Protein AF-0000000065949769 (afdb_homodimer)

Nearest PDB structures (foldseek):
  2g3f-assembly1_A  TM=9.451E-01  e=1.406E-38  Bacillus subtilis
  2puz-assembly1_A  TM=9.390E-01  e=2.731E-37  Agrobacterium fabrum str. C58
  6ijm-assembly1_A  TM=7.114E-01  e=3.947E-09  Arabidopsis thaliana
  6ijp-assembly1_A  TM=6.962E-01  e=2.284E-08  Arabidopsis thaliana
  6j4t-assembly1_A  TM=5.845E-01  e=7.231E-09  Arabidopsis thaliana

Solvent-accessible surface area (backbone atoms only — not comparable to full-atom values): 38133 Å² total; per-residue (Å²): 95,37,41,24,34,20,34,31,35,42,31,53,47,98,85,66,43,78,37,81,44,66,56,30,14,42,35,38,51,95,31,17,21,65,39,78,40,71,64,61,96,52,91,86,36,47,78,29,63,56,12,29,33,33,35,14,30,19,33,60,36,29,42,55,50,48,27,83,77,48,31,62,57,58,50,41,40,22,70,68,46,49,71,66,54,41,46,72,71,48,38,66,69,61,37,40,23,51,40,26,51,74,48,54,44,67,59,28,29,60,52,21,51,55,54,51,51,51,22,40,59,48,32,35,42,32,39,28,39,24,44,37,41,32,82,44,66,67,31,34,48,33,42,52,52,27,49,50,54,47,29,73,74,45,78,47,54,47,37,28,47,29,54,50,64,67,56,87,96,50,56,62,65,61,47,41,47,47,39,49,72,44,45,46,74,73,38,56,88,74,38,62,32,36,32,36,34,31,27,76,92,45,33,46,56,68,50,42,50,55,42,50,52,49,34,52,77,61,72,41,46,34,36,34,39,28,14,62,84,32,63,74,61,50,66,62,48,30,78,79,42,69,33,41,24,41,26,45,43,51,43,62,56,78,86,50,49,58,34,40,43,74,38,64,22,21,42,29,35,31,42,46,50,25,60,69,67,70,50,72,59,41,61,49,41,68,42,48,76,64,69,26,52,47,20,37,23,24,50,17,25,69,89,39,51,41,52,46,50,42,42,25,41,27,44,29,29,73,57,13,60,26,33,60,62,56,40,52,39,8,25,10,34,34,12,19,47,42,68,72,40,45,84,43,32,30,37,64,45,66,76,13,36,27,32,28,26,34,30,76,38,67,49,74,60,38,49,46,46,38,38,76,55,91,40,35,30,30,29,21,50,58,51,38,75,37,27,57,80,64,34,81,51,134,93,38,41,24,37,20,35,30,35,42,30,53,47,97,87,65,44,76,38,82,45,65,56,31,14,41,36,39,52,95,32,18,22,64,39,77,40,68,63,61,95,52,89,88,35,48,78,30,63,57,11,28,33,33,35,15,29,19,33,60,37,27,41,55,50,48,26,84,78,48,30,62,57,60,50,41,41,23,69,69,45,50,71,68,54,39,46,73,69,50,38,66,69,62,37,40,23,50,40,26,50,74,47,54,43,66,58,28,29,60,53,21,51,54,54,50,50,52,23,40,59,49,30,36,42,32,38,28,41,25,45,36,41,32,83,43,69,68,31,35,47,34,42,53,50,26,50,50,53,48,28,73,74,46,76,48,53,45,36,27,47,30,54,49,62,69,55,87,97,50,58,61,63,61,48,41,48,45,40,49,72,45,46,46,74,72,39,55,88,76,38,62,31,37,32,35,35,31,27,74,92,43,34,46,56,68,49,40,52,56,43,50,53,48,33,52,76,61,72,42,46,34,36,36,40,27,13,62,85,31,63,73,59,51,64,62,46,30,77,80,42,69,34,41,24,42,29,45,42,51,44,61,55,77,85,50,48,58,35,38,42,73,39,64,21,23,41,30,36,33,43,46,51,24,61,70,68,69,51,73,59,40,60,49,40,68,42,46,77,63,70,26,52,45,19,37,23,24,50,17,25,69,89,39,50,40,51,46,51,43,40,26,41,27,44,28,30,74,57,13,60,27,33,62,63,56,40,52,39,7,26,10,34,35,13,19,48,42,67,74,40,43,84,44,32,30,36,64,44,65,76,12,36,27,32,28,25,34,30,75,36,67,48,75,60,39,50,47,46,38,38,77,55,94,39,33,31,31,30,20,48,57,51,38,75,38,26,57,81,63,34,81,49,132

Structure (mmCIF, N/CA/C/O backbone):
data_AF-0000000065949769-model_v1
#
loop_
_entity.id
_entity.type
_entity.pdbx_description
1 polymer Imidazolonepropionase
#
loop_
_atom_site.group_PDB
_atom_site.id
_atom_site.type_symbol
_atom_site.label_atom_id
_atom_site.label_alt_id
_atom_site.label_comp_id
_atom_site.label_asym_id
_atom_site.label_entity_id
_atom_site.label_seq_id
_atom_site.pdbx_PDB_ins_code
_atom_site.Cartn_x
_atom_site.Cartn_y
_atom_site.Cartn_z
_atom_site.occupancy
_atom_site.B_iso_or_equiv
_atom_site.auth_seq_id
_atom_site.auth_comp_id
_atom_site.auth_asym_id
_atom_site.auth_atom_id
_atom_site.pdbx_PDB_model_num
ATOM 1 N N . MET A 1 1 ? -11.344 -26.625 16.281 1 91.88 1 MET A N 1
ATOM 2 C CA . MET A 1 1 ? -11.344 -25.172 16.469 1 91.88 1 MET A CA 1
ATOM 3 C C . MET A 1 1 ? -12.617 -24.547 15.922 1 91.88 1 MET A C 1
ATOM 5 O O . MET A 1 1 ? -13.148 -25 14.898 1 91.88 1 MET A O 1
ATOM 9 N N . ILE A 1 2 ? -13.141 -23.531 16.578 1 94.5 2 ILE A N 1
ATOM 10 C CA . ILE A 1 2 ? -14.367 -22.859 16.125 1 94.5 2 ILE A CA 1
ATOM 11 C C . ILE A 1 2 ? -14.109 -21.359 15.969 1 94.5 2 ILE A C 1
ATOM 13 O O . ILE A 1 2 ? -13.477 -20.734 16.828 1 94.5 2 ILE A O 1
ATOM 17 N N . ILE A 1 3 ? -14.406 -20.828 14.867 1 96.69 3 ILE A N 1
ATOM 18 C CA . ILE A 1 3 ? -14.539 -19.406 14.656 1 96.69 3 ILE A CA 1
ATOM 19 C C . ILE A 1 3 ? -16 -18.984 14.828 1 96.69 3 ILE A C 1
ATOM 21 O O . ILE A 1 3 ? -16.844 -19.328 13.992 1 96.69 3 ILE A O 1
ATOM 25 N N . LYS A 1 4 ? -16.266 -18.266 15.883 1 95.5 4 LYS A N 1
ATOM 26 C CA . LYS A 1 4 ? -17.672 -18.062 16.219 1 95.5 4 LYS A CA 1
ATOM 27 C C . LYS A 1 4 ? -18.141 -16.656 15.867 1 95.5 4 LYS A C 1
ATOM 29 O O . LYS A 1 4 ? -17.328 -15.727 15.797 1 95.5 4 LYS A O 1
ATOM 34 N N . ASN A 1 5 ? -19.391 -16.531 15.547 1 95.06 5 ASN A N 1
ATOM 35 C CA . ASN A 1 5 ? -20.094 -15.258 15.383 1 95.06 5 ASN A CA 1
ATOM 36 C C . ASN A 1 5 ? -19.469 -14.406 14.281 1 95.06 5 ASN A C 1
ATOM 38 O O . ASN A 1 5 ? -19.266 -13.203 14.461 1 95.06 5 ASN A O 1
ATOM 42 N N . ALA A 1 6 ? -19.062 -15.086 13.211 1 96.62 6 ALA A N 1
ATOM 43 C CA . ALA A 1 6 ? -18.484 -14.305 12.117 1 96.62 6 ALA A CA 1
ATOM 44 C C . ALA A 1 6 ? -19.5 -13.312 11.57 1 96.62 6 ALA A C 1
ATOM 46 O O . ALA A 1 6 ? -20.594 -13.688 11.18 1 96.62 6 ALA A O 1
ATOM 47 N N . GLY A 1 7 ? -19.156 -12 11.586 1 97.81 7 GLY A N 1
ATOM 48 C CA . GLY A 1 7 ? -20.047 -11 11.023 1 97.81 7 GLY A CA 1
ATOM 49 C C . GLY A 1 7 ? -20.438 -11.297 9.586 1 97.81 7 GLY A C 1
ATOM 50 O O . GLY A 1 7 ? -21.625 -11.305 9.25 1 97.81 7 GLY A O 1
ATOM 51 N N . GLN A 1 8 ? -19.438 -11.492 8.766 1 98.62 8 GLN A N 1
ATOM 52 C CA . GLN A 1 8 ? -19.609 -11.883 7.371 1 98.62 8 GLN A CA 1
ATOM 53 C C . GLN A 1 8 ? -18.672 -13.023 7 1 98.62 8 GLN A C 1
ATOM 55 O O . GLN A 1 8 ? -17.484 -12.992 7.336 1 98.62 8 GLN A O 1
ATOM 60 N N . ILE A 1 9 ? -19.203 -14.055 6.418 1 98.5 9 ILE A N 1
ATOM 61 C CA . ILE A 1 9 ? -18.406 -15.117 5.816 1 98.5 9 ILE A CA 1
ATOM 62 C C . ILE A 1 9 ? -18.531 -15.062 4.297 1 98.5 9 ILE A C 1
ATOM 64 O O . ILE A 1 9 ? -19.641 -15.141 3.76 1 98.5 9 ILE A O 1
ATOM 68 N N . ILE A 1 10 ? -17.422 -14.875 3.633 1 98.5 10 ILE A N 1
ATOM 69 C CA . ILE A 1 10 ? -17.406 -14.867 2.174 1 98.5 10 ILE A CA 1
ATOM 70 C C . ILE A 1 10 ? -17.078 -16.266 1.654 1 98.5 10 ILE A C 1
ATOM 72 O O . ILE A 1 10 ? -16.125 -16.891 2.117 1 98.5 10 ILE A O 1
ATOM 76 N N . THR A 1 11 ? -17.812 -16.719 0.73 1 96.88 11 THR A N 1
ATOM 77 C CA . THR A 1 11 ? -17.531 -17.969 0.017 1 96.88 11 THR A CA 1
ATOM 78 C C . THR A 1 11 ? -18.188 -17.969 -1.359 1 96.88 11 THR A C 1
ATOM 80 O O . THR A 1 11 ? -18.469 -16.891 -1.914 1 96.88 11 THR A O 1
ATOM 83 N N . PHE A 1 12 ? -18.141 -19.141 -1.984 1 94.56 12 PHE A N 1
ATOM 84 C CA . PHE A 1 12 ? -18.672 -19.281 -3.336 1 94.56 12 PHE A CA 1
ATOM 85 C C . PHE A 1 12 ? -19.578 -20.5 -3.441 1 94.56 12 PHE A C 1
ATOM 87 O O . PHE A 1 12 ? -19.312 -21.531 -2.809 1 94.56 12 PHE A O 1
ATOM 94 N N . ASP A 1 13 ? -20.609 -20.391 -4.145 1 89.94 13 ASP A N 1
ATOM 95 C CA . ASP A 1 13 ? -21.516 -21.531 -4.277 1 89.94 13 ASP A CA 1
ATOM 96 C C . ASP A 1 13 ? -21.031 -22.5 -5.348 1 89.94 13 ASP A C 1
ATOM 98 O O . ASP A 1 13 ? -19.922 -22.344 -5.867 1 89.94 13 ASP A O 1
ATOM 102 N N . SER A 1 14 ? -21.812 -23.5 -5.566 1 83.5 14 SER A N 1
ATOM 103 C CA . SER A 1 14 ? -21.422 -24.594 -6.457 1 83.5 14 SER A CA 1
ATOM 104 C C . SER A 1 14 ? -21.219 -24.094 -7.883 1 83.5 14 SER A C 1
ATOM 106 O O . SER A 1 14 ? -20.469 -24.688 -8.656 1 83.5 14 SER A O 1
ATOM 108 N N . GLU A 1 15 ? -21.859 -22.953 -8.18 1 83.69 15 GLU A N 1
ATOM 109 C CA . GLU A 1 15 ? -21.734 -22.391 -9.523 1 83.69 15 GLU A CA 1
ATOM 110 C C . GLU A 1 15 ? -20.609 -21.359 -9.586 1 83.69 15 GLU A C 1
ATOM 112 O O . GLU A 1 15 ? -20.344 -20.781 -10.641 1 83.69 15 GLU A O 1
ATOM 117 N N . GLY A 1 16 ? -19.953 -21.203 -8.461 1 86.12 16 GLY A N 1
ATOM 118 C CA . GLY A 1 16 ? -18.844 -20.281 -8.422 1 86.12 16 GLY A CA 1
ATOM 119 C C . GLY A 1 16 ? -19.266 -18.844 -8.141 1 86.12 16 GLY A C 1
ATOM 120 O O . GLY A 1 16 ? -18.453 -17.922 -8.25 1 86.12 16 GLY A O 1
ATOM 121 N N . ASN A 1 17 ? -20.516 -18.688 -7.734 1 92.06 17 ASN A N 1
ATOM 122 C CA . ASN A 1 17 ? -21 -17.344 -7.453 1 92.06 17 ASN A CA 1
ATOM 123 C C . ASN A 1 17 ? -20.656 -16.906 -6.031 1 92.06 17 ASN A C 1
ATOM 125 O O . ASN A 1 17 ? -20.672 -17.719 -5.105 1 92.06 17 ASN A O 1
ATOM 129 N N . PHE A 1 18 ? -20.422 -15.656 -5.926 1 95.94 18 PHE A N 1
ATOM 130 C CA . PHE A 1 18 ? -20.141 -15.047 -4.633 1 95.94 18 PHE A CA 1
ATOM 131 C C . PHE A 1 18 ? -21.312 -15.25 -3.674 1 95.94 18 PHE A C 1
ATOM 133 O O . PHE A 1 18 ? -22.469 -15.062 -4.047 1 95.94 18 PHE A O 1
ATOM 140 N N . LYS A 1 19 ? -21 -15.727 -2.527 1 96.94 19 LYS A N 1
ATOM 141 C CA . LYS A 1 19 ? -22 -15.961 -1.48 1 96.94 19 LYS A CA 1
ATOM 142 C C . LYS A 1 19 ? -21.562 -15.336 -0.159 1 96.94 19 LYS A C 1
ATOM 144 O O . LYS A 1 19 ? -20.438 -15.57 0.304 1 96.94 19 LYS A O 1
ATOM 149 N N . LEU A 1 20 ? -22.469 -14.547 0.419 1 97.81 20 LEU A N 1
ATOM 150 C CA . LEU A 1 20 ? -22.234 -13.898 1.702 1 97.81 20 LEU A CA 1
ATOM 151 C C . LEU A 1 20 ? -23.109 -14.508 2.791 1 97.81 20 LEU A C 1
ATOM 153 O O . LEU A 1 20 ? -24.344 -14.531 2.668 1 97.81 20 LEU A O 1
ATOM 157 N N . ILE A 1 21 ? -22.484 -15.07 3.812 1 97.25 21 ILE A N 1
ATOM 158 C CA . ILE A 1 21 ? -23.188 -15.648 4.957 1 97.25 21 ILE A CA 1
ATOM 159 C C . ILE A 1 21 ? -22.984 -14.766 6.188 1 97.25 21 ILE A C 1
ATOM 161 O O . ILE A 1 21 ? -21.859 -14.352 6.48 1 97.25 21 ILE A O 1
ATOM 165 N N . LYS A 1 22 ? -24.031 -14.453 6.969 1 97.06 22 LYS A N 1
ATOM 166 C CA . LYS A 1 22 ? -23.906 -13.547 8.109 1 97.06 22 LYS A CA 1
ATOM 167 C C . LYS A 1 22 ? -24.188 -14.281 9.422 1 97.06 22 LYS A C 1
ATOM 169 O O . LYS A 1 22 ? -25.047 -15.156 9.477 1 97.06 22 LYS A O 1
ATOM 174 N N . ASP A 1 23 ? -23.359 -13.938 10.336 1 96.12 23 ASP A N 1
ATOM 175 C CA . ASP A 1 23 ? -23.625 -14.32 11.727 1 96.12 23 ASP A CA 1
ATOM 176 C C . ASP A 1 23 ? -23.672 -15.836 11.883 1 96.12 23 ASP A C 1
ATOM 178 O O . ASP A 1 23 ? -24.641 -16.391 12.398 1 96.12 23 ASP A O 1
ATOM 182 N N . LYS A 1 24 ? -22.594 -16.484 11.391 1 96.5 24 LYS A N 1
ATOM 183 C CA . LYS A 1 24 ? -22.438 -17.922 11.5 1 96.5 24 LYS A CA 1
ATOM 184 C C . LYS A 1 24 ? -21.062 -18.281 12.047 1 96.5 24 LYS A C 1
ATOM 186 O O . LYS A 1 24 ? -20.203 -17.422 12.195 1 96.5 24 LYS A O 1
ATOM 191 N N . SER A 1 25 ? -20.969 -19.5 12.406 1 96.44 25 SER A N 1
ATOM 192 C CA . SER A 1 25 ? -19.719 -20.031 12.93 1 96.44 25 SER A CA 1
ATOM 193 C C . SER A 1 25 ? -19.125 -21.078 11.992 1 96.44 25 SER A C 1
ATOM 195 O O . SER A 1 25 ? -19.859 -21.766 11.273 1 96.44 25 SER A O 1
ATOM 197 N N . ILE A 1 26 ? -17.891 -21.141 11.922 1 96.88 26 ILE A N 1
ATOM 198 C CA . ILE A 1 26 ? -17.156 -22.141 11.148 1 96.88 26 ILE A CA 1
ATOM 199 C C . ILE A 1 26 ? -16.516 -23.172 12.086 1 96.88 26 ILE A C 1
ATOM 201 O O . ILE A 1 26 ? -15.82 -22.797 13.031 1 96.88 26 ILE A O 1
ATOM 205 N N . VAL A 1 27 ? -16.766 -24.391 11.828 1 95.94 27 VAL A N 1
ATOM 206 C CA . VAL A 1 27 ? -16.188 -25.469 12.602 1 95.94 27 VAL A CA 1
ATOM 207 C C . VAL A 1 27 ? -15.047 -26.109 11.812 1 95.94 27 VAL A C 1
ATOM 209 O O . VAL A 1 27 ? -15.234 -26.516 10.664 1 95.94 27 VAL A O 1
ATOM 212 N N . ILE A 1 28 ? -13.867 -26.156 12.367 1 95.81 28 ILE A N 1
ATOM 213 C CA . ILE A 1 28 ? -12.688 -26.75 11.758 1 95.81 28 ILE A CA 1
ATOM 214 C C . ILE A 1 28 ? -12.273 -28 12.531 1 95.81 28 ILE A C 1
ATOM 216 O O . ILE A 1 28 ? -12.094 -27.953 13.75 1 95.81 28 ILE A O 1
ATOM 220 N N . GLU A 1 29 ? -12.195 -29.078 11.859 1 95 29 GLU A N 1
ATOM 221 C CA . GLU A 1 29 ? -11.766 -30.359 12.43 1 95 29 GLU A CA 1
ATOM 222 C C . GLU A 1 29 ? -10.688 -31.016 11.57 1 95 29 GLU A C 1
ATOM 224 O O . GLU A 1 29 ? -10.859 -31.172 10.359 1 95 29 GLU A O 1
ATOM 229 N N . ASN A 1 30 ? -9.641 -31.438 12.188 1 93.75 30 ASN A N 1
ATOM 230 C CA . ASN A 1 30 ? -8.555 -32.125 11.492 1 93.75 30 ASN A CA 1
ATOM 231 C C . ASN A 1 30 ? -8.094 -31.328 10.273 1 93.75 30 ASN A C 1
ATOM 233 O O . ASN A 1 30 ? -8.039 -31.875 9.164 1 93.75 30 ASN A O 1
ATOM 237 N N . ASN A 1 31 ? -7.965 -30.031 10.352 1 94.19 31 ASN A N 1
ATOM 238 C CA . ASN A 1 31 ? -7.391 -29.141 9.352 1 94.19 31 ASN A CA 1
ATOM 239 C C . ASN A 1 31 ? -8.375 -28.859 8.227 1 94.19 31 ASN A C 1
ATOM 241 O O . ASN A 1 31 ? -8.031 -28.203 7.242 1 94.19 31 ASN A O 1
ATOM 245 N N . ILE A 1 32 ? -9.617 -29.375 8.438 1 96.88 32 ILE A N 1
ATOM 246 C CA . ILE A 1 32 ? -10.633 -29.203 7.402 1 96.88 32 ILE A CA 1
ATOM 247 C C . ILE A 1 32 ? -11.82 -28.422 7.969 1 96.88 32 ILE A C 1
ATOM 249 O O . ILE A 1 32 ? -12.102 -28.5 9.164 1 96.88 32 ILE A O 1
ATOM 253 N N . ILE A 1 33 ? -12.445 -27.719 7.059 1 97.5 33 ILE A N 1
ATOM 254 C CA . ILE A 1 33 ? -13.719 -27.094 7.414 1 97.5 33 ILE A CA 1
ATOM 255 C C . ILE A 1 33 ? -14.812 -28.172 7.496 1 97.5 33 ILE A C 1
ATOM 257 O O . ILE A 1 33 ? -15.141 -28.812 6.496 1 97.5 33 ILE A O 1
ATOM 261 N N . SER A 1 34 ? -15.367 -28.312 8.633 1 96.75 34 SER A N 1
ATOM 262 C CA . SER A 1 34 ? -16.328 -29.406 8.797 1 96.75 34 SER A CA 1
ATOM 263 C C . SER A 1 34 ? -17.75 -28.906 8.641 1 96.75 34 SER A C 1
ATOM 265 O O . SER A 1 34 ? -18.641 -29.656 8.195 1 96.75 34 SER A O 1
ATOM 267 N N . ASP A 1 35 ? -17.938 -27.625 9.094 1 95 35 ASP A N 1
ATOM 268 C CA . ASP A 1 35 ? -19.312 -27.141 9.07 1 95 35 ASP A CA 1
ATOM 269 C C . ASP A 1 35 ? -19.359 -25.625 9.195 1 95 35 ASP A C 1
ATOM 271 O O . ASP A 1 35 ? -18.391 -25 9.648 1 95 35 ASP A O 1
ATOM 275 N N . ILE A 1 36 ? -20.344 -25.062 8.641 1 95.25 36 ILE A N 1
ATOM 276 C CA . ILE A 1 36 ? -20.781 -23.688 8.922 1 95.25 36 ILE A CA 1
ATOM 277 C C . ILE A 1 36 ? -22.125 -23.719 9.648 1 95.25 36 ILE A C 1
ATOM 279 O O . ILE A 1 36 ? -23.125 -24.141 9.086 1 95.25 36 ILE A O 1
ATOM 283 N N . THR A 1 37 ? -22.109 -23.297 10.836 1 93.75 37 THR A N 1
ATOM 284 C CA . THR A 1 37 ? -23.266 -23.562 11.664 1 93.75 37 THR A CA 1
ATOM 285 C C . THR A 1 37 ? -23.672 -22.297 12.43 1 93.75 37 THR A C 1
ATOM 287 O O . THR A 1 37 ? -23.031 -21.266 12.312 1 93.75 37 THR A O 1
ATOM 290 N N . ASP A 1 38 ? -24.781 -22.453 13.148 1 91.19 38 ASP A N 1
ATOM 291 C CA . ASP A 1 38 ? -25.234 -21.344 14 1 91.19 38 ASP A CA 1
ATOM 292 C C . ASP A 1 38 ? -24.266 -21.125 15.156 1 91.19 38 ASP A C 1
ATOM 294 O O . ASP A 1 38 ? -23.453 -22 15.477 1 91.19 38 ASP A O 1
ATOM 298 N N . ASN A 1 39 ? -24.328 -19.906 15.625 1 78.38 39 ASN A N 1
ATOM 299 C CA . ASN A 1 39 ? -23.406 -19.516 16.688 1 78.38 39 ASN A CA 1
ATOM 300 C C . ASN A 1 39 ? -23.516 -20.438 17.891 1 78.38 39 ASN A C 1
ATOM 302 O O . ASN A 1 39 ? -24.609 -20.797 18.312 1 78.38 39 ASN A O 1
ATOM 306 N N . LYS A 1 40 ? -22.344 -21.016 18.156 1 67.75 40 LYS A N 1
ATOM 307 C CA . LYS A 1 40 ? -22.281 -21.891 19.312 1 67.75 40 LYS A CA 1
ATOM 308 C C . LYS A 1 40 ? -21.516 -21.234 20.469 1 67.75 40 LYS A C 1
ATOM 310 O O . LYS A 1 40 ? -20.609 -20.438 20.234 1 67.75 40 LYS A O 1
ATOM 315 N N . ASN A 1 41 ? -21.969 -21.422 21.641 1 68.69 41 ASN A N 1
ATOM 316 C CA . ASN A 1 41 ? -21.25 -20.953 22.828 1 68.69 41 ASN A CA 1
ATOM 317 C C . ASN A 1 41 ? -20.062 -21.859 23.141 1 68.69 41 ASN A C 1
ATOM 319 O O . ASN A 1 41 ? -20.234 -23.047 23.391 1 68.69 41 ASN A O 1
ATOM 323 N N . ASN A 1 42 ? -18.969 -21.547 22.609 1 74.56 42 ASN A N 1
ATOM 324 C CA . ASN A 1 42 ? -17.734 -22.234 22.953 1 74.56 42 ASN A CA 1
ATOM 325 C C . ASN A 1 42 ? -16.656 -21.25 23.453 1 74.56 42 ASN A C 1
ATOM 327 O O . ASN A 1 42 ? -16.281 -20.328 22.734 1 74.56 42 ASN A O 1
ATOM 331 N N . ASP A 1 43 ? -16.188 -21.469 24.578 1 71.62 43 ASP A N 1
ATOM 332 C CA . ASP A 1 43 ? -15.266 -20.562 25.25 1 71.62 43 ASP A CA 1
ATOM 333 C C . ASP A 1 43 ? -13.906 -20.562 24.547 1 71.62 43 ASP A C 1
ATOM 335 O O . ASP A 1 43 ? -13.18 -19.562 24.609 1 71.62 43 ASP A O 1
ATOM 339 N N . ASP A 1 44 ? -13.539 -21.562 23.891 1 82.31 44 ASP A N 1
ATOM 340 C CA . ASP A 1 44 ? -12.211 -21.609 23.297 1 82.31 44 ASP A CA 1
ATOM 341 C C . ASP A 1 44 ? -12.242 -21.203 21.828 1 82.31 44 ASP A C 1
ATOM 343 O O . ASP A 1 44 ? -11.227 -21.266 21.141 1 82.31 44 ASP A O 1
ATOM 347 N N . ALA A 1 45 ? -13.336 -20.625 21.484 1 91.19 45 ALA A N 1
ATOM 348 C CA . ALA A 1 45 ? -13.539 -20.266 20.094 1 91.19 45 ALA A CA 1
ATOM 349 C C . ALA A 1 45 ? -12.938 -18.891 19.781 1 91.19 45 ALA A C 1
ATOM 351 O O . ALA A 1 45 ? -12.758 -18.078 20.688 1 91.19 45 ALA A O 1
ATOM 352 N N . ILE A 1 46 ? -12.414 -18.672 18.578 1 95.19 46 ILE A N 1
ATOM 353 C CA . ILE A 1 46 ? -12.039 -17.344 18.094 1 95.19 46 ILE A CA 1
ATOM 354 C C . ILE A 1 46 ? -13.305 -16.547 17.781 1 95.19 46 ILE A C 1
ATOM 356 O O . ILE A 1 46 ? -14.141 -16.984 16.984 1 95.19 46 ILE A O 1
ATOM 360 N N . ASP A 1 47 ? -13.469 -15.422 18.453 1 96.38 47 ASP A N 1
ATOM 361 C CA . ASP A 1 47 ? -14.633 -14.57 18.234 1 96.38 47 ASP A CA 1
ATOM 362 C C . ASP A 1 47 ? -14.422 -13.656 17.031 1 96.38 47 ASP A C 1
ATOM 364 O O . ASP A 1 47 ? -13.562 -12.773 17.062 1 96.38 47 ASP A O 1
ATOM 368 N N . ALA A 1 48 ? -15.188 -13.805 15.992 1 97.12 48 ALA A N 1
ATOM 369 C CA . ALA A 1 48 ? -15.078 -13.008 14.773 1 97.12 48 ALA A CA 1
ATOM 370 C C . ALA A 1 48 ? -16.297 -12.094 14.609 1 97.12 48 ALA A C 1
ATOM 372 O O . ALA A 1 48 ? -16.672 -11.758 13.484 1 97.12 48 ALA A O 1
ATOM 373 N N . SER A 1 49 ? -16.875 -11.719 15.812 1 95.56 49 SER A N 1
ATOM 374 C CA . SER A 1 49 ? -17.969 -10.758 15.773 1 95.56 49 SER A CA 1
ATOM 375 C C . SER A 1 49 ? -17.531 -9.453 15.109 1 95.56 49 SER A C 1
ATOM 377 O O . SER A 1 49 ? -16.469 -8.914 15.422 1 95.56 49 SER A O 1
ATOM 379 N N . ASN A 1 50 ? -18.312 -8.938 14.18 1 96.69 50 ASN A N 1
ATOM 380 C CA . ASN A 1 50 ? -18.078 -7.684 13.469 1 96.69 50 ASN A CA 1
ATOM 381 C C . ASN A 1 50 ? -16.812 -7.758 12.617 1 96.69 50 ASN A C 1
ATOM 383 O O . ASN A 1 50 ? -16.109 -6.758 12.453 1 96.69 50 ASN A O 1
ATOM 387 N N . MET A 1 51 ? -16.469 -8.961 12.227 1 98.56 51 MET A N 1
ATOM 388 C CA . MET A 1 51 ? -15.312 -9.156 11.352 1 98.56 51 MET A CA 1
ATOM 389 C C . MET A 1 51 ? -15.711 -9.93 10.102 1 98.56 51 MET A C 1
ATOM 391 O O . MET A 1 51 ? -16.812 -10.484 10.031 1 98.56 51 MET A O 1
ATOM 395 N N . VAL A 1 52 ? -14.906 -9.914 9.141 1 98.88 52 VAL A N 1
ATOM 396 C CA . VAL A 1 52 ? -15.117 -10.648 7.891 1 98.88 52 VAL A CA 1
ATOM 397 C C . VAL A 1 52 ? -14.203 -11.867 7.855 1 98.88 52 VAL A C 1
ATOM 399 O O . VAL A 1 52 ? -12.992 -11.758 8.094 1 98.88 52 VAL A O 1
ATOM 402 N N . VAL A 1 53 ? -14.766 -13.016 7.633 1 98.88 53 VAL A N 1
ATOM 403 C CA . VAL A 1 53 ? -14.023 -14.258 7.422 1 98.88 53 VAL A CA 1
ATOM 404 C C . VAL A 1 53 ? -14.102 -14.664 5.949 1 98.88 53 VAL A C 1
ATOM 406 O O . VAL A 1 53 ? -15.188 -14.688 5.367 1 98.88 53 VAL A O 1
ATOM 409 N N . MET A 1 54 ? -13.016 -14.953 5.32 1 98.88 54 MET A N 1
ATOM 410 C CA . MET A 1 54 ? -13.008 -15.344 3.914 1 98.88 54 MET A CA 1
ATOM 411 C C . MET A 1 54 ? -11.883 -16.328 3.631 1 98.88 54 MET A C 1
ATOM 413 O O . MET A 1 54 ? -11.008 -16.547 4.473 1 98.88 54 MET A O 1
ATOM 417 N N . PRO A 1 55 ? -11.961 -17.047 2.471 1 98.69 55 PRO A N 1
ATOM 418 C CA . PRO A 1 55 ? -10.797 -17.859 2.117 1 98.69 55 PRO A CA 1
ATOM 419 C C . PRO A 1 55 ? -9.508 -17.047 2.072 1 98.69 55 PRO A C 1
ATOM 421 O O . PRO A 1 55 ? -9.516 -15.883 1.666 1 98.69 55 PRO A O 1
ATOM 424 N N . GLY A 1 56 ? -8.43 -17.625 2.559 1 98.81 56 GLY A N 1
ATOM 425 C CA . GLY A 1 56 ? -7.152 -16.969 2.359 1 98.81 56 GLY A CA 1
ATOM 426 C C . GLY A 1 56 ? -6.844 -16.688 0.899 1 98.81 56 GLY A C 1
ATOM 427 O O . GLY A 1 56 ? -7.285 -17.422 0.017 1 98.81 56 GLY A O 1
ATOM 428 N N . PHE A 1 57 ? -6.117 -15.656 0.655 1 98.94 57 PHE A N 1
ATOM 429 C CA . PHE A 1 57 ? -5.758 -15.344 -0.723 1 98.94 57 PHE A CA 1
ATOM 430 C C . PHE A 1 57 ? -4.848 -16.422 -1.305 1 98.94 57 PHE A C 1
ATOM 432 O O . PHE A 1 57 ? -3.994 -16.969 -0.604 1 98.94 57 PHE A O 1
ATOM 439 N N . ILE A 1 58 ? -5.043 -16.75 -2.508 1 98.88 58 ILE A N 1
ATOM 440 C CA . ILE A 1 58 ? -4.152 -17.594 -3.301 1 98.88 58 ILE A CA 1
ATOM 441 C C . ILE A 1 58 ? -3.355 -16.734 -4.273 1 98.88 58 ILE A C 1
ATOM 443 O O . ILE A 1 58 ? -3.877 -16.312 -5.312 1 98.88 58 ILE A O 1
ATOM 447 N N . ASP A 1 59 ? -2.146 -16.453 -3.955 1 98.94 59 ASP A N 1
ATOM 448 C CA . ASP A 1 59 ? -1.267 -15.727 -4.863 1 98.94 59 ASP A CA 1
ATOM 449 C C . ASP A 1 59 ? -0.627 -16.672 -5.883 1 98.94 59 ASP A C 1
ATOM 451 O O . ASP A 1 59 ? 0.475 -17.172 -5.664 1 98.94 59 ASP A O 1
ATOM 455 N N . SER A 1 60 ? -1.216 -16.734 -7.02 1 98.94 60 SER A N 1
ATOM 456 C CA . SER A 1 60 ? -0.944 -17.797 -7.973 1 98.94 60 SER A CA 1
ATOM 457 C C . SER A 1 60 ? 0.144 -17.406 -8.961 1 98.94 60 SER A C 1
ATOM 459 O O . SER A 1 60 ? 0.335 -18.062 -9.984 1 98.94 60 SER A O 1
ATOM 461 N N . HIS A 1 61 ? 0.848 -16.312 -8.719 1 98.94 61 HIS A N 1
ATOM 462 C CA . HIS A 1 61 ? 1.908 -15.859 -9.609 1 98.94 61 HIS A CA 1
ATOM 463 C C . HIS A 1 61 ? 2.881 -14.938 -8.875 1 98.94 61 HIS A C 1
ATOM 465 O O . HIS A 1 61 ? 2.66 -13.727 -8.797 1 98.94 61 HIS A O 1
ATOM 471 N N . THR A 1 62 ? 4.016 -15.492 -8.359 1 98.88 62 THR A N 1
ATOM 472 C CA . THR A 1 62 ? 5.02 -14.672 -7.699 1 98.88 62 THR A CA 1
ATOM 473 C C . THR A 1 62 ? 6.426 -15.078 -8.125 1 98.88 62 THR A C 1
ATOM 475 O O . THR A 1 62 ? 6.645 -16.203 -8.562 1 98.88 62 THR A O 1
ATOM 478 N N . HIS A 1 63 ? 7.285 -14.164 -8.102 1 98.75 63 HIS A N 1
ATOM 479 C CA . HIS A 1 63 ? 8.719 -14.359 -8.266 1 98.75 63 HIS A CA 1
ATOM 480 C C . HIS A 1 63 ? 9.469 -14.055 -6.977 1 98.75 63 HIS A C 1
ATOM 482 O O . HIS A 1 63 ? 10.352 -13.188 -6.957 1 98.75 63 HIS A O 1
ATOM 488 N N . LEU A 1 64 ? 9.234 -14.859 -5.914 1 98.75 64 LEU A N 1
ATOM 489 C CA . LEU A 1 64 ? 9.703 -14.477 -4.59 1 98.75 64 LEU A CA 1
ATOM 490 C C . LEU A 1 64 ? 11.094 -15.047 -4.32 1 98.75 64 LEU A C 1
ATOM 492 O O . LEU A 1 64 ? 11.781 -14.617 -3.389 1 98.75 64 LEU A O 1
ATOM 496 N N . ALA A 1 65 ? 11.516 -16.016 -5.109 1 98.81 65 ALA A N 1
ATOM 497 C CA . ALA A 1 65 ? 12.797 -16.672 -4.863 1 98.81 65 ALA A CA 1
ATOM 498 C C . ALA A 1 65 ? 13.914 -16.016 -5.68 1 98.81 65 ALA A C 1
ATOM 500 O O . ALA A 1 65 ? 13.992 -16.219 -6.895 1 98.81 65 ALA A O 1
ATOM 501 N N . TYR A 1 66 ? 14.75 -15.258 -5.059 1 98.62 66 TYR A N 1
ATOM 502 C CA . TYR A 1 66 ? 15.914 -14.602 -5.648 1 98.62 66 TYR A CA 1
ATOM 503 C C . TYR A 1 66 ? 16.828 -14.039 -4.57 1 98.62 66 TYR A C 1
ATOM 505 O O . TYR A 1 66 ? 16.469 -14.031 -3.389 1 98.62 66 TYR A O 1
ATOM 513 N N . ALA A 1 67 ? 18.031 -13.688 -4.949 1 98.25 67 ALA A N 1
ATOM 514 C CA . ALA A 1 67 ? 18.953 -12.984 -4.062 1 98.25 67 ALA A CA 1
ATOM 515 C C . ALA A 1 67 ? 19.141 -11.539 -4.508 1 98.25 67 ALA A C 1
ATOM 517 O O . ALA A 1 67 ? 19.188 -11.25 -5.707 1 98.25 67 ALA A O 1
ATOM 518 N N . GLY A 1 68 ? 19.266 -10.711 -3.508 1 96.5 68 GLY A N 1
ATOM 519 C CA . GLY A 1 68 ? 19.484 -9.297 -3.787 1 96.5 68 GLY A CA 1
ATOM 520 C C . GLY A 1 68 ? 18.188 -8.516 -3.967 1 96.5 68 GLY A C 1
ATOM 521 O O . GLY A 1 68 ? 17.094 -9.062 -3.77 1 96.5 68 GLY A O 1
ATOM 522 N N . THR A 1 69 ? 18.297 -7.211 -4.188 1 95.88 69 THR A N 1
ATOM 523 C CA . THR A 1 69 ? 17.188 -6.297 -4.418 1 95.88 69 THR A CA 1
ATOM 524 C C . THR A 1 69 ? 17.547 -5.266 -5.488 1 95.88 69 THR A C 1
ATOM 526 O O . THR A 1 69 ? 18.672 -5.238 -5.977 1 95.88 69 THR A O 1
ATOM 529 N N . ARG A 1 70 ? 16.594 -4.566 -5.914 1 95.25 70 ARG A N 1
ATOM 530 C CA . ARG A 1 70 ? 16.812 -3.664 -7.039 1 95.25 70 ARG A CA 1
ATOM 531 C C . ARG A 1 70 ? 16.406 -2.236 -6.68 1 95.25 70 ARG A C 1
ATOM 533 O O . ARG A 1 70 ? 15.867 -1.512 -7.512 1 95.25 70 ARG A O 1
ATOM 540 N N . GLU A 1 71 ? 16.562 -1.789 -5.391 1 95.31 71 GLU A N 1
ATOM 541 C CA . GLU A 1 71 ? 16.188 -0.448 -4.953 1 95.31 71 GLU A CA 1
ATOM 542 C C . GLU A 1 71 ? 16.969 0.621 -5.715 1 95.31 71 GLU A C 1
ATOM 544 O O . GLU A 1 71 ? 16.484 1.745 -5.883 1 95.31 71 GLU A O 1
ATOM 549 N N . ASN A 1 72 ? 18.125 0.275 -6.234 1 93.69 72 ASN A N 1
ATOM 550 C CA . ASN A 1 72 ? 18.984 1.245 -6.91 1 93.69 72 ASN A CA 1
ATOM 551 C C . ASN A 1 72 ? 18.344 1.75 -8.203 1 93.69 72 ASN A C 1
ATOM 553 O O . ASN A 1 72 ? 18.594 2.887 -8.609 1 93.69 72 ASN A O 1
ATOM 557 N N . GLU A 1 73 ? 17.562 0.894 -8.812 1 92.44 73 GLU A N 1
ATOM 558 C CA . GLU A 1 73 ? 16.891 1.309 -10.039 1 92.44 73 GLU A CA 1
ATOM 559 C C . GLU A 1 73 ? 15.945 2.479 -9.781 1 92.44 73 GLU A C 1
ATOM 561 O O . GLU A 1 73 ? 15.969 3.475 -10.508 1 92.44 73 GLU A O 1
ATOM 566 N N . LEU A 1 74 ? 15.125 2.342 -8.742 1 90.69 74 LEU A N 1
ATOM 567 C CA . LEU A 1 74 ? 14.211 3.416 -8.367 1 90.69 74 LEU A CA 1
ATOM 568 C C . LEU A 1 74 ? 14.984 4.66 -7.945 1 90.69 74 LEU A C 1
ATOM 570 O O . LEU A 1 74 ? 14.594 5.781 -8.281 1 90.69 74 LEU A O 1
ATOM 574 N N . TYR A 1 75 ? 16.062 4.434 -7.262 1 93.06 75 TYR A N 1
ATOM 575 C CA . TYR A 1 75 ? 16.922 5.527 -6.816 1 93.06 75 TYR A CA 1
ATOM 576 C C . TYR A 1 75 ? 17.484 6.293 -8 1 93.06 75 TYR A C 1
ATOM 578 O O . TYR A 1 75 ? 17.422 7.523 -8.039 1 93.06 75 TYR A O 1
ATOM 586 N N . MET A 1 76 ? 18 5.559 -8.938 1 91.38 76 MET A N 1
ATOM 587 C CA . MET A 1 76 ? 18.594 6.18 -10.117 1 91.38 76 MET A CA 1
ATOM 588 C C . MET A 1 76 ? 17.531 6.926 -10.93 1 91.38 76 MET A C 1
ATOM 590 O O . MET A 1 76 ? 17.781 8.031 -11.406 1 91.38 76 MET A O 1
ATOM 594 N N . ARG A 1 77 ? 16.422 6.383 -11 1 87.25 77 ARG A N 1
ATOM 595 C CA . ARG A 1 77 ? 15.32 7.043 -11.703 1 87.25 77 ARG A CA 1
ATOM 596 C C . ARG A 1 77 ? 14.93 8.344 -11 1 87.25 77 ARG A C 1
ATOM 598 O O . ARG A 1 77 ? 14.641 9.344 -11.656 1 87.25 77 ARG A O 1
ATOM 605 N N . SER A 1 78 ? 14.891 8.305 -9.695 1 85.62 78 SER A N 1
ATOM 606 C CA . SER A 1 78 ? 14.516 9.477 -8.914 1 85.62 78 SER A CA 1
ATOM 607 C C . SER A 1 78 ? 15.531 10.602 -9.086 1 85.62 78 SER A C 1
ATOM 609 O O . SER A 1 78 ? 15.242 11.758 -8.758 1 85.62 78 SER A O 1
ATOM 611 N N . HIS A 1 79 ? 16.641 10.242 -9.625 1 88.25 79 HIS A N 1
ATOM 612 C CA . HIS A 1 79 ? 17.688 11.242 -9.875 1 88.25 79 HIS A CA 1
ATOM 613 C C . HIS A 1 79 ? 17.797 11.547 -11.359 1 88.25 79 HIS A C 1
ATOM 615 O O . HIS A 1 79 ? 18.812 12.086 -11.805 1 88.25 79 HIS A O 1
ATOM 621 N N . GLY A 1 80 ? 16.844 11.078 -12.117 1 82.94 80 GLY A N 1
ATOM 622 C CA . GLY A 1 80 ? 16.703 11.531 -13.492 1 82.94 80 GLY A CA 1
ATOM 623 C C . GLY A 1 80 ? 17.344 10.594 -14.492 1 82.94 80 GLY A C 1
ATOM 624 O O . GLY A 1 80 ? 17.344 10.867 -15.695 1 82.94 80 GLY A O 1
ATOM 625 N N . GLN A 1 81 ? 17.828 9.445 -14.055 1 85.44 81 GLN A N 1
ATOM 626 C CA . GLN A 1 81 ? 18.422 8.492 -14.992 1 85.44 81 GLN A CA 1
ATOM 627 C C . GLN A 1 81 ? 17.344 7.762 -15.789 1 85.44 81 GLN A C 1
ATOM 629 O O . GLN A 1 81 ? 16.297 7.398 -15.242 1 85.44 81 GLN A O 1
ATOM 634 N N . SER A 1 82 ? 17.656 7.602 -17.078 1 80.12 82 SER A N 1
ATOM 635 C CA . SER A 1 82 ? 16.703 6.922 -17.953 1 80.12 82 SER A CA 1
ATOM 636 C C . SER A 1 82 ? 16.766 5.41 -17.75 1 80.12 82 SER A C 1
ATOM 638 O O . SER A 1 82 ? 17.703 4.891 -17.141 1 80.12 82 SER A O 1
ATOM 640 N N . TYR A 1 83 ? 15.711 4.699 -18.234 1 71.25 83 TYR A N 1
ATOM 641 C CA . TYR A 1 83 ? 15.672 3.24 -18.188 1 71.25 83 TYR A CA 1
ATOM 642 C C . TYR A 1 83 ? 16.875 2.641 -18.891 1 71.25 83 TYR A C 1
ATOM 644 O O . TYR A 1 83 ? 17.484 1.688 -18.406 1 71.25 83 TYR A O 1
ATOM 652 N N . LEU A 1 84 ? 17.125 3.172 -20 1 73.12 84 LEU A N 1
ATOM 653 C CA . LEU A 1 84 ? 18.266 2.695 -20.781 1 73.12 84 LEU A CA 1
ATOM 654 C C . LEU A 1 84 ? 19.562 2.855 -20 1 73.12 84 LEU A C 1
ATOM 656 O O . LEU A 1 84 ? 20.438 1.977 -20.047 1 73.12 84 LEU A O 1
ATOM 660 N N . ASP A 1 85 ? 19.672 3.996 -19.297 1 79.56 85 ASP A N 1
ATOM 661 C CA . ASP A 1 85 ? 20.844 4.223 -18.453 1 79.56 85 ASP A CA 1
ATOM 662 C C . ASP A 1 85 ? 20.953 3.145 -17.375 1 79.56 85 ASP A C 1
ATOM 664 O O . ASP A 1 85 ? 22.047 2.604 -17.156 1 79.56 85 ASP A O 1
ATOM 668 N N . ILE A 1 86 ? 19.906 2.854 -16.844 1 79.06 86 ILE A N 1
ATOM 669 C CA . ILE A 1 86 ? 19.844 1.888 -15.75 1 79.06 86 ILE A CA 1
ATOM 670 C C . ILE A 1 86 ? 20.219 0.5 -16.266 1 79.06 86 ILE A C 1
ATOM 672 O O . ILE A 1 86 ? 21 -0.217 -15.648 1 79.06 86 ILE A O 1
ATOM 676 N N . LEU A 1 87 ? 19.688 0.122 -17.422 1 71.81 87 LEU A N 1
ATOM 677 C CA . LEU A 1 87 ? 20.016 -1.154 -18.047 1 71.81 87 LEU A CA 1
ATOM 678 C C . LEU A 1 87 ? 21.5 -1.254 -18.344 1 71.81 87 LEU A C 1
ATOM 680 O O . LEU A 1 87 ? 22.125 -2.283 -18.062 1 71.81 87 LEU A O 1
ATOM 684 N N . ASN A 1 88 ? 22 -0.15 -18.766 1 75.81 88 ASN A N 1
ATOM 685 C CA . ASN A 1 88 ? 23.406 -0.11 -19.125 1 75.81 88 ASN A CA 1
ATOM 686 C C . ASN A 1 88 ? 24.312 -0.218 -17.906 1 75.81 88 ASN A C 1
ATOM 688 O O . ASN A 1 88 ? 25.453 -0.662 -18.016 1 75.81 88 ASN A O 1
ATOM 692 N N . LEU A 1 89 ? 23.75 0.158 -16.891 1 79.88 89 LEU A N 1
ATOM 693 C CA . LEU A 1 89 ? 24.531 0.133 -15.664 1 79.88 89 LEU A CA 1
ATOM 694 C C . LEU A 1 89 ? 24.359 -1.196 -14.938 1 79.88 89 LEU A C 1
ATOM 696 O O . LEU A 1 89 ? 24.812 -1.35 -13.805 1 79.88 89 LEU A O 1
ATOM 700 N N . GLY A 1 90 ? 23.766 -2.055 -15.656 1 77.31 90 GLY A N 1
ATOM 701 C CA . GLY A 1 90 ? 23.672 -3.408 -15.133 1 77.31 90 GLY A CA 1
ATOM 702 C C . GLY A 1 90 ? 22.422 -3.637 -14.305 1 77.31 90 GLY A C 1
ATOM 703 O O . GLY A 1 90 ? 22.391 -4.539 -13.461 1 77.31 90 GLY A O 1
ATOM 704 N N . GLY A 1 91 ? 21.531 -2.84 -14.445 1 82.75 91 GLY A N 1
ATOM 705 C CA . GLY A 1 91 ? 20.266 -3.047 -13.781 1 82.75 91 GLY A CA 1
ATOM 706 C C . GLY A 1 91 ? 19.359 -4.02 -14.508 1 82.75 91 GLY A C 1
ATOM 707 O O . GLY A 1 91 ? 19.812 -4.805 -15.336 1 82.75 91 GLY A O 1
ATOM 708 N N . GLY A 1 92 ? 18.188 -4.176 -13.984 1 88.06 92 GLY A N 1
ATOM 709 C CA . GLY A 1 92 ? 17.219 -5.031 -14.648 1 88.06 92 GLY A CA 1
ATOM 710 C C . GLY A 1 92 ? 17.281 -6.477 -14.203 1 88.06 92 GLY A C 1
ATOM 711 O O . GLY A 1 92 ? 17.828 -6.777 -13.133 1 88.06 92 GLY A O 1
ATOM 712 N N . ILE A 1 93 ? 16.781 -7.297 -14.945 1 91.12 93 ILE A N 1
ATOM 713 C CA . ILE A 1 93 ? 16.609 -8.695 -14.562 1 91.12 93 ILE A CA 1
ATOM 714 C C . ILE A 1 93 ? 17.984 -9.383 -14.508 1 91.12 93 ILE A C 1
ATOM 716 O O . ILE A 1 93 ? 18.188 -10.297 -13.711 1 91.12 93 ILE A O 1
ATOM 720 N N . HIS A 1 94 ? 18.922 -8.953 -15.289 1 92.5 94 HIS A N 1
ATOM 721 C CA . HIS A 1 94 ? 20.25 -9.562 -15.297 1 92.5 94 HIS A CA 1
ATOM 722 C C . HIS A 1 94 ? 20.969 -9.32 -13.977 1 92.5 94 HIS A C 1
ATOM 724 O O . HIS A 1 94 ? 21.75 -10.164 -13.523 1 92.5 94 HIS A O 1
ATOM 730 N N . LYS A 1 95 ? 20.703 -8.148 -13.422 1 93.75 95 LYS A N 1
ATOM 731 C CA . LYS A 1 95 ? 21.266 -7.906 -12.094 1 93.75 95 LYS A CA 1
ATOM 732 C C . LYS A 1 95 ? 20.781 -8.953 -11.094 1 93.75 95 LYS A C 1
ATOM 734 O O . LYS A 1 95 ? 21.578 -9.5 -10.328 1 93.75 95 LYS A O 1
ATOM 739 N N . THR A 1 96 ? 19.531 -9.211 -11.102 1 96.38 96 THR A N 1
ATOM 740 C CA . THR A 1 96 ? 18.953 -10.195 -10.195 1 96.38 96 THR A CA 1
ATOM 741 C C . THR A 1 96 ? 19.516 -11.586 -10.477 1 96.38 96 THR A C 1
ATOM 743 O O . THR A 1 96 ? 19.828 -12.336 -9.547 1 96.38 96 THR A O 1
ATOM 746 N N . MET A 1 97 ? 19.594 -11.93 -11.758 1 96.44 97 MET A N 1
ATOM 747 C CA . MET A 1 97 ? 20.141 -13.227 -12.133 1 96.44 97 MET A CA 1
ATOM 748 C C . MET A 1 97 ? 21.594 -13.367 -11.648 1 96.44 97 MET A C 1
ATOM 750 O O . MET A 1 97 ? 21.984 -14.414 -11.133 1 96.44 97 MET A O 1
ATOM 754 N N . ASN A 1 98 ? 22.375 -12.305 -11.836 1 96 98 ASN A N 1
ATOM 755 C CA . ASN A 1 98 ? 23.766 -12.32 -11.391 1 96 98 ASN A CA 1
ATOM 756 C C . ASN A 1 98 ? 23.859 -12.422 -9.867 1 96 98 ASN A C 1
ATOM 758 O O . ASN A 1 98 ? 24.672 -13.203 -9.352 1 96 98 ASN A O 1
ATOM 762 N N . ASP A 1 99 ? 23.047 -11.625 -9.156 1 97.06 99 ASP A N 1
ATOM 763 C CA . ASP A 1 99 ? 23.016 -11.688 -7.695 1 97.06 99 ASP A CA 1
ATOM 764 C C . ASP A 1 99 ? 22.625 -13.086 -7.211 1 97.06 99 ASP A C 1
ATOM 766 O O . ASP A 1 99 ? 23.203 -13.594 -6.246 1 97.06 99 ASP A O 1
ATOM 770 N N . THR A 1 100 ? 21.688 -13.688 -7.883 1 97.94 100 THR A N 1
ATOM 771 C CA . THR A 1 100 ? 21.203 -15.008 -7.5 1 97.94 100 THR A CA 1
ATOM 772 C C . THR A 1 100 ? 22.266 -16.078 -7.777 1 97.94 100 THR A C 1
ATOM 774 O O . THR A 1 100 ? 22.531 -16.922 -6.93 1 97.94 100 THR A O 1
ATOM 777 N N . GLU A 1 101 ? 22.906 -15.977 -8.945 1 96.44 101 GLU A N 1
ATOM 778 C CA . GLU A 1 101 ? 23.938 -16.922 -9.344 1 96.44 101 GLU A CA 1
ATOM 779 C C . GLU A 1 101 ? 25.125 -16.891 -8.383 1 96.44 101 GLU A C 1
ATOM 781 O O . GLU A 1 101 ? 25.766 -17.922 -8.133 1 96.44 101 GLU A O 1
ATOM 786 N N . SER A 1 102 ? 25.359 -15.781 -7.832 1 97.06 102 SER A N 1
ATOM 787 C CA . SER A 1 102 ? 26.547 -15.609 -6.996 1 97.06 102 SER A CA 1
ATOM 788 C C . SER A 1 102 ? 26.234 -15.867 -5.527 1 97.06 102 SER A C 1
ATOM 790 O O . SER A 1 102 ? 27.109 -15.766 -4.672 1 97.06 102 SER A O 1
ATOM 792 N N . SER A 1 103 ? 25.031 -16.234 -5.184 1 98 103 SER A N 1
ATOM 793 C CA . SER A 1 103 ? 24.625 -16.406 -3.795 1 98 103 SER A CA 1
ATOM 794 C C . SER A 1 103 ? 24.438 -17.891 -3.451 1 98 103 SER A C 1
ATOM 796 O O . SER A 1 103 ? 24.109 -18.688 -4.316 1 98 103 SER A O 1
ATOM 798 N N . GLY A 1 104 ? 24.672 -18.203 -2.178 1 98.19 104 GLY A N 1
ATOM 799 C CA . GLY A 1 104 ? 24.422 -19.562 -1.699 1 98.19 104 GLY A CA 1
ATOM 800 C C . GLY A 1 104 ? 22.953 -19.812 -1.413 1 98.19 104 GLY A C 1
ATOM 801 O O . GLY A 1 104 ? 22.141 -18.891 -1.347 1 98.19 104 GLY A O 1
ATOM 802 N N . GLU A 1 105 ? 22.656 -21.094 -1.315 1 98.5 105 GLU A N 1
ATOM 803 C CA . GLU A 1 105 ? 21.281 -21.531 -1.084 1 98.5 105 GLU A CA 1
ATOM 804 C C . GLU A 1 105 ? 20.719 -20.938 0.203 1 98.5 105 GLU A C 1
ATOM 806 O O . GLU A 1 105 ? 19.562 -20.516 0.247 1 98.5 105 GLU A O 1
ATOM 811 N N . ASP A 1 106 ? 21.531 -20.812 1.247 1 98.69 106 ASP A N 1
ATOM 812 C CA . ASP A 1 106 ? 21.078 -20.297 2.537 1 98.69 106 ASP A CA 1
ATOM 813 C C . ASP A 1 106 ? 20.672 -18.828 2.432 1 98.69 106 ASP A C 1
ATOM 815 O O . ASP A 1 106 ? 19.672 -18.422 3.025 1 98.69 106 ASP A O 1
ATOM 819 N N . LYS A 1 107 ? 21.453 -18.078 1.735 1 98.44 107 LYS A N 1
ATOM 820 C CA . LYS A 1 107 ? 21.109 -16.672 1.547 1 98.44 107 LYS A CA 1
ATOM 821 C C . LYS A 1 107 ? 19.797 -16.516 0.786 1 98.44 107 LYS A C 1
ATOM 823 O O . LYS A 1 107 ? 18.938 -15.727 1.17 1 98.44 107 LYS A O 1
ATOM 828 N N . ILE A 1 108 ? 19.656 -17.297 -0.297 1 98.75 108 ILE A N 1
ATOM 829 C CA . ILE A 1 108 ? 18.438 -17.266 -1.092 1 98.75 108 ILE A CA 1
ATOM 830 C C . ILE A 1 108 ? 17.25 -17.641 -0.216 1 98.75 108 ILE A C 1
ATOM 832 O O . ILE A 1 108 ? 16.219 -16.953 -0.23 1 98.75 108 ILE A O 1
ATOM 836 N N . PHE A 1 109 ? 17.422 -18.703 0.59 1 98.75 109 PHE A N 1
ATOM 837 C CA . PHE A 1 109 ? 16.359 -19.141 1.482 1 98.75 109 PHE A CA 1
ATOM 838 C C . PHE A 1 109 ? 16 -18.031 2.475 1 98.75 109 PHE A C 1
ATOM 840 O O . PHE A 1 109 ? 14.82 -17.703 2.641 1 98.75 109 PHE A O 1
ATOM 847 N N . ASN A 1 110 ? 16.984 -17.453 3.104 1 98.44 110 ASN A N 1
ATOM 848 C CA . ASN A 1 110 ? 16.781 -16.469 4.164 1 98.44 110 ASN A CA 1
ATOM 849 C C . ASN A 1 110 ? 16.094 -15.211 3.633 1 98.44 110 ASN A C 1
ATOM 851 O O . ASN A 1 110 ? 15.273 -14.602 4.324 1 98.44 110 ASN A O 1
ATOM 855 N N . GLU A 1 111 ? 16.422 -14.828 2.463 1 98.31 111 GLU A N 1
ATOM 856 C CA . GLU A 1 111 ? 15.773 -13.664 1.869 1 98.31 111 GLU A CA 1
ATOM 857 C C . GLU A 1 111 ? 14.367 -13.992 1.39 1 98.31 111 GLU A C 1
ATOM 859 O O . GLU A 1 111 ? 13.445 -13.188 1.543 1 98.31 111 GLU A O 1
ATOM 864 N N . THR A 1 112 ? 14.172 -15.195 0.847 1 98.69 112 THR A N 1
ATOM 865 C CA . THR A 1 112 ? 12.883 -15.617 0.314 1 98.69 112 THR A CA 1
ATOM 866 C C . THR A 1 112 ? 11.859 -15.789 1.438 1 98.69 112 THR A C 1
ATOM 868 O O . THR A 1 112 ? 10.703 -15.383 1.303 1 98.69 112 THR A O 1
ATOM 871 N N . ILE A 1 113 ? 12.281 -16.391 2.527 1 98.44 113 ILE A N 1
ATOM 872 C CA . ILE A 1 113 ? 11.336 -16.672 3.607 1 98.44 113 ILE A CA 1
ATOM 873 C C . ILE A 1 113 ? 10.797 -15.352 4.172 1 98.44 113 ILE A C 1
ATOM 875 O O . ILE A 1 113 ? 9.633 -15.289 4.59 1 98.44 113 ILE A O 1
ATOM 879 N N . LYS A 1 114 ? 11.57 -14.289 4.191 1 97.62 114 LYS A N 1
ATOM 880 C CA . LYS A 1 114 ? 11.094 -12.984 4.637 1 97.62 114 LYS A CA 1
ATOM 881 C C . LYS A 1 114 ? 9.984 -12.461 3.73 1 97.62 114 LYS A C 1
ATOM 883 O O . LYS A 1 114 ? 9 -11.891 4.207 1 97.62 114 LYS A O 1
ATOM 888 N N . ARG A 1 115 ? 10.156 -12.648 2.455 1 98.38 115 ARG A N 1
ATOM 889 C CA . ARG A 1 115 ? 9.156 -12.219 1.482 1 98.38 115 ARG A CA 1
ATOM 890 C C . ARG A 1 115 ? 7.887 -13.055 1.596 1 98.38 115 ARG A C 1
ATOM 892 O O . ARG A 1 115 ? 6.777 -12.531 1.453 1 98.38 115 ARG A O 1
ATOM 899 N N . VAL A 1 116 ? 8.055 -14.336 1.845 1 98.56 116 VAL A N 1
ATOM 900 C CA . VAL A 1 116 ? 6.918 -15.234 2.037 1 98.56 116 VAL A CA 1
ATOM 901 C C . VAL A 1 116 ? 6.164 -14.852 3.309 1 98.56 116 VAL A C 1
ATOM 903 O O . VAL A 1 116 ? 4.934 -14.797 3.314 1 98.56 116 VAL A O 1
ATOM 906 N N . ASP A 1 117 ? 6.883 -14.555 4.371 1 97.94 117 ASP A N 1
ATOM 907 C CA . ASP A 1 117 ? 6.273 -14.117 5.621 1 97.94 117 ASP A CA 1
ATOM 908 C C . ASP A 1 117 ? 5.422 -12.867 5.41 1 97.94 117 ASP A C 1
ATOM 910 O O . ASP A 1 117 ? 4.332 -12.75 5.977 1 97.94 117 ASP A O 1
ATOM 914 N N . GLU A 1 118 ? 5.918 -11.992 4.637 1 97.56 118 GLU A N 1
ATOM 915 C CA . GLU A 1 118 ? 5.184 -10.766 4.34 1 97.56 118 GLU A CA 1
ATOM 916 C C . GLU A 1 118 ? 3.881 -11.07 3.604 1 97.56 118 GLU A C 1
ATOM 918 O O . GLU A 1 118 ? 2.848 -10.453 3.881 1 97.56 118 GLU A O 1
ATOM 923 N N . SER A 1 119 ? 3.926 -11.969 2.645 1 98.56 119 SER A N 1
ATOM 924 C CA . SER A 1 119 ? 2.723 -12.383 1.927 1 98.56 119 SER A CA 1
ATOM 925 C C . SER A 1 119 ? 1.677 -12.945 2.881 1 98.56 119 SER A C 1
ATOM 927 O O . SER A 1 119 ? 0.493 -12.617 2.777 1 98.56 119 SER A O 1
ATOM 929 N N . ILE A 1 120 ? 2.164 -13.742 3.779 1 98.25 120 ILE A N 1
ATOM 930 C CA . ILE A 1 120 ? 1.28 -14.406 4.73 1 98.25 120 ILE A CA 1
ATOM 931 C C . ILE A 1 120 ? 0.661 -13.375 5.668 1 98.25 120 ILE A C 1
ATOM 933 O O . ILE A 1 120 ? -0.537 -13.43 5.957 1 98.25 120 ILE A O 1
ATOM 937 N N . LEU A 1 121 ? 1.402 -12.391 6.074 1 97.62 121 LEU A N 1
ATOM 938 C CA . LEU A 1 121 ? 0.922 -11.328 6.953 1 97.62 121 LEU A CA 1
ATOM 939 C C . LEU A 1 121 ? -0.166 -10.508 6.27 1 97.62 121 LEU A C 1
ATOM 941 O O . LEU A 1 121 ? -1.019 -9.922 6.938 1 97.62 121 LEU A O 1
ATOM 945 N N . ASN A 1 122 ? -0.107 -10.594 4.957 1 97.94 122 ASN A N 1
ATOM 946 C CA . ASN A 1 122 ? -1.103 -9.852 4.191 1 97.94 122 ASN A CA 1
ATOM 947 C C . ASN A 1 122 ? -2.254 -10.75 3.748 1 97.94 122 ASN A C 1
ATOM 949 O O . ASN A 1 122 ? -3.096 -10.336 2.951 1 97.94 122 ASN A O 1
ATOM 953 N N . GLY A 1 123 ? -2.33 -11.961 4.203 1 98.62 123 GLY A N 1
ATOM 954 C CA . GLY A 1 123 ? -3.535 -12.766 4.055 1 98.62 123 GLY A CA 1
ATOM 955 C C . GLY A 1 123 ? -3.385 -13.891 3.045 1 98.62 123 GLY A C 1
ATOM 956 O O . GLY A 1 123 ? -4.324 -14.648 2.814 1 98.62 123 GLY A O 1
ATOM 957 N N . THR A 1 124 ? -2.174 -14.023 2.463 1 98.88 124 THR A N 1
ATOM 958 C CA . THR A 1 124 ? -1.954 -15.117 1.519 1 98.88 124 THR A CA 1
ATOM 959 C C . THR A 1 124 ? -1.79 -16.438 2.254 1 98.88 124 THR A C 1
ATOM 961 O O . THR A 1 124 ? -1.014 -16.547 3.207 1 98.88 124 THR A O 1
ATOM 964 N N . THR A 1 125 ? -2.527 -17.406 1.83 1 98.62 125 THR A N 1
ATOM 965 C CA . THR A 1 125 ? -2.432 -18.719 2.48 1 98.62 125 THR A CA 1
ATOM 966 C C . THR A 1 125 ? -1.891 -19.766 1.516 1 98.62 125 THR A C 1
ATOM 968 O O . THR A 1 125 ? -1.596 -20.891 1.917 1 98.62 125 THR A O 1
ATOM 971 N N . TYR A 1 126 ? -1.786 -19.438 0.286 1 98.75 126 TYR A N 1
ATOM 972 C CA . TYR A 1 126 ? -1.217 -20.328 -0.721 1 98.75 126 TYR A CA 1
ATOM 973 C C . TYR A 1 126 ? -0.408 -19.547 -1.747 1 98.75 126 TYR A C 1
ATOM 975 O O . TYR A 1 126 ? -0.825 -18.469 -2.186 1 98.75 126 TYR A O 1
ATOM 983 N N . LEU A 1 127 ? 0.783 -20.062 -2.094 1 98.69 127 LEU A N 1
ATOM 984 C CA . LEU A 1 127 ? 1.682 -19.344 -2.986 1 98.69 127 LEU A CA 1
ATOM 985 C C . LEU A 1 127 ? 2.131 -20.219 -4.141 1 98.69 127 LEU A C 1
ATOM 987 O O . LEU A 1 127 ? 2.391 -21.422 -3.951 1 98.69 127 LEU A O 1
ATOM 991 N N . GLU A 1 128 ? 2.156 -19.625 -5.312 1 98.94 128 GLU A N 1
ATOM 992 C CA . GLU A 1 128 ? 3.061 -20.125 -6.34 1 98.94 128 GLU A CA 1
ATOM 993 C C . GLU A 1 128 ? 4.367 -19.344 -6.367 1 98.94 128 GLU A C 1
ATOM 995 O O . GLU A 1 128 ? 4.352 -18.109 -6.469 1 98.94 128 GLU A O 1
ATOM 1000 N N . ILE A 1 129 ? 5.465 -20.031 -6.203 1 98.94 129 ILE A N 1
ATOM 1001 C CA . ILE A 1 129 ? 6.773 -19.391 -6.289 1 98.94 129 ILE A CA 1
ATOM 1002 C C . ILE A 1 129 ? 7.52 -19.906 -7.516 1 98.94 129 ILE A C 1
ATOM 1004 O O . ILE A 1 129 ? 7.707 -21.125 -7.672 1 98.94 129 ILE A O 1
ATOM 1008 N N . LYS A 1 130 ? 7.855 -19.016 -8.367 1 98.81 130 LYS A N 1
ATOM 1009 C CA . LYS A 1 130 ? 8.562 -19.375 -9.594 1 98.81 130 LYS A CA 1
ATOM 1010 C C . LYS A 1 130 ? 10.07 -19.219 -9.43 1 98.81 130 LYS A C 1
ATOM 1012 O O . LYS A 1 130 ? 10.539 -18.234 -8.828 1 98.81 130 LYS A O 1
ATOM 1017 N N . SER A 1 131 ? 10.789 -20.188 -9.867 1 98.5 131 SER A N 1
ATOM 1018 C CA . SER A 1 131 ? 12.227 -20.016 -10.047 1 98.5 131 SER A CA 1
ATOM 1019 C C . SER A 1 131 ? 12.539 -19.234 -11.312 1 98.5 131 SER A C 1
ATOM 1021 O O . SER A 1 131 ? 11.734 -18.391 -11.742 1 98.5 131 SER A O 1
ATOM 1023 N N . GLY A 1 132 ? 13.703 -19.375 -11.812 1 97.75 132 GLY A N 1
ATOM 1024 C CA . GLY A 1 132 ? 13.93 -18.781 -13.117 1 97.75 132 GLY A CA 1
ATOM 1025 C C . GLY A 1 132 ? 14.953 -17.656 -13.086 1 97.75 132 GLY A C 1
ATOM 1026 O O . GLY A 1 132 ? 15.25 -17.047 -14.109 1 97.75 132 GLY A O 1
ATOM 1027 N N . TYR A 1 133 ? 15.523 -17.453 -11.898 1 97.94 133 TYR A N 1
ATOM 1028 C CA . TYR A 1 133 ? 16.578 -16.438 -11.828 1 97.94 133 TYR A CA 1
ATOM 1029 C C . TYR A 1 133 ? 17.953 -17.078 -11.859 1 97.94 133 TYR A C 1
ATOM 1031 O O . TYR A 1 133 ? 18.969 -16.391 -11.867 1 97.94 133 TYR A O 1
ATOM 1039 N N . GLY A 1 134 ? 18 -18.422 -11.859 1 96.25 134 GLY A N 1
ATOM 1040 C CA . GLY A 1 134 ? 19.266 -19.125 -12.023 1 96.25 134 GLY A CA 1
ATOM 1041 C C . GLY A 1 134 ? 19.703 -19.25 -13.469 1 96.25 134 GLY A C 1
ATOM 1042 O O . GLY A 1 134 ? 18.922 -19.672 -14.32 1 96.25 134 GLY A O 1
ATOM 1043 N N . LYS A 1 135 ? 20.938 -18.953 -13.859 1 94.38 135 LYS A N 1
ATOM 1044 C CA . LYS A 1 135 ? 21.469 -19.031 -15.219 1 94.38 135 LYS A CA 1
ATOM 1045 C C . LYS A 1 135 ? 21.938 -20.438 -15.555 1 94.38 135 LYS A C 1
ATOM 1047 O O . LYS A 1 135 ? 21.953 -20.828 -16.719 1 94.38 135 LYS A O 1
ATOM 1052 N N . THR A 1 136 ? 22.312 -21.062 -14.555 1 95.94 136 THR A N 1
ATOM 1053 C CA . THR A 1 136 ? 22.891 -22.391 -14.688 1 95.94 136 THR A CA 1
ATOM 1054 C C . THR A 1 136 ? 22.062 -23.422 -13.898 1 95.94 136 THR A C 1
ATOM 1056 O O . THR A 1 136 ? 21.234 -23.047 -13.078 1 95.94 136 THR A O 1
ATOM 1059 N N . ILE A 1 137 ? 22.344 -24.656 -14.164 1 97.38 137 ILE A N 1
ATOM 1060 C CA . ILE A 1 137 ? 21.672 -25.734 -13.453 1 97.38 137 ILE A CA 1
ATOM 1061 C C . ILE A 1 137 ? 21.922 -25.609 -11.953 1 97.38 137 ILE A C 1
ATOM 1063 O O . ILE A 1 137 ? 21.031 -25.859 -11.141 1 97.38 137 ILE A O 1
ATOM 1067 N N . ASN A 1 138 ? 23.125 -25.234 -11.594 1 97.62 138 ASN A N 1
ATOM 1068 C CA . ASN A 1 138 ? 23.469 -25.078 -10.18 1 97.62 138 ASN A CA 1
ATOM 1069 C C . ASN A 1 138 ? 22.688 -23.922 -9.539 1 97.62 138 ASN A C 1
ATOM 1071 O O . ASN A 1 138 ? 22.188 -24.062 -8.414 1 97.62 138 ASN A O 1
ATOM 1075 N N . GLY A 1 139 ? 22.656 -22.797 -10.211 1 97.56 139 GLY A N 1
ATOM 1076 C CA . GLY A 1 139 ? 21.875 -21.672 -9.711 1 97.56 139 GLY A CA 1
ATOM 1077 C C . GLY A 1 139 ? 20.406 -21.984 -9.555 1 97.56 139 GLY A C 1
ATOM 1078 O O . GLY A 1 139 ? 19.797 -21.656 -8.531 1 97.56 139 GLY A O 1
ATOM 1079 N N . GLU A 1 140 ? 19.906 -22.641 -10.57 1 98.5 140 GLU A N 1
ATOM 1080 C CA . GLU A 1 140 ? 18.484 -23 -10.539 1 98.5 140 GLU A CA 1
ATOM 1081 C C . GLU A 1 140 ? 18.203 -24.016 -9.438 1 98.5 140 GLU A C 1
ATOM 1083 O O . GLU A 1 140 ? 17.156 -23.969 -8.797 1 98.5 140 GLU A O 1
ATOM 1088 N N . ARG A 1 141 ? 19.125 -24.938 -9.219 1 98.62 141 ARG A N 1
ATOM 1089 C CA . ARG A 1 141 ? 19 -25.922 -8.148 1 98.62 141 ARG A CA 1
ATOM 1090 C C . ARG A 1 141 ? 18.906 -25.234 -6.789 1 98.62 141 ARG A C 1
ATOM 1092 O O . ARG A 1 141 ? 18.094 -25.625 -5.945 1 98.62 141 ARG A O 1
ATOM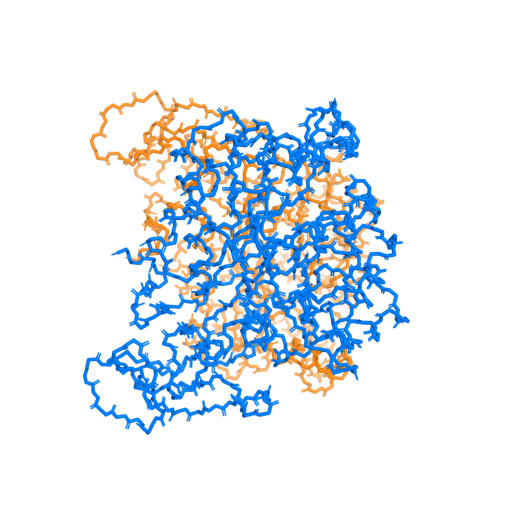 1099 N N . ARG A 1 142 ? 19.734 -24.266 -6.559 1 98.56 142 ARG A N 1
ATOM 1100 C CA . ARG A 1 142 ? 19.703 -23.531 -5.293 1 98.56 142 ARG A CA 1
ATOM 1101 C C . ARG A 1 142 ? 18.359 -22.844 -5.094 1 98.56 142 ARG A C 1
ATOM 1103 O O . ARG A 1 142 ? 17.828 -22.828 -3.984 1 98.56 142 ARG A O 1
ATOM 1110 N N . LEU A 1 143 ? 17.797 -22.297 -6.145 1 98.75 143 LEU A N 1
ATOM 1111 C CA . LEU A 1 143 ? 16.484 -21.656 -6.07 1 98.75 143 LEU A CA 1
ATOM 1112 C C . LEU A 1 143 ? 15.406 -22.672 -5.699 1 98.75 143 LEU A C 1
ATOM 1114 O O . LEU A 1 143 ? 14.633 -22.453 -4.766 1 98.75 143 LEU A O 1
ATOM 1118 N N . ILE A 1 144 ? 15.391 -23.75 -6.445 1 98.81 144 ILE A N 1
ATOM 1119 C CA . ILE A 1 144 ? 14.359 -24.766 -6.254 1 98.81 144 ILE A CA 1
ATOM 1120 C C . ILE A 1 144 ? 14.484 -25.359 -4.852 1 98.81 144 ILE A C 1
ATOM 1122 O O . ILE A 1 144 ? 13.477 -25.562 -4.168 1 98.81 144 ILE A O 1
ATOM 1126 N N . ASN A 1 145 ? 15.695 -25.594 -4.418 1 98.81 145 ASN A N 1
ATOM 1127 C CA . ASN A 1 145 ? 15.914 -26.109 -3.072 1 98.81 145 ASN A CA 1
ATOM 1128 C C . ASN A 1 145 ? 15.43 -25.125 -2.012 1 98.81 145 ASN A C 1
ATOM 1130 O O . ASN A 1 145 ? 14.844 -25.531 -1.005 1 98.81 145 ASN A O 1
ATOM 1134 N N . ALA A 1 146 ? 15.703 -23.875 -2.203 1 98.81 146 ALA A N 1
ATOM 1135 C CA . ALA A 1 146 ? 15.219 -22.859 -1.274 1 98.81 146 ALA A CA 1
ATOM 1136 C C . ALA A 1 146 ? 13.695 -22.875 -1.194 1 98.81 146 ALA A C 1
ATOM 1138 O O . ALA A 1 146 ? 13.125 -22.781 -0.106 1 98.81 146 ALA A O 1
ATOM 1139 N N . ILE A 1 147 ? 13.047 -23 -2.299 1 98.88 147 ILE A N 1
ATOM 1140 C CA . ILE A 1 147 ? 11.594 -23.016 -2.334 1 98.88 147 ILE A CA 1
ATOM 1141 C C . ILE A 1 147 ? 11.078 -24.266 -1.633 1 98.88 147 ILE A C 1
ATOM 1143 O O . ILE A 1 147 ? 10.078 -24.219 -0.905 1 98.88 147 ILE A O 1
ATOM 1147 N N . LYS A 1 148 ? 11.742 -25.375 -1.861 1 98.75 148 LYS A N 1
ATOM 1148 C CA . LYS A 1 148 ? 11.367 -26.609 -1.193 1 98.75 148 LYS A CA 1
ATOM 1149 C C . LYS A 1 148 ? 11.469 -26.484 0.323 1 98.75 148 LYS A C 1
ATOM 1151 O O . LYS A 1 148 ? 10.633 -27 1.059 1 98.75 148 LYS A O 1
ATOM 1156 N N . ARG A 1 149 ? 12.523 -25.828 0.746 1 98.5 149 ARG A N 1
ATOM 1157 C CA . ARG A 1 149 ? 12.656 -25.547 2.174 1 98.5 149 ARG A CA 1
ATOM 1158 C C . ARG A 1 149 ? 11.477 -24.734 2.689 1 98.5 149 ARG A C 1
ATOM 1160 O O . ARG A 1 149 ? 10.961 -25 3.775 1 98.5 149 ARG A O 1
ATOM 1167 N N . ILE A 1 150 ? 11.086 -23.719 1.922 1 98.31 150 ILE A N 1
ATOM 1168 C CA . ILE A 1 150 ? 9.922 -22.922 2.279 1 98.31 150 ILE A CA 1
ATOM 1169 C C . ILE A 1 150 ? 8.688 -23.812 2.367 1 98.31 150 ILE A C 1
ATOM 1171 O O . ILE A 1 150 ? 7.898 -23.703 3.311 1 98.31 150 ILE A O 1
ATOM 1175 N N . LYS A 1 151 ? 8.547 -24.672 1.39 1 97.69 151 LYS A N 1
ATOM 1176 C CA . LYS A 1 151 ? 7.402 -25.594 1.312 1 97.69 151 LYS A CA 1
ATOM 1177 C C . LYS A 1 151 ? 7.355 -26.516 2.523 1 97.69 151 LYS A C 1
ATOM 1179 O O . LYS A 1 151 ? 6.273 -26.891 2.98 1 97.69 151 LYS A O 1
ATOM 1184 N N . SER A 1 152 ? 8.492 -26.859 3.031 1 96.88 152 SER A N 1
ATOM 1185 C CA . SER A 1 152 ? 8.555 -27.719 4.215 1 96.88 152 SER A CA 1
ATOM 1186 C C . SER A 1 152 ? 8.07 -26.969 5.457 1 96.88 152 SER A C 1
ATOM 1188 O O . SER A 1 152 ? 7.617 -27.594 6.418 1 96.88 152 SER A O 1
ATOM 1190 N N . ILE A 1 153 ? 8.203 -25.672 5.391 1 95.12 153 ILE A N 1
ATOM 1191 C CA . ILE A 1 153 ? 7.762 -24.844 6.512 1 95.12 153 ILE A CA 1
ATOM 1192 C C . ILE A 1 153 ? 6.277 -24.531 6.367 1 95.12 153 ILE A C 1
ATOM 1194 O O . ILE A 1 153 ? 5.504 -24.703 7.309 1 95.12 153 ILE A O 1
ATOM 1198 N N . TYR A 1 154 ? 6 -24.031 5.066 1 91.38 154 TYR A N 1
ATOM 1199 C CA . TYR A 1 154 ? 4.617 -23.703 4.75 1 91.38 154 TYR A CA 1
ATOM 1200 C C . TYR A 1 154 ? 4.035 -24.688 3.746 1 91.38 154 TYR A C 1
ATOM 1202 O O . TYR A 1 154 ? 4.551 -24.828 2.633 1 91.38 154 TYR A O 1
ATOM 1210 N N . ARG A 1 155 ? 3.348 -25.625 3.877 1 88.38 155 ARG A N 1
ATOM 1211 C CA . ARG A 1 155 ? 2.859 -26.734 3.062 1 88.38 155 ARG A CA 1
ATOM 1212 C C . ARG A 1 155 ? 2.111 -26.219 1.836 1 88.38 155 ARG A C 1
ATOM 1214 O O . ARG A 1 155 ? 2.014 -26.922 0.826 1 88.38 155 ARG A O 1
ATOM 1221 N N . ASN A 1 156 ? 1.687 -25.016 1.771 1 96.81 156 ASN A N 1
ATOM 1222 C CA . ASN A 1 156 ? 0.824 -24.484 0.72 1 96.81 156 ASN A CA 1
ATOM 1223 C C . ASN A 1 156 ? 1.617 -23.672 -0.298 1 96.81 156 ASN A C 1
ATOM 1225 O O . ASN A 1 156 ? 1.342 -22.5 -0.502 1 96.81 156 ASN A O 1
ATOM 1229 N N . VAL A 1 157 ? 2.635 -24.391 -0.982 1 98.38 157 VAL A N 1
ATOM 1230 C CA . VAL A 1 157 ? 3.461 -23.766 -2.002 1 98.38 157 VAL A CA 1
ATOM 1231 C C . VAL A 1 157 ? 3.521 -24.641 -3.246 1 98.38 157 VAL A C 1
ATOM 1233 O O . VAL A 1 157 ? 3.781 -25.844 -3.148 1 98.38 157 VAL A O 1
ATOM 1236 N N . LYS A 1 158 ? 3.203 -24.125 -4.398 1 98.75 158 LYS A N 1
ATOM 1237 C CA . LYS A 1 158 ? 3.51 -24.734 -5.688 1 98.75 158 LYS A CA 1
ATOM 1238 C C . LYS A 1 158 ? 4.793 -24.156 -6.277 1 98.75 158 LYS A C 1
ATOM 1240 O O . LYS A 1 158 ? 5.059 -22.969 -6.156 1 98.75 158 LYS A O 1
ATOM 1245 N N . ILE A 1 159 ? 5.574 -25 -6.871 1 98.81 159 ILE A N 1
ATOM 1246 C CA . ILE A 1 159 ? 6.855 -24.594 -7.441 1 98.81 159 ILE A CA 1
ATOM 1247 C C . ILE A 1 159 ? 6.77 -24.625 -8.969 1 98.81 159 ILE A C 1
ATOM 1249 O O . ILE A 1 159 ? 6.285 -25.594 -9.555 1 98.81 159 ILE A O 1
ATOM 1253 N N . THR A 1 160 ? 7.195 -23.547 -9.602 1 98.88 160 THR A N 1
ATOM 1254 C CA . THR A 1 160 ? 7.195 -23.453 -11.055 1 98.88 160 THR A CA 1
ATOM 1255 C C . THR A 1 160 ? 8.609 -23.25 -11.586 1 98.88 160 THR A C 1
ATOM 1257 O O . THR A 1 160 ? 9.336 -22.391 -11.102 1 98.88 160 THR A O 1
ATOM 1260 N N . LEU A 1 161 ? 9.023 -24.094 -12.5 1 98.88 161 LEU A N 1
ATOM 1261 C CA . LEU A 1 161 ? 10.227 -23.844 -13.289 1 98.88 161 LEU A CA 1
ATOM 1262 C C . LEU A 1 161 ? 9.945 -22.875 -14.422 1 98.88 161 LEU A C 1
ATOM 1264 O O . LEU A 1 161 ? 9.133 -23.156 -15.305 1 98.88 161 LEU A O 1
ATOM 1268 N N . LEU A 1 162 ? 10.594 -21.734 -14.359 1 98.81 162 LEU A N 1
ATOM 1269 C CA . LEU A 1 162 ? 10.273 -20.688 -15.312 1 98.81 162 LEU A CA 1
ATOM 1270 C C . LEU A 1 162 ? 11.469 -20.391 -16.219 1 98.81 162 LEU A C 1
ATOM 1272 O O . LEU A 1 162 ? 12.57 -20.109 -15.734 1 98.81 162 LEU A O 1
ATOM 1276 N N . ALA A 1 163 ? 11.297 -20.547 -17.531 1 98.62 163 ALA A N 1
ATOM 1277 C CA . ALA A 1 163 ? 12.195 -19.891 -18.469 1 98.62 163 ALA A CA 1
ATOM 1278 C C . ALA A 1 163 ? 11.938 -18.391 -18.516 1 98.62 163 ALA A C 1
ATOM 1280 O O . ALA A 1 163 ? 11.062 -17.922 -19.25 1 98.62 163 ALA A O 1
ATOM 1281 N N . HIS A 1 164 ? 12.68 -17.703 -17.75 1 97.44 164 HIS A N 1
ATOM 1282 C CA . HIS A 1 164 ? 12.336 -16.328 -17.391 1 97.44 164 HIS A CA 1
ATOM 1283 C C . HIS A 1 164 ? 13 -15.336 -18.344 1 97.44 164 HIS A C 1
ATOM 1285 O O . HIS A 1 164 ? 12.336 -14.461 -18.891 1 97.44 164 HIS A O 1
ATOM 1291 N N . ALA A 1 165 ? 14.32 -15.406 -18.469 1 95 165 ALA A N 1
ATOM 1292 C CA . ALA A 1 165 ? 15.117 -14.508 -19.312 1 95 165 ALA A CA 1
ATOM 1293 C C . ALA A 1 165 ? 16.344 -15.219 -19.875 1 95 165 ALA A C 1
ATOM 1295 O O . ALA A 1 165 ? 16.875 -16.141 -19.25 1 95 165 ALA A O 1
ATOM 1296 N N . VAL A 1 166 ? 16.719 -14.797 -21 1 95 166 VAL A N 1
ATOM 1297 C CA . VAL A 1 166 ? 17.938 -15.305 -21.609 1 95 166 VAL A CA 1
ATOM 1298 C C . VAL A 1 166 ? 19.156 -14.633 -20.969 1 95 166 VAL A C 1
ATOM 1300 O O . VAL A 1 166 ? 19.25 -13.406 -20.922 1 95 166 VAL A O 1
ATOM 1303 N N . PRO A 1 167 ? 20.031 -15.445 -20.359 1 93.31 167 PRO A N 1
ATOM 1304 C CA . PRO A 1 167 ? 21.219 -14.836 -19.766 1 93.31 167 PRO A CA 1
ATOM 1305 C C . PRO A 1 167 ? 22.016 -13.984 -20.75 1 93.31 167 PRO A C 1
ATOM 1307 O O . PRO A 1 167 ? 21.875 -14.156 -21.969 1 93.31 167 PRO A O 1
ATOM 1310 N N . ASP A 1 168 ? 22.859 -13.164 -20.094 1 87 168 ASP A N 1
ATOM 1311 C CA . ASP A 1 168 ? 23.688 -12.297 -20.938 1 87 168 ASP A CA 1
ATOM 1312 C C . ASP A 1 168 ? 24.688 -13.109 -21.75 1 87 168 ASP A C 1
ATOM 1314 O O . ASP A 1 168 ? 25.172 -14.148 -21.297 1 87 168 ASP A O 1
ATOM 1318 N N . ASN A 1 169 ? 24.953 -12.781 -22.953 1 87.31 169 ASN A N 1
ATOM 1319 C CA . ASN A 1 169 ? 26.016 -13.281 -23.812 1 87.31 169 ASN A CA 1
ATOM 1320 C C . ASN A 1 169 ? 25.672 -14.648 -24.391 1 87.31 169 ASN A C 1
ATOM 1322 O O . ASN A 1 169 ? 26.547 -15.398 -24.797 1 87.31 169 ASN A O 1
ATOM 1326 N N . ILE A 1 170 ? 24.484 -15.164 -24.219 1 93.38 170 ILE A N 1
ATOM 1327 C CA . ILE A 1 170 ? 24.031 -16.391 -24.891 1 93.38 170 ILE A CA 1
ATOM 1328 C C . ILE A 1 170 ? 22.828 -16.078 -25.781 1 93.38 170 ILE A C 1
ATOM 1330 O O . ILE A 1 170 ? 21.953 -15.289 -25.406 1 93.38 170 ILE A O 1
ATOM 1334 N N . ASN A 1 171 ? 22.859 -16.594 -26.891 1 95.19 171 ASN A N 1
ATOM 1335 C CA . ASN A 1 171 ? 21.703 -16.359 -27.734 1 95.19 171 ASN A CA 1
ATOM 1336 C C . ASN A 1 171 ? 20.484 -17.141 -27.281 1 95.19 171 ASN A C 1
ATOM 1338 O O . ASN A 1 171 ? 20.625 -18.203 -26.641 1 95.19 171 ASN A O 1
ATOM 1342 N N . GLU A 1 172 ? 19.344 -16.734 -27.625 1 97.12 172 GLU A N 1
ATOM 1343 C CA . GLU A 1 172 ? 18.062 -17.25 -27.125 1 97.12 172 GLU A CA 1
ATOM 1344 C C . GLU A 1 172 ? 17.891 -18.719 -27.484 1 97.12 172 GLU A C 1
ATOM 1346 O O . GLU A 1 172 ? 17.5 -19.516 -26.625 1 97.12 172 GLU A O 1
ATOM 1351 N N . TYR A 1 173 ? 18.203 -19.094 -28.688 1 96.69 173 TYR A N 1
ATOM 1352 C CA . TYR A 1 173 ? 18 -20.469 -29.156 1 96.69 173 TYR A CA 1
ATOM 1353 C C . TYR A 1 173 ? 18.906 -21.438 -28.422 1 96.69 173 TYR A C 1
ATOM 1355 O O . TYR A 1 173 ? 18.484 -22.547 -28.062 1 96.69 173 TYR A O 1
ATOM 1363 N N . ASP A 1 174 ? 20.125 -21.016 -28.281 1 97.62 174 ASP A N 1
ATOM 1364 C CA . ASP A 1 174 ? 21.062 -21.859 -27.531 1 97.62 174 ASP A CA 1
ATOM 1365 C C . ASP A 1 174 ? 20.609 -22.047 -26.094 1 97.62 174 ASP A C 1
ATOM 1367 O O . ASP A 1 174 ? 20.688 -23.141 -25.547 1 97.62 174 ASP A O 1
ATOM 1371 N N . TYR A 1 175 ? 20.141 -20.984 -25.531 1 97.81 175 TYR A N 1
ATOM 1372 C CA . TYR A 1 175 ? 19.688 -21.094 -24.156 1 97.81 175 TYR A CA 1
ATOM 1373 C C . TYR A 1 175 ? 18.406 -21.938 -24.062 1 97.81 175 TYR A C 1
ATOM 1375 O O . TYR A 1 175 ? 18.219 -22.688 -23.109 1 97.81 175 TYR A O 1
ATOM 1383 N N . ALA A 1 176 ? 17.5 -21.75 -25.016 1 98.44 176 ALA A N 1
ATOM 1384 C CA . ALA A 1 176 ? 16.328 -22.609 -25.078 1 98.44 176 ALA A CA 1
ATOM 1385 C C . ALA A 1 176 ? 16.719 -24.078 -25.141 1 98.44 176 ALA A C 1
ATOM 1387 O O . ALA A 1 176 ? 16.125 -24.922 -24.453 1 98.44 176 ALA A O 1
ATOM 1388 N N . GLY A 1 177 ? 17.734 -24.344 -25.984 1 98.31 177 GLY A N 1
ATOM 1389 C CA . GLY A 1 177 ? 18.25 -25.703 -26.047 1 98.31 177 GLY A CA 1
ATOM 1390 C C . GLY A 1 177 ? 18.812 -26.188 -24.719 1 98.31 177 GLY A C 1
ATOM 1391 O O . GLY A 1 177 ? 18.562 -27.328 -24.312 1 98.31 177 GLY A O 1
ATOM 1392 N N . TYR A 1 178 ? 19.562 -25.344 -24.094 1 98.12 178 TYR A N 1
ATOM 1393 C CA . TYR A 1 178 ? 20.109 -25.656 -22.781 1 98.12 178 TYR A CA 1
ATOM 1394 C C . TYR A 1 178 ? 19 -25.938 -21.781 1 98.12 178 TYR A C 1
ATOM 1396 O O . TYR A 1 178 ? 19.078 -26.891 -21 1 98.12 178 TYR A O 1
ATOM 1404 N N . PHE A 1 179 ? 18 -25.078 -21.812 1 98.62 179 PHE A N 1
ATOM 1405 C CA . PHE A 1 179 ? 16.859 -25.234 -20.906 1 98.62 179 PHE A CA 1
ATOM 1406 C C . PHE A 1 179 ? 16.156 -26.562 -21.125 1 98.62 179 PHE A C 1
ATOM 1408 O O . PHE A 1 179 ? 15.852 -27.266 -20.156 1 98.62 179 PHE A O 1
ATOM 1415 N N . ILE A 1 180 ? 15.969 -26.969 -22.359 1 98.62 180 ILE A N 1
ATOM 1416 C CA . ILE A 1 180 ? 15.258 -28.188 -22.75 1 98.62 180 ILE A CA 1
ATOM 1417 C C . ILE A 1 180 ? 16.078 -29.406 -22.375 1 98.62 180 ILE A C 1
ATOM 1419 O O . ILE A 1 180 ? 15.555 -30.391 -21.828 1 98.62 180 ILE A O 1
ATOM 1423 N N . ASN A 1 181 ? 17.344 -29.312 -22.594 1 98.38 181 ASN A N 1
ATOM 1424 C CA . ASN A 1 181 ? 18.188 -30.5 -22.5 1 98.38 181 ASN A CA 1
ATOM 1425 C C . ASN A 1 181 ? 18.766 -30.656 -21.094 1 98.38 181 ASN A C 1
ATOM 1427 O O . ASN A 1 181 ? 19.25 -31.734 -20.734 1 98.38 181 ASN A O 1
ATOM 1431 N N . ASN A 1 182 ? 18.766 -29.625 -20.297 1 98.19 182 ASN A N 1
ATOM 1432 C CA . ASN A 1 182 ? 19.406 -29.688 -19 1 98.19 182 ASN A CA 1
ATOM 1433 C C . ASN A 1 182 ? 18.438 -29.312 -17.875 1 98.19 182 ASN A C 1
ATOM 1435 O O . ASN A 1 182 ? 18.188 -30.109 -16.969 1 98.19 182 ASN A O 1
ATOM 1439 N N . MET A 1 183 ? 17.797 -28.156 -17.922 1 98.44 183 MET A N 1
ATOM 1440 C CA . MET A 1 183 ? 16.953 -27.656 -16.828 1 98.44 183 MET A CA 1
ATOM 1441 C C . MET A 1 183 ? 15.727 -28.547 -16.641 1 98.44 183 MET A C 1
ATOM 1443 O O . MET A 1 183 ? 15.438 -28.984 -15.531 1 98.44 18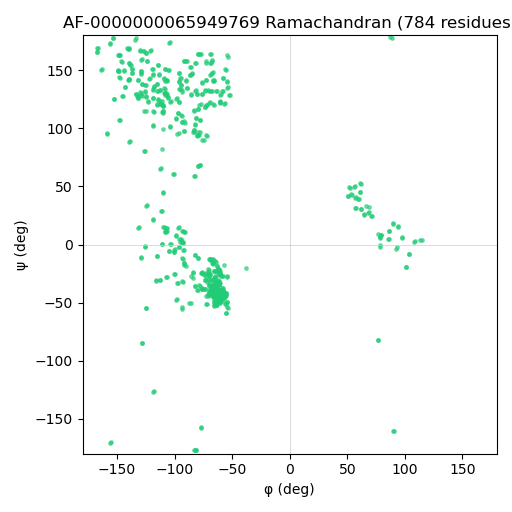3 MET A O 1
ATOM 1447 N N . ILE A 1 184 ? 14.977 -28.797 -17.719 1 98.75 184 ILE A N 1
ATOM 1448 C CA . ILE A 1 184 ? 13.734 -29.547 -17.625 1 98.75 184 ILE A CA 1
ATOM 1449 C C . ILE A 1 184 ? 14.023 -30.953 -17.094 1 98.75 184 ILE A C 1
ATOM 1451 O O . ILE A 1 184 ? 13.43 -31.375 -16.109 1 98.75 184 ILE A O 1
ATOM 1455 N N . PRO A 1 185 ? 15.031 -31.703 -17.688 1 98.56 185 PRO A N 1
ATOM 1456 C CA . PRO A 1 185 ? 15.305 -33.031 -17.141 1 98.56 185 PRO A CA 1
ATOM 1457 C C . PRO A 1 185 ? 15.758 -33 -15.688 1 98.56 185 PRO A C 1
ATOM 1459 O O . PRO A 1 185 ? 15.438 -33.906 -14.914 1 98.56 185 PRO A O 1
ATOM 1462 N N . ALA A 1 186 ? 16.422 -32 -15.305 1 98.5 186 ALA A N 1
ATOM 1463 C CA . ALA A 1 186 ? 16.984 -31.938 -13.961 1 98.5 186 ALA A CA 1
ATOM 1464 C C . ALA A 1 186 ? 15.898 -31.688 -12.922 1 98.5 186 ALA A C 1
ATOM 1466 O O . ALA A 1 186 ? 16.016 -32.125 -11.781 1 98.5 186 ALA A O 1
ATOM 1467 N N . PHE A 1 187 ? 14.797 -30.969 -13.289 1 98.62 187 PHE A N 1
ATOM 1468 C CA . PHE A 1 187 ? 13.945 -30.438 -12.234 1 98.62 187 PHE A CA 1
ATOM 1469 C C . PHE A 1 187 ? 12.5 -30.875 -12.43 1 98.62 187 PHE A C 1
ATOM 1471 O O . PHE A 1 187 ? 11.641 -30.594 -11.602 1 98.62 187 PHE A O 1
ATOM 1478 N N . LYS A 1 188 ? 12.195 -31.609 -13.5 1 98.25 188 LYS A N 1
ATOM 1479 C CA . LYS A 1 188 ? 10.828 -31.969 -13.844 1 98.25 188 LYS A CA 1
ATOM 1480 C C . LYS A 1 188 ? 10.125 -32.656 -12.68 1 98.25 188 LYS A C 1
ATOM 1482 O O . LYS A 1 188 ? 8.898 -32.562 -12.539 1 98.25 188 LYS A O 1
ATOM 1487 N N . ASN A 1 189 ? 10.867 -33.344 -11.797 1 98.31 189 ASN A N 1
ATOM 1488 C CA . ASN A 1 189 ? 10.25 -34.062 -10.695 1 98.31 189 ASN A CA 1
ATOM 1489 C C . ASN A 1 189 ? 10.172 -33.188 -9.438 1 98.31 189 ASN A C 1
ATOM 1491 O O . ASN A 1 189 ? 9.586 -33.594 -8.43 1 98.31 189 ASN A O 1
ATOM 1495 N N . ASP A 1 190 ? 10.742 -32 -9.492 1 98.38 190 ASP A N 1
ATOM 1496 C CA . ASP A 1 190 ? 10.82 -31.141 -8.32 1 98.38 190 ASP A CA 1
ATOM 1497 C C . ASP A 1 190 ? 9.812 -30 -8.414 1 98.38 190 ASP A C 1
ATOM 1499 O O . ASP A 1 190 ? 9.602 -29.266 -7.449 1 98.38 190 ASP A O 1
ATOM 1503 N N . VAL A 1 191 ? 9.102 -29.875 -9.562 1 98.69 191 VAL A N 1
ATOM 1504 C CA . VAL A 1 191 ? 8.258 -28.703 -9.781 1 98.69 191 VAL A CA 1
ATOM 1505 C C . VAL A 1 191 ? 6.852 -29.156 -10.18 1 98.69 191 VAL A C 1
ATOM 1507 O O . VAL A 1 191 ? 6.652 -30.297 -10.586 1 98.69 191 VAL A O 1
ATOM 1510 N N . ASP A 1 192 ? 5.898 -28.25 -10 1 98.44 192 ASP A N 1
ATOM 1511 C CA . ASP A 1 192 ? 4.508 -28.547 -10.32 1 98.44 192 ASP A CA 1
ATOM 1512 C C . ASP A 1 192 ? 4.168 -28.094 -11.742 1 98.44 192 ASP A C 1
ATOM 1514 O O . ASP A 1 192 ? 3.311 -28.688 -12.398 1 98.44 192 ASP A O 1
ATOM 1518 N N . PHE A 1 193 ? 4.871 -26.984 -12.172 1 98.81 193 PHE A N 1
ATOM 1519 C CA . PHE A 1 193 ? 4.543 -26.375 -13.453 1 98.81 193 PHE A CA 1
ATOM 1520 C C . PHE A 1 193 ? 5.812 -25.984 -14.211 1 98.81 193 PHE A C 1
ATOM 1522 O O . PHE A 1 193 ? 6.879 -25.859 -13.609 1 98.81 193 PHE A O 1
ATOM 1529 N N . LEU A 1 194 ? 5.707 -25.922 -15.531 1 98.88 194 LEU A N 1
ATOM 1530 C CA . LEU A 1 194 ? 6.648 -25.25 -16.422 1 98.88 194 LEU A CA 1
ATOM 1531 C C . LEU A 1 194 ? 6.039 -23.984 -17 1 98.88 194 LEU A C 1
ATOM 1533 O O . LEU A 1 194 ? 4.883 -23.969 -17.406 1 98.88 194 LEU A O 1
ATOM 1537 N N . ASP A 1 195 ? 6.746 -22.906 -16.922 1 98.88 195 ASP A N 1
ATOM 1538 C CA . ASP A 1 195 ? 6.301 -21.609 -17.406 1 98.88 195 ASP A CA 1
ATOM 1539 C C . ASP A 1 195 ? 7.352 -20.984 -18.312 1 98.88 195 ASP A C 1
ATOM 1541 O O . ASP A 1 195 ? 8.547 -21.266 -18.188 1 98.88 195 ASP A O 1
ATOM 1545 N N . VAL A 1 196 ? 6.953 -20.203 -19.266 1 98.81 196 VAL A N 1
ATOM 1546 C CA . VAL A 1 196 ? 7.848 -19.469 -20.156 1 98.81 196 VAL A CA 1
ATOM 1547 C C . VAL A 1 196 ? 7.395 -18.016 -20.266 1 98.81 196 VAL A C 1
ATOM 1549 O O . VAL A 1 196 ? 6.207 -17.75 -20.438 1 98.81 196 VAL A O 1
ATOM 1552 N N . PHE A 1 197 ? 8.289 -17.141 -20.031 1 98.5 197 PHE A N 1
ATOM 1553 C CA . PHE A 1 197 ? 8.023 -15.734 -20.328 1 98.5 197 PHE A CA 1
ATOM 1554 C C . PHE A 1 197 ? 8.18 -15.453 -21.828 1 98.5 197 PHE A C 1
ATOM 1556 O O . PHE A 1 197 ? 9.281 -15.188 -22.297 1 98.5 197 PHE A O 1
ATOM 1563 N N . CYS A 1 198 ? 7.121 -15.5 -22.547 1 97.69 198 CYS A N 1
ATOM 1564 C CA . CYS A 1 198 ? 7.086 -15.281 -23.984 1 97.69 198 CYS A CA 1
ATOM 1565 C C . CYS A 1 198 ? 6.648 -13.852 -24.312 1 97.69 198 CYS A C 1
ATOM 1567 O O . CYS A 1 198 ? 5.469 -13.516 -24.172 1 97.69 198 CYS A O 1
ATOM 1569 N N . ASP A 1 199 ? 7.547 -13.055 -24.766 1 96.38 199 ASP A N 1
ATOM 1570 C CA . ASP A 1 199 ? 7.312 -11.633 -25.016 1 96.38 199 ASP A CA 1
ATOM 1571 C C . ASP A 1 199 ? 8.438 -11.031 -25.859 1 96.38 199 ASP A C 1
ATOM 1573 O O . ASP A 1 199 ? 9.445 -11.688 -26.125 1 96.38 199 ASP A O 1
ATOM 1577 N N . ALA A 1 200 ? 8.203 -9.75 -26.344 1 92.88 200 ALA A N 1
ATOM 1578 C CA . ALA A 1 200 ? 9.305 -9.016 -26.938 1 92.88 200 ALA A CA 1
ATOM 1579 C C . ALA A 1 200 ? 10.438 -8.797 -25.938 1 92.88 200 ALA A C 1
ATOM 1581 O O . ALA A 1 200 ? 10.203 -8.305 -24.828 1 92.88 200 ALA A O 1
ATOM 1582 N N . GLY A 1 201 ? 11.609 -9.234 -26.297 1 88.81 201 GLY A N 1
ATOM 1583 C CA . GLY A 1 201 ? 12.758 -9.031 -25.422 1 88.81 201 GLY A CA 1
ATOM 1584 C C . GLY A 1 201 ? 13 -10.18 -24.469 1 88.81 201 GLY A C 1
ATOM 1585 O O . GLY A 1 201 ? 13.992 -10.18 -23.734 1 88.81 201 GLY A O 1
ATOM 1586 N N . ALA A 1 202 ? 12.156 -11.164 -24.469 1 94.31 202 ALA A N 1
ATOM 1587 C CA . ALA A 1 202 ? 12.32 -12.383 -23.688 1 94.31 202 ALA A CA 1
ATOM 1588 C C . ALA A 1 202 ? 12.422 -13.609 -24.578 1 94.31 202 ALA A C 1
ATOM 1590 O O . ALA A 1 202 ? 13.242 -13.641 -25.516 1 94.31 202 ALA A O 1
ATOM 1591 N N . PHE A 1 203 ? 11.625 -14.602 -24.391 1 97.5 203 PHE A N 1
ATOM 1592 C CA . PHE A 1 203 ? 11.648 -15.734 -25.312 1 97.5 203 PHE A CA 1
ATOM 1593 C C . PHE A 1 203 ? 10.688 -15.523 -26.469 1 97.5 203 PHE A C 1
ATOM 1595 O O . PHE A 1 203 ? 9.555 -15.086 -26.266 1 97.5 203 PHE A O 1
ATOM 1602 N N . SER A 1 204 ? 11.18 -15.82 -27.672 1 97.19 204 SER A N 1
ATOM 1603 C CA . SER A 1 204 ? 10.336 -15.75 -28.859 1 97.19 204 SER A CA 1
ATOM 1604 C C . SER A 1 204 ? 9.273 -16.844 -28.844 1 97.19 204 SER A C 1
ATOM 1606 O O . SER A 1 204 ? 9.359 -17.797 -28.078 1 97.19 204 SER A O 1
ATOM 1608 N N . ARG A 1 205 ? 8.266 -16.656 -29.703 1 97.06 205 ARG A N 1
ATOM 1609 C CA . ARG A 1 205 ? 7.227 -17.672 -29.828 1 97.06 205 ARG A CA 1
ATOM 1610 C C . ARG A 1 205 ? 7.816 -19.016 -30.219 1 97.06 205 ARG A C 1
ATOM 1612 O O . ARG A 1 205 ? 7.391 -20.062 -29.719 1 97.06 205 ARG A O 1
ATOM 1619 N N . LYS A 1 206 ? 8.789 -18.969 -31.109 1 96.75 206 LYS A N 1
ATOM 1620 C CA . LYS A 1 206 ? 9.422 -20.203 -31.594 1 96.75 206 LYS A CA 1
ATOM 1621 C C . LYS A 1 206 ? 10.141 -20.922 -30.453 1 96.75 206 LYS A C 1
ATOM 1623 O O . LYS A 1 206 ? 9.93 -22.125 -30.25 1 96.75 206 LYS A O 1
ATOM 1628 N N . SER A 1 207 ? 10.984 -20.203 -29.75 1 98.12 207 SER A N 1
ATOM 1629 C CA . SER A 1 207 ? 11.688 -20.797 -28.625 1 98.12 207 SER A CA 1
ATOM 1630 C C . SER A 1 207 ? 10.711 -21.297 -27.562 1 98.12 207 SER A C 1
ATOM 1632 O O . SER A 1 207 ? 10.922 -22.344 -26.953 1 98.12 207 SER A O 1
ATOM 1634 N N . THR A 1 208 ? 9.703 -20.516 -27.328 1 98.62 208 THR A N 1
ATOM 1635 C CA . THR A 1 208 ? 8.672 -20.891 -26.359 1 98.62 208 THR A CA 1
ATOM 1636 C C . THR A 1 208 ? 8.023 -22.219 -26.734 1 98.62 208 THR A C 1
ATOM 1638 O O . THR A 1 208 ? 7.879 -23.094 -25.891 1 98.62 208 THR A O 1
ATOM 1641 N N . GLU A 1 209 ? 7.645 -22.297 -27.984 1 98.19 209 GLU A N 1
ATOM 1642 C CA . GLU A 1 209 ? 7.016 -23.531 -28.469 1 98.19 209 GLU A CA 1
ATOM 1643 C C . GLU A 1 209 ? 7.922 -24.734 -28.25 1 98.19 209 GLU A C 1
ATOM 1645 O O . GLU A 1 209 ? 7.453 -25.797 -27.812 1 98.19 209 GLU A O 1
ATOM 1650 N N . MET A 1 210 ? 9.203 -24.609 -28.516 1 98.5 210 MET A N 1
ATOM 1651 C CA . MET A 1 210 ? 10.164 -25.688 -28.328 1 98.5 210 MET A CA 1
ATOM 1652 C C . MET A 1 210 ? 10.219 -26.094 -26.859 1 98.5 210 MET A C 1
ATOM 1654 O O . MET A 1 210 ? 10.203 -27.297 -26.531 1 98.5 210 MET A O 1
ATOM 1658 N N . ILE A 1 211 ? 10.258 -25.141 -25.984 1 98.81 211 ILE A N 1
ATOM 1659 C CA . ILE A 1 211 ? 10.359 -25.406 -24.547 1 98.81 211 ILE A CA 1
ATOM 1660 C C . ILE A 1 211 ? 9.07 -26.078 -24.062 1 98.81 211 ILE A C 1
ATOM 1662 O O . ILE A 1 211 ? 9.117 -27.047 -23.297 1 98.81 211 ILE A O 1
ATOM 1666 N N . LEU A 1 212 ? 7.906 -25.578 -24.531 1 98.75 212 LEU A N 1
ATOM 1667 C CA . LEU A 1 212 ? 6.621 -26.125 -24.125 1 98.75 212 LEU A CA 1
ATOM 1668 C C . LEU A 1 212 ? 6.484 -27.578 -24.578 1 98.75 212 LEU A C 1
ATOM 1670 O O . LEU A 1 212 ? 5.941 -28.422 -23.859 1 98.75 212 LEU A O 1
ATOM 1674 N N . GLU A 1 213 ? 6.949 -27.891 -25.766 1 98.56 213 GLU A N 1
ATOM 1675 C CA . GLU A 1 213 ? 6.914 -29.266 -26.266 1 98.56 213 GLU A CA 1
ATOM 1676 C C . GLU A 1 213 ? 7.707 -30.203 -25.359 1 98.56 213 GLU A C 1
ATOM 1678 O O . GLU A 1 213 ? 7.25 -31.312 -25.062 1 98.56 213 GLU A O 1
ATOM 1683 N N . ALA A 1 214 ? 8.883 -29.719 -25 1 98.62 214 ALA A N 1
ATOM 1684 C CA . ALA A 1 214 ? 9.695 -30.5 -24.062 1 98.62 214 ALA A CA 1
ATOM 1685 C C . ALA A 1 214 ? 8.984 -30.672 -22.734 1 98.62 214 ALA A C 1
ATOM 1687 O O . ALA A 1 214 ? 9.109 -31.719 -22.094 1 98.62 214 ALA A O 1
ATOM 1688 N N . GLY A 1 215 ? 8.297 -29.609 -22.281 1 98.44 215 GLY A N 1
ATOM 1689 C CA . GLY A 1 215 ? 7.512 -29.703 -21.047 1 98.44 215 GLY A CA 1
ATOM 1690 C C . GLY A 1 215 ? 6.422 -30.75 -21.125 1 98.44 215 GLY A C 1
ATOM 1691 O O . GLY A 1 215 ? 6.27 -31.562 -20.188 1 98.44 215 GLY A O 1
ATOM 1692 N N . VAL A 1 216 ? 5.688 -30.812 -22.234 1 98.06 216 VAL A N 1
ATOM 1693 C CA . VAL A 1 216 ? 4.629 -31.797 -22.438 1 98.06 216 VAL A CA 1
ATOM 1694 C C . VAL A 1 216 ? 5.223 -33.219 -22.406 1 98.06 216 VAL A C 1
ATOM 1696 O O . VAL A 1 216 ? 4.695 -34.094 -21.75 1 98.06 216 VAL A O 1
ATOM 1699 N N . SER A 1 217 ? 6.293 -33.312 -23.094 1 97.94 217 SER A N 1
ATOM 1700 C CA . SER A 1 217 ? 6.961 -34.625 -23.156 1 97.94 217 SER A CA 1
ATOM 1701 C C . SER A 1 217 ? 7.414 -35.062 -21.781 1 97.94 217 SER A C 1
ATOM 1703 O O . SER A 1 217 ? 7.555 -36.281 -21.531 1 97.94 217 SER A O 1
ATOM 1705 N N . SER A 1 218 ? 7.652 -34.156 -20.922 1 98.12 218 SER A N 1
ATOM 1706 C CA . SER A 1 218 ? 8.125 -34.438 -19.578 1 98.12 218 SER A CA 1
ATOM 1707 C C . SER A 1 218 ? 6.965 -34.5 -18.578 1 98.12 218 SER A C 1
ATOM 1709 O O . SER A 1 218 ? 7.18 -34.5 -17.375 1 98.12 218 SER A O 1
ATOM 1711 N N . ARG A 1 219 ? 5.762 -34.344 -19.062 1 97.38 219 ARG A N 1
ATOM 1712 C CA . ARG A 1 219 ? 4.52 -34.5 -18.312 1 97.38 219 ARG A CA 1
ATOM 1713 C C . ARG A 1 219 ? 4.371 -33.375 -17.281 1 97.38 219 ARG A C 1
ATOM 1715 O O . ARG A 1 219 ? 3.896 -33.594 -16.172 1 97.38 219 ARG A O 1
ATOM 1722 N N . LEU A 1 220 ? 4.875 -32.25 -17.641 1 98.12 220 LEU A N 1
ATOM 1723 C CA . LEU A 1 220 ? 4.699 -31.062 -16.812 1 98.12 220 LEU A CA 1
ATOM 1724 C C . LEU A 1 220 ? 3.438 -30.297 -17.203 1 98.12 220 LEU A C 1
ATOM 1726 O O . LEU A 1 220 ? 3.07 -30.266 -18.375 1 98.12 220 LEU A O 1
ATOM 1730 N N . LYS A 1 221 ? 2.727 -29.781 -16.203 1 98.5 221 LYS A N 1
ATOM 1731 C CA . LYS A 1 221 ? 1.644 -28.844 -16.484 1 98.5 221 LYS A CA 1
ATOM 1732 C C . LYS A 1 221 ? 2.191 -27.484 -16.922 1 98.5 221 LYS A C 1
ATOM 1734 O O . LYS A 1 221 ? 3.207 -27.031 -16.406 1 98.5 221 LYS A O 1
ATOM 1739 N N . LEU A 1 222 ? 1.546 -26.844 -17.875 1 98.69 222 LEU A N 1
ATOM 1740 C CA . LEU A 1 222 ? 2.137 -25.703 -18.547 1 98.69 222 LEU A CA 1
ATOM 1741 C C . LEU A 1 222 ? 1.447 -24.406 -18.125 1 98.69 222 LEU A C 1
ATOM 1743 O O . LEU A 1 222 ? 0.227 -24.375 -17.938 1 98.69 222 LEU A O 1
ATOM 1747 N N . LYS A 1 223 ? 2.199 -23.375 -17.953 1 98.81 223 LYS A N 1
ATOM 1748 C CA . LYS A 1 223 ? 1.794 -21.969 -17.828 1 98.81 223 LYS A CA 1
ATOM 1749 C C . LYS A 1 223 ? 2.553 -21.094 -18.828 1 98.81 223 LYS A C 1
ATOM 1751 O O . LYS A 1 223 ? 3.553 -21.516 -19.406 1 98.81 223 LYS A O 1
ATOM 1756 N N . ILE A 1 224 ? 2.07 -19.859 -19 1 98.75 224 ILE A N 1
ATOM 1757 C CA . ILE A 1 224 ? 2.795 -18.984 -19.922 1 98.75 224 ILE A CA 1
ATOM 1758 C C . ILE A 1 224 ? 2.582 -17.531 -19.531 1 98.75 224 ILE A C 1
ATOM 1760 O O . ILE A 1 224 ? 1.46 -17.109 -19.234 1 98.75 224 ILE A O 1
ATOM 1764 N N . HIS A 1 225 ? 3.664 -16.766 -19.312 1 98.56 225 HIS A N 1
ATOM 1765 C CA . HIS A 1 225 ? 3.6 -15.312 -19.359 1 98.56 225 HIS A CA 1
ATOM 1766 C C . HIS A 1 225 ? 3.377 -14.812 -20.781 1 98.56 225 HIS A C 1
ATOM 1768 O O . HIS A 1 225 ? 4.199 -15.062 -21.672 1 98.56 225 HIS A O 1
ATOM 1774 N N . ALA A 1 226 ? 2.354 -14.078 -20.969 1 97.5 226 ALA A N 1
ATOM 1775 C CA . ALA A 1 226 ? 2.047 -13.695 -22.344 1 97.5 226 ALA A CA 1
ATOM 1776 C C . ALA A 1 226 ? 1.57 -12.25 -22.422 1 97.5 226 ALA A C 1
ATOM 1778 O O . ALA A 1 226 ? 0.848 -11.781 -21.531 1 97.5 226 ALA A O 1
ATOM 1779 N N . ASP A 1 227 ? 1.989 -11.516 -23.484 1 97.31 227 ASP A N 1
ATOM 1780 C CA . ASP A 1 227 ? 1.43 -10.234 -23.891 1 97.31 227 ASP A CA 1
ATOM 1781 C C . ASP A 1 227 ? 1.619 -9.18 -22.797 1 97.31 227 ASP A C 1
ATOM 1783 O O . ASP A 1 227 ? 0.738 -8.344 -22.578 1 97.31 227 ASP A O 1
ATOM 1787 N N . GLU A 1 228 ? 2.67 -9.25 -22 1 95.75 228 GLU A N 1
ATOM 1788 C CA . GLU A 1 228 ? 2.945 -8.227 -21 1 95.75 228 GLU A CA 1
ATOM 1789 C C . GLU A 1 228 ? 3.432 -6.934 -21.641 1 95.75 228 GLU A C 1
ATOM 1791 O O . GLU A 1 228 ? 2.879 -5.859 -21.391 1 95.75 228 GLU A O 1
ATOM 1796 N N . LEU A 1 229 ? 4.441 -7.113 -22.5 1 94.62 229 LEU A N 1
ATOM 1797 C CA . LEU A 1 229 ? 5.074 -5.957 -23.141 1 94.62 229 LEU A CA 1
ATOM 1798 C C . LEU A 1 229 ? 4.531 -5.746 -24.547 1 94.62 229 LEU A C 1
ATOM 1800 O O . LEU A 1 229 ? 4.277 -4.609 -24.953 1 94.62 229 LEU A O 1
ATOM 1804 N N . LYS A 1 230 ? 4.492 -6.848 -25.281 1 95.44 230 LYS A N 1
ATOM 1805 C CA . LYS A 1 230 ? 3.98 -6.82 -26.656 1 95.44 230 LYS A CA 1
ATOM 1806 C C . LYS A 1 230 ? 3.217 -8.102 -26.969 1 95.44 230 LYS A C 1
ATOM 1808 O O . LYS A 1 230 ? 3.453 -9.141 -26.359 1 95.44 230 LYS A O 1
ATOM 1813 N N . ASN A 1 231 ? 2.277 -7.969 -27.812 1 97.25 231 ASN A N 1
ATOM 1814 C CA . ASN A 1 231 ? 1.623 -9.141 -28.375 1 97.25 231 ASN A CA 1
ATOM 1815 C C . ASN A 1 231 ? 2.422 -9.727 -29.547 1 97.25 231 ASN A C 1
ATOM 1817 O O . ASN A 1 231 ? 2.383 -9.188 -30.656 1 97.25 231 ASN A O 1
ATOM 1821 N N . ILE A 1 232 ? 3.123 -10.797 -29.312 1 96.56 232 ILE A N 1
ATOM 1822 C CA . ILE A 1 232 ? 3.939 -11.383 -30.375 1 96.56 232 ILE A CA 1
ATOM 1823 C C . ILE A 1 232 ? 3.322 -12.703 -30.828 1 96.56 232 ILE A C 1
ATOM 1825 O O . ILE A 1 232 ? 4 -13.539 -31.438 1 96.56 232 ILE A O 1
ATOM 1829 N N . GLY A 1 233 ? 2.059 -12.914 -30.438 1 95.06 233 GLY A N 1
ATOM 1830 C CA . GLY A 1 233 ? 1.312 -14.055 -30.938 1 95.06 233 GLY A CA 1
ATOM 1831 C C . GLY A 1 233 ? 1.391 -15.266 -30.016 1 95.06 233 GLY A C 1
ATOM 1832 O O . GLY A 1 233 ? 1.046 -16.375 -30.406 1 95.06 233 GLY A O 1
ATOM 1833 N N . CYS A 1 234 ? 1.787 -15.102 -28.828 1 94.81 234 CYS A N 1
ATOM 1834 C CA . CYS A 1 234 ? 2.027 -16.219 -27.938 1 94.81 234 CYS A CA 1
ATOM 1835 C C . CYS A 1 234 ? 0.715 -16.875 -27.5 1 94.81 234 CYS A C 1
ATOM 1837 O O . CYS A 1 234 ? 0.658 -18.078 -27.297 1 94.81 234 CYS A O 1
ATOM 1839 N N . ILE A 1 235 ? -0.349 -16.109 -27.375 1 97.19 235 ILE A N 1
ATOM 1840 C CA . ILE A 1 235 ? -1.635 -16.625 -26.922 1 97.19 235 ILE A CA 1
ATOM 1841 C C . ILE A 1 235 ? -2.193 -17.609 -27.938 1 97.19 235 ILE A C 1
ATOM 1843 O O . ILE A 1 235 ? -2.984 -18.5 -27.594 1 97.19 235 ILE A O 1
ATOM 1847 N N . ASP A 1 236 ? -1.736 -17.5 -29.203 1 96.31 236 ASP A N 1
ATOM 1848 C CA . ASP A 1 236 ? -2.162 -18.438 -30.234 1 96.31 236 ASP A CA 1
ATOM 1849 C C . ASP A 1 236 ? -1.725 -19.859 -29.891 1 96.31 236 ASP A C 1
ATOM 1851 O O . ASP A 1 236 ? -2.285 -20.828 -30.422 1 96.31 236 ASP A O 1
ATOM 1855 N N . LEU A 1 237 ? -0.73 -20 -29.047 1 97.31 237 LEU A N 1
ATOM 1856 C CA . LEU A 1 237 ? -0.229 -21.312 -28.641 1 97.31 237 LEU A CA 1
ATOM 1857 C C . LEU A 1 237 ? -1.277 -22.062 -27.828 1 97.31 237 LEU A C 1
ATOM 1859 O O . LEU A 1 237 ? -1.163 -23.281 -27.641 1 97.31 237 LEU A O 1
ATOM 1863 N N . CYS A 1 238 ? -2.301 -21.422 -27.391 1 97.06 238 CYS A N 1
ATOM 1864 C CA . CYS A 1 238 ? -3.414 -22.062 -26.719 1 97.06 238 CYS A CA 1
ATOM 1865 C C . CYS A 1 238 ? -4.113 -23.062 -27.625 1 97.06 238 CYS A C 1
ATOM 1867 O O . CYS A 1 238 ? -4.793 -23.984 -27.156 1 97.06 238 CYS A O 1
ATOM 1869 N N . LYS A 1 239 ? -3.961 -22.891 -28.922 1 96.31 239 LYS A N 1
ATOM 1870 C CA . LYS A 1 239 ? -4.555 -23.812 -29.891 1 96.31 239 LYS A CA 1
ATOM 1871 C C . LYS A 1 239 ? -3.859 -25.172 -29.859 1 96.31 239 LYS A C 1
ATOM 1873 O O . LYS A 1 239 ? -4.438 -26.188 -30.266 1 96.31 239 LYS A O 1
ATOM 1878 N N . ARG A 1 240 ? -2.674 -25.172 -29.375 1 96 240 ARG A N 1
ATOM 1879 C CA . ARG A 1 240 ? -1.846 -26.375 -29.5 1 96 240 ARG A CA 1
ATOM 1880 C C . ARG A 1 240 ? -1.536 -26.953 -28.125 1 96 240 ARG A C 1
ATOM 1882 O O . ARG A 1 240 ? -1.302 -28.156 -28 1 96 240 ARG A O 1
ATOM 1889 N N . PHE A 1 241 ? -1.446 -26.109 -27.125 1 97.44 241 PHE A N 1
ATOM 1890 C CA . PHE A 1 241 ? -1.035 -26.547 -25.797 1 97.44 241 PHE A CA 1
ATOM 1891 C C . PHE A 1 241 ? -2.143 -26.297 -24.781 1 97.44 241 PHE A C 1
ATOM 1893 O O . PHE A 1 241 ? -2.906 -25.328 -24.906 1 97.44 241 PHE A O 1
ATOM 1900 N N . ASN A 1 242 ? -2.232 -27.141 -23.844 1 96.44 242 ASN A N 1
ATOM 1901 C CA . ASN A 1 242 ? -3.135 -26.953 -22.719 1 96.44 242 ASN A CA 1
ATOM 1902 C C . ASN A 1 242 ? -2.441 -26.25 -21.562 1 96.44 242 ASN A C 1
ATOM 1904 O O . ASN A 1 242 ? -1.685 -26.859 -20.812 1 96.44 242 ASN A O 1
ATOM 1908 N N . PHE A 1 243 ? -2.781 -25.047 -21.391 1 98.31 243 PHE A N 1
ATOM 1909 C CA . PHE A 1 243 ? -2.209 -24.266 -20.297 1 98.31 243 PHE A CA 1
ATOM 1910 C C . PHE A 1 243 ? -3.125 -24.297 -19.078 1 98.31 243 PHE A C 1
ATOM 1912 O O . PHE A 1 243 ? -4.352 -24.25 -19.219 1 98.31 243 PHE A O 1
ATOM 1919 N N . THR A 1 244 ? -2.496 -24.328 -17.922 1 98.25 244 THR A N 1
ATOM 1920 C CA . THR A 1 244 ? -3.266 -24.156 -16.688 1 98.25 244 THR A CA 1
ATOM 1921 C C . THR A 1 244 ? -3.639 -22.688 -16.5 1 98.25 244 THR A C 1
ATOM 1923 O O . THR A 1 244 ? -4.738 -22.375 -16.047 1 98.25 244 THR A O 1
ATOM 1926 N N . SER A 1 245 ? -2.721 -21.812 -16.844 1 98.75 245 SER A N 1
ATOM 1927 C CA . SER A 1 245 ? -2.982 -20.375 -16.797 1 98.75 245 SER A CA 1
ATOM 1928 C C . SER A 1 245 ? -2.191 -19.641 -17.859 1 98.75 245 SER A C 1
ATOM 1930 O O . SER A 1 245 ? -1.149 -20.109 -18.312 1 98.75 245 SER A O 1
ATOM 1932 N N . VAL A 1 246 ? -2.703 -18.562 -18.344 1 98.75 246 VAL A N 1
ATOM 1933 C CA . VAL A 1 246 ? -2.031 -17.547 -19.141 1 98.75 246 VAL A CA 1
ATOM 1934 C C . VAL A 1 246 ? -1.986 -16.234 -18.375 1 98.75 246 VAL A C 1
ATOM 1936 O O . VAL A 1 246 ? -2.99 -15.805 -17.781 1 98.75 246 VAL A O 1
ATOM 1939 N N . ASP A 1 247 ? -0.858 -15.617 -18.312 1 98.69 247 ASP A N 1
ATOM 1940 C CA . ASP A 1 247 ? -0.655 -14.578 -17.297 1 98.69 247 ASP A CA 1
ATOM 1941 C C . ASP A 1 247 ? -0.252 -13.258 -17.953 1 98.69 247 ASP A C 1
ATOM 1943 O O . ASP A 1 247 ? 0.321 -13.234 -19.031 1 98.69 247 ASP A O 1
ATOM 1947 N N . HIS A 1 248 ? -0.469 -12.109 -17.25 1 98.25 248 HIS A N 1
ATOM 1948 C CA . HIS A 1 248 ? -0.263 -10.711 -17.594 1 98.25 248 HIS A CA 1
ATOM 1949 C C . HIS A 1 248 ? -1.359 -10.211 -18.531 1 98.25 248 HIS A C 1
ATOM 1951 O O . HIS A 1 248 ? -2.307 -9.555 -18.094 1 98.25 248 HIS A O 1
ATOM 1957 N N . LEU A 1 249 ? -1.224 -10.484 -19.812 1 98.19 249 LEU A N 1
ATOM 1958 C CA . LEU A 1 249 ? -2.289 -10.328 -20.797 1 98.19 249 LEU A CA 1
ATOM 1959 C C . LEU A 1 249 ? -2.588 -8.859 -21.047 1 98.19 249 LEU A C 1
ATOM 1961 O O . LEU A 1 249 ? -3.707 -8.5 -21.422 1 98.19 249 LEU A O 1
ATOM 1965 N N . LEU A 1 250 ? -1.653 -7.961 -20.812 1 97.25 250 LEU A N 1
ATOM 1966 C CA . LEU A 1 250 ? -1.828 -6.52 -20.984 1 97.25 250 LEU A CA 1
ATOM 1967 C C . LEU A 1 250 ? -2.129 -6.168 -22.422 1 97.25 250 LEU A C 1
ATOM 1969 O O . LEU A 1 250 ? -2.867 -5.219 -22.703 1 97.25 250 LEU A O 1
ATOM 1973 N N . ASN A 1 251 ? -1.566 -6.953 -23.391 1 96.81 251 ASN A N 1
ATOM 1974 C CA . ASN A 1 251 ? -1.654 -6.617 -24.812 1 96.81 251 ASN A CA 1
ATOM 1975 C C . ASN A 1 251 ? -2.396 -7.691 -25.609 1 96.81 251 ASN A C 1
ATOM 1977 O O . ASN A 1 251 ? -2.234 -7.801 -26.812 1 96.81 251 ASN A O 1
ATOM 1981 N N . THR A 1 252 ? -3.184 -8.469 -24.938 1 97.81 252 THR A N 1
ATOM 1982 C CA . THR A 1 252 ? -3.93 -9.531 -25.594 1 97.81 252 THR A CA 1
ATOM 1983 C C . THR A 1 252 ? -5.082 -8.961 -26.406 1 97.81 252 THR A C 1
ATOM 1985 O O . THR A 1 252 ? -5.852 -8.133 -25.922 1 97.81 252 THR A O 1
ATOM 1988 N N . ARG A 1 253 ? -5.219 -9.414 -27.641 1 96.88 253 ARG A N 1
ATOM 1989 C CA . ARG A 1 253 ? -6.289 -8.93 -28.5 1 96.88 253 ARG A CA 1
ATOM 1990 C C . ARG A 1 253 ? -7.602 -9.656 -28.219 1 96.88 253 ARG A C 1
ATOM 1992 O O . ARG A 1 253 ? -7.594 -10.812 -27.781 1 96.88 253 ARG A O 1
ATOM 1999 N N . ASN A 1 254 ? -8.648 -9.031 -28.547 1 96.56 254 ASN A N 1
ATOM 2000 C CA . ASN A 1 254 ? -9.969 -9.586 -28.281 1 96.56 254 ASN A CA 1
ATOM 2001 C C . ASN A 1 254 ? -10.195 -10.883 -29.047 1 96.56 254 ASN A C 1
ATOM 2003 O O . ASN A 1 254 ? -10.875 -11.789 -28.562 1 96.56 254 ASN A O 1
ATOM 2007 N N . ASP A 1 255 ? -9.656 -10.891 -30.25 1 95.75 255 ASP A N 1
ATOM 2008 C CA . ASP A 1 255 ? -9.883 -12.055 -31.094 1 95.75 255 ASP A CA 1
ATOM 2009 C C . ASP A 1 255 ? -9.148 -13.281 -30.547 1 95.75 255 ASP A C 1
ATOM 2011 O O . ASP A 1 255 ? -9.422 -14.406 -30.953 1 95.75 255 ASP A O 1
ATOM 2015 N N . GLN A 1 256 ? -8.273 -13.125 -29.625 1 97.31 256 GLN A N 1
ATOM 2016 C CA . GLN A 1 256 ? -7.488 -14.227 -29.062 1 97.31 256 GLN A CA 1
ATOM 2017 C C . GLN A 1 256 ? -8.164 -14.797 -27.812 1 97.31 256 GLN A C 1
ATOM 2019 O O . GLN A 1 256 ? -7.781 -15.867 -27.344 1 97.31 256 GLN A O 1
ATOM 2024 N N . LEU A 1 257 ? -9.133 -14.148 -27.297 1 97.88 257 LEU A N 1
ATOM 2025 C CA . LEU A 1 257 ? -9.797 -14.57 -26.078 1 97.88 257 LEU A CA 1
ATOM 2026 C C . LEU A 1 257 ? -10.445 -15.945 -26.25 1 97.88 257 LEU A C 1
ATOM 2028 O O . LEU A 1 257 ? -10.477 -16.75 -25.312 1 97.88 257 LEU A O 1
ATOM 2032 N N . ASN A 1 258 ? -10.898 -16.156 -27.406 1 96.94 258 ASN A N 1
ATOM 2033 C CA . ASN A 1 258 ? -11.539 -17.453 -27.672 1 96.94 258 ASN A CA 1
ATOM 2034 C C . ASN A 1 258 ? -10.547 -18.609 -27.547 1 96.94 258 ASN A C 1
ATOM 2036 O O . ASN A 1 258 ? -10.914 -19.703 -27.125 1 96.94 258 ASN A O 1
ATOM 2040 N N . TYR A 1 259 ? -9.312 -18.359 -27.938 1 97.44 259 TYR A N 1
ATOM 2041 C CA . TYR A 1 259 ? -8.289 -19.391 -27.781 1 97.44 259 TYR A CA 1
ATOM 2042 C C . TYR A 1 259 ? -8.086 -19.734 -26.312 1 97.44 259 TYR A C 1
ATOM 2044 O O . TYR A 1 259 ? -7.914 -20.906 -25.953 1 97.44 259 TYR A O 1
ATOM 2052 N N . ILE A 1 260 ? -8.109 -18.766 -25.453 1 98.06 260 ILE A N 1
ATOM 2053 C CA . ILE A 1 260 ? -7.961 -18.969 -24.016 1 98.06 260 ILE A CA 1
ATOM 2054 C C . ILE A 1 260 ? -9.164 -19.75 -23.484 1 98.06 260 ILE A C 1
ATOM 2056 O O . ILE A 1 260 ? -9 -20.75 -22.781 1 98.06 260 ILE A O 1
ATOM 2060 N N . LYS A 1 261 ? -10.328 -19.25 -23.875 1 97.12 261 LYS A N 1
ATOM 2061 C CA . LYS A 1 261 ? -11.562 -19.891 -23.438 1 97.12 261 LYS A CA 1
ATOM 2062 C C . LYS A 1 261 ? -11.57 -21.375 -23.797 1 97.12 261 LYS A C 1
ATOM 2064 O O . LYS A 1 261 ? -11.828 -22.234 -22.938 1 97.12 261 LYS A O 1
ATOM 2069 N N . ASP A 1 262 ? -11.25 -21.609 -25.031 1 95.94 262 ASP A N 1
ATOM 2070 C CA . ASP A 1 262 ? -11.336 -22.969 -25.547 1 95.94 262 ASP A CA 1
ATOM 2071 C C . ASP A 1 262 ? -10.281 -23.875 -24.906 1 95.94 262 ASP A C 1
ATOM 2073 O O . ASP A 1 262 ? -10.477 -25.078 -24.766 1 95.94 262 ASP A O 1
ATOM 2077 N N . SER A 1 263 ? -9.172 -23.344 -24.516 1 94.81 263 SER A N 1
ATOM 2078 C CA . SER A 1 263 ? -8.109 -24.109 -23.891 1 94.81 263 SER A CA 1
ATOM 2079 C C . SER A 1 263 ? -8.469 -24.469 -22.453 1 94.81 263 SER A C 1
ATOM 2081 O O . SER A 1 263 ? -7.898 -25.406 -21.875 1 94.81 263 SER A O 1
ATOM 2083 N N . GLY A 1 264 ? -9.32 -23.656 -21.812 1 95.56 264 GLY A N 1
ATOM 2084 C CA . GLY A 1 264 ? -9.688 -23.859 -20.422 1 95.56 264 GLY A CA 1
ATOM 2085 C C . GLY A 1 264 ? -8.719 -23.219 -19.453 1 95.56 264 GLY A C 1
ATOM 2086 O O . GLY A 1 264 ? -8.852 -23.391 -18.234 1 95.56 264 GLY A O 1
ATOM 2087 N N . ALA A 1 265 ? -7.781 -22.516 -19.984 1 98.06 265 ALA A N 1
ATOM 2088 C CA . ALA A 1 265 ? -6.785 -21.859 -19.125 1 98.06 265 ALA A CA 1
ATOM 2089 C C . ALA A 1 265 ? -7.406 -20.734 -18.328 1 98.06 265 ALA A C 1
ATOM 2091 O O . ALA A 1 265 ? -8.344 -20.078 -18.781 1 98.06 265 ALA A O 1
ATOM 2092 N N . VAL A 1 266 ? -6.926 -20.516 -17.109 1 98.69 266 VAL A N 1
ATOM 2093 C CA . VAL A 1 266 ? -7.309 -19.359 -16.312 1 98.69 266 VAL A CA 1
ATOM 2094 C C . VAL A 1 266 ? -6.523 -18.125 -16.75 1 98.69 266 VAL A C 1
ATOM 2096 O O . VAL A 1 266 ? -5.309 -18.203 -16.953 1 98.69 266 VAL A O 1
ATOM 2099 N N . ALA A 1 267 ? -7.172 -17.016 -17.016 1 98.81 267 ALA A N 1
ATOM 2100 C CA . ALA A 1 267 ? -6.512 -15.742 -17.312 1 98.81 267 ALA A CA 1
ATOM 2101 C C . ALA A 1 267 ? -6.086 -15.031 -16.031 1 98.81 267 ALA A C 1
ATOM 2103 O O . ALA A 1 267 ? -6.93 -14.516 -15.289 1 98.81 267 ALA A O 1
ATOM 2104 N N . THR A 1 268 ? -4.824 -14.984 -15.773 1 98.88 268 THR A N 1
ATOM 2105 C CA . THR A 1 268 ? -4.32 -14.344 -14.562 1 98.88 268 THR A CA 1
ATOM 2106 C C . THR A 1 268 ? -3.877 -12.906 -14.852 1 98.88 268 THR A C 1
ATOM 2108 O O . THR A 1 268 ? -2.92 -12.688 -15.602 1 98.88 268 THR A O 1
ATOM 2111 N N . ILE A 1 269 ? -4.578 -12.023 -14.289 1 98.56 269 ILE A N 1
ATOM 2112 C CA . ILE A 1 269 ? -4.199 -10.625 -14.461 1 98.56 269 ILE A CA 1
ATOM 2113 C C . ILE A 1 269 ? -3.35 -10.18 -13.273 1 98.56 269 ILE A C 1
ATOM 2115 O O . ILE A 1 269 ? -3.533 -10.664 -12.148 1 98.56 269 ILE A O 1
ATOM 2119 N N . LEU A 1 270 ? -2.479 -9.336 -13.523 1 98.75 270 LEU A N 1
ATOM 2120 C CA . LEU A 1 270 ? -1.485 -8.883 -12.555 1 98.75 270 LEU A CA 1
ATOM 2121 C C . LEU A 1 270 ? -1.498 -7.359 -12.43 1 98.75 270 LEU A C 1
ATOM 2123 O O . LEU A 1 270 ? -0.588 -6.688 -12.914 1 98.75 270 LEU A O 1
ATOM 2127 N N . PRO A 1 271 ? -2.443 -6.812 -11.656 1 98.5 271 PRO A N 1
ATOM 2128 C CA . PRO A 1 271 ? -2.637 -5.363 -11.609 1 98.5 271 PRO A CA 1
ATOM 2129 C C . PRO A 1 271 ? -1.44 -4.625 -11.016 1 98.5 271 PRO A C 1
ATOM 2131 O O . PRO A 1 271 ? -1.159 -3.486 -11.398 1 98.5 271 PRO A O 1
ATOM 2134 N N . VAL A 1 272 ? -0.732 -5.215 -10.094 1 98.25 272 VAL A N 1
ATOM 2135 C CA . VAL A 1 272 ? 0.415 -4.574 -9.461 1 98.25 272 VAL A CA 1
ATOM 2136 C C . VAL A 1 272 ? 1.525 -4.367 -10.484 1 98.25 272 VAL A C 1
ATOM 2138 O O . VAL A 1 272 ? 2.25 -3.371 -10.438 1 98.25 272 VAL A O 1
ATOM 2141 N N . THR A 1 273 ? 1.677 -5.316 -11.398 1 96.5 273 THR A N 1
ATOM 2142 C CA . THR A 1 273 ? 2.637 -5.164 -12.492 1 96.5 273 THR A CA 1
ATOM 2143 C C . THR A 1 273 ? 2.283 -3.961 -13.359 1 96.5 273 THR A C 1
ATOM 2145 O O . THR A 1 273 ? 3.154 -3.156 -13.695 1 96.5 273 THR A O 1
ATOM 2148 N N . ALA A 1 274 ? 1.03 -3.904 -13.758 1 95.94 274 ALA A N 1
ATOM 2149 C CA . ALA A 1 274 ? 0.586 -2.76 -14.555 1 95.94 274 ALA A CA 1
ATOM 2150 C C . ALA A 1 274 ? 0.876 -1.448 -13.828 1 95.94 274 ALA A C 1
ATOM 2152 O O . ALA A 1 274 ? 1.334 -0.481 -14.438 1 95.94 274 ALA A O 1
ATOM 2153 N N . PHE A 1 275 ? 0.641 -1.392 -12.5 1 96.62 275 PHE A N 1
ATOM 2154 C CA . PHE A 1 275 ? 0.914 -0.232 -11.656 1 96.62 275 PHE A CA 1
ATOM 2155 C C . PHE A 1 275 ? 2.396 0.116 -11.68 1 96.62 275 PHE A C 1
ATOM 2157 O O . PHE A 1 275 ? 2.766 1.273 -11.891 1 96.62 275 PHE A O 1
ATOM 2164 N N . SER A 1 276 ? 3.219 -0.898 -11.523 1 93.38 276 SER A N 1
ATOM 2165 C CA . SER A 1 276 ? 4.664 -0.707 -11.453 1 93.38 276 SER A CA 1
ATOM 2166 C C . SER A 1 276 ? 5.227 -0.252 -12.797 1 93.38 276 SER A C 1
ATOM 2168 O O . SER A 1 276 ? 6.176 0.531 -12.844 1 93.38 276 SER A O 1
ATOM 2170 N N . LEU A 1 277 ? 4.641 -0.773 -13.898 1 89.88 277 LEU A N 1
ATOM 2171 C CA . LEU A 1 277 ? 5.105 -0.443 -15.242 1 89.88 277 LEU A CA 1
ATOM 2172 C C . LEU A 1 277 ? 4.52 0.885 -15.711 1 89.88 277 LEU A C 1
ATOM 2174 O O . LEU A 1 277 ? 4.949 1.434 -16.719 1 89.88 277 LEU A O 1
ATOM 2178 N N . ASP A 1 278 ? 3.527 1.396 -14.875 1 90.75 278 ASP A N 1
ATOM 2179 C CA . ASP A 1 278 ? 2.764 2.564 -15.297 1 90.75 278 ASP A CA 1
ATOM 2180 C C . ASP A 1 278 ? 2.146 2.346 -16.672 1 90.75 278 ASP A C 1
ATOM 2182 O O . ASP A 1 278 ? 2.322 3.168 -17.578 1 90.75 278 ASP A O 1
ATOM 2186 N N . SER A 1 279 ? 1.615 1.165 -16.875 1 91.62 279 SER A N 1
ATOM 2187 C CA . SER A 1 279 ? 0.957 0.785 -18.125 1 91.62 279 SER A CA 1
ATOM 2188 C C . SER A 1 279 ? -0.561 0.797 -17.969 1 91.62 279 SER A C 1
ATOM 2190 O O . SER A 1 279 ? -1.079 1.038 -16.875 1 91.62 279 SER A O 1
ATOM 2192 N N . ASP A 1 280 ? -1.182 0.584 -19.094 1 93.44 280 ASP A N 1
ATOM 2193 C CA . ASP A 1 280 ? -2.625 0.376 -19.031 1 93.44 280 ASP A CA 1
ATOM 2194 C C . ASP A 1 280 ? -2.961 -0.933 -18.328 1 93.44 280 ASP A C 1
ATOM 2196 O O . ASP A 1 280 ? -2.189 -1.893 -18.391 1 93.44 280 ASP A O 1
ATOM 2200 N N . TYR A 1 281 ? -4.043 -0.922 -17.672 1 96.69 281 TYR A N 1
ATOM 2201 C CA . TYR A 1 281 ? -4.508 -2.113 -16.969 1 96.69 281 TYR A CA 1
ATOM 2202 C C . TYR A 1 281 ? -5.312 -3.016 -17.906 1 96.69 281 TYR A C 1
ATOM 2204 O O . TYR A 1 281 ? -5.914 -2.543 -18.859 1 96.69 281 TYR A O 1
ATOM 2212 N N . VAL A 1 282 ? -5.289 -4.25 -17.594 1 97.25 282 VAL A N 1
ATOM 2213 C CA . VAL A 1 282 ? -6.102 -5.227 -18.328 1 97.25 282 VAL A CA 1
ATOM 2214 C C . VAL A 1 282 ? -7.578 -5.016 -17.984 1 97.25 282 VAL A C 1
ATOM 2216 O O . VAL A 1 282 ? -7.934 -4.848 -16.812 1 97.25 282 VAL A O 1
ATOM 2219 N N . ASN A 1 283 ? -8.43 -4.988 -18.984 1 97.25 283 ASN A N 1
ATOM 2220 C CA . ASN A 1 283 ? -9.875 -5.023 -18.75 1 97.25 283 ASN A CA 1
ATOM 2221 C C . ASN A 1 283 ? -10.359 -6.441 -18.469 1 97.25 283 ASN A C 1
ATOM 2223 O O . ASN A 1 283 ? -10.648 -7.203 -19.391 1 97.25 283 ASN A O 1
ATOM 2227 N N . ALA A 1 284 ? -10.492 -6.777 -17.25 1 97.69 284 ALA A N 1
ATOM 2228 C CA . ALA A 1 284 ? -10.812 -8.133 -16.812 1 97.69 284 ALA A CA 1
ATOM 2229 C C . ALA A 1 284 ? -12.211 -8.547 -17.281 1 97.69 284 ALA A C 1
ATOM 2231 O O . ALA A 1 284 ? -12.477 -9.727 -17.516 1 97.69 284 ALA A O 1
ATOM 2232 N N . GLN A 1 285 ? -13.047 -7.613 -17.406 1 96.38 285 GLN A N 1
ATOM 2233 C CA . GLN A 1 285 ? -14.438 -7.887 -17.734 1 96.38 285 GLN A CA 1
ATOM 2234 C C . GLN A 1 285 ? -14.555 -8.57 -19.094 1 96.38 285 GLN A C 1
ATOM 2236 O O . GLN A 1 285 ? -15.453 -9.383 -19.312 1 96.38 285 GLN A O 1
ATOM 2241 N N . ARG A 1 286 ? -13.664 -8.219 -20.031 1 97.38 286 ARG A N 1
ATOM 2242 C CA . ARG A 1 286 ? -13.727 -8.828 -21.359 1 97.38 286 ARG A CA 1
ATOM 2243 C C . ARG A 1 286 ? -13.531 -10.336 -21.266 1 97.38 286 ARG A C 1
ATOM 2245 O O . ARG A 1 286 ? -14.148 -11.094 -22.031 1 97.38 286 ARG A O 1
ATOM 2252 N N . PHE A 1 287 ? -12.703 -10.82 -20.359 1 98.38 287 PHE A N 1
ATOM 2253 C CA . PHE A 1 287 ? -12.508 -12.25 -20.141 1 98.38 287 PHE A CA 1
ATOM 2254 C C . PHE A 1 287 ? -13.727 -12.875 -19.484 1 98.38 287 PHE A C 1
ATOM 2256 O O . PHE A 1 287 ? -14.195 -13.938 -19.906 1 98.38 287 PHE A O 1
ATOM 2263 N N . ILE A 1 288 ? -14.234 -12.195 -18.484 1 97.12 288 ILE A N 1
ATOM 2264 C CA . ILE A 1 288 ? -15.375 -12.688 -17.719 1 97.12 288 ILE A CA 1
ATOM 2265 C C . ILE A 1 288 ? -16.594 -12.82 -18.625 1 97.12 288 ILE A C 1
ATOM 2267 O O . ILE A 1 288 ? -17.328 -13.805 -18.562 1 97.12 288 ILE A O 1
ATOM 2271 N N . ASN A 1 289 ? -16.781 -11.812 -19.484 1 96.69 289 ASN A N 1
ATOM 2272 C CA . ASN A 1 289 ? -17.875 -11.836 -20.438 1 96.69 289 ASN A CA 1
ATOM 2273 C C . ASN A 1 289 ? -17.812 -13.055 -21.344 1 96.69 289 ASN A C 1
ATOM 2275 O O . ASN A 1 289 ? -18.844 -13.531 -21.828 1 96.69 289 ASN A O 1
ATOM 2279 N N . LYS A 1 290 ? -16.672 -13.562 -21.562 1 97.12 290 LYS A N 1
ATOM 2280 C CA . LYS A 1 290 ? -16.469 -14.727 -22.422 1 97.12 290 LYS A CA 1
ATOM 2281 C C . LYS A 1 290 ? -16.453 -16.016 -21.594 1 97.12 290 LYS A C 1
ATOM 2283 O O . LYS A 1 290 ? -16.109 -17.078 -22.094 1 97.12 290 LYS A O 1
ATOM 2288 N N . LYS A 1 291 ? -16.719 -15.867 -20.328 1 96.19 291 LYS A N 1
ATOM 2289 C CA . LYS A 1 291 ? -16.766 -17 -19.406 1 96.19 291 LYS A CA 1
ATOM 2290 C C . LYS A 1 291 ? -15.398 -17.625 -19.203 1 96.19 291 LYS A C 1
ATOM 2292 O O . LYS A 1 291 ? -15.273 -18.844 -19.094 1 96.19 291 LYS A O 1
ATOM 2297 N N . ILE A 1 292 ? -14.406 -16.859 -19.359 1 98.12 292 ILE A N 1
ATOM 2298 C CA . ILE A 1 292 ? -13.055 -17.266 -19 1 98.12 292 ILE A CA 1
ATOM 2299 C C . ILE A 1 292 ? -12.812 -16.984 -17.516 1 98.12 292 ILE A C 1
ATOM 2301 O O . ILE A 1 292 ? -13.102 -15.891 -17.031 1 98.12 292 ILE A O 1
ATOM 2305 N N . ASP A 1 293 ? -12.352 -17.953 -16.766 1 97.88 293 ASP A N 1
ATOM 2306 C CA . ASP A 1 293 ? -11.992 -17.703 -15.375 1 97.88 293 ASP A CA 1
ATOM 2307 C C . ASP A 1 293 ? -10.836 -16.719 -15.266 1 97.88 293 ASP A C 1
ATOM 2309 O O . ASP A 1 293 ? -9.844 -16.828 -15.992 1 97.88 293 ASP A O 1
ATOM 2313 N N . VAL A 1 294 ? -11 -15.758 -14.414 1 98.75 294 VAL A N 1
ATOM 2314 C CA . VAL A 1 294 ? -9.977 -14.742 -14.203 1 98.75 294 VAL A CA 1
ATOM 2315 C C . VAL A 1 294 ? -9.383 -14.883 -12.797 1 98.75 294 VAL A C 1
ATOM 2317 O O . VAL A 1 294 ? -10.117 -15.047 -11.82 1 98.75 294 VAL A O 1
ATOM 2320 N N . ALA A 1 295 ? -8.094 -14.859 -12.711 1 98.88 295 ALA A N 1
ATOM 2321 C CA . ALA A 1 295 ? -7.387 -14.805 -11.438 1 98.88 295 ALA A CA 1
ATOM 2322 C C . ALA A 1 295 ? -6.617 -13.492 -11.289 1 98.88 295 ALA A C 1
ATOM 2324 O O . ALA A 1 295 ? -6.324 -12.82 -12.281 1 98.88 295 ALA A O 1
ATOM 2325 N N . ILE A 1 296 ? -6.375 -13.078 -10.055 1 98.88 296 ILE A N 1
ATOM 2326 C CA . ILE A 1 296 ? -5.527 -11.945 -9.688 1 98.88 296 ILE A CA 1
ATOM 2327 C C . ILE A 1 296 ? -4.367 -12.43 -8.828 1 98.88 296 ILE A C 1
ATOM 2329 O O . ILE A 1 296 ? -4.551 -13.266 -7.934 1 98.88 296 ILE A O 1
ATOM 2333 N N . ALA A 1 297 ? -3.215 -12.016 -9.117 1 98.88 297 ALA A N 1
ATOM 2334 C CA . ALA A 1 297 ? -2.025 -12.344 -8.336 1 98.88 297 ALA A CA 1
ATOM 2335 C C . ALA A 1 297 ? -1.106 -11.133 -8.203 1 98.88 297 ALA A C 1
ATOM 2337 O O . ALA A 1 297 ? -1.315 -10.109 -8.859 1 98.88 297 ALA A O 1
ATOM 2338 N N . SER A 1 298 ? -0.132 -11.242 -7.336 1 98.75 298 SER A N 1
ATOM 2339 C CA . SER A 1 298 ? 0.683 -10.078 -6.996 1 98.75 298 SER A CA 1
ATOM 2340 C C . SER A 1 298 ? 1.786 -9.859 -8.031 1 98.75 298 SER A C 1
ATOM 2342 O O . SER A 1 298 ? 2.152 -8.719 -8.32 1 98.75 298 SER A O 1
ATOM 2344 N N . ASP A 1 299 ? 2.307 -10.953 -8.523 1 98.75 299 ASP A N 1
ATOM 2345 C CA . ASP A 1 299 ? 3.508 -10.914 -9.352 1 98.75 299 ASP A CA 1
ATOM 2346 C C . ASP A 1 299 ? 4.664 -10.25 -8.609 1 98.75 299 ASP A C 1
ATOM 2348 O O . ASP A 1 299 ? 5.48 -9.555 -9.219 1 98.75 299 ASP A O 1
ATOM 2352 N N . ALA A 1 300 ? 4.715 -10.391 -7.289 1 98.69 300 ALA A N 1
ATOM 2353 C CA . ALA A 1 300 ? 5.824 -9.859 -6.504 1 98.69 300 ALA A CA 1
ATOM 2354 C C . ALA A 1 300 ? 7.164 -10.328 -7.062 1 98.69 300 ALA A C 1
ATOM 2356 O O . ALA A 1 300 ? 7.367 -11.523 -7.285 1 98.69 300 ALA A O 1
ATOM 2357 N N . SER A 1 301 ? 8.062 -9.461 -7.309 1 98 301 SER A N 1
ATOM 2358 C CA . SER A 1 301 ? 9.352 -9.688 -7.965 1 98 301 SER A CA 1
ATOM 2359 C C . SER A 1 301 ? 10.367 -8.625 -7.574 1 98 301 SER A C 1
ATOM 2361 O O . SER A 1 301 ? 10.031 -7.664 -6.871 1 98 301 SER A O 1
ATOM 2363 N N . PRO A 1 302 ? 11.617 -8.773 -7.961 1 96.56 302 PRO A N 1
ATOM 2364 C CA . PRO A 1 302 ? 12.594 -7.727 -7.668 1 96.56 302 PRO A CA 1
ATOM 2365 C C . PRO A 1 302 ? 12.234 -6.387 -8.305 1 96.56 302 PRO A C 1
ATOM 2367 O O . PRO A 1 302 ? 12.641 -5.332 -7.801 1 96.56 302 PRO A O 1
ATOM 2370 N N . ALA A 1 303 ? 11.469 -6.41 -9.391 1 93.12 303 ALA A N 1
ATOM 2371 C CA . ALA A 1 303 ? 11.102 -5.184 -10.094 1 93.12 303 ALA A CA 1
ATOM 2372 C C . ALA A 1 303 ? 9.883 -4.523 -9.438 1 93.12 303 ALA A C 1
ATOM 2374 O O . ALA A 1 303 ? 9.664 -3.32 -9.602 1 93.12 303 ALA A O 1
ATOM 2375 N N . SER A 1 304 ? 9.141 -5.266 -8.789 1 94.81 304 SER A N 1
ATOM 2376 C CA . SER A 1 304 ? 7.957 -4.82 -8.062 1 94.81 304 SER A CA 1
ATOM 2377 C C . SER A 1 304 ? 7.832 -5.531 -6.719 1 94.81 304 SER A C 1
ATOM 2379 O O . SER A 1 304 ? 7.121 -6.531 -6.602 1 94.81 304 SER A O 1
ATOM 2381 N N . TYR A 1 305 ? 8.438 -4.98 -5.691 1 96.75 305 TYR A N 1
ATOM 2382 C CA . TYR A 1 305 ? 8.516 -5.602 -4.371 1 96.75 305 TYR A CA 1
ATOM 2383 C C . TYR A 1 305 ? 7.199 -5.441 -3.615 1 96.75 305 TYR A C 1
ATOM 2385 O O . TYR A 1 305 ? 7.133 -4.715 -2.621 1 96.75 305 TYR A O 1
ATOM 2393 N N . ASN A 1 306 ? 6.133 -6.07 -4.012 1 97.56 306 ASN A N 1
ATOM 2394 C CA . ASN A 1 306 ? 4.801 -5.957 -3.432 1 97.56 306 ASN A CA 1
ATOM 2395 C C . ASN A 1 306 ? 4.027 -7.266 -3.537 1 97.56 306 ASN A C 1
ATOM 2397 O O . ASN A 1 306 ? 3.578 -7.645 -4.621 1 97.56 306 ASN A O 1
ATOM 2401 N N . SER A 1 307 ? 3.854 -7.938 -2.453 1 98.06 307 SER A N 1
ATOM 2402 C CA . SER A 1 307 ? 3.121 -9.195 -2.426 1 98.06 307 SER A CA 1
ATOM 2403 C C . SER A 1 307 ? 1.76 -9.031 -1.761 1 98.06 307 SER A C 1
ATOM 2405 O O . SER A 1 307 ? 1.143 -10.016 -1.345 1 98.06 307 SER A O 1
ATOM 2407 N N . ASN A 1 308 ? 1.292 -7.785 -1.571 1 98.44 308 ASN A N 1
ATOM 2408 C CA . ASN A 1 308 ? 0.028 -7.496 -0.902 1 98.44 308 ASN A CA 1
ATOM 2409 C C . ASN A 1 308 ? -1.162 -7.734 -1.828 1 98.44 308 ASN A C 1
ATOM 2411 O O . ASN A 1 308 ? -1.476 -6.895 -2.67 1 98.44 308 ASN A O 1
ATOM 2415 N N . MET A 1 309 ? -1.886 -8.773 -1.591 1 98.88 309 MET A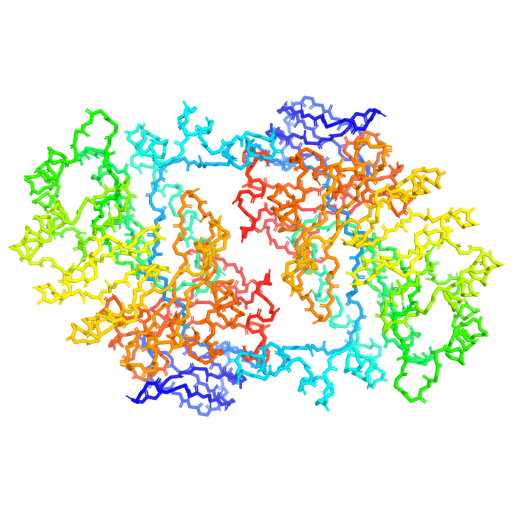 N 1
ATOM 2416 C CA . MET A 1 309 ? -3.002 -9.164 -2.449 1 98.88 309 MET A CA 1
ATOM 2417 C C . MET A 1 309 ? -4.184 -8.219 -2.264 1 98.88 309 MET A C 1
ATOM 2419 O O . MET A 1 309 ? -5.039 -8.102 -3.145 1 98.88 309 MET A O 1
ATOM 2423 N N . ILE A 1 310 ? -4.312 -7.547 -1.104 1 98.81 310 ILE A N 1
ATOM 2424 C CA . ILE A 1 310 ? -5.383 -6.574 -0.9 1 98.81 310 ILE A CA 1
ATOM 2425 C C . ILE A 1 310 ? -5.164 -5.371 -1.814 1 98.81 310 ILE A C 1
ATOM 2427 O O . ILE A 1 310 ? -6.117 -4.852 -2.402 1 98.81 310 ILE A O 1
ATOM 2431 N N . PHE A 1 311 ? -3.939 -4.961 -1.956 1 98.75 311 PHE A N 1
ATOM 2432 C CA . PHE A 1 311 ? -3.617 -3.891 -2.893 1 98.75 311 PHE A CA 1
ATOM 2433 C C . PHE A 1 311 ? -3.922 -4.316 -4.324 1 98.75 311 PHE A C 1
ATOM 2435 O O . PHE A 1 311 ? -4.441 -3.523 -5.113 1 98.75 311 PHE A O 1
ATOM 2442 N N . ALA A 1 312 ? -3.564 -5.555 -4.676 1 98.88 312 ALA A N 1
ATOM 2443 C CA . ALA A 1 312 ? -3.889 -6.074 -6.004 1 98.88 312 ALA A CA 1
ATOM 2444 C C . ALA A 1 312 ? -5.391 -6.016 -6.266 1 98.88 312 ALA A C 1
ATOM 2446 O O . ALA A 1 312 ? -5.82 -5.633 -7.355 1 98.88 312 ALA A O 1
ATOM 2447 N N . ILE A 1 313 ? -6.176 -6.371 -5.297 1 98.81 313 ILE A N 1
ATOM 2448 C CA . ILE A 1 313 ? -7.629 -6.336 -5.406 1 98.81 313 ILE A CA 1
ATOM 2449 C C . ILE A 1 313 ? -8.094 -4.895 -5.594 1 98.81 313 ILE A C 1
ATOM 2451 O O . ILE A 1 313 ? -8.945 -4.617 -6.441 1 98.81 313 ILE A O 1
ATOM 2455 N N . TYR A 1 314 ? -7.512 -3.951 -4.805 1 98.62 314 TYR A N 1
ATOM 2456 C CA . TYR A 1 314 ? -7.848 -2.539 -4.953 1 98.62 314 TYR A CA 1
ATOM 2457 C C . TYR A 1 314 ? -7.617 -2.07 -6.387 1 98.62 314 TYR A C 1
ATOM 2459 O O . TYR A 1 314 ? -8.508 -1.484 -7.004 1 98.62 314 TYR A O 1
ATOM 2467 N N . LEU A 1 315 ? -6.391 -2.367 -6.891 1 98.44 315 LEU A N 1
ATOM 2468 C CA . LEU A 1 315 ? -6.043 -1.946 -8.242 1 98.44 315 LEU A CA 1
ATOM 2469 C C . LEU A 1 315 ? -6.984 -2.572 -9.266 1 98.44 315 LEU A C 1
ATOM 2471 O O . LEU A 1 315 ? -7.391 -1.914 -10.227 1 98.44 315 LEU A O 1
ATOM 2475 N N . ALA A 1 316 ? -7.309 -3.811 -9.055 1 98.5 316 ALA A N 1
ATOM 2476 C CA . ALA A 1 316 ? -8.188 -4.504 -9.992 1 98.5 316 ALA A CA 1
ATOM 2477 C C . ALA A 1 316 ? -9.57 -3.865 -10.016 1 98.5 316 ALA A C 1
ATOM 2479 O O . ALA A 1 316 ? -10.109 -3.578 -11.094 1 98.5 316 ALA A O 1
ATOM 2480 N N . VAL A 1 317 ? -10.133 -3.65 -8.844 1 97.62 317 VAL A N 1
ATOM 2481 C CA . VAL A 1 317 ? -11.469 -3.078 -8.727 1 97.62 317 VAL A CA 1
ATOM 2482 C C . VAL A 1 317 ? -11.484 -1.669 -9.312 1 97.62 317 VAL A C 1
ATOM 2484 O O . VAL A 1 317 ? -12.453 -1.271 -9.969 1 97.62 317 VAL A O 1
ATOM 2487 N N . ARG A 1 318 ? -10.469 -0.999 -9.102 1 95.88 318 ARG A N 1
ATOM 2488 C CA . ARG A 1 318 ? -10.406 0.405 -9.5 1 95.88 318 ARG A CA 1
ATOM 2489 C C . ARG A 1 318 ? -10.148 0.542 -10.992 1 95.88 318 ARG A C 1
ATOM 2491 O O . ARG A 1 318 ? -10.688 1.438 -11.648 1 95.88 318 ARG A O 1
ATOM 2498 N N . TYR A 1 319 ? -9.289 -0.428 -11.57 1 96.5 319 TYR A N 1
ATOM 2499 C CA . TYR A 1 319 ? -8.727 -0.071 -12.867 1 96.5 319 TYR A CA 1
ATOM 2500 C C . TYR A 1 319 ? -8.945 -1.19 -13.883 1 96.5 319 TYR A C 1
ATOM 2502 O O . TYR A 1 319 ? -8.773 -0.989 -15.086 1 96.5 319 TYR A O 1
ATOM 2510 N N . CYS A 1 320 ? -9.359 -2.361 -13.445 1 97.75 320 CYS A N 1
ATOM 2511 C CA . CYS A 1 320 ? -9.414 -3.492 -14.367 1 97.75 320 CYS A CA 1
ATOM 2512 C C . CYS A 1 320 ? -10.852 -3.844 -14.711 1 97.75 320 CYS A C 1
ATOM 2514 O O . CYS A 1 320 ? -11.125 -4.93 -15.227 1 97.75 320 CYS A O 1
ATOM 2516 N N . ASN A 1 321 ? -11.812 -2.984 -14.336 1 96.19 321 ASN A N 1
ATOM 2517 C CA . ASN A 1 321 ? -13.227 -3.168 -14.656 1 96.19 321 ASN A CA 1
ATOM 2518 C C . ASN A 1 321 ? -13.742 -4.512 -14.148 1 96.19 321 ASN A C 1
ATOM 2520 O O . ASN A 1 321 ? -14.359 -5.266 -14.898 1 96.19 321 ASN A O 1
ATOM 2524 N N . ILE A 1 322 ? -13.492 -4.777 -12.961 1 97.38 322 ILE A N 1
ATOM 2525 C CA . ILE A 1 322 ? -13.961 -5.996 -12.312 1 97.38 322 ILE A CA 1
ATOM 2526 C C . ILE A 1 322 ? -14.727 -5.641 -11.039 1 97.38 322 ILE A C 1
ATOM 2528 O O . ILE A 1 322 ? -14.328 -4.738 -10.297 1 97.38 322 ILE A O 1
ATOM 2532 N N . SER A 1 323 ? -15.836 -6.262 -10.773 1 97.12 323 SER A N 1
ATOM 2533 C CA . SER A 1 323 ? -16.578 -6.027 -9.539 1 97.12 323 SER A CA 1
ATOM 2534 C C . SER A 1 323 ? -15.812 -6.539 -8.328 1 97.12 323 SER A C 1
ATOM 2536 O O . SER A 1 323 ? -14.914 -7.375 -8.461 1 97.12 323 SER A O 1
ATOM 2538 N N . LEU A 1 324 ? -16.125 -6.027 -7.168 1 97.94 324 LEU A N 1
ATOM 2539 C CA . LEU A 1 324 ? -15.445 -6.453 -5.949 1 97.94 324 LEU A CA 1
ATOM 2540 C C . LEU A 1 324 ? -15.602 -7.957 -5.734 1 97.94 324 LEU A C 1
ATOM 2542 O O . LEU A 1 324 ? -14.633 -8.641 -5.402 1 97.94 324 LEU A O 1
ATOM 2546 N N . GLU A 1 325 ? -16.797 -8.5 -5.934 1 98.19 325 GLU A N 1
ATOM 2547 C CA . GLU A 1 325 ? -17.062 -9.93 -5.754 1 98.19 325 GLU A CA 1
ATOM 2548 C C . GLU A 1 325 ? -16.219 -10.773 -6.703 1 98.19 325 GLU A C 1
ATOM 2550 O O . GLU A 1 325 ? -15.633 -11.773 -6.293 1 98.19 325 GLU A O 1
ATOM 2555 N N . ASN A 1 326 ? -16.172 -10.312 -7.941 1 97.75 326 ASN A N 1
ATOM 2556 C CA . ASN A 1 326 ? -15.367 -11.039 -8.914 1 97.75 326 ASN A CA 1
ATOM 2557 C C . ASN A 1 326 ? -13.883 -10.922 -8.602 1 97.75 326 ASN A C 1
ATOM 2559 O O . ASN A 1 326 ? -13.117 -11.859 -8.852 1 97.75 326 ASN A O 1
ATOM 2563 N N . ALA A 1 327 ? -13.477 -9.773 -8.109 1 98.56 327 ALA A N 1
ATOM 2564 C CA . ALA A 1 327 ? -12.078 -9.609 -7.723 1 98.56 327 ALA A CA 1
ATOM 2565 C C . ALA A 1 327 ? -11.711 -10.539 -6.57 1 98.56 327 ALA A C 1
ATOM 2567 O O . ALA A 1 327 ? -10.625 -11.125 -6.562 1 98.56 327 ALA A O 1
ATOM 2568 N N . ILE A 1 328 ? -12.594 -10.656 -5.566 1 98.75 328 ILE A N 1
ATOM 2569 C CA . ILE A 1 328 ? -12.367 -11.578 -4.457 1 98.75 328 ILE A CA 1
ATOM 2570 C C . ILE A 1 328 ? -12.312 -13.016 -4.98 1 98.75 328 ILE A C 1
ATOM 2572 O O . ILE A 1 328 ? -11.422 -13.781 -4.602 1 98.75 328 ILE A O 1
ATOM 2576 N N . LYS A 1 329 ? -13.242 -13.328 -5.875 1 98.44 329 LYS A N 1
ATOM 2577 C CA . LYS A 1 329 ? -13.227 -14.633 -6.523 1 98.44 329 LYS A CA 1
ATOM 2578 C C . LYS A 1 329 ? -11.891 -14.883 -7.227 1 98.44 329 LYS A C 1
ATOM 2580 O O . LYS A 1 329 ? -11.297 -15.953 -7.086 1 98.44 329 LYS A O 1
ATOM 2585 N N . ALA A 1 330 ? -11.445 -13.891 -7.91 1 98.75 330 ALA A N 1
ATOM 2586 C CA . ALA A 1 330 ? -10.211 -13.969 -8.695 1 98.75 330 ALA A CA 1
ATOM 2587 C C . ALA A 1 330 ? -9 -14.172 -7.801 1 98.75 330 ALA A C 1
ATOM 2589 O O . ALA A 1 330 ? -8.023 -14.812 -8.203 1 98.75 330 ALA A O 1
ATOM 2590 N N . ALA A 1 331 ? -9.055 -13.727 -6.586 1 98.81 331 ALA A N 1
ATOM 2591 C CA . ALA A 1 331 ? -7.914 -13.773 -5.676 1 98.81 331 ALA A CA 1
ATOM 2592 C C . ALA A 1 331 ? -7.988 -15 -4.77 1 98.81 331 ALA A C 1
ATOM 2594 O O . ALA A 1 331 ? -7.113 -15.211 -3.93 1 98.81 331 ALA A O 1
ATOM 2595 N N . THR A 1 332 ? -9.047 -15.828 -4.875 1 98.62 332 THR A N 1
ATOM 2596 C CA . THR A 1 332 ? -9.242 -16.984 -4.008 1 98.62 332 THR A CA 1
ATOM 2597 C C . THR A 1 332 ? -9.492 -18.234 -4.828 1 98.62 332 THR A C 1
ATOM 2599 O O . THR A 1 332 ? -8.555 -18.844 -5.359 1 98.62 332 THR A O 1
ATOM 2602 N N . ILE A 1 333 ? -10.734 -18.453 -5.211 1 98.38 333 ILE A N 1
ATOM 2603 C CA . ILE A 1 333 ? -11.086 -19.734 -5.82 1 98.38 333 ILE A CA 1
ATOM 2604 C C . ILE A 1 333 ? -10.531 -19.797 -7.242 1 98.38 333 ILE A C 1
ATOM 2606 O O . ILE A 1 333 ? -10.109 -20.859 -7.707 1 98.38 333 ILE A O 1
ATOM 2610 N N . ASN A 1 334 ? -10.57 -18.688 -7.984 1 98.62 334 ASN A N 1
ATOM 2611 C CA . ASN A 1 334 ? -10.016 -18.719 -9.336 1 98.62 334 ASN A CA 1
ATOM 2612 C C . ASN A 1 334 ? -8.492 -18.828 -9.305 1 98.62 334 ASN A C 1
ATOM 2614 O O . ASN A 1 334 ? -7.895 -19.438 -10.188 1 98.62 334 ASN A O 1
ATOM 2618 N N . GLY A 1 335 ? -7.859 -18.156 -8.289 1 98.62 335 GLY A N 1
ATOM 2619 C CA . GLY A 1 335 ? -6.449 -18.438 -8.078 1 98.62 335 GLY A CA 1
ATOM 2620 C C . GLY A 1 335 ? -6.156 -19.906 -7.84 1 98.62 335 GLY A C 1
ATOM 2621 O O . GLY A 1 335 ? -5.195 -20.453 -8.383 1 98.62 335 GLY A O 1
ATOM 2622 N N . ALA A 1 336 ? -7 -20.531 -7.027 1 98.31 336 ALA A N 1
ATOM 2623 C CA . ALA A 1 336 ? -6.863 -21.953 -6.766 1 98.31 336 ALA A CA 1
ATOM 2624 C C . ALA A 1 336 ? -7.012 -22.766 -8.047 1 98.31 336 ALA A C 1
ATOM 2626 O O . ALA A 1 336 ? -6.273 -23.734 -8.266 1 98.31 336 ALA A O 1
ATOM 2627 N N . ARG A 1 337 ? -7.918 -22.391 -8.891 1 98 337 ARG A N 1
ATOM 2628 C CA . ARG A 1 337 ? -8.125 -23.062 -10.164 1 98 337 ARG A CA 1
ATOM 2629 C C . ARG A 1 337 ? -6.895 -22.969 -11.055 1 98 337 ARG A C 1
ATOM 2631 O O . ARG A 1 337 ? -6.523 -23.922 -11.734 1 98 337 ARG A O 1
ATOM 2638 N N . SER A 1 338 ? -6.258 -21.781 -11 1 98.62 338 SER A N 1
ATOM 2639 C CA . SER A 1 338 ? -5.074 -21.562 -11.828 1 98.62 338 SER A CA 1
ATOM 2640 C C . SER A 1 338 ? -3.92 -22.453 -11.375 1 98.62 338 SER A C 1
ATOM 2642 O O . SER A 1 338 ? -2.961 -22.656 -12.117 1 98.62 338 SER A O 1
ATOM 2644 N N . LEU A 1 339 ? -4.035 -23 -10.156 1 98.69 339 LEU A N 1
ATOM 2645 C CA . LEU A 1 339 ? -3.008 -23.875 -9.609 1 98.69 339 LEU A CA 1
ATOM 2646 C C . LEU A 1 339 ? -3.508 -25.312 -9.516 1 98.69 339 LEU A C 1
ATOM 2648 O O . LEU A 1 339 ? -2.801 -26.203 -9.016 1 98.69 339 LEU A O 1
ATOM 2652 N N . LYS A 1 340 ? -4.699 -25.578 -9.922 1 98.06 340 LYS A N 1
ATOM 2653 C CA . LYS A 1 340 ? -5.332 -26.891 -9.922 1 98.06 340 LYS A CA 1
ATOM 2654 C C . LYS A 1 340 ? -5.445 -27.453 -8.508 1 98.06 340 LYS A C 1
ATOM 2656 O O . LYS A 1 340 ? -5.156 -28.625 -8.266 1 98.06 340 LYS A O 1
ATOM 2661 N N . ILE A 1 341 ? -5.879 -26.562 -7.605 1 97.88 341 ILE A N 1
ATOM 2662 C CA . ILE A 1 341 ? -6.027 -27 -6.223 1 97.88 341 ILE A CA 1
ATOM 2663 C C . ILE A 1 341 ? -7.398 -26.578 -5.695 1 97.88 341 ILE A C 1
ATOM 2665 O O . ILE A 1 341 ? -7.641 -26.609 -4.484 1 97.88 341 ILE A O 1
ATOM 2669 N N . ASP A 1 342 ? -8.344 -26.188 -6.574 1 96.56 342 ASP A N 1
ATOM 2670 C CA . ASP A 1 342 ? -9.633 -25.609 -6.195 1 96.56 342 ASP A CA 1
ATOM 2671 C C . ASP A 1 342 ? -10.531 -26.656 -5.547 1 96.56 342 ASP A C 1
ATOM 2673 O O . ASP A 1 342 ? -11.508 -26.328 -4.875 1 96.56 342 ASP A O 1
ATOM 2677 N N . GLU A 1 343 ? -10.18 -27.906 -5.645 1 96.19 343 GLU A N 1
ATOM 2678 C CA . GLU A 1 343 ? -10.938 -28.953 -4.969 1 96.19 343 GLU A CA 1
ATOM 2679 C C . GLU A 1 343 ? -10.633 -28.984 -3.473 1 96.19 343 GLU A C 1
ATOM 2681 O O . GLU A 1 343 ? -11.477 -29.375 -2.668 1 96.19 343 GLU A O 1
ATOM 2686 N N . SER A 1 344 ? -9.508 -28.516 -3.141 1 96.56 344 SER A N 1
ATOM 2687 C CA . SER A 1 344 ? -9.047 -28.656 -1.762 1 96.56 344 SER A CA 1
ATOM 2688 C C . SER A 1 344 ? -9.117 -27.328 -1.021 1 96.56 344 SER A C 1
ATOM 2690 O O . SER A 1 344 ? -9.203 -27.297 0.209 1 96.56 344 SER A O 1
ATOM 2692 N N . THR A 1 345 ? -9 -26.234 -1.728 1 97 345 THR A N 1
ATOM 2693 C CA . THR A 1 345 ? -8.961 -24.938 -1.065 1 97 345 THR A CA 1
ATOM 2694 C C . THR A 1 345 ? -9.477 -23.844 -1.992 1 97 345 THR A C 1
ATOM 2696 O O . THR A 1 345 ? -9.953 -24.125 -3.094 1 97 345 THR A O 1
ATOM 2699 N N . GLY A 1 346 ? -9.555 -22.578 -1.502 1 97.25 346 GLY A N 1
ATOM 2700 C CA . GLY A 1 346 ? -9.977 -21.438 -2.295 1 97.25 346 GLY A CA 1
ATOM 2701 C C . GLY A 1 346 ? -11.398 -20.984 -1.991 1 97.25 346 GLY A C 1
ATOM 2702 O O . GLY A 1 346 ? -11.844 -19.953 -2.484 1 97.25 346 GLY A O 1
ATOM 2703 N N . SER A 1 347 ? -12.141 -21.734 -1.208 1 97.94 347 SER A N 1
ATOM 2704 C CA . SER A 1 347 ? -13.461 -21.375 -0.714 1 97.94 347 SER A CA 1
ATOM 2705 C C . SER A 1 347 ? -13.703 -21.938 0.686 1 97.94 347 SER A C 1
ATOM 2707 O O . SER A 1 347 ? -12.961 -22.797 1.147 1 97.94 347 SER A O 1
ATOM 2709 N N . ILE A 1 348 ? -14.594 -21.344 1.382 1 97.88 348 ILE A N 1
ATOM 2710 C CA . ILE A 1 348 ? -15.016 -21.844 2.684 1 97.88 348 ILE A CA 1
ATOM 2711 C C . ILE A 1 348 ? -16.219 -22.766 2.516 1 97.88 348 ILE A C 1
ATOM 2713 O O . ILE A 1 348 ? -17.359 -22.297 2.418 1 97.88 348 ILE A O 1
ATOM 2717 N N . GLU A 1 349 ? -15.938 -23.969 2.492 1 95.38 349 GLU A N 1
ATOM 2718 C CA . GLU A 1 349 ? -16.938 -25.016 2.311 1 95.38 349 GLU A CA 1
ATOM 2719 C C . GLU A 1 349 ? -16.547 -26.297 3.059 1 95.38 349 GLU A C 1
ATOM 2721 O O . GLU A 1 349 ? -15.359 -26.641 3.135 1 95.38 349 GLU A O 1
ATOM 2726 N N . PRO A 1 350 ? -17.625 -26.969 3.602 1 96.19 350 PRO A N 1
ATOM 2727 C CA . PRO A 1 350 ? -17.297 -28.234 4.258 1 96.19 350 PRO A CA 1
ATOM 2728 C C . PRO A 1 350 ? -16.516 -29.188 3.355 1 96.19 350 PRO A C 1
ATOM 2730 O O . PRO A 1 350 ? -16.844 -29.344 2.178 1 96.19 350 PRO A O 1
ATOM 2733 N N . GLY A 1 351 ? -15.477 -29.781 3.938 1 96.69 351 GLY A N 1
ATOM 2734 C CA . GLY A 1 351 ? -14.672 -30.734 3.182 1 96.69 351 GLY A CA 1
ATOM 2735 C C . GLY A 1 351 ? -13.375 -30.141 2.672 1 96.69 351 GLY A C 1
ATOM 2736 O O . GLY A 1 351 ? -12.43 -30.859 2.354 1 96.69 351 GLY A O 1
ATOM 2737 N N . LYS A 1 352 ? -13.258 -28.875 2.59 1 97.19 352 LYS A N 1
ATOM 2738 C CA . LYS A 1 352 ? -12.047 -28.219 2.104 1 97.19 352 LYS A CA 1
ATOM 2739 C C . LYS A 1 352 ? -11.094 -27.891 3.252 1 97.19 352 LYS A C 1
ATOM 2741 O O . LYS A 1 352 ? -11.508 -27.844 4.414 1 97.19 352 LYS A O 1
ATOM 2746 N N . ASN A 1 353 ? -9.844 -27.734 2.879 1 97.88 353 ASN A N 1
ATOM 2747 C CA . ASN A 1 353 ? -8.844 -27.328 3.859 1 97.88 353 ASN A CA 1
ATOM 2748 C C . ASN A 1 353 ? -9.211 -26 4.516 1 97.88 353 ASN A C 1
ATOM 2750 O O . ASN A 1 353 ? -9.781 -25.125 3.871 1 97.88 353 ASN A O 1
ATOM 2754 N N . ALA A 1 354 ? -8.906 -25.906 5.801 1 97.94 354 ALA A N 1
ATOM 2755 C CA . ALA A 1 354 ? -9.172 -24.656 6.516 1 97.94 354 ALA A CA 1
ATOM 2756 C C . ALA A 1 354 ? -8.078 -23.625 6.238 1 97.94 354 ALA A C 1
ATOM 2758 O O . ALA A 1 354 ? -7.309 -23.281 7.133 1 97.94 354 ALA A O 1
ATOM 2759 N N . ASP A 1 355 ? -8.023 -23.188 5.051 1 98.44 355 ASP A N 1
ATOM 2760 C CA . ASP A 1 355 ? -7.223 -22.047 4.625 1 98.44 355 ASP A CA 1
ATOM 2761 C C . ASP A 1 355 ? -8.062 -20.766 4.578 1 98.44 355 ASP A C 1
ATOM 2763 O O . ASP A 1 355 ? -8.734 -20.5 3.584 1 98.44 355 ASP A O 1
ATOM 2767 N N . LEU A 1 356 ? -8.016 -20 5.629 1 98.38 356 LEU A N 1
ATOM 2768 C CA . LEU A 1 356 ? -8.898 -18.844 5.684 1 98.38 356 LEU A CA 1
ATOM 2769 C C . LEU A 1 356 ? -8.258 -17.719 6.484 1 98.38 356 LEU A C 1
ATOM 2771 O O . LEU A 1 356 ? -7.262 -17.922 7.176 1 98.38 356 LEU A O 1
ATOM 2775 N N . ILE A 1 357 ? -8.758 -16.5 6.348 1 98.88 357 ILE A N 1
ATOM 2776 C CA . ILE A 1 357 ? -8.281 -15.312 7.059 1 98.88 357 ILE A CA 1
ATOM 2777 C C . ILE A 1 357 ? -9.469 -14.594 7.711 1 98.88 357 ILE A C 1
ATOM 2779 O O . ILE A 1 357 ? -10.602 -14.719 7.25 1 98.88 357 ILE A O 1
ATOM 2783 N N . ILE A 1 358 ? -9.242 -14.008 8.797 1 98.88 358 ILE A N 1
ATOM 2784 C CA . ILE A 1 358 ? -10.195 -13.148 9.492 1 98.88 358 ILE A CA 1
ATOM 2785 C C . ILE A 1 358 ? -9.727 -11.695 9.422 1 98.88 358 ILE A C 1
ATOM 2787 O O . ILE A 1 358 ? -8.648 -11.359 9.914 1 98.88 358 ILE A O 1
ATOM 2791 N N . LEU A 1 359 ? -10.5 -10.852 8.742 1 98.88 359 LEU A N 1
ATOM 2792 C CA . LEU A 1 359 ? -10.18 -9.445 8.547 1 98.88 359 LEU A CA 1
ATOM 2793 C C . LEU A 1 359 ? -10.852 -8.578 9.609 1 98.88 359 LEU A C 1
ATOM 2795 O O . LEU A 1 359 ? -12.039 -8.766 9.906 1 98.88 359 LEU A O 1
ATOM 2799 N N . ASP A 1 360 ? -10.156 -7.625 10.133 1 98.31 360 ASP A N 1
ATOM 2800 C CA . ASP A 1 360 ? -10.664 -6.719 11.156 1 98.31 360 ASP A CA 1
ATOM 2801 C C . ASP A 1 360 ? -11.469 -5.578 10.539 1 98.31 360 ASP A C 1
ATOM 2803 O O . ASP A 1 360 ? -11.148 -4.406 10.742 1 98.31 360 ASP A O 1
ATOM 2807 N N . ILE A 1 361 ? -12.461 -5.891 9.852 1 98.38 361 ILE A N 1
ATOM 2808 C CA . ILE A 1 361 ? -13.445 -4.988 9.266 1 98.38 361 ILE A CA 1
ATOM 2809 C C . ILE A 1 361 ? -14.844 -5.586 9.406 1 98.38 361 ILE A C 1
ATOM 2811 O O . ILE A 1 361 ? -14.992 -6.809 9.492 1 98.38 361 ILE A O 1
ATOM 2815 N N . ASP A 1 362 ? -15.844 -4.777 9.391 1 98.06 362 ASP A N 1
ATOM 2816 C CA . ASP A 1 362 ? -17.203 -5.238 9.648 1 98.06 362 ASP A CA 1
ATOM 2817 C C . ASP A 1 362 ? -17.984 -5.422 8.344 1 98.06 362 ASP A C 1
ATOM 2819 O O . ASP A 1 362 ? -19.125 -5.887 8.352 1 98.06 362 ASP A O 1
ATOM 2823 N N . ASP A 1 363 ? -17.391 -5.031 7.219 1 98.38 363 ASP A N 1
ATOM 2824 C CA . ASP A 1 363 ? -17.969 -5.117 5.887 1 98.38 363 ASP A CA 1
ATOM 2825 C C . ASP A 1 363 ? -16.906 -5.418 4.836 1 98.38 363 ASP A C 1
ATOM 2827 O O . ASP A 1 363 ? -15.898 -4.703 4.738 1 98.38 363 ASP A O 1
ATOM 2831 N N . TYR A 1 364 ? -17.156 -6.453 4.023 1 98.56 364 TYR A N 1
ATOM 2832 C CA . TYR A 1 364 ? -16.156 -6.863 3.041 1 98.56 364 TYR A CA 1
ATOM 2833 C C . TYR A 1 364 ? -15.875 -5.746 2.043 1 98.56 364 TYR A C 1
ATOM 2835 O O . TYR A 1 364 ? -14.812 -5.715 1.418 1 98.56 364 TYR A O 1
ATOM 2843 N N . LYS A 1 365 ? -16.812 -4.801 1.889 1 98.31 365 LYS A N 1
ATOM 2844 C CA . LYS A 1 365 ? -16.625 -3.682 0.968 1 98.31 365 LYS A CA 1
ATOM 2845 C C . LYS A 1 365 ? -15.453 -2.809 1.392 1 98.31 365 LYS A C 1
ATOM 2847 O O . LYS A 1 365 ? -14.914 -2.041 0.586 1 98.31 365 LYS A O 1
ATOM 2852 N N . LYS A 1 366 ? -15.016 -2.914 2.645 1 98.62 366 LYS A N 1
ATOM 2853 C CA . LYS A 1 366 ? -13.914 -2.111 3.158 1 98.62 366 LYS A CA 1
ATOM 2854 C C . LYS A 1 366 ? -12.57 -2.691 2.734 1 98.62 366 LYS A C 1
ATOM 2856 O O . LYS A 1 366 ? -11.539 -2.029 2.852 1 98.62 366 LYS A O 1
ATOM 2861 N N . LEU A 1 367 ? -12.625 -3.922 2.193 1 98.5 367 LEU A N 1
ATOM 2862 C CA . LEU A 1 367 ? -11.398 -4.625 1.828 1 98.5 367 LEU A CA 1
ATOM 2863 C C . LEU A 1 367 ? -10.547 -3.781 0.878 1 98.5 367 LEU A C 1
ATOM 2865 O O . LEU A 1 367 ? -9.422 -3.404 1.212 1 98.5 367 LEU A O 1
ATOM 2869 N N . PRO A 1 368 ? -11.062 -3.404 -0.269 1 98.06 368 PRO A N 1
ATOM 2870 C CA . PRO A 1 368 ? -10.25 -2.564 -1.146 1 98.06 368 PRO A CA 1
ATOM 2871 C C . PRO A 1 368 ? -10.18 -1.112 -0.678 1 98.06 368 PRO A C 1
ATOM 2873 O O . PRO A 1 368 ? -9.227 -0.402 -0.992 1 98.06 368 PRO A O 1
ATOM 2876 N N . TYR A 1 369 ? -11.188 -0.606 0.12 1 97.69 369 TYR A N 1
ATOM 2877 C CA . TYR A 1 369 ? -11.242 0.764 0.618 1 97.69 369 TYR A CA 1
ATOM 2878 C C . TYR A 1 369 ? -10.078 1.05 1.558 1 97.69 369 TYR A C 1
ATOM 2880 O O . TYR A 1 369 ? -9.492 2.131 1.514 1 97.69 369 TYR A O 1
ATOM 2888 N N . MET A 1 370 ? -9.727 0.012 2.33 1 98.25 370 MET A N 1
ATOM 2889 C CA . MET A 1 370 ? -8.68 0.141 3.34 1 98.25 370 MET A CA 1
ATOM 2890 C C . MET A 1 370 ? -7.434 -0.64 2.938 1 98.25 370 MET A C 1
ATOM 2892 O O . MET A 1 370 ? -6.797 -1.279 3.775 1 98.25 370 MET A O 1
ATOM 2896 N N . TYR A 1 371 ? -6.969 -0.561 1.678 1 97.44 371 TYR A N 1
ATOM 2897 C CA . TYR A 1 371 ? -5.98 -1.428 1.05 1 97.44 371 TYR A CA 1
ATOM 2898 C C . TYR A 1 371 ? -4.605 -1.233 1.68 1 97.44 371 TYR A C 1
ATOM 2900 O O . TYR A 1 371 ? -3.715 -2.07 1.513 1 97.44 371 TYR A O 1
ATOM 2908 N N . MET A 1 372 ? -4.336 -0.204 2.414 1 96.25 372 MET A N 1
ATOM 2909 C CA . MET A 1 372 ? -3.031 0.048 3.02 1 96.25 372 MET A CA 1
ATOM 2910 C C . MET A 1 372 ? -3.049 -0.288 4.508 1 96.25 372 MET A C 1
ATOM 2912 O O . MET A 1 372 ? -2.023 -0.184 5.184 1 96.25 372 MET A O 1
ATOM 2916 N N . SER A 1 373 ? -4.184 -0.758 5.027 1 97.12 373 SER A N 1
ATOM 2917 C CA . SER A 1 373 ? -4.336 -1.04 6.453 1 97.12 373 SER A CA 1
ATOM 2918 C C . SER A 1 373 ? -3.932 -2.475 6.777 1 97.12 373 SER A C 1
ATOM 2920 O O . SER A 1 373 ? -3.873 -3.326 5.887 1 97.12 373 SER A O 1
ATOM 2922 N N . ARG A 1 374 ? -3.607 -2.678 8.039 1 96.31 374 ARG A N 1
ATOM 2923 C CA . ARG A 1 374 ? -3.387 -4.02 8.57 1 96.31 374 ARG A CA 1
ATOM 2924 C C . ARG A 1 374 ? -4.711 -4.707 8.891 1 96.31 374 ARG A C 1
ATOM 2926 O O . ARG A 1 374 ? -5.191 -4.637 10.023 1 96.31 374 ARG A O 1
ATOM 2933 N N . LEU A 1 375 ? -5.191 -5.453 7.934 1 98.12 375 LEU A N 1
ATOM 2934 C CA . LEU A 1 375 ? -6.562 -5.93 8.07 1 98.12 375 LEU A CA 1
ATOM 2935 C C . LEU A 1 375 ? -6.59 -7.371 8.562 1 98.12 375 LEU A C 1
ATOM 2937 O O . LEU A 1 375 ? -7.594 -7.824 9.125 1 98.12 375 LEU A O 1
ATOM 2941 N N . VAL A 1 376 ? -5.52 -8.148 8.312 1 98.62 376 VAL A N 1
ATOM 2942 C CA . VAL A 1 376 ? -5.523 -9.586 8.57 1 98.62 376 VAL A CA 1
ATOM 2943 C C . VAL A 1 376 ? -5.199 -9.852 10.039 1 98.62 376 VAL A C 1
ATOM 2945 O O . VAL A 1 376 ? -4.031 -9.984 10.406 1 98.62 376 VAL A O 1
ATOM 2948 N N . ARG A 1 377 ? -6.188 -10.062 10.805 1 98.44 377 ARG A N 1
ATOM 2949 C CA . ARG A 1 377 ? -6.004 -10.281 12.234 1 98.44 377 ARG A CA 1
ATOM 2950 C C . ARG A 1 377 ? -5.574 -11.719 12.523 1 98.44 377 ARG A C 1
ATOM 2952 O O . ARG A 1 377 ? -4.746 -11.961 13.398 1 98.44 377 ARG A O 1
ATOM 2959 N N . TYR A 1 378 ? -6.199 -12.641 11.758 1 98.31 378 TYR A N 1
ATOM 2960 C CA . TYR A 1 378 ? -5.852 -14.055 11.859 1 98.31 378 TYR A CA 1
ATOM 2961 C C . TYR A 1 378 ? -5.754 -14.695 10.484 1 98.31 378 TYR A C 1
ATOM 2963 O O . TYR A 1 378 ? -6.441 -14.273 9.547 1 98.31 378 TYR A O 1
ATOM 2971 N N . SER A 1 379 ? -4.914 -15.617 10.375 1 98.19 379 SER A N 1
ATOM 2972 C CA . SER A 1 379 ? -4.812 -16.438 9.18 1 98.19 379 SER A CA 1
ATOM 2973 C C . SER A 1 379 ? -4.562 -17.906 9.539 1 98.19 379 SER A C 1
ATOM 2975 O O . SER A 1 379 ? -3.865 -18.203 10.508 1 98.19 379 SER A O 1
ATOM 2977 N N . PHE A 1 380 ? -5.141 -18.781 8.812 1 97.62 380 PHE A N 1
ATOM 2978 C CA . PHE A 1 380 ? -5.004 -20.219 8.992 1 97.62 380 PHE A CA 1
ATOM 2979 C C . PHE A 1 380 ? -4.555 -20.891 7.703 1 97.62 380 PHE A C 1
ATOM 2981 O O . PHE A 1 380 ? -5.105 -20.609 6.633 1 97.62 380 PHE A O 1
ATOM 2988 N N . ILE A 1 381 ? -3.549 -21.719 7.805 1 97.31 381 ILE A N 1
ATOM 2989 C CA . ILE A 1 381 ? -3.1 -22.594 6.727 1 97.31 381 ILE A CA 1
ATOM 2990 C C . ILE A 1 381 ? -3.242 -24.062 7.148 1 97.31 381 ILE A C 1
ATOM 2992 O O . ILE A 1 381 ? -2.613 -24.5 8.117 1 97.31 381 ILE A O 1
ATOM 2996 N N . ASN A 1 382 ? -4.121 -24.734 6.461 1 94.94 382 ASN A N 1
ATOM 2997 C CA . ASN A 1 382 ? -4.41 -26.125 6.824 1 94.94 382 ASN A CA 1
ATOM 2998 C C . ASN A 1 382 ? -4.871 -26.234 8.273 1 94.94 382 ASN A C 1
ATOM 3000 O O . ASN A 1 382 ? -4.379 -27.094 9.016 1 94.94 382 ASN A O 1
ATOM 3004 N N . GLY A 1 383 ? -5.668 -25.312 8.648 1 94.75 383 GLY A N 1
ATOM 3005 C CA . GLY A 1 383 ? -6.277 -25.344 9.969 1 94.75 383 GLY A CA 1
ATOM 3006 C C . GLY A 1 383 ? -5.336 -24.891 11.07 1 94.75 383 GLY A C 1
ATOM 3007 O O . GLY A 1 383 ? -5.734 -24.797 12.234 1 94.75 383 GLY A O 1
ATOM 3008 N N . ILE A 1 384 ? -4.141 -24.578 10.734 1 95.25 384 ILE A N 1
ATOM 3009 C CA . ILE A 1 384 ? -3.156 -24.125 11.719 1 95.25 384 ILE A CA 1
ATOM 3010 C C . ILE A 1 384 ? -3.078 -22.609 11.711 1 95.25 384 ILE A C 1
ATOM 3012 O O . ILE A 1 384 ? -2.859 -21.984 10.664 1 95.25 384 ILE A O 1
ATOM 3016 N N . LYS A 1 385 ? -3.256 -21.984 12.906 1 97.31 385 LYS A N 1
ATOM 3017 C CA . LYS A 1 385 ? -3.15 -20.531 13.016 1 97.31 385 LYS A CA 1
ATOM 3018 C C . LYS A 1 385 ? -1.72 -20.062 12.758 1 97.31 385 LYS A C 1
ATOM 3020 O O . LYS A 1 385 ? -0.794 -20.469 13.469 1 97.31 385 LYS A O 1
ATOM 3025 N N . ILE A 1 386 ? -1.522 -19.219 11.766 1 97.44 386 ILE A N 1
ATOM 3026 C CA . ILE A 1 386 ? -0.186 -18.766 11.391 1 97.44 386 ILE A CA 1
ATOM 3027 C C . ILE A 1 386 ? -0.042 -17.281 11.695 1 97.44 386 ILE A C 1
ATOM 3029 O O . ILE A 1 386 ? 1.068 -16.781 11.914 1 97.44 386 ILE A O 1
ATOM 3033 N N . VAL A 1 387 ? -1.087 -16.5 11.625 1 98.06 387 VAL A N 1
ATOM 3034 C CA . VAL A 1 387 ? -1.146 -15.102 12.039 1 98.06 387 VAL A CA 1
ATOM 3035 C C . VAL A 1 387 ? -2.096 -14.961 13.227 1 98.06 387 VAL A C 1
ATOM 3037 O O . VAL A 1 387 ? -3.232 -15.438 13.188 1 98.06 387 VAL A O 1
ATOM 3040 N N . ASP A 1 388 ? -1.631 -14.398 14.281 1 97.75 388 ASP A N 1
ATOM 3041 C CA . ASP A 1 388 ? -2.395 -14.156 15.5 1 97.75 388 ASP A CA 1
ATOM 3042 C C . ASP A 1 388 ? -2.328 -12.688 15.906 1 97.75 388 ASP A C 1
ATOM 3044 O O . ASP A 1 388 ? -1.271 -12.195 16.312 1 97.75 388 ASP A O 1
ATOM 3048 N N . ASN A 1 389 ? -3.459 -12.055 15.859 1 96.56 389 ASN A N 1
ATOM 3049 C CA . ASN A 1 389 ? -3.551 -10.633 16.203 1 96.56 389 ASN A CA 1
ATOM 3050 C C . ASN A 1 389 ? -2.527 -9.812 15.422 1 96.56 389 ASN A C 1
ATOM 3052 O O . ASN A 1 389 ? -1.729 -9.086 16.016 1 96.56 389 ASN A O 1
ATOM 3056 N N . PHE A 1 390 ? -2.467 -10.008 14.141 1 96.75 390 PHE A N 1
ATOM 3057 C CA . PHE A 1 390 ? -1.733 -9.242 13.141 1 96.75 390 PHE A CA 1
ATOM 3058 C C . PHE A 1 390 ? -0.26 -9.625 13.133 1 96.75 390 PHE A C 1
ATOM 3060 O O . PHE A 1 390 ? 0.543 -9.023 12.422 1 96.75 390 PHE A O 1
ATOM 3067 N N . ASN A 1 391 ? 0.139 -10.711 13.891 1 96.12 391 ASN A N 1
ATOM 3068 C CA . ASN A 1 391 ? 1.539 -11.117 13.969 1 96.12 391 ASN A CA 1
ATOM 3069 C C . ASN A 1 391 ? 1.734 -12.555 13.508 1 96.12 391 ASN A C 1
ATOM 3071 O O . ASN A 1 391 ? 0.89 -13.414 13.758 1 96.12 391 ASN A O 1
ATOM 3075 N N . LEU A 1 392 ? 2.807 -12.789 12.844 1 95.94 392 LEU A N 1
ATOM 3076 C CA . LEU A 1 392 ? 3.166 -14.148 12.461 1 95.94 392 LEU A CA 1
ATOM 3077 C C . LEU A 1 392 ? 3.512 -14.984 13.688 1 95.94 392 LEU A C 1
ATOM 3079 O O . LEU A 1 392 ? 4.188 -14.508 14.602 1 95.94 392 LEU A O 1
ATOM 3083 N N . ILE A 1 393 ? 2.918 -16.203 13.742 1 90.88 393 ILE A N 1
ATOM 3084 C CA . ILE A 1 393 ? 3.293 -17.078 14.852 1 90.88 393 ILE A CA 1
ATOM 3085 C C . ILE A 1 393 ? 3.928 -18.359 14.305 1 90.88 393 ILE A C 1
ATOM 3087 O O . ILE A 1 393 ? 3.52 -18.859 13.258 1 90.88 393 ILE A O 1
ATOM 3091 N N . HIS A 1 394 ? 5.277 -18.547 14.32 1 71 394 HIS A N 1
ATOM 3092 C CA . HIS A 1 394 ? 5.977 -19.734 13.859 1 71 394 HIS A CA 1
ATOM 3093 C C . HIS A 1 394 ? 5.695 -20.938 14.773 1 71 394 HIS A C 1
ATOM 3095 O O . HIS A 1 394 ? 5.434 -20.75 15.969 1 71 394 HIS A O 1
ATOM 3101 N N . MET B 1 1 ? 18.172 6.43 27.141 1 91.88 1 MET B N 1
ATOM 3102 C CA . MET B 1 1 ? 18.047 5.34 26.172 1 91.88 1 MET B CA 1
ATOM 3103 C C . MET B 1 1 ? 19.078 5.48 25.062 1 91.88 1 MET B C 1
ATOM 3105 O O . MET B 1 1 ? 19.406 6.598 24.656 1 91.88 1 MET B O 1
ATOM 3109 N N . ILE B 1 2 ? 19.625 4.379 24.594 1 94.44 2 ILE B N 1
ATOM 3110 C CA . ILE B 1 2 ? 20.625 4.402 23.531 1 94.44 2 ILE B CA 1
ATOM 3111 C C . ILE B 1 2 ? 20.172 3.518 22.375 1 94.44 2 ILE B C 1
ATOM 3113 O O . ILE B 1 2 ? 19.703 2.398 22.594 1 94.44 2 ILE B O 1
ATOM 3117 N N . ILE B 1 3 ? 20.156 4.031 21.219 1 96.62 3 ILE B N 1
ATOM 3118 C CA . ILE B 1 3 ? 20.078 3.266 19.984 1 96.62 3 ILE B CA 1
ATOM 3119 C C . ILE B 1 3 ? 21.484 3.033 19.438 1 96.62 3 ILE B C 1
ATOM 3121 O O . ILE B 1 3 ? 22.141 3.969 18.969 1 96.62 3 ILE B O 1
ATOM 3125 N N . LYS B 1 4 ? 21.906 1.798 19.484 1 95.44 4 LYS B N 1
ATOM 3126 C CA . LYS B 1 4 ? 23.328 1.565 19.219 1 95.44 4 LYS B CA 1
ATOM 3127 C C . LYS B 1 4 ? 23.531 0.957 17.828 1 95.44 4 LYS B C 1
ATOM 3129 O O . LYS B 1 4 ? 22.625 0.318 17.281 1 95.44 4 LYS B O 1
ATOM 3134 N N . ASN B 1 5 ? 24.641 1.24 17.25 1 95 5 ASN B N 1
ATOM 3135 C CA . ASN B 1 5 ? 25.141 0.612 16.016 1 95 5 ASN B CA 1
ATOM 3136 C C . ASN B 1 5 ? 24.188 0.808 14.859 1 95 5 ASN B C 1
ATOM 3138 O O . ASN B 1 5 ? 23.906 -0.133 14.109 1 95 5 ASN B O 1
ATOM 3142 N N . ALA B 1 6 ? 23.609 2.014 14.789 1 96.56 6 ALA B N 1
ATOM 3143 C CA . ALA B 1 6 ? 22.719 2.262 13.672 1 96.56 6 ALA B CA 1
ATOM 3144 C C . ALA B 1 6 ? 23.453 2.129 12.336 1 96.56 6 ALA B C 1
ATOM 3146 O O . ALA B 1 6 ? 24.469 2.789 12.117 1 96.56 6 ALA B O 1
ATOM 3147 N N . GLY B 1 7 ? 22.984 1.226 11.469 1 97.75 7 GLY B N 1
ATOM 3148 C CA . GLY B 1 7 ? 23.594 1.095 10.148 1 97.75 7 GLY B CA 1
ATOM 3149 C C . GLY B 1 7 ? 23.656 2.404 9.391 1 97.75 7 GLY B C 1
ATOM 3150 O O . GLY B 1 7 ? 24.719 2.797 8.906 1 97.75 7 GLY B O 1
ATOM 3151 N N . GLN B 1 8 ? 22.516 3.025 9.266 1 98.62 8 GLN B N 1
ATOM 3152 C CA . GLN B 1 8 ? 22.391 4.344 8.648 1 98.62 8 GLN B CA 1
ATOM 3153 C C . GLN B 1 8 ? 21.516 5.266 9.5 1 98.62 8 GLN B C 1
ATOM 3155 O O . GLN B 1 8 ? 20.453 4.863 9.977 1 98.62 8 GLN B O 1
ATOM 3160 N N . ILE B 1 9 ? 22 6.434 9.773 1 98.5 9 ILE B N 1
ATOM 3161 C CA . ILE B 1 9 ? 21.203 7.496 10.391 1 98.5 9 ILE B CA 1
ATOM 3162 C C . ILE B 1 9 ? 20.969 8.609 9.367 1 98.5 9 ILE B C 1
ATOM 3164 O O . ILE B 1 9 ? 21.922 9.188 8.836 1 98.5 9 ILE B O 1
ATOM 3168 N N . ILE B 1 10 ? 19.719 8.867 9.094 1 98.5 10 ILE B N 1
ATOM 3169 C CA . ILE B 1 10 ? 19.344 9.945 8.188 1 98.5 10 ILE B CA 1
ATOM 3170 C C . ILE B 1 10 ? 19.062 11.211 8.984 1 98.5 10 ILE B C 1
ATOM 3172 O O . ILE B 1 10 ? 18.312 11.172 9.977 1 98.5 10 ILE B O 1
ATOM 3176 N N . THR B 1 11 ? 19.609 12.281 8.586 1 96.81 11 THR B N 1
ATOM 3177 C CA . THR B 1 11 ? 19.297 13.594 9.141 1 96.81 11 THR B CA 1
ATOM 3178 C C . THR B 1 11 ? 19.594 14.695 8.125 1 96.81 11 THR B C 1
ATOM 3180 O O . THR B 1 11 ? 19.625 14.445 6.918 1 96.81 11 THR B O 1
ATOM 3183 N N . PHE B 1 12 ? 19.531 15.938 8.633 1 94.31 12 PHE B N 1
ATOM 3184 C CA . PHE B 1 12 ? 19.734 17.094 7.77 1 94.31 12 PHE B CA 1
ATOM 3185 C C . PHE B 1 12 ? 20.719 18.078 8.406 1 94.31 12 PHE B C 1
ATOM 3187 O O . PHE B 1 12 ? 20.734 18.234 9.633 1 94.31 12 PHE B O 1
ATOM 3194 N N . ASP B 1 13 ? 21.531 18.641 7.645 1 89.69 13 ASP B N 1
ATOM 3195 C CA . ASP B 1 13 ? 22.5 19.578 8.195 1 89.69 13 ASP B CA 1
ATOM 3196 C C . ASP B 1 13 ? 21.875 20.969 8.383 1 89.69 13 ASP B C 1
ATOM 3198 O O . ASP B 1 13 ? 20.672 21.125 8.227 1 89.69 13 ASP B O 1
ATOM 3202 N N . SER B 1 14 ? 22.703 21.859 8.812 1 82.88 14 SER B N 1
ATOM 3203 C CA . SER B 1 14 ? 22.219 23.188 9.172 1 82.88 14 SER B CA 1
ATOM 3204 C C . SER B 1 14 ? 21.625 23.906 7.961 1 82.88 14 SER B C 1
ATOM 3206 O O . SER B 1 14 ? 20.781 24.797 8.109 1 82.88 14 SER B O 1
ATOM 3208 N N . GLU B 1 15 ? 22.047 23.469 6.762 1 83.25 15 GLU B N 1
ATOM 3209 C CA . GLU B 1 15 ? 21.531 24.078 5.539 1 83.25 15 GLU B CA 1
ATOM 3210 C C . GLU B 1 15 ? 20.328 23.328 5.008 1 83.25 15 GLU B C 1
ATOM 3212 O O . GLU B 1 15 ? 19.75 23.719 3.986 1 83.25 15 GLU B O 1
ATOM 3217 N N . GLY B 1 16 ? 19.953 22.312 5.727 1 85.81 16 GLY B N 1
ATOM 3218 C CA . GLY B 1 16 ? 18.781 21.547 5.324 1 85.81 16 GLY B CA 1
ATOM 3219 C C . GLY B 1 16 ? 19.094 20.453 4.324 1 85.81 16 GLY B C 1
ATOM 3220 O O . GLY B 1 16 ? 18.188 19.844 3.762 1 85.81 16 GLY B O 1
ATOM 3221 N N . ASN B 1 17 ? 20.375 20.203 4.16 1 91.81 17 ASN B N 1
ATOM 3222 C CA . ASN B 1 17 ? 20.766 19.156 3.211 1 91.81 17 ASN B CA 1
ATOM 3223 C C . ASN B 1 17 ? 20.734 17.781 3.848 1 91.81 17 ASN B C 1
ATOM 3225 O O . ASN B 1 17 ? 21.078 17.625 5.023 1 91.81 17 ASN B O 1
ATOM 3229 N N . PHE B 1 18 ? 20.406 16.844 3.029 1 95.94 18 PHE B N 1
ATOM 3230 C CA . PHE B 1 18 ? 20.375 15.445 3.438 1 95.94 18 PHE B CA 1
ATOM 3231 C C . PHE B 1 18 ? 21.75 14.992 3.906 1 95.94 18 PHE B C 1
ATOM 3233 O O . PHE B 1 18 ? 22.75 15.266 3.248 1 95.94 18 PHE B O 1
ATOM 3240 N N . LYS B 1 19 ? 21.797 14.422 5.047 1 96.88 19 LYS B N 1
ATOM 3241 C CA . LYS B 1 19 ? 23.031 13.898 5.637 1 96.88 19 LYS B CA 1
ATOM 3242 C C . LYS B 1 19 ? 22.859 12.453 6.09 1 96.88 19 LYS B C 1
ATOM 3244 O O . LYS B 1 19 ? 21.922 12.141 6.82 1 96.88 19 LYS B O 1
ATOM 3249 N N . LEU B 1 20 ? 23.781 11.602 5.637 1 97.75 20 LEU B N 1
ATOM 3250 C CA . LEU B 1 20 ? 23.781 10.188 6.004 1 97.75 20 LEU B CA 1
ATOM 3251 C C . LEU B 1 20 ? 24.953 9.875 6.93 1 97.75 20 LEU B C 1
ATOM 3253 O O . LEU B 1 20 ? 26.109 10.117 6.578 1 97.75 20 LEU B O 1
ATOM 3257 N N . ILE B 1 21 ? 24.672 9.414 8.133 1 97.19 21 ILE B N 1
ATOM 3258 C CA . ILE B 1 21 ? 25.672 9.016 9.109 1 97.19 21 ILE B CA 1
ATOM 3259 C C . ILE B 1 21 ? 25.672 7.492 9.258 1 97.19 21 ILE B C 1
ATOM 3261 O O . ILE B 1 21 ? 24.609 6.879 9.391 1 97.19 21 ILE B O 1
ATOM 3265 N N . LYS B 1 22 ? 26.828 6.82 9.266 1 97 22 LYS B N 1
ATOM 3266 C CA . LYS B 1 22 ? 26.891 5.363 9.328 1 97 22 LYS B CA 1
ATOM 3267 C C . LYS B 1 22 ? 27.547 4.891 10.617 1 97 22 LYS B C 1
ATOM 3269 O O . LYS B 1 22 ? 28.5 5.52 11.109 1 97 22 LYS B O 1
ATOM 3274 N N . ASP B 1 23 ? 26.953 3.896 11.141 1 95.94 23 ASP B N 1
ATOM 3275 C CA . ASP B 1 23 ? 27.578 3.141 12.219 1 95.94 23 ASP B CA 1
ATOM 3276 C C . ASP B 1 23 ? 27.812 4.027 13.438 1 95.94 23 ASP B C 1
ATOM 3278 O O . ASP B 1 23 ? 28.938 4.109 13.938 1 95.94 23 ASP B O 1
ATOM 3282 N N . LYS B 1 24 ? 26.734 4.695 13.867 1 96.44 24 LYS B N 1
ATOM 3283 C CA . LYS B 1 24 ? 26.766 5.539 15.062 1 96.44 24 LYS B CA 1
ATOM 3284 C C . LYS B 1 24 ? 25.609 5.219 15.992 1 96.44 24 LYS B C 1
ATOM 3286 O O . LYS B 1 24 ? 24.719 4.438 15.641 1 96.44 24 LYS B O 1
ATOM 3291 N N . SER B 1 25 ? 25.75 5.719 17.141 1 96.38 25 SER B N 1
ATOM 3292 C CA . SER B 1 25 ? 24.719 5.535 18.156 1 96.38 25 SER B CA 1
ATOM 3293 C C . SER B 1 25 ? 24.047 6.859 18.5 1 96.38 25 SER B C 1
ATOM 3295 O O . SER B 1 25 ? 24.656 7.922 18.406 1 96.38 25 SER B O 1
ATOM 3297 N N . ILE B 1 26 ? 22.828 6.809 18.812 1 96.81 26 ILE B N 1
ATOM 3298 C CA . ILE B 1 26 ? 22.062 7.969 19.234 1 96.81 26 ILE B CA 1
ATOM 3299 C C . ILE B 1 26 ? 21.781 7.863 20.734 1 96.81 26 ILE B C 1
ATOM 3301 O O . ILE B 1 26 ? 21.297 6.836 21.219 1 96.81 26 ILE B O 1
ATOM 3305 N N . VAL B 1 27 ? 22.094 8.898 21.438 1 95.81 27 VAL B N 1
ATOM 3306 C CA . VAL B 1 27 ? 21.828 8.961 22.875 1 95.81 27 VAL B CA 1
ATOM 3307 C C . VAL B 1 27 ? 20.609 9.852 23.125 1 95.81 27 VAL B C 1
ATOM 3309 O O . VAL B 1 27 ? 20.562 11 22.672 1 95.81 27 VAL B O 1
ATOM 3312 N N . ILE B 1 28 ? 19.609 9.32 23.766 1 95.69 28 ILE B N 1
ATOM 3313 C CA . ILE B 1 28 ? 18.391 10.039 24.125 1 95.69 28 ILE B CA 1
ATOM 3314 C C . ILE B 1 28 ? 18.312 10.234 25.625 1 95.69 28 ILE B C 1
ATOM 3316 O O . ILE B 1 28 ? 18.422 9.266 26.391 1 95.69 28 ILE B O 1
ATOM 3320 N N . GLU B 1 29 ? 18.203 11.445 26.047 1 95 29 GLU B N 1
ATOM 3321 C CA . GLU B 1 29 ? 18.062 11.812 27.453 1 95 29 GLU B CA 1
ATOM 3322 C C . GLU B 1 29 ? 16.891 12.758 27.672 1 95 29 GLU B C 1
ATOM 3324 O O . GLU B 1 29 ? 16.781 13.781 26.984 1 95 29 GLU B O 1
ATOM 3329 N N . ASN B 1 30 ? 16.078 12.453 28.609 1 93.62 30 ASN B N 1
ATOM 3330 C CA . ASN B 1 30 ? 14.938 13.297 28.953 1 93.62 30 ASN B CA 1
ATOM 3331 C C . ASN B 1 30 ? 14.109 13.648 27.719 1 93.62 30 ASN B C 1
ATOM 3333 O O . ASN B 1 30 ? 13.859 14.828 27.453 1 93.62 30 ASN B O 1
ATOM 3337 N N . ASN B 1 31 ? 13.859 12.727 26.828 1 94.06 31 ASN B N 1
ATOM 3338 C CA . ASN B 1 31 ? 12.969 12.828 25.672 1 94.06 31 ASN B CA 1
ATOM 3339 C C . ASN B 1 31 ? 13.625 13.586 24.531 1 94.06 31 ASN B C 1
ATOM 3341 O O . ASN B 1 31 ? 12.977 13.859 23.516 1 94.06 31 ASN B O 1
ATOM 3345 N N . ILE B 1 32 ? 14.93 13.914 24.766 1 96.81 32 ILE B N 1
ATOM 3346 C CA . ILE B 1 32 ? 15.641 14.688 23.75 1 96.81 32 ILE B CA 1
ATOM 3347 C C . ILE B 1 32 ? 16.828 13.883 23.234 1 96.81 32 ILE B C 1
ATOM 3349 O O . ILE B 1 32 ? 17.406 13.07 23.969 1 96.81 32 ILE B O 1
ATOM 3353 N N . ILE B 1 33 ? 17.156 14.164 21.984 1 97.5 33 ILE B N 1
ATOM 3354 C CA . ILE B 1 33 ? 18.391 13.633 21.438 1 97.5 33 ILE B CA 1
ATOM 3355 C C . ILE B 1 33 ? 19.578 14.391 22.031 1 97.5 33 ILE B C 1
ATOM 3357 O O . ILE B 1 33 ? 19.734 15.594 21.797 1 97.5 33 ILE B O 1
ATOM 3361 N N . SER B 1 34 ? 20.406 13.703 22.719 1 96.69 34 SER B N 1
ATOM 3362 C CA . SER B 1 34 ? 21.484 14.391 23.406 1 96.69 34 SER B CA 1
ATOM 3363 C C . SER B 1 34 ? 22.781 14.344 22.594 1 96.69 34 SER B C 1
ATOM 3365 O O . SER B 1 34 ? 23.594 15.266 22.656 1 96.69 34 SER B O 1
ATOM 3367 N N . ASP B 1 35 ? 22.922 13.188 21.875 1 95 35 ASP B N 1
ATOM 3368 C CA . ASP B 1 35 ? 24.188 13.039 21.172 1 95 35 ASP B CA 1
ATOM 3369 C C . ASP B 1 35 ? 24.094 11.945 20.109 1 95 35 ASP B C 1
ATOM 3371 O O . ASP B 1 35 ? 23.203 11.102 20.156 1 95 35 ASP B O 1
ATOM 3375 N N . ILE B 1 36 ? 24.844 12.109 19.094 1 95.19 36 ILE B N 1
ATOM 3376 C CA . ILE B 1 36 ? 25.172 11.055 18.156 1 95.19 36 ILE B CA 1
ATOM 3377 C C . ILE B 1 36 ? 26.641 10.672 18.297 1 95.19 36 ILE B C 1
ATOM 3379 O O . ILE B 1 36 ? 27.531 11.484 18.031 1 95.19 36 ILE B O 1
ATOM 3383 N N . THR B 1 37 ? 26.859 9.516 18.734 1 93.62 37 THR B N 1
ATOM 3384 C CA . THR B 1 37 ? 28.219 9.195 19.156 1 93.62 37 THR B CA 1
ATOM 3385 C C . THR B 1 37 ? 28.656 7.84 18.594 1 93.62 37 THR B C 1
ATOM 3387 O O . THR B 1 37 ? 27.891 7.172 17.906 1 93.62 37 THR B O 1
ATOM 3390 N N . ASP B 1 38 ? 29.922 7.52 18.906 1 91.19 38 ASP B N 1
ATOM 3391 C CA . ASP B 1 38 ? 30.422 6.211 18.5 1 91.19 38 ASP B CA 1
ATOM 3392 C C . ASP B 1 38 ? 29.75 5.09 19.281 1 91.19 38 ASP B C 1
ATOM 3394 O O . ASP B 1 38 ? 29.156 5.332 20.328 1 91.19 38 ASP B O 1
ATOM 3398 N N . ASN B 1 39 ? 29.781 3.957 18.641 1 78.69 39 ASN B N 1
ATOM 3399 C CA . ASN B 1 39 ? 29.094 2.807 19.219 1 78.69 39 ASN B CA 1
ATOM 3400 C C . ASN B 1 39 ? 29.609 2.494 20.609 1 78.69 39 ASN B C 1
ATOM 3402 O O . ASN B 1 39 ? 30.828 2.516 20.859 1 78.69 39 ASN B O 1
ATOM 3406 N N . LYS B 1 40 ? 28.625 2.559 21.516 1 67.69 40 LYS B N 1
ATOM 3407 C CA . LYS B 1 40 ? 28.969 2.24 22.891 1 67.69 40 LYS B CA 1
ATOM 3408 C C . LYS B 1 40 ? 28.422 0.875 23.297 1 67.69 40 LYS B C 1
ATOM 3410 O O . LYS B 1 40 ? 27.406 0.431 22.766 1 67.69 40 LYS B O 1
ATOM 3415 N N . ASN B 1 41 ? 29.141 0.149 24.031 1 68.5 41 ASN B N 1
ATOM 3416 C CA . ASN B 1 41 ? 28.672 -1.115 24.594 1 68.5 41 ASN B CA 1
ATOM 3417 C C . ASN B 1 41 ? 27.703 -0.893 25.75 1 68.5 41 ASN B C 1
ATOM 3419 O O . ASN B 1 41 ? 28.047 -0.28 26.75 1 68.5 41 ASN B O 1
ATOM 3423 N N . ASN B 1 42 ? 26.5 -0.816 25.438 1 74.38 42 ASN B N 1
ATOM 3424 C CA . ASN B 1 42 ? 25.453 -0.759 26.453 1 74.38 42 ASN B CA 1
ATOM 3425 C C . ASN B 1 42 ? 24.438 -1.879 26.281 1 74.38 42 ASN B C 1
ATOM 3427 O O . ASN B 1 42 ? 23.797 -1.986 25.234 1 74.38 42 ASN B O 1
ATOM 3431 N N . ASP B 1 43 ? 24.281 -2.627 27.266 1 71.5 43 ASP B N 1
ATOM 3432 C CA . ASP B 1 43 ? 23.438 -3.824 27.203 1 71.5 43 ASP B CA 1
ATOM 3433 C C . ASP B 1 43 ? 21.969 -3.459 27.094 1 71.5 43 ASP B C 1
ATOM 3435 O O . ASP B 1 43 ? 21.172 -4.227 26.547 1 71.5 43 ASP B O 1
ATOM 3439 N N . ASP B 1 44 ? 21.562 -2.352 27.547 1 82.06 44 ASP B N 1
ATOM 3440 C CA . ASP B 1 44 ? 20.141 -2.02 27.547 1 82.06 44 ASP B CA 1
ATOM 3441 C C . ASP B 1 44 ? 19.781 -1.177 26.328 1 82.06 44 ASP B C 1
ATOM 3443 O O . ASP B 1 44 ? 18.641 -0.732 26.188 1 82.06 44 ASP B O 1
ATOM 3447 N N . ALA B 1 45 ? 20.688 -1.179 25.406 1 91.06 45 ALA B N 1
ATOM 3448 C CA . ALA B 1 45 ? 20.5 -0.346 24.219 1 91.06 45 ALA B CA 1
ATOM 3449 C C . ALA B 1 45 ? 19.703 -1.08 23.156 1 91.06 45 ALA B C 1
ATOM 3451 O O . ALA B 1 45 ? 19.656 -2.312 23.141 1 91.06 45 ALA B O 1
ATOM 3452 N N . ILE B 1 46 ? 18.875 -0.376 22.375 1 95.12 46 ILE B N 1
ATOM 3453 C CA . ILE B 1 46 ? 18.25 -0.922 21.172 1 95.12 46 ILE B CA 1
ATOM 3454 C C . ILE B 1 46 ? 19.312 -1.076 20.078 1 95.12 46 ILE B C 1
ATOM 3456 O O . ILE B 1 46 ? 19.969 -0.106 19.719 1 95.12 46 ILE B O 1
ATOM 3460 N N . ASP B 1 47 ? 19.5 -2.305 19.625 1 96.38 47 ASP B N 1
ATOM 3461 C CA . ASP B 1 47 ? 20.484 -2.568 18.562 1 96.38 47 ASP B CA 1
ATOM 3462 C C . ASP B 1 47 ? 19.891 -2.293 17.188 1 96.38 47 ASP B C 1
ATOM 3464 O O . ASP B 1 47 ? 18.969 -2.984 16.75 1 96.38 47 ASP B O 1
ATOM 3468 N N . ALA B 1 48 ? 20.391 -1.325 16.469 1 97.12 48 ALA B N 1
ATOM 3469 C CA . ALA B 1 48 ? 19.922 -0.947 15.148 1 97.12 48 ALA B CA 1
ATOM 3470 C C . ALA B 1 48 ? 20.953 -1.285 14.078 1 97.12 48 ALA B C 1
ATOM 3472 O O . ALA B 1 48 ? 21.016 -0.622 13.039 1 97.12 48 ALA B O 1
ATOM 3473 N N . SER B 1 49 ? 21.75 -2.365 14.406 1 95.56 49 SER B N 1
ATOM 3474 C CA . SER B 1 49 ? 22.703 -2.842 13.398 1 95.56 49 SER B CA 1
ATOM 3475 C C . SER B 1 49 ? 21.984 -3.248 12.117 1 95.56 49 SER B C 1
ATOM 3477 O O . SER B 1 49 ? 20.969 -3.949 12.164 1 95.56 49 SER B O 1
ATOM 3479 N N . ASN B 1 50 ? 22.453 -2.803 10.969 1 96.69 50 ASN B N 1
ATOM 3480 C CA . ASN B 1 50 ? 21.906 -3.117 9.648 1 96.69 50 ASN B CA 1
ATOM 3481 C C . ASN B 1 50 ? 20.5 -2.572 9.477 1 96.69 50 ASN B C 1
ATOM 3483 O O . ASN B 1 50 ? 19.672 -3.182 8.789 1 96.69 50 ASN B O 1
ATOM 3487 N N . MET B 1 51 ? 20.203 -1.537 10.219 1 98.56 51 MET B N 1
ATOM 3488 C CA . MET B 1 51 ? 18.906 -0.881 10.094 1 98.56 51 MET B CA 1
ATOM 3489 C C . MET B 1 51 ? 19.078 0.606 9.805 1 98.56 51 MET B C 1
ATOM 3491 O O . MET B 1 51 ? 20.172 1.143 9.906 1 98.56 51 MET B O 1
ATOM 3495 N N . VAL B 1 52 ? 18.047 1.223 9.391 1 98.88 52 VAL B N 1
ATOM 3496 C CA . VAL B 1 52 ? 18.031 2.656 9.117 1 98.88 52 VAL B CA 1
ATOM 3497 C C . VAL B 1 52 ? 17.281 3.385 10.227 1 98.88 52 VAL B C 1
ATOM 3499 O O . VAL B 1 52 ? 16.156 3 10.578 1 98.88 52 VAL B O 1
ATOM 3502 N N . VAL B 1 53 ? 17.906 4.367 10.82 1 98.81 53 VAL B N 1
ATOM 3503 C CA . VAL B 1 53 ? 17.281 5.254 11.789 1 98.81 53 VAL B CA 1
ATOM 3504 C C . VAL B 1 53 ? 17.047 6.625 11.164 1 98.81 53 VAL B C 1
ATOM 3506 O O . VAL B 1 53 ? 17.953 7.199 10.555 1 98.81 53 VAL B O 1
ATOM 3509 N N . MET B 1 54 ? 15.883 7.164 11.25 1 98.88 54 MET B N 1
ATOM 3510 C CA . MET B 1 54 ? 15.578 8.469 10.664 1 98.88 54 MET B CA 1
ATOM 3511 C C . MET B 1 54 ? 14.539 9.211 11.5 1 98.88 54 MET B C 1
ATOM 3513 O O . MET B 1 54 ? 13.914 8.625 12.391 1 98.88 54 MET B O 1
ATOM 3517 N N . PRO B 1 55 ? 14.414 10.547 11.297 1 98.69 55 PRO B N 1
ATOM 3518 C CA . PRO B 1 55 ? 13.289 11.211 11.961 1 98.69 55 PRO B CA 1
ATOM 3519 C C . PRO B 1 55 ? 11.945 10.57 11.633 1 98.69 55 PRO B C 1
ATOM 3521 O O . PRO B 1 55 ? 11.734 10.109 10.508 1 98.69 55 PRO B O 1
ATOM 3524 N N . GLY B 1 56 ? 11.086 10.477 12.633 1 98.81 56 GLY B N 1
ATOM 3525 C CA . GLY B 1 56 ? 9.734 10.047 12.312 1 98.81 56 GLY B CA 1
ATOM 3526 C C . GLY B 1 56 ? 9.055 10.922 11.273 1 98.81 56 GLY B C 1
ATOM 3527 O O . GLY B 1 56 ? 9.352 12.117 11.18 1 98.81 56 GLY B O 1
ATOM 3528 N N . PHE B 1 57 ? 8.18 10.352 10.531 1 98.94 57 PHE B N 1
ATOM 3529 C CA . PHE B 1 57 ? 7.469 11.133 9.523 1 98.94 57 PHE B CA 1
ATOM 3530 C C . PHE B 1 57 ? 6.57 12.172 10.188 1 98.94 57 PHE B C 1
ATOM 3532 O O . PHE B 1 57 ? 5.969 11.914 11.227 1 98.94 57 PHE B O 1
ATOM 3539 N N . ILE B 1 58 ? 6.512 13.312 9.633 1 98.88 58 ILE B N 1
ATOM 3540 C CA . ILE B 1 58 ? 5.559 14.359 9.984 1 98.88 58 ILE B CA 1
ATOM 3541 C C . ILE B 1 58 ? 4.461 14.43 8.922 1 98.88 58 ILE B C 1
ATOM 3543 O O . ILE B 1 58 ? 4.672 14.977 7.844 1 98.88 58 ILE B O 1
ATOM 3547 N N . ASP B 1 59 ? 3.334 13.883 9.211 1 98.94 59 ASP B N 1
ATOM 3548 C CA . ASP B 1 59 ? 2.189 13.984 8.312 1 98.94 59 ASP B CA 1
ATOM 3549 C C . ASP B 1 59 ? 1.433 15.297 8.531 1 98.94 59 ASP B C 1
ATOM 3551 O O . ASP B 1 59 ? 0.479 15.344 9.312 1 98.94 59 ASP B O 1
ATOM 3555 N N . SER B 1 60 ? 1.739 16.25 7.73 1 98.94 60 SER B N 1
ATOM 3556 C CA . SER B 1 60 ? 1.369 17.641 8.008 1 98.94 60 SER B CA 1
ATOM 3557 C C . SER B 1 60 ? 0.04 18 7.352 1 98.94 60 SER B C 1
ATOM 3559 O O . SER B 1 60 ? -0.313 19.172 7.258 1 98.94 60 SER B O 1
ATOM 3561 N N . HIS B 1 61 ? -0.697 17.031 6.863 1 98.94 61 HIS B N 1
ATOM 3562 C CA . HIS B 1 61 ? -1.983 17.266 6.223 1 98.94 61 HIS B CA 1
ATOM 3563 C C . HIS B 1 61 ? -2.846 16.016 6.227 1 98.94 61 HIS B C 1
ATOM 3565 O O . HIS B 1 61 ? -2.75 15.188 5.312 1 98.94 61 HIS B O 1
ATOM 3571 N N . THR B 1 62 ? -3.764 15.867 7.23 1 98.88 62 THR B N 1
ATOM 3572 C CA . THR B 1 62 ? -4.66 14.719 7.266 1 98.88 62 THR B CA 1
ATOM 3573 C C . THR B 1 62 ? -6.074 15.148 7.641 1 98.88 62 THR B C 1
ATOM 3575 O O . THR B 1 62 ? -6.27 16.188 8.266 1 98.88 62 THR B O 1
ATOM 3578 N N . HIS B 1 63 ? -7 14.445 7.176 1 98.75 63 HIS B N 1
ATOM 3579 C CA . HIS B 1 63 ? -8.406 14.539 7.562 1 98.75 63 HIS B CA 1
ATOM 3580 C C . HIS B 1 63 ? -8.852 13.281 8.312 1 98.75 63 HIS B C 1
ATOM 3582 O O . HIS B 1 63 ? -9.797 12.609 7.887 1 98.75 63 HIS B O 1
ATOM 3588 N N . LEU B 1 64 ? -8.281 13.047 9.516 1 98.75 64 LEU B N 1
ATOM 3589 C CA . LEU B 1 64 ? -8.461 11.758 10.164 1 98.75 64 LEU B CA 1
ATOM 3590 C C . LEU B 1 64 ? -9.672 11.781 11.094 1 98.75 64 LEU B C 1
ATOM 3592 O O . LEU B 1 64 ? -10.156 10.727 11.516 1 98.75 64 LEU B O 1
ATOM 3596 N N . ALA B 1 65 ? -10.156 12.961 11.43 1 98.81 65 ALA B N 1
ATOM 3597 C CA . ALA B 1 65 ? -11.266 13.062 12.375 1 98.81 65 ALA B CA 1
ATOM 3598 C C . ALA B 1 65 ? -12.602 13.125 11.656 1 98.81 65 ALA B C 1
ATOM 3600 O O . ALA B 1 65 ? -12.953 14.148 11.062 1 98.81 65 ALA B O 1
ATOM 3601 N N . TYR B 1 66 ? -13.344 12.062 11.672 1 98.62 66 TYR B N 1
ATOM 3602 C CA . TYR B 1 66 ? -14.68 11.945 11.094 1 98.62 66 TYR B CA 1
ATOM 3603 C C . TYR B 1 66 ? -15.367 10.672 11.562 1 98.62 66 TYR B C 1
ATOM 3605 O O . TYR B 1 66 ? -14.75 9.828 12.211 1 98.62 66 TYR B O 1
ATOM 3613 N N . ALA B 1 67 ? -16.656 10.594 11.352 1 98.25 67 ALA B N 1
ATOM 3614 C CA . ALA B 1 67 ? -17.422 9.375 11.602 1 98.25 67 ALA B CA 1
ATOM 3615 C C . ALA B 1 67 ? -17.875 8.734 10.289 1 98.25 67 ALA B C 1
ATOM 3617 O O . ALA B 1 67 ? -18.234 9.438 9.344 1 98.25 67 ALA B O 1
ATOM 3618 N N . GLY B 1 68 ? -17.828 7.426 10.328 1 96.56 68 GLY B N 1
ATOM 3619 C CA . GLY B 1 68 ? -18.266 6.684 9.148 1 96.56 68 GLY B CA 1
ATOM 3620 C C . GLY B 1 68 ? -17.156 6.445 8.148 1 96.56 68 GLY B C 1
ATOM 3621 O O . GLY B 1 68 ? -15.992 6.777 8.414 1 96.56 68 GLY B O 1
ATOM 3622 N N . THR B 1 69 ? -17.453 5.738 7.066 1 95.94 69 THR B N 1
ATOM 3623 C CA . THR B 1 69 ? -16.547 5.43 5.977 1 95.94 69 THR B CA 1
ATOM 3624 C C . THR B 1 69 ? -17.25 5.508 4.629 1 95.94 69 THR B C 1
ATOM 3626 O O . THR B 1 69 ? -18.469 5.711 4.574 1 95.94 69 THR B O 1
ATOM 3629 N N . ARG B 1 70 ? -16.516 5.492 3.619 1 95.31 70 ARG B N 1
ATOM 3630 C CA . ARG B 1 70 ? -17.094 5.711 2.297 1 95.31 70 ARG B CA 1
ATOM 3631 C C . ARG B 1 70 ? -16.766 4.551 1.359 1 95.31 70 ARG B C 1
ATOM 3633 O O . ARG B 1 70 ? -16.516 4.762 0.173 1 95.31 70 ARG B O 1
ATOM 3640 N N . GLU B 1 71 ? -16.672 3.275 1.857 1 95.44 71 GLU B N 1
ATOM 3641 C CA . GLU B 1 71 ? -16.344 2.113 1.037 1 95.44 71 GLU B CA 1
ATOM 3642 C C . GLU B 1 71 ? -17.391 1.894 -0.049 1 95.44 71 GLU B C 1
ATOM 3644 O O . GLU B 1 71 ? -17.094 1.333 -1.105 1 95.44 71 GLU B O 1
ATOM 3649 N N . ASN B 1 72 ? -18.609 2.379 0.169 1 93.81 72 ASN B N 1
ATOM 3650 C CA . ASN B 1 72 ? -19.688 2.15 -0.771 1 93.81 72 ASN B CA 1
ATOM 3651 C C . ASN B 1 72 ? -19.438 2.846 -2.105 1 93.81 72 ASN B C 1
ATOM 3653 O O . ASN B 1 72 ? -19.891 2.377 -3.15 1 93.81 72 ASN B O 1
ATOM 3657 N N . GLU B 1 73 ? -18.734 3.959 -2.041 1 92.62 73 GLU B N 1
ATOM 3658 C CA . GLU B 1 73 ? -18.422 4.672 -3.275 1 92.62 73 GLU B CA 1
ATOM 3659 C C . GLU B 1 73 ? -17.578 3.814 -4.211 1 92.62 73 GLU B C 1
ATOM 3661 O O . GLU B 1 73 ? -17.891 3.693 -5.398 1 92.62 73 GLU B O 1
ATOM 3666 N N . LEU B 1 74 ? -16.531 3.213 -3.67 1 91.06 74 LEU B N 1
ATOM 3667 C CA . LEU B 1 74 ? -15.672 2.326 -4.453 1 91.06 74 LEU B CA 1
ATOM 3668 C C . LEU B 1 74 ? -16.453 1.104 -4.934 1 91.06 74 LEU B C 1
ATOM 3670 O O . LEU B 1 74 ? -16.281 0.662 -6.07 1 91.06 74 LEU B O 1
ATOM 3674 N N . TYR B 1 75 ? -17.297 0.63 -4.062 1 93.5 75 TYR B N 1
ATOM 3675 C CA . TYR B 1 75 ? -18.141 -0.515 -4.395 1 93.5 75 TYR B CA 1
ATOM 3676 C C . TYR B 1 75 ? -19.062 -0.198 -5.574 1 93.5 75 TYR B C 1
ATOM 3678 O O . TYR B 1 75 ? -19.141 -0.974 -6.527 1 93.5 75 TYR B O 1
ATOM 3686 N N . MET B 1 76 ? -19.688 0.931 -5.488 1 91.75 76 MET B N 1
ATOM 3687 C CA . MET B 1 76 ? -20.609 1.337 -6.547 1 91.75 76 MET B CA 1
ATOM 3688 C C . MET B 1 76 ? -19.875 1.566 -7.859 1 91.75 76 MET B C 1
ATOM 3690 O O . MET B 1 76 ? -20.344 1.164 -8.922 1 91.75 76 MET B O 1
ATOM 3694 N N . ARG B 1 77 ? -18.75 2.107 -7.77 1 87.62 77 ARG B N 1
ATOM 3695 C CA . ARG B 1 77 ? -17.938 2.316 -8.953 1 87.62 77 ARG B CA 1
ATOM 3696 C C . ARG B 1 77 ? -17.531 0.987 -9.586 1 87.62 77 ARG B C 1
ATOM 3698 O O . ARG B 1 77 ? -17.516 0.851 -10.812 1 87.62 77 ARG B O 1
ATOM 3705 N N . SER B 1 78 ? -17.172 0.038 -8.758 1 85.81 78 SER B N 1
ATOM 3706 C CA . SER B 1 78 ? -16.75 -1.277 -9.234 1 85.81 78 SER B CA 1
ATOM 3707 C C . SER B 1 78 ? -17.906 -1.996 -9.945 1 85.81 78 SER B C 1
ATOM 3709 O O . SER B 1 78 ? -17.672 -2.969 -10.672 1 85.81 78 SER B O 1
ATOM 3711 N N . HIS B 1 79 ? -19.062 -1.492 -9.734 1 88.56 79 HIS B N 1
ATOM 3712 C CA . HIS B 1 79 ? -20.234 -2.074 -10.391 1 88.56 79 HIS B CA 1
ATOM 3713 C C . HIS B 1 79 ? -20.734 -1.177 -11.516 1 88.56 79 HIS B C 1
ATOM 3715 O O . HIS B 1 79 ? -21.891 -1.304 -11.945 1 88.56 79 HIS B O 1
ATOM 3721 N N . GLY B 1 80 ? -19.938 -0.204 -11.867 1 83.56 80 GLY B N 1
ATOM 3722 C CA . GLY B 1 80 ? -20.188 0.54 -13.094 1 83.56 80 GLY B CA 1
ATOM 3723 C C . GLY B 1 80 ? -20.938 1.839 -12.859 1 83.56 80 GLY B C 1
ATOM 3724 O O . GLY B 1 80 ? -21.266 2.547 -13.812 1 83.56 80 GLY B O 1
ATOM 3725 N N . GLN B 1 81 ? -21.172 2.215 -11.617 1 85.75 81 GLN B N 1
ATOM 3726 C CA . GLN B 1 81 ? -21.859 3.473 -11.352 1 85.75 81 GLN B CA 1
ATOM 3727 C C . GLN B 1 81 ? -20.938 4.664 -11.555 1 85.75 81 GLN B C 1
ATOM 3729 O O . GLN B 1 81 ? -19.766 4.609 -11.195 1 85.75 81 GLN B O 1
ATOM 3734 N N . SER B 1 82 ? -21.531 5.688 -12.156 1 80.31 82 SER B N 1
ATOM 3735 C CA . SER B 1 82 ? -20.75 6.895 -12.414 1 80.31 82 SER B CA 1
ATOM 3736 C C . SER B 1 82 ? -20.578 7.727 -11.156 1 80.31 82 SER B C 1
ATOM 3738 O O . SER B 1 82 ? -21.281 7.512 -10.164 1 80.31 82 SER B O 1
ATOM 3740 N N . TYR B 1 83 ? -19.625 8.68 -11.172 1 71.94 83 TYR B N 1
ATOM 3741 C CA . TYR B 1 83 ? -19.422 9.602 -10.062 1 71.94 83 TYR B CA 1
ATOM 3742 C C . TYR B 1 83 ? -20.703 10.383 -9.766 1 71.94 83 TYR B C 1
ATOM 3744 O O . TYR B 1 83 ? -21.062 10.57 -8.602 1 71.94 83 TYR B O 1
ATOM 3752 N N . LEU B 1 84 ? -21.25 10.828 -10.805 1 73.25 84 LEU B N 1
ATOM 3753 C CA . LEU B 1 84 ? -22.484 11.594 -10.664 1 73.25 84 LEU B CA 1
ATOM 3754 C C . LEU B 1 84 ? -23.562 10.766 -9.984 1 73.25 84 LEU B C 1
ATOM 3756 O O . LEU B 1 84 ? -24.312 11.273 -9.141 1 73.25 84 LEU B O 1
ATOM 3760 N N . ASP B 1 85 ? -23.609 9.469 -10.352 1 79.56 85 ASP B N 1
ATOM 3761 C CA . ASP B 1 85 ? -24.547 8.555 -9.719 1 79.56 85 ASP B CA 1
ATOM 3762 C C . ASP B 1 85 ? -24.297 8.461 -8.219 1 79.56 85 ASP B C 1
ATOM 3764 O O . ASP B 1 85 ? -25.234 8.523 -7.418 1 79.56 85 ASP B O 1
ATOM 3768 N N . ILE B 1 86 ? -23.125 8.375 -7.922 1 78.94 86 ILE B N 1
ATOM 3769 C CA . ILE B 1 86 ? -22.703 8.211 -6.535 1 78.94 86 ILE B CA 1
ATOM 3770 C C . ILE B 1 86 ? -23.031 9.469 -5.738 1 78.94 86 ILE B C 1
ATOM 3772 O O . ILE B 1 86 ? -23.562 9.391 -4.629 1 78.94 86 ILE B O 1
ATOM 3776 N N . LEU B 1 87 ? -22.766 10.633 -6.297 1 71.69 87 LEU B N 1
ATOM 3777 C CA . LEU B 1 87 ? -23.094 11.906 -5.66 1 71.69 87 LEU B CA 1
ATOM 3778 C C . LEU B 1 87 ? -24.594 12.023 -5.41 1 71.69 87 LEU B C 1
ATOM 3780 O O . LEU B 1 87 ? -25.016 12.43 -4.328 1 71.69 87 LEU B O 1
ATOM 3784 N N . ASN B 1 88 ? -25.297 11.547 -6.379 1 75.75 88 ASN B N 1
ATOM 3785 C CA . ASN B 1 88 ? -26.75 11.641 -6.301 1 75.75 88 ASN B CA 1
ATOM 3786 C C . ASN B 1 88 ? -27.312 10.695 -5.238 1 75.75 88 ASN B C 1
ATOM 3788 O O . ASN B 1 88 ? -28.391 10.938 -4.703 1 75.75 88 ASN B O 1
ATOM 3792 N N . LEU B 1 89 ? -26.562 9.758 -5.012 1 79.88 89 LEU B N 1
ATOM 3793 C CA . LEU B 1 89 ? -27.016 8.773 -4.043 1 79.88 89 LEU B CA 1
ATOM 3794 C C . LEU B 1 89 ? -26.531 9.125 -2.639 1 79.88 89 LEU B C 1
ATOM 3796 O O . LEU B 1 89 ? -26.672 8.328 -1.708 1 79.88 89 LEU B O 1
ATOM 3800 N N . GLY B 1 90 ? -26.031 10.297 -2.596 1 77.38 90 GLY B N 1
ATOM 3801 C CA . GLY B 1 90 ? -25.656 10.812 -1.287 1 77.38 90 GLY B CA 1
ATOM 3802 C C . GLY B 1 90 ? -24.234 10.477 -0.896 1 77.38 90 GLY B C 1
ATOM 3803 O O . GLY B 1 90 ? -23.906 10.453 0.29 1 77.38 90 GLY B O 1
ATOM 3804 N N . GLY B 1 91 ? -23.484 10.156 -1.792 1 82.44 91 GLY B N 1
ATOM 3805 C CA . GLY B 1 91 ? -22.078 9.938 -1.527 1 82.44 91 GLY B CA 1
ATOM 3806 C C . GLY B 1 91 ? -21.281 11.227 -1.478 1 82.44 91 GLY B C 1
ATOM 3807 O O . GLY B 1 91 ? -21.844 12.305 -1.293 1 82.44 91 GLY B O 1
ATOM 3808 N N . GLY B 1 92 ? -20.016 11.07 -1.307 1 88.06 92 GLY B N 1
ATOM 3809 C CA . GLY B 1 92 ? -19.141 12.234 -1.318 1 88.06 92 GLY B CA 1
ATOM 3810 C C . GLY B 1 92 ? -18.938 12.844 0.055 1 88.06 92 GLY B C 1
ATOM 3811 O O . GLY B 1 92 ? -19.172 12.188 1.072 1 88.06 92 GLY B O 1
ATOM 3812 N N . ILE B 1 93 ? -18.547 14 0.085 1 91.19 93 ILE B N 1
ATOM 3813 C CA . ILE B 1 93 ? -18.156 14.648 1.325 1 91.19 93 ILE B CA 1
ATOM 3814 C C . ILE B 1 93 ? -19.375 14.914 2.191 1 91.19 93 ILE B C 1
ATOM 3816 O O . ILE B 1 93 ? -19.297 14.906 3.422 1 91.19 93 ILE B O 1
ATOM 3820 N N . HIS B 1 94 ? -20.516 15.117 1.612 1 92.5 94 HIS B N 1
ATOM 3821 C CA . HIS B 1 94 ? -21.734 15.375 2.379 1 92.5 94 HIS B CA 1
ATOM 3822 C C . HIS B 1 94 ? -22.156 14.156 3.188 1 92.5 94 HIS B C 1
ATOM 3824 O O . HIS B 1 94 ? -22.688 14.289 4.285 1 92.5 94 HIS B O 1
ATOM 3830 N N . LYS B 1 95 ? -21.906 12.992 2.607 1 93.75 95 LYS B N 1
ATOM 3831 C CA . LYS B 1 95 ? -22.156 11.781 3.385 1 93.75 95 LYS B CA 1
ATOM 3832 C C . LYS B 1 95 ? -21.328 11.773 4.672 1 93.75 95 LYS B C 1
ATOM 3834 O O . LYS B 1 95 ? -21.859 11.477 5.746 1 93.75 95 LYS B O 1
ATOM 3839 N N . THR B 1 96 ? -20.094 12.094 4.551 1 96.38 96 THR B N 1
ATOM 3840 C CA . THR B 1 96 ? -19.203 12.125 5.707 1 96.38 96 THR B CA 1
ATOM 3841 C C . THR B 1 96 ? -19.656 13.188 6.711 1 96.38 96 THR B C 1
ATOM 3843 O O . THR B 1 96 ? -19.656 12.945 7.918 1 96.38 96 THR B O 1
ATOM 3846 N N . MET B 1 97 ? -20.016 14.359 6.191 1 96.44 97 MET B N 1
ATOM 3847 C CA . MET B 1 97 ? -20.484 15.43 7.062 1 96.44 97 MET B CA 1
ATOM 3848 C C . MET B 1 97 ? -21.75 15 7.805 1 96.44 97 MET B C 1
ATOM 3850 O O . MET B 1 97 ? -21.891 15.266 9 1 96.44 97 MET B O 1
ATOM 3854 N N . ASN B 1 98 ? -22.672 14.352 7.09 1 96 98 ASN B N 1
ATOM 3855 C CA . ASN B 1 98 ? -23.906 13.875 7.707 1 96 98 ASN B CA 1
ATOM 3856 C C . ASN B 1 98 ? -23.625 12.797 8.75 1 96 98 ASN B C 1
ATOM 3858 O O . ASN B 1 98 ? -24.188 12.828 9.844 1 96 98 ASN B O 1
ATOM 3862 N N . ASP B 1 99 ? -22.734 11.836 8.398 1 97.06 99 ASP B N 1
ATOM 3863 C CA . ASP B 1 99 ? -22.359 10.789 9.336 1 97.06 99 ASP B CA 1
ATOM 3864 C C . ASP B 1 99 ? -21.719 11.383 10.594 1 97.06 99 ASP B C 1
ATOM 3866 O O . ASP B 1 99 ? -21.984 10.93 11.711 1 97.06 99 ASP B O 1
ATOM 3870 N N . THR B 1 100 ? -20.922 12.383 10.406 1 97.88 100 THR B N 1
ATOM 3871 C CA . THR B 1 100 ? -20.203 13.016 11.516 1 97.88 100 THR B CA 1
ATOM 3872 C C . THR B 1 100 ? -21.172 13.805 12.391 1 97.88 100 THR B C 1
ATOM 3874 O O . THR B 1 100 ? -21.141 13.703 13.617 1 97.88 100 THR B O 1
ATOM 3877 N N . GLU B 1 101 ? -22.094 14.539 11.742 1 96.44 101 GLU B N 1
ATOM 3878 C CA . GLU B 1 101 ? -23.078 15.344 12.461 1 96.44 101 GLU B CA 1
ATOM 3879 C C . GLU B 1 101 ? -23.984 14.469 13.312 1 96.44 101 GLU B C 1
ATOM 3881 O O . GLU B 1 101 ? -24.438 14.883 14.383 1 96.44 101 GLU B O 1
ATOM 3886 N N . SER B 1 102 ? -24.219 13.305 12.883 1 97.06 102 SER B N 1
ATOM 3887 C CA . SER B 1 102 ? -25.172 12.43 13.547 1 97.06 102 SER B CA 1
ATOM 3888 C C . SER B 1 102 ? -24.484 11.539 14.578 1 97.06 102 SER B C 1
ATOM 3890 O O . SER B 1 102 ? -25.125 10.719 15.227 1 97.06 102 SER B O 1
ATOM 3892 N N . SER B 1 103 ? -23.203 11.664 14.781 1 97.94 103 SER B N 1
ATOM 3893 C CA . SER B 1 103 ? -22.453 10.781 15.672 1 97.94 103 SER B CA 1
ATOM 3894 C C . SER B 1 103 ? -22.031 11.508 16.953 1 97.94 103 SER B C 1
ATOM 3896 O O . SER B 1 103 ? -21.828 12.727 16.938 1 97.94 103 SER B O 1
ATOM 3898 N N . GLY B 1 104 ? -21.906 10.75 18.031 1 98.12 104 GLY B N 1
ATOM 3899 C CA . GLY B 1 104 ? -21.391 11.305 19.281 1 98.12 104 GLY B CA 1
ATOM 3900 C C . GLY B 1 104 ? -19.891 11.422 19.297 1 98.12 104 GLY B C 1
ATOM 3901 O O . GLY B 1 104 ? -19.203 10.844 18.453 1 98.12 104 GLY B O 1
ATOM 3902 N N . GLU B 1 105 ? -19.438 12.219 20.25 1 98.56 105 GLU B N 1
ATOM 3903 C CA . GLU B 1 105 ? -18.016 12.484 20.391 1 98.56 105 GLU B CA 1
ATOM 3904 C C . GLU B 1 105 ? -17.234 11.195 20.609 1 98.56 105 GLU B C 1
ATOM 3906 O O . GLU B 1 105 ? -16.141 11.016 20.047 1 98.56 105 GLU B O 1
ATOM 3911 N N . ASP B 1 106 ? -17.766 10.242 21.359 1 98.69 106 ASP B N 1
ATOM 3912 C CA . ASP B 1 106 ? -17.078 8.992 21.656 1 98.69 106 ASP B CA 1
ATOM 3913 C C . ASP B 1 106 ? -16.875 8.148 20.406 1 98.69 106 ASP B C 1
ATOM 3915 O O . ASP B 1 106 ? -15.812 7.543 20.219 1 98.69 106 ASP B O 1
ATOM 3919 N N . LYS B 1 107 ? -17.875 8.102 19.594 1 98.44 107 LYS B N 1
ATOM 3920 C CA . LYS B 1 107 ? -17.75 7.359 18.344 1 98.44 107 LYS B CA 1
ATOM 3921 C C . LYS B 1 107 ? -16.672 7.977 17.438 1 98.44 107 LYS B C 1
ATOM 3923 O O . LYS B 1 107 ? -15.844 7.262 16.875 1 98.44 107 LYS B O 1
ATOM 3928 N N . ILE B 1 108 ? -16.734 9.305 17.328 1 98.75 108 ILE B N 1
ATOM 3929 C CA . ILE B 1 108 ? -15.742 10.016 16.516 1 98.75 108 ILE B CA 1
ATOM 3930 C C . ILE B 1 108 ? -14.344 9.734 17.047 1 98.75 108 ILE B C 1
ATOM 3932 O O . ILE B 1 108 ? -13.43 9.414 16.281 1 98.75 108 ILE B O 1
ATOM 3936 N N . PHE B 1 109 ? -14.203 9.797 18.391 1 98.75 109 PHE B N 1
ATOM 3937 C CA . PHE B 1 109 ? -12.914 9.531 19.016 1 98.75 109 PHE B CA 1
ATOM 3938 C C . PHE B 1 109 ? -12.453 8.109 18.719 1 98.75 109 PHE B C 1
ATOM 3940 O O . PHE B 1 109 ? -11.312 7.898 18.297 1 98.75 109 PHE B O 1
ATOM 3947 N N . ASN B 1 110 ? -13.32 7.148 18.906 1 98.44 110 ASN B N 1
ATOM 3948 C CA . ASN B 1 110 ? -12.969 5.738 18.766 1 98.44 110 ASN B CA 1
ATOM 3949 C C . ASN B 1 110 ? -12.578 5.387 17.344 1 98.44 110 ASN B C 1
ATOM 3951 O O . ASN B 1 110 ? -11.688 4.562 17.125 1 98.44 110 ASN B O 1
ATOM 3955 N N . GLU B 1 111 ? -13.219 5.977 16.406 1 98.31 111 GLU B N 1
ATOM 3956 C CA . GLU B 1 111 ? -12.867 5.727 15.016 1 98.31 111 GLU B CA 1
ATOM 3957 C C . GLU B 1 111 ? -11.586 6.457 14.625 1 98.31 111 GLU B C 1
ATOM 3959 O O . GLU B 1 111 ? -10.758 5.914 13.898 1 98.31 111 GLU B O 1
ATOM 3964 N N . THR B 1 112 ? -11.398 7.68 15.133 1 98.69 112 THR B N 1
ATOM 3965 C CA . THR B 1 112 ? -10.234 8.492 14.812 1 98.69 112 THR B CA 1
ATOM 3966 C C . THR B 1 112 ? -8.961 7.879 15.391 1 98.69 112 THR B C 1
ATOM 3968 O O . THR B 1 112 ? -7.926 7.844 14.734 1 98.69 112 THR B O 1
ATOM 3971 N N . ILE B 1 113 ? -9.039 7.402 16.625 1 98.5 113 ILE B N 1
ATOM 3972 C CA . ILE B 1 113 ? -7.844 6.883 17.281 1 98.5 113 ILE B CA 1
ATOM 3973 C C . ILE B 1 113 ? -7.328 5.664 16.516 1 98.5 113 ILE B C 1
ATOM 3975 O O . ILE B 1 113 ? -6.117 5.43 16.453 1 98.5 113 ILE B O 1
ATOM 3979 N N . LYS B 1 114 ? -8.188 4.863 15.914 1 97.69 114 LYS B N 1
ATOM 3980 C CA . LYS B 1 114 ? -7.77 3.725 15.109 1 97.69 114 LYS B CA 1
ATOM 3981 C C . LYS B 1 114 ? -6.969 4.184 13.891 1 97.69 114 LYS B C 1
ATOM 3983 O O . LYS B 1 114 ? -5.969 3.561 13.531 1 97.69 114 LYS B O 1
ATOM 3988 N N . ARG B 1 115 ? -7.426 5.234 13.273 1 98.44 115 ARG B N 1
ATOM 3989 C CA . ARG B 1 115 ? -6.738 5.789 12.109 1 98.44 115 ARG B CA 1
ATOM 3990 C C . ARG B 1 115 ? -5.395 6.391 12.5 1 98.44 115 ARG B C 1
ATOM 3992 O O . ARG B 1 115 ? -4.418 6.273 11.758 1 98.44 115 ARG B O 1
ATOM 3999 N N . VAL B 1 116 ? -5.352 7.027 13.656 1 98.56 116 VAL B N 1
ATOM 4000 C CA . VAL B 1 116 ? -4.113 7.602 14.172 1 98.56 116 VAL B CA 1
ATOM 4001 C C . VAL B 1 116 ? -3.125 6.48 14.492 1 98.56 116 VAL B C 1
ATOM 4003 O O . VAL B 1 116 ? -1.939 6.578 14.164 1 98.56 116 VAL B O 1
ATOM 4006 N N . ASP B 1 117 ? -3.602 5.414 15.109 1 98 117 ASP B N 1
ATOM 4007 C CA . ASP B 1 117 ? -2.762 4.262 15.414 1 98 117 ASP B CA 1
ATOM 4008 C C . ASP B 1 117 ? -2.129 3.689 14.148 1 98 117 ASP B C 1
ATOM 4010 O O . ASP B 1 117 ? -0.956 3.309 14.148 1 98 117 ASP B O 1
ATOM 4014 N N . GLU B 1 118 ? -2.881 3.641 13.125 1 97.62 118 GLU B N 1
ATOM 4015 C CA . GLU B 1 118 ? -2.377 3.141 11.852 1 97.62 118 GLU B CA 1
ATOM 4016 C C . GLU B 1 118 ? -1.264 4.031 11.312 1 97.62 118 GLU B C 1
ATOM 4018 O O . GLU B 1 118 ? -0.269 3.537 10.781 1 97.62 118 GLU B O 1
ATOM 4023 N N . SER B 1 119 ? -1.436 5.344 11.398 1 98.56 119 SER B N 1
ATOM 4024 C CA . SER B 1 119 ? -0.402 6.281 10.977 1 98.56 119 SER B CA 1
ATOM 4025 C C . SER B 1 119 ? 0.897 6.059 11.742 1 98.56 119 SER B C 1
ATOM 4027 O O . SER B 1 119 ? 1.979 6.047 11.148 1 98.56 119 SER B O 1
ATOM 4029 N N . ILE B 1 120 ? 0.726 5.852 13.008 1 98.25 120 ILE B N 1
ATOM 4030 C CA . ILE B 1 120 ? 1.878 5.676 13.883 1 98.25 120 ILE B CA 1
ATOM 4031 C C . ILE B 1 120 ? 2.588 4.367 13.555 1 98.25 120 ILE B C 1
ATOM 4033 O O . ILE B 1 120 ? 3.818 4.32 13.484 1 98.25 120 ILE B O 1
ATOM 4037 N N . LEU B 1 121 ? 1.854 3.336 13.242 1 97.62 121 LEU B N 1
ATOM 4038 C CA . LEU B 1 121 ? 2.412 2.037 12.883 1 97.62 121 LEU B CA 1
ATOM 4039 C C . LEU B 1 121 ? 3.209 2.129 11.586 1 97.62 121 LEU B C 1
ATOM 4041 O O . LEU B 1 121 ? 4.129 1.34 11.359 1 97.62 121 LEU B O 1
ATOM 4045 N N . ASN B 1 122 ? 2.854 3.152 10.852 1 97.94 122 ASN B N 1
ATOM 4046 C CA . ASN B 1 122 ? 3.549 3.348 9.578 1 97.94 122 ASN B CA 1
ATOM 4047 C C . ASN B 1 122 ? 4.656 4.391 9.703 1 97.94 122 ASN B C 1
ATOM 4049 O O . ASN B 1 122 ? 5.238 4.805 8.703 1 97.94 122 ASN B O 1
ATOM 4053 N N . GLY B 1 123 ? 4.969 4.871 10.867 1 98.62 123 GLY B N 1
ATOM 4054 C CA . GLY B 1 123 ? 6.184 5.637 11.094 1 98.62 123 GLY B CA 1
ATOM 4055 C C . GLY B 1 123 ? 5.922 7.109 11.336 1 98.62 123 GLY B C 1
ATOM 4056 O O . GLY B 1 123 ? 6.855 7.887 11.547 1 98.62 123 GLY B O 1
ATOM 4057 N N . THR B 1 124 ? 4.629 7.5 11.375 1 98.88 124 THR B N 1
ATOM 4058 C CA . THR B 1 124 ? 4.312 8.891 11.656 1 98.88 124 THR B CA 1
ATOM 4059 C C . THR B 1 124 ? 4.477 9.195 13.141 1 98.88 124 THR B C 1
ATOM 4061 O O . THR B 1 124 ? 3.969 8.461 13.992 1 98.88 124 THR B O 1
ATOM 4064 N N . THR B 1 125 ? 5.199 10.234 13.422 1 98.62 125 THR B N 1
ATOM 4065 C CA . THR B 1 125 ? 5.406 10.586 14.82 1 98.62 125 THR B CA 1
ATOM 4066 C C . THR B 1 125 ? 4.77 11.938 15.133 1 98.62 125 THR B C 1
ATOM 4068 O O . THR B 1 125 ? 4.703 12.344 16.297 1 98.62 125 THR B O 1
ATOM 4071 N N . TYR B 1 126 ? 4.34 12.633 14.156 1 98.75 126 TYR B N 1
ATOM 4072 C CA . TYR B 1 126 ? 3.648 13.906 14.336 1 98.75 126 TYR B CA 1
ATOM 4073 C C . TYR B 1 126 ? 2.535 14.07 13.305 1 98.75 126 TYR B C 1
ATOM 4075 O O . TYR B 1 126 ? 2.713 13.742 12.133 1 98.75 126 TYR B O 1
ATOM 4083 N N . LEU B 1 127 ? 1.351 14.531 13.766 1 98.69 127 LEU B N 1
ATOM 4084 C CA . LEU B 1 127 ? 0.19 14.625 12.883 1 98.69 127 LEU B CA 1
ATOM 4085 C C . LEU B 1 127 ? -0.42 16.016 12.938 1 98.69 127 LEU B C 1
ATOM 4087 O O . LEU B 1 127 ? -0.489 16.641 14.008 1 98.69 127 LEU B O 1
ATOM 4091 N N . GLU B 1 128 ? -0.787 16.5 11.773 1 98.94 128 GLU B N 1
ATOM 4092 C CA . GLU B 1 128 ? -1.848 17.5 11.727 1 98.94 128 GLU B CA 1
ATOM 4093 C C . GLU B 1 128 ? -3.199 16.859 11.43 1 98.94 128 GLU B C 1
ATOM 4095 O O . GLU B 1 128 ? -3.348 16.141 10.438 1 98.94 128 GLU B O 1
ATOM 4100 N N . ILE B 1 129 ? -4.145 17.062 12.305 1 98.94 129 ILE B N 1
ATOM 4101 C CA . ILE B 1 129 ? -5.496 16.578 12.086 1 98.94 129 ILE B CA 1
ATOM 4102 C C . ILE B 1 129 ? -6.453 17.75 11.891 1 98.94 129 ILE B C 1
ATOM 4104 O O . ILE B 1 129 ? -6.539 18.641 12.742 1 98.94 129 ILE B O 1
ATOM 4108 N N . LYS B 1 130 ? -7.082 17.75 10.773 1 98.81 130 LYS B N 1
ATOM 4109 C CA . LYS B 1 130 ? -8.016 18.828 10.445 1 98.81 130 LYS B CA 1
ATOM 4110 C C . LYS B 1 130 ? -9.453 18.422 10.789 1 98.81 130 LYS B C 1
ATOM 4112 O O . LYS B 1 130 ? -9.859 17.297 10.547 1 98.81 130 LYS B O 1
ATOM 4117 N N . SER B 1 131 ? -10.141 19.312 11.422 1 98.5 131 SER B N 1
ATOM 4118 C CA . SER B 1 131 ? -11.586 19.172 11.531 1 98.5 131 SER B CA 1
ATOM 4119 C C . SER B 1 131 ? -12.281 19.562 10.227 1 98.5 131 SER B C 1
ATOM 4121 O O . SER B 1 131 ? -11.711 19.391 9.148 1 98.5 131 SER B O 1
ATOM 4123 N N . GLY B 1 132 ? -13.492 19.922 10.312 1 97.69 132 GLY B N 1
ATOM 4124 C CA . GLY B 1 132 ? -14.094 20.469 9.109 1 97.69 132 GLY B CA 1
ATOM 4125 C C . GLY B 1 132 ? -15.188 19.609 8.531 1 97.69 132 GLY B C 1
ATOM 4126 O O . GLY B 1 132 ? -15.781 19.938 7.504 1 97.69 132 GLY B O 1
ATOM 4127 N N . TYR B 1 133 ? -15.5 18.531 9.25 1 97.94 133 TYR B N 1
ATOM 4128 C CA . TYR B 1 133 ? -16.609 17.703 8.789 1 97.94 133 TYR B CA 1
ATOM 4129 C C . TYR B 1 133 ? -17.875 18 9.57 1 97.94 133 TYR B C 1
ATOM 4131 O O . TYR B 1 133 ? -18.938 17.438 9.281 1 97.94 133 TYR B O 1
ATOM 4139 N N . GLY B 1 134 ? -17.781 18.859 10.586 1 96.31 134 GLY B N 1
ATOM 4140 C CA . GLY B 1 134 ? -18.969 19.312 11.305 1 96.31 134 GLY B CA 1
ATOM 4141 C C . GLY B 1 134 ? -19.703 20.438 10.594 1 96.31 134 GLY B C 1
ATOM 4142 O O . GLY B 1 134 ? -19.109 21.422 10.195 1 96.31 134 GLY B O 1
ATOM 4143 N N . LYS B 1 135 ? -21.062 20.375 10.453 1 94.62 135 LYS B N 1
ATOM 4144 C CA . LYS B 1 135 ? -21.875 21.375 9.789 1 94.62 135 LYS B CA 1
ATOM 4145 C C . LYS B 1 135 ? -22.266 22.5 10.758 1 94.62 135 LYS B C 1
ATOM 4147 O O . LYS B 1 135 ? -22.516 23.625 10.328 1 94.62 135 LYS B O 1
ATOM 4152 N N . THR B 1 136 ? -22.297 22.125 11.93 1 96 136 THR B N 1
ATOM 4153 C CA . THR B 1 136 ? -22.734 23.031 12.984 1 96 136 THR B CA 1
ATOM 4154 C C . THR B 1 136 ? -21.641 23.203 14.039 1 96 136 THR B C 1
ATOM 4156 O O . THR B 1 136 ? -20.672 22.422 14.07 1 96 136 THR B O 1
ATOM 4159 N N . ILE B 1 137 ? -21.828 24.188 14.867 1 97.38 137 ILE B N 1
ATOM 4160 C CA . ILE B 1 137 ? -20.891 24.438 15.953 1 97.38 137 ILE B CA 1
ATOM 4161 C C . ILE B 1 137 ? -20.781 23.188 16.844 1 97.38 137 ILE B C 1
ATOM 4163 O O . ILE B 1 137 ? -19.703 22.859 17.328 1 97.38 137 ILE B O 1
ATOM 4167 N N . ASN B 1 138 ? -21.891 22.547 17.078 1 97.62 138 ASN B N 1
ATOM 4168 C CA . ASN B 1 138 ? -21.906 21.359 17.922 1 97.62 138 ASN B CA 1
ATOM 4169 C C . ASN B 1 138 ? -21.125 20.203 17.266 1 97.62 138 ASN B C 1
ATOM 4171 O O . ASN B 1 138 ? -20.375 19.516 17.938 1 97.62 138 ASN B O 1
ATOM 4175 N N . GLY B 1 139 ? -21.375 19.984 16 1 97.56 139 GLY B N 1
ATOM 4176 C CA . GLY B 1 139 ? -20.641 18.953 15.281 1 97.56 139 GLY B CA 1
ATOM 4177 C C . GLY B 1 139 ? -19.141 19.203 15.266 1 97.56 139 GLY B C 1
ATOM 4178 O O . GLY B 1 139 ? -18.359 18.281 15.5 1 97.56 139 GLY B O 1
ATOM 4179 N N . GLU B 1 140 ? -18.828 20.438 14.992 1 98.5 140 GLU B N 1
ATOM 4180 C CA . GLU B 1 140 ? -17.422 20.812 14.953 1 98.5 140 GLU B CA 1
ATOM 4181 C C . GLU B 1 140 ? -16.781 20.688 16.328 1 98.5 140 GLU B C 1
ATOM 4183 O O . GLU B 1 140 ? -15.609 20.297 16.438 1 98.5 140 GLU B O 1
ATOM 4188 N N . ARG B 1 141 ? -17.5 21.016 17.359 1 98.62 141 ARG B N 1
ATOM 4189 C CA . ARG B 1 141 ? -17.016 20.891 18.734 1 98.62 141 ARG B CA 1
ATOM 4190 C C . ARG B 1 141 ? -16.672 19.422 19.047 1 98.62 141 ARG B C 1
ATOM 4192 O O . ARG B 1 141 ? -15.648 19.141 19.672 1 98.62 141 ARG B O 1
ATOM 4199 N N . ARG B 1 142 ? -17.531 18.531 18.656 1 98.56 142 ARG B N 1
ATOM 4200 C CA . ARG B 1 142 ? -17.266 17.109 18.891 1 98.56 142 ARG B CA 1
ATOM 4201 C C . ARG B 1 142 ? -16 16.656 18.188 1 98.56 142 ARG B C 1
ATOM 4203 O O . ARG B 1 142 ? -15.219 15.875 18.719 1 98.56 142 ARG B O 1
ATOM 4210 N N . LEU B 1 143 ? -15.773 17.156 16.984 1 98.75 143 LEU B N 1
ATOM 4211 C CA . LEU B 1 143 ? -14.57 16.812 16.234 1 98.75 143 LEU B CA 1
ATOM 4212 C C . LEU B 1 143 ? -13.328 17.328 16.969 1 98.75 143 LEU B C 1
ATOM 4214 O O . LEU B 1 143 ? -12.375 16.562 17.188 1 98.75 143 LEU B O 1
ATOM 4218 N N . ILE B 1 144 ? -13.367 18.594 17.297 1 98.81 144 ILE B N 1
ATOM 4219 C CA . ILE B 1 144 ? -12.219 19.219 17.938 1 98.81 144 ILE B CA 1
ATOM 4220 C C . ILE B 1 144 ? -11.93 18.562 19.281 1 98.81 144 ILE B C 1
ATOM 4222 O O . ILE B 1 144 ? -10.773 18.297 19.625 1 98.81 144 ILE B O 1
ATOM 4226 N N . ASN B 1 145 ? -12.977 18.25 20 1 98.81 145 ASN B N 1
ATOM 4227 C CA . ASN B 1 145 ? -12.805 17.562 21.281 1 98.81 145 ASN B CA 1
ATOM 4228 C C . ASN B 1 145 ? -12.195 16.172 21.078 1 98.81 145 ASN B C 1
ATOM 4230 O O . ASN B 1 145 ? -11.344 15.75 21.875 1 98.81 145 ASN B O 1
ATOM 4234 N N . ALA B 1 146 ? -12.641 15.469 20.109 1 98.81 146 ALA B N 1
ATOM 4235 C CA . ALA B 1 146 ? -12.062 14.164 19.797 1 98.81 146 ALA B CA 1
ATOM 4236 C C . ALA B 1 146 ? -10.57 14.273 19.5 1 98.81 146 ALA B C 1
ATOM 4238 O O . ALA B 1 146 ? -9.773 13.461 19.969 1 98.81 146 ALA B O 1
ATOM 4239 N N . ILE B 1 147 ? -10.195 15.258 18.75 1 98.88 147 ILE B N 1
ATOM 4240 C CA . ILE B 1 147 ? -8.797 15.453 18.406 1 98.88 147 ILE B CA 1
ATOM 4241 C C . ILE B 1 147 ? -7.992 15.812 19.656 1 98.88 147 ILE B C 1
ATOM 4243 O O . ILE B 1 147 ? -6.867 15.344 19.828 1 98.88 147 ILE B O 1
ATOM 4247 N N . LYS B 1 148 ? -8.57 16.641 20.484 1 98.75 148 LYS B N 1
ATOM 4248 C CA . LYS B 1 148 ? -7.906 16.984 21.734 1 98.75 148 LYS B CA 1
ATOM 4249 C C . LYS B 1 148 ? -7.66 15.758 22.594 1 98.75 148 LYS B C 1
ATOM 4251 O O . LYS B 1 148 ? -6.621 15.641 23.25 1 98.75 148 LYS B O 1
ATOM 4256 N N . ARG B 1 149 ? -8.656 14.891 22.625 1 98.5 149 ARG B N 1
ATOM 4257 C CA . ARG B 1 149 ? -8.469 13.633 23.344 1 98.5 149 ARG B CA 1
ATOM 4258 C C . ARG B 1 149 ? -7.301 12.836 22.766 1 98.5 149 ARG B C 1
ATOM 4260 O O . ARG B 1 149 ? -6.508 12.258 23.5 1 98.5 149 ARG B O 1
ATOM 4267 N N . ILE B 1 150 ? -7.211 12.797 21.438 1 98.31 150 ILE B N 1
ATOM 4268 C CA . ILE B 1 150 ? -6.09 12.133 20.781 1 98.31 150 ILE B CA 1
ATOM 4269 C C . ILE B 1 150 ? -4.777 12.789 21.203 1 98.31 150 ILE B C 1
ATOM 4271 O O . ILE B 1 150 ? -3.805 12.094 21.516 1 98.31 150 ILE B O 1
ATOM 4275 N N . LYS B 1 151 ? -4.777 14.102 21.219 1 97.69 151 LYS B N 1
ATOM 4276 C CA . LYS B 1 151 ? -3.596 14.875 21.578 1 97.69 151 LYS B CA 1
ATOM 4277 C C . LYS B 1 151 ? -3.156 14.578 23 1 97.69 151 LYS B C 1
ATOM 4279 O O . LYS B 1 151 ? -1.962 14.602 23.312 1 97.69 151 LYS B O 1
ATOM 4284 N N . SER B 1 152 ? -4.09 14.312 23.859 1 96.88 152 SER B N 1
ATOM 4285 C CA . SER B 1 152 ? -3.775 13.977 25.234 1 96.88 152 SER B CA 1
ATOM 4286 C C . SER B 1 152 ? -3.09 12.617 25.344 1 96.88 152 SER B C 1
ATOM 4288 O O . SER B 1 152 ? -2.355 12.359 26.297 1 96.88 152 SER B O 1
ATOM 4290 N N . ILE B 1 153 ? -3.371 11.805 24.344 1 95.12 153 ILE B N 1
ATOM 4291 C CA . ILE B 1 153 ? -2.771 10.477 24.312 1 95.12 153 ILE B CA 1
ATOM 4292 C C . ILE B 1 153 ? -1.408 10.531 23.625 1 95.12 153 ILE B C 1
ATOM 4294 O O . ILE B 1 153 ? -0.416 10.031 24.156 1 95.12 153 ILE B O 1
ATOM 4298 N N . TYR B 1 154 ? -1.457 11.211 22.359 1 91.06 154 TYR B N 1
ATOM 4299 C CA . TYR B 1 154 ? -0.233 11.344 21.578 1 91.06 154 TYR B CA 1
ATOM 4300 C C . TYR B 1 154 ? 0.236 12.789 21.531 1 91.06 154 TYR B C 1
ATOM 4302 O O . TYR B 1 154 ? -0.484 13.672 21.062 1 91.06 154 TYR B O 1
ATOM 4310 N N . ARG B 1 155 ? 0.843 13.453 22.266 1 88.5 155 ARG B N 1
ATOM 4311 C CA . ARG B 1 155 ? 1.272 14.836 22.484 1 88.5 155 ARG B CA 1
ATOM 4312 C C . ARG B 1 155 ? 1.634 15.5 21.156 1 88.5 155 ARG B C 1
ATOM 4314 O O . ARG B 1 155 ? 1.544 16.719 21.031 1 88.5 155 ARG B O 1
ATOM 4321 N N . ASN B 1 156 ? 1.937 14.805 20.078 1 96.81 156 ASN B N 1
ATOM 4322 C CA . ASN B 1 156 ? 2.459 15.344 18.828 1 96.81 156 ASN B CA 1
ATOM 4323 C C . ASN B 1 156 ? 1.361 15.477 17.781 1 96.81 156 ASN B C 1
ATOM 4325 O O . ASN B 1 156 ? 1.445 14.875 16.703 1 96.81 156 ASN B O 1
ATOM 4329 N N . VAL B 1 157 ? 0.311 16.344 18.141 1 98.38 157 VAL B N 1
ATOM 4330 C CA . VAL B 1 157 ? -0.8 16.594 17.234 1 98.38 157 VAL B CA 1
ATOM 4331 C C . VAL B 1 157 ? -1.058 18.094 17.125 1 98.38 157 VAL B C 1
ATOM 4333 O O . VAL B 1 157 ? -1.156 18.781 18.156 1 98.38 157 VAL B O 1
ATOM 4336 N N . LYS B 1 158 ? -1.082 18.656 15.945 1 98.75 158 LYS B N 1
ATOM 4337 C CA . LYS B 1 158 ? -1.618 19.984 15.672 1 98.75 158 LYS B CA 1
ATOM 4338 C C . LYS B 1 158 ? -3.061 19.906 15.18 1 98.75 158 LYS B C 1
ATOM 4340 O O . LYS B 1 158 ? -3.418 19 14.43 1 98.75 158 LYS B O 1
ATOM 4345 N N . ILE B 1 159 ? -3.867 20.812 15.633 1 98.81 159 ILE B N 1
ATOM 4346 C CA . ILE B 1 159 ? -5.281 20.828 15.281 1 98.81 159 ILE B CA 1
ATOM 4347 C C . ILE B 1 159 ? -5.559 22 14.328 1 98.81 159 ILE B C 1
ATOM 4349 O O . ILE B 1 159 ? -5.125 23.125 14.578 1 98.81 159 ILE B O 1
ATOM 4353 N N . THR B 1 160 ? -6.234 21.719 13.234 1 98.88 160 THR B N 1
ATOM 4354 C CA . THR B 1 160 ? -6.594 22.75 12.266 1 98.88 160 THR B CA 1
ATOM 4355 C C . THR B 1 160 ? -8.109 22.859 12.117 1 98.88 160 THR B C 1
ATOM 4357 O O . THR B 1 160 ? -8.789 21.844 11.945 1 98.88 160 THR B O 1
ATOM 4360 N N . LEU B 1 161 ? -8.641 24.047 12.281 1 98.88 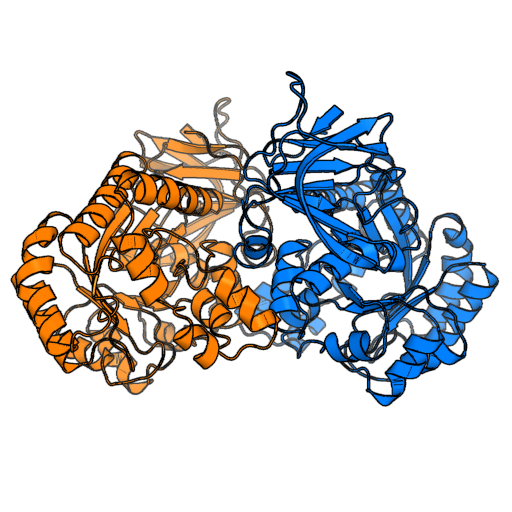161 LEU B N 1
ATOM 4361 C CA . LEU B 1 161 ? -10.016 24.344 11.898 1 98.88 161 LEU B CA 1
ATOM 4362 C C . LEU B 1 161 ? -10.125 24.578 10.398 1 98.88 161 LEU B C 1
ATOM 4364 O O . LEU B 1 161 ? -9.523 25.516 9.867 1 98.88 161 LEU B O 1
ATOM 4368 N N . LEU B 1 162 ? -10.859 23.719 9.75 1 98.81 162 LEU B N 1
ATOM 4369 C CA . LEU B 1 162 ? -10.898 23.766 8.289 1 98.81 162 LEU B CA 1
ATOM 4370 C C . LEU B 1 162 ? -12.297 24.125 7.797 1 98.81 162 LEU B C 1
ATOM 4372 O O . LEU B 1 162 ? -13.273 23.453 8.148 1 98.81 162 LEU B O 1
ATOM 4376 N N . ALA B 1 163 ? -12.43 25.219 7.066 1 98.62 163 ALA B N 1
ATOM 4377 C CA . ALA B 1 163 ? -13.586 25.391 6.199 1 98.62 163 ALA B CA 1
ATOM 4378 C C . ALA B 1 163 ? -13.516 24.469 4.992 1 98.62 163 ALA B C 1
ATOM 4380 O O . ALA B 1 163 ? -12.914 24.812 3.971 1 98.62 163 ALA B O 1
ATOM 4381 N N . HIS B 1 164 ? -14.125 23.359 5.141 1 97.5 164 HIS B N 1
ATOM 4382 C CA . HIS B 1 164 ? -13.859 22.234 4.246 1 97.5 164 HIS B CA 1
ATOM 4383 C C . HIS B 1 164 ? -14.844 22.203 3.08 1 97.5 164 HIS B C 1
ATOM 4385 O O . HIS B 1 164 ? -14.43 22.109 1.921 1 97.5 164 HIS B O 1
ATOM 4391 N N . ALA B 1 165 ? -16.125 22.219 3.375 1 95.06 165 ALA B N 1
ATOM 4392 C CA . ALA B 1 165 ? -17.188 22.172 2.373 1 95.06 165 ALA B CA 1
ATOM 4393 C C . ALA B 1 165 ? -18.438 22.922 2.848 1 95.06 165 ALA B C 1
ATOM 4395 O O . ALA B 1 165 ? -18.688 23 4.051 1 95.06 165 ALA B O 1
ATOM 4396 N N . VAL B 1 166 ? -19.109 23.453 1.908 1 95.06 166 VAL B N 1
ATOM 4397 C CA . VAL B 1 166 ? -20.391 24.094 2.203 1 95.06 166 VAL B CA 1
ATOM 4398 C C . VAL B 1 166 ? -21.469 23.047 2.398 1 95.06 166 VAL B C 1
ATOM 4400 O O . VAL B 1 166 ? -21.688 22.188 1.531 1 95.06 166 VAL B O 1
ATOM 4403 N N . PRO B 1 167 ? -22.094 23.031 3.578 1 93.5 167 PRO B N 1
ATOM 4404 C CA . PRO B 1 167 ? -23.172 22.062 3.785 1 93.5 167 PRO B CA 1
ATOM 4405 C C . PRO B 1 167 ? -24.25 22.141 2.717 1 93.5 167 PRO B C 1
ATOM 4407 O O . PRO B 1 167 ? -24.406 23.188 2.064 1 93.5 167 PRO B O 1
ATOM 4410 N N . ASP B 1 168 ? -25 21.031 2.684 1 87.25 168 ASP B N 1
ATOM 4411 C CA . ASP B 1 168 ? -26.094 20.984 1.712 1 87.25 168 ASP B CA 1
ATOM 4412 C C . ASP B 1 168 ? -27.156 22.016 2.041 1 87.25 168 ASP B C 1
ATOM 4414 O O . ASP B 1 168 ? -27.422 22.297 3.213 1 87.25 168 ASP B O 1
ATOM 4418 N N . ASN B 1 169 ? -27.734 22.656 1.107 1 87.38 169 ASN B N 1
ATOM 4419 C CA . ASN B 1 169 ? -28.922 23.516 1.19 1 87.38 169 ASN B CA 1
ATOM 4420 C C . ASN B 1 169 ? -28.562 24.875 1.786 1 87.38 169 ASN B C 1
ATOM 4422 O O . ASN B 1 169 ? -29.438 25.578 2.299 1 87.38 169 ASN B O 1
ATOM 4426 N N . ILE B 1 170 ? -27.328 25.234 1.998 1 93.38 170 ILE B N 1
ATOM 4427 C CA . ILE B 1 170 ? -26.922 26.562 2.408 1 93.38 170 ILE B CA 1
ATOM 4428 C C . ILE B 1 170 ? -26.016 27.188 1.346 1 93.38 170 ILE B C 1
ATOM 4430 O O . ILE B 1 170 ? -25.172 26.484 0.774 1 93.38 170 ILE B O 1
ATOM 4434 N N . ASN B 1 171 ? -26.266 28.359 1.06 1 95.25 171 ASN B N 1
ATOM 4435 C CA . ASN B 1 171 ? -25.375 28.984 0.08 1 95.25 171 ASN B CA 1
ATOM 4436 C C . ASN B 1 171 ? -24 29.281 0.673 1 95.25 171 ASN B C 1
ATOM 4438 O O . ASN B 1 171 ? -23.875 29.469 1.884 1 95.25 171 ASN B O 1
ATOM 4442 N N . GLU B 1 172 ? -23.031 29.375 -0.129 1 97.12 172 GLU B N 1
ATOM 4443 C CA . GLU B 1 172 ? -21.625 29.484 0.254 1 97.12 172 GLU B CA 1
ATOM 4444 C C . GLU B 1 172 ? -21.375 30.734 1.103 1 97.12 172 GLU B C 1
ATOM 4446 O O . GLU B 1 172 ? -20.703 30.672 2.133 1 97.12 172 GLU B O 1
ATOM 4451 N N . TYR B 1 173 ? -21.938 31.859 0.711 1 96.75 173 TYR B N 1
ATOM 4452 C CA . TYR B 1 173 ? -21.688 33.125 1.396 1 96.75 173 TYR B CA 1
ATOM 4453 C C . TYR B 1 173 ? -22.281 33.094 2.799 1 96.75 173 TYR B C 1
ATOM 4455 O O . TYR B 1 173 ? -21.672 33.625 3.744 1 96.75 173 TYR B O 1
ATOM 4463 N N . ASP B 1 174 ? -23.484 32.594 2.869 1 97.62 174 ASP B N 1
ATOM 4464 C CA . ASP B 1 174 ? -24.109 32.469 4.176 1 97.62 174 ASP B CA 1
ATOM 4465 C C . ASP B 1 174 ? -23.297 31.562 5.105 1 97.62 174 ASP B C 1
ATOM 4467 O O . ASP B 1 174 ? -23.141 31.875 6.289 1 97.62 174 ASP B O 1
ATOM 4471 N N . TYR B 1 175 ? -22.828 30.516 4.539 1 97.88 175 TYR B N 1
ATOM 4472 C CA . TYR B 1 175 ? -22.047 29.609 5.375 1 97.88 175 TYR B CA 1
ATOM 4473 C C . TYR B 1 175 ? -20.703 30.234 5.742 1 97.88 175 TYR B C 1
ATOM 4475 O O . TYR B 1 175 ? -20.219 30.047 6.855 1 97.88 175 TYR B O 1
ATOM 4483 N N . ALA B 1 176 ? -20.078 30.938 4.793 1 98.44 176 ALA B N 1
ATOM 4484 C CA . ALA B 1 176 ? -18.859 31.672 5.121 1 98.44 176 ALA B CA 1
ATOM 4485 C C . ALA B 1 176 ? -19.094 32.625 6.277 1 98.44 176 ALA B C 1
ATOM 4487 O O . ALA B 1 176 ? -18.281 32.75 7.188 1 98.44 176 ALA B O 1
ATOM 4488 N N . GLY B 1 177 ? -20.25 33.312 6.203 1 98.31 177 GLY B N 1
ATOM 4489 C CA . GLY B 1 177 ? -20.625 34.188 7.301 1 98.31 177 GLY B CA 1
ATOM 4490 C C . GLY B 1 177 ? -20.781 33.469 8.617 1 98.31 177 GLY B C 1
ATOM 4491 O O . GLY B 1 177 ? -20.312 33.938 9.656 1 98.31 177 GLY B O 1
ATOM 4492 N N . TYR B 1 178 ? -21.453 32.344 8.555 1 98.12 178 TYR B N 1
ATOM 4493 C CA . TYR B 1 178 ? -21.641 31.531 9.742 1 98.12 178 TYR B CA 1
ATOM 4494 C C . TYR B 1 178 ? -20.281 31.078 10.297 1 98.12 178 TYR B C 1
ATOM 4496 O O . TYR B 1 178 ? -20.062 31.109 11.508 1 98.12 178 TYR B O 1
ATOM 4504 N N . PHE B 1 179 ? -19.422 30.656 9.398 1 98.62 179 PHE B N 1
ATOM 4505 C CA . PHE B 1 179 ? -18.094 30.203 9.781 1 98.62 179 PHE B CA 1
ATOM 4506 C C . PHE B 1 179 ? -17.328 31.312 10.492 1 98.62 179 PHE B C 1
ATOM 4508 O O . PHE B 1 179 ? -16.719 31.094 11.539 1 98.62 179 PHE B O 1
ATOM 4515 N N . ILE B 1 180 ? -17.391 32.531 9.992 1 98.62 180 ILE B N 1
ATOM 4516 C CA . ILE B 1 180 ? -16.672 33.688 10.484 1 98.62 180 ILE B CA 1
ATOM 4517 C C . ILE B 1 180 ? -17.234 34.125 11.836 1 98.62 180 ILE B C 1
ATOM 4519 O O . ILE B 1 180 ? -16.484 34.438 12.766 1 98.62 180 ILE B O 1
ATOM 4523 N N . ASN B 1 181 ? -18.5 34.094 11.914 1 98.38 181 ASN B N 1
ATOM 4524 C CA . ASN B 1 181 ? -19.172 34.688 13.062 1 98.38 181 ASN B CA 1
ATOM 4525 C C . ASN B 1 181 ? -19.375 33.688 14.188 1 98.38 181 ASN B C 1
ATOM 4527 O O . ASN B 1 181 ? -19.641 34.094 15.336 1 98.38 181 ASN B O 1
ATOM 4531 N N . ASN B 1 182 ? -19.297 32.406 13.906 1 98.19 182 ASN B N 1
ATOM 4532 C CA . ASN B 1 182 ? -19.594 31.406 14.914 1 98.19 182 ASN B CA 1
ATOM 4533 C C . ASN B 1 182 ? -18.438 30.438 15.094 1 98.19 182 ASN B C 1
ATOM 4535 O O . ASN B 1 182 ? -17.891 30.312 16.188 1 98.19 182 ASN B O 1
ATOM 4539 N N . MET B 1 183 ? -17.953 29.781 14.055 1 98.44 183 MET B N 1
ATOM 4540 C CA . MET B 1 183 ? -16.938 28.734 14.156 1 98.44 183 MET B CA 1
ATOM 4541 C C . MET B 1 183 ? -15.609 29.312 14.641 1 98.44 183 MET B C 1
ATOM 4543 O O . MET B 1 183 ? -15.016 28.797 15.594 1 98.44 183 MET B O 1
ATOM 4547 N N . ILE B 1 184 ? -15.117 30.375 13.969 1 98.81 184 ILE B N 1
ATOM 4548 C CA . ILE B 1 184 ? -13.812 30.938 14.297 1 98.81 184 ILE B CA 1
ATOM 4549 C C . ILE B 1 184 ? -13.805 31.422 15.742 1 98.81 184 ILE B C 1
ATOM 4551 O O . ILE B 1 184 ? -12.945 31.031 16.531 1 98.81 184 ILE B O 1
ATOM 4555 N N . PRO B 1 185 ? -14.836 32.25 16.188 1 98.56 185 PRO B N 1
ATOM 4556 C CA . PRO B 1 185 ? -14.82 32.688 17.578 1 98.56 185 PRO B CA 1
ATOM 4557 C C . PRO B 1 185 ? -14.914 31.516 18.562 1 98.56 185 PRO B C 1
ATOM 4559 O O . PRO B 1 185 ? -14.32 31.578 19.641 1 98.56 185 PRO B O 1
ATOM 4562 N N . ALA B 1 186 ? -15.562 30.5 18.219 1 98.44 186 ALA B N 1
ATOM 4563 C CA . ALA B 1 186 ? -15.797 29.391 19.125 1 98.44 186 ALA B CA 1
ATOM 4564 C C . ALA B 1 186 ? -14.531 28.562 19.328 1 98.44 186 ALA B C 1
ATOM 4566 O O . ALA B 1 186 ? -14.32 27.984 20.406 1 98.44 186 ALA B O 1
ATOM 4567 N N . PHE B 1 187 ? -13.641 28.484 18.312 1 98.69 187 PHE B N 1
ATOM 4568 C CA . PHE B 1 187 ? -12.617 27.453 18.375 1 98.69 187 PHE B CA 1
ATOM 4569 C C . PHE B 1 187 ? -11.227 28.047 18.234 1 98.69 187 PHE B C 1
ATOM 4571 O O . PHE B 1 187 ? -10.227 27.328 18.312 1 98.69 187 PHE B O 1
ATOM 4578 N N . LYS B 1 188 ? -11.109 29.359 18.047 1 98.25 188 LYS B N 1
ATOM 4579 C CA . LYS B 1 188 ? -9.828 30 17.766 1 98.25 188 LYS B CA 1
ATOM 4580 C C . LYS B 1 188 ? -8.797 29.656 18.844 1 98.25 188 LYS B C 1
ATOM 4582 O O . LYS B 1 188 ? -7.594 29.625 18.562 1 98.25 188 LYS B O 1
ATOM 4587 N N . ASN B 1 189 ? -9.234 29.359 20.062 1 98.31 189 ASN B N 1
ATOM 4588 C CA . ASN B 1 189 ? -8.297 29.062 21.141 1 98.31 189 ASN B CA 1
ATOM 4589 C C . ASN B 1 189 ? -8.008 27.578 21.266 1 98.31 189 ASN B C 1
ATOM 4591 O O . ASN B 1 189 ? -7.168 27.156 22.062 1 98.31 189 ASN B O 1
ATOM 4595 N N . ASP B 1 190 ? -8.703 26.781 20.469 1 98.31 190 ASP B N 1
ATOM 4596 C CA . ASP B 1 190 ? -8.594 25.328 20.562 1 98.31 190 ASP B CA 1
ATOM 4597 C C . ASP B 1 190 ? -7.77 24.766 19.406 1 98.31 190 ASP B C 1
ATOM 4599 O O . ASP B 1 190 ? -7.41 23.578 19.422 1 98.31 190 ASP B O 1
ATOM 4603 N N . VAL B 1 191 ? -7.375 25.609 18.453 1 98.69 191 VAL B N 1
ATOM 4604 C CA . VAL B 1 191 ? -6.738 25.109 17.234 1 98.69 191 VAL B CA 1
ATOM 4605 C C . VAL B 1 191 ? -5.43 25.859 16.984 1 98.69 191 VAL B C 1
ATOM 4607 O O . VAL B 1 191 ? -5.207 26.938 17.547 1 98.69 191 VAL B O 1
ATOM 4610 N N . ASP B 1 192 ? -4.57 25.25 16.203 1 98.44 192 ASP B N 1
ATOM 4611 C CA . ASP B 1 192 ? -3.273 25.828 15.875 1 98.44 192 ASP B CA 1
ATOM 4612 C C . ASP B 1 192 ? -3.336 26.641 14.578 1 98.44 192 ASP B C 1
ATOM 4614 O O . ASP B 1 192 ? -2.605 27.609 14.414 1 98.44 192 ASP B O 1
ATOM 4618 N N . PHE B 1 193 ? -4.246 26.156 13.656 1 98.81 193 PHE B N 1
ATOM 4619 C CA . PHE B 1 193 ? -4.301 26.75 12.328 1 98.81 193 PHE B CA 1
ATOM 4620 C C . PHE B 1 193 ? -5.746 26.922 11.875 1 98.81 193 PHE B C 1
ATOM 4622 O O . PHE B 1 193 ? -6.652 26.266 12.398 1 98.81 193 PHE B O 1
ATOM 4629 N N . LEU B 1 194 ? -5.969 27.875 10.984 1 98.88 194 LEU B N 1
ATOM 4630 C CA . LEU B 1 194 ? -7.16 28 10.156 1 98.88 194 LEU B CA 1
ATOM 4631 C C . LEU B 1 194 ? -6.852 27.641 8.703 1 98.88 194 LEU B C 1
ATOM 4633 O O . LEU B 1 194 ? -5.832 28.078 8.164 1 98.88 194 LEU B O 1
ATOM 4637 N N . ASP B 1 195 ? -7.633 26.812 8.125 1 98.88 195 ASP B N 1
ATOM 4638 C CA . ASP B 1 195 ? -7.465 26.375 6.738 1 98.88 195 ASP B CA 1
ATOM 4639 C C . ASP B 1 195 ? -8.766 26.516 5.953 1 98.88 195 ASP B C 1
ATOM 4641 O O . ASP B 1 195 ? -9.852 26.484 6.535 1 98.88 195 ASP B O 1
ATOM 4645 N N . VAL B 1 196 ? -8.688 26.766 4.691 1 98.81 196 VAL B N 1
ATOM 4646 C CA . VAL B 1 196 ? -9.844 26.859 3.807 1 98.81 196 VAL B CA 1
ATOM 4647 C C . VAL B 1 196 ? -9.594 26.031 2.545 1 98.81 196 VAL B C 1
ATOM 4649 O O . VAL B 1 196 ? -8.523 26.125 1.942 1 98.81 196 VAL B O 1
ATOM 4652 N N . PHE B 1 197 ? -10.508 25.188 2.234 1 98.5 197 PHE B N 1
ATOM 4653 C CA . PHE B 1 197 ? -10.477 24.516 0.939 1 98.5 197 PHE B CA 1
ATOM 4654 C C . PHE B 1 197 ? -11.016 25.438 -0.155 1 98.5 197 PHE B C 1
ATOM 4656 O O . PHE B 1 197 ? -12.227 25.5 -0.383 1 98.5 197 PHE B O 1
ATOM 4663 N N . CYS B 1 198 ? -10.156 26.125 -0.816 1 97.75 198 CYS B N 1
ATOM 4664 C CA . CYS B 1 198 ? -10.492 27.062 -1.885 1 97.75 198 CYS B CA 1
ATOM 4665 C C . CYS B 1 198 ? -10.305 26.422 -3.252 1 97.75 198 CYS B C 1
ATOM 4667 O O . CYS B 1 198 ? -9.172 26.219 -3.699 1 97.75 198 CYS B O 1
ATOM 4669 N N . ASP B 1 199 ? -11.367 26.141 -3.928 1 96.44 199 ASP B N 1
ATOM 4670 C CA . ASP B 1 199 ? -11.352 25.422 -5.199 1 96.44 199 ASP B CA 1
ATOM 4671 C C . ASP B 1 199 ? -12.703 25.516 -5.902 1 96.44 199 ASP B C 1
ATOM 4673 O O . ASP B 1 199 ? -13.672 26.047 -5.336 1 96.44 199 ASP B O 1
ATOM 4677 N N . ALA B 1 200 ? -12.727 25.062 -7.219 1 93.12 200 ALA B N 1
ATOM 4678 C CA . ALA B 1 200 ? -14.016 24.906 -7.887 1 93.12 200 ALA B CA 1
ATOM 4679 C C . ALA B 1 200 ? -14.891 23.891 -7.16 1 93.12 200 ALA B C 1
ATOM 4681 O O . ALA B 1 200 ? -14.453 22.766 -6.891 1 93.12 200 ALA B O 1
ATOM 4682 N N . GLY B 1 201 ? -16.047 24.312 -6.766 1 89 201 GLY B N 1
ATOM 4683 C CA . GLY B 1 201 ? -16.984 23.391 -6.113 1 89 201 GLY B CA 1
ATOM 4684 C C . GLY B 1 201 ? -16.859 23.406 -4.602 1 89 201 GLY B C 1
ATOM 4685 O O . GLY B 1 201 ? -17.625 22.734 -3.91 1 89 201 GLY B O 1
ATOM 4686 N N . ALA B 1 202 ? -15.945 24.156 -4.07 1 94.31 202 ALA B N 1
ATOM 4687 C CA . ALA B 1 202 ? -15.781 24.344 -2.633 1 94.31 202 ALA B CA 1
ATOM 4688 C C . ALA B 1 202 ? -15.961 25.812 -2.25 1 94.31 202 ALA B C 1
ATOM 4690 O O . ALA B 1 202 ? -16.953 26.438 -2.623 1 94.31 202 ALA B O 1
ATOM 4691 N N . PHE B 1 203 ? -15.039 26.406 -1.558 1 97.56 203 PHE B N 1
ATOM 4692 C CA . PHE B 1 203 ? -15.164 27.828 -1.266 1 97.56 203 PHE B CA 1
ATOM 4693 C C . PHE B 1 203 ? -14.531 28.672 -2.373 1 97.56 203 PHE B C 1
ATOM 4695 O O . PHE B 1 203 ? -13.438 28.359 -2.848 1 97.56 203 PHE B O 1
ATOM 4702 N N . SER B 1 204 ? -15.258 29.719 -2.789 1 97.19 204 SER B N 1
ATOM 4703 C CA . SER B 1 204 ? -14.734 30.641 -3.779 1 97.19 204 SER B CA 1
ATOM 4704 C C . SER B 1 204 ? -13.586 31.469 -3.207 1 97.19 204 SER B C 1
ATOM 4706 O O . SER B 1 204 ? -13.383 31.5 -1.991 1 97.19 204 SER B O 1
ATOM 4708 N N . ARG B 1 205 ? -12.836 32.094 -4.121 1 97 205 ARG B N 1
ATOM 4709 C CA . ARG B 1 205 ? -11.75 32.969 -3.695 1 97 205 ARG B CA 1
ATOM 4710 C C . ARG B 1 205 ? -12.266 34.094 -2.789 1 97 205 ARG B C 1
ATOM 4712 O O . ARG B 1 205 ? -11.617 34.438 -1.802 1 97 205 ARG B O 1
ATOM 4719 N N . LYS B 1 206 ? -13.422 34.594 -3.145 1 96.62 206 LYS B N 1
ATOM 4720 C CA . LYS B 1 206 ? -14.008 35.688 -2.371 1 96.62 206 LYS B CA 1
ATOM 4721 C C . LYS B 1 206 ? -14.352 35.25 -0.955 1 96.62 206 LYS B C 1
ATOM 4723 O O . LYS B 1 206 ? -13.977 35.906 0.019 1 96.62 206 LYS B O 1
ATOM 4728 N N . SER B 1 207 ? -15.078 34.156 -0.847 1 98.12 207 SER B N 1
ATOM 4729 C CA . SER B 1 207 ? -15.422 33.625 0.464 1 98.12 207 SER B CA 1
ATOM 4730 C C . SER B 1 207 ? -14.172 33.25 1.258 1 98.12 207 SER B C 1
ATOM 4732 O O . SER B 1 207 ? -14.109 33.469 2.469 1 98.12 207 SER B O 1
ATOM 4734 N N . THR B 1 208 ? -13.227 32.688 0.577 1 98.62 208 THR B N 1
ATOM 4735 C CA . THR B 1 208 ? -11.969 32.312 1.207 1 98.62 208 THR B CA 1
ATOM 4736 C C . THR B 1 208 ? -11.281 33.531 1.81 1 98.62 208 THR B C 1
ATOM 4738 O O . THR B 1 208 ? -10.844 33.5 2.959 1 98.62 208 THR B O 1
ATOM 4741 N N . GLU B 1 209 ? -11.211 34.562 1.011 1 98.19 209 GLU B N 1
ATOM 4742 C CA . GLU B 1 209 ? -10.586 35.812 1.476 1 98.19 209 GLU B CA 1
ATOM 4743 C C . GLU B 1 209 ? -11.266 36.344 2.734 1 98.19 209 GLU B C 1
ATOM 4745 O O . GLU B 1 209 ? -10.602 36.75 3.678 1 98.19 20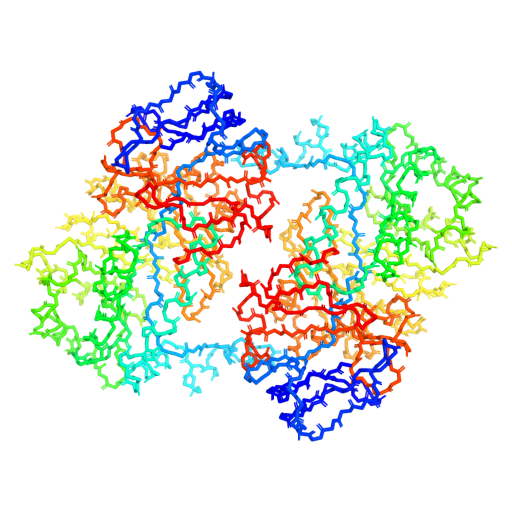9 GLU B O 1
ATOM 4750 N N . MET B 1 210 ? -12.586 36.312 2.781 1 98.5 210 MET B N 1
ATOM 4751 C CA . MET B 1 210 ? -13.344 36.781 3.941 1 98.5 210 MET B CA 1
ATOM 4752 C C . MET B 1 210 ? -13.008 35.938 5.176 1 98.5 210 MET B C 1
ATOM 4754 O O . MET B 1 210 ? -12.781 36.5 6.254 1 98.5 210 MET B O 1
ATOM 4758 N N . ILE B 1 211 ? -12.938 34.656 5.008 1 98.81 211 ILE B N 1
ATOM 4759 C CA . ILE B 1 211 ? -12.656 33.75 6.113 1 98.81 211 ILE B CA 1
ATOM 4760 C C . ILE B 1 211 ? -11.234 33.969 6.613 1 98.81 211 ILE B C 1
ATOM 4762 O O . ILE B 1 211 ? -10.992 34.031 7.82 1 98.81 211 ILE B O 1
ATOM 4766 N N . LEU B 1 212 ? -10.273 34.094 5.664 1 98.75 212 LEU B N 1
ATOM 4767 C CA . LEU B 1 212 ? -8.875 34.312 6.027 1 98.75 212 LEU B CA 1
ATOM 4768 C C . LEU B 1 212 ? -8.695 35.625 6.789 1 98.75 212 LEU B C 1
ATOM 4770 O O . LEU B 1 212 ? -7.906 35.688 7.73 1 98.75 212 LEU B O 1
ATOM 4774 N N . GLU B 1 213 ? -9.391 36.656 6.402 1 98.56 213 GLU B N 1
ATOM 4775 C CA . GLU B 1 213 ? -9.328 37.938 7.109 1 98.56 213 GLU B CA 1
ATOM 4776 C C . GLU B 1 213 ? -9.773 37.781 8.562 1 98.56 213 GLU B C 1
ATOM 4778 O O . GLU B 1 213 ? -9.133 38.344 9.469 1 98.56 213 GLU B O 1
ATOM 4783 N N . ALA B 1 214 ? -10.875 37.062 8.711 1 98.62 214 ALA B N 1
ATOM 4784 C CA . ALA B 1 214 ? -11.352 36.781 10.07 1 98.62 214 ALA B CA 1
ATOM 4785 C C . ALA B 1 214 ? -10.32 36 10.859 1 98.62 214 ALA B C 1
ATOM 4787 O O . ALA B 1 214 ? -10.18 36.188 12.07 1 98.62 214 ALA B O 1
ATOM 4788 N N . GLY B 1 215 ? -9.664 35.031 10.188 1 98.44 215 GLY B N 1
ATOM 4789 C CA . GLY B 1 215 ? -8.609 34.25 10.82 1 98.44 215 GLY B CA 1
ATOM 4790 C C . GLY B 1 215 ? -7.457 35.125 11.305 1 98.44 215 GLY B C 1
ATOM 4791 O O . GLY B 1 215 ? -7 34.969 12.438 1 98.44 215 GLY B O 1
ATOM 4792 N N . VAL B 1 216 ? -7.004 36.062 10.484 1 98.06 216 VAL B N 1
ATOM 4793 C CA . VAL B 1 216 ? -5.926 37 10.836 1 98.06 216 VAL B CA 1
ATOM 4794 C C . VAL B 1 216 ? -6.336 37.812 12.047 1 98.06 216 VAL B C 1
ATOM 4796 O O . VAL B 1 216 ? -5.566 37.969 13 1 98.06 216 VAL B O 1
ATOM 4799 N N . SER B 1 217 ? -7.52 38.312 11.969 1 97.88 217 SER B N 1
ATOM 4800 C CA . SER B 1 217 ? -8.039 39.125 13.055 1 97.88 217 SER B CA 1
ATOM 4801 C C . SER B 1 217 ? -8.094 38.344 14.367 1 97.88 217 SER B C 1
ATOM 4803 O O . SER B 1 217 ? -8.031 38.938 15.445 1 97.88 217 SER B O 1
ATOM 4805 N N . SER B 1 218 ? -8.219 37.062 14.258 1 98.12 218 SER B N 1
ATOM 4806 C CA . SER B 1 218 ? -8.32 36.188 15.43 1 98.12 218 SER B CA 1
ATOM 4807 C C . SER B 1 218 ? -6.969 35.594 15.797 1 98.12 218 SER B C 1
ATOM 4809 O O . SER B 1 218 ? -6.891 34.688 16.594 1 98.12 218 SER B O 1
ATOM 4811 N N . ARG B 1 219 ? -5.938 36 15.125 1 97.38 219 ARG B N 1
ATOM 4812 C CA . ARG B 1 219 ? -4.543 35.656 15.391 1 97.38 219 ARG B CA 1
ATOM 4813 C C . ARG B 1 219 ? -4.281 34.188 15.148 1 97.38 219 ARG B C 1
ATOM 4815 O O . ARG B 1 219 ? -3.537 33.531 15.891 1 97.38 219 ARG B O 1
ATOM 4822 N N . LEU B 1 220 ? -4.973 33.656 14.203 1 98.12 220 LEU B N 1
ATOM 4823 C CA . LEU B 1 220 ? -4.73 32.281 13.789 1 98.12 220 LEU B CA 1
ATOM 4824 C C . LEU B 1 220 ? -3.689 32.219 12.672 1 98.12 220 LEU B C 1
ATOM 4826 O O . LEU B 1 220 ? -3.613 33.125 11.836 1 98.12 220 LEU B O 1
ATOM 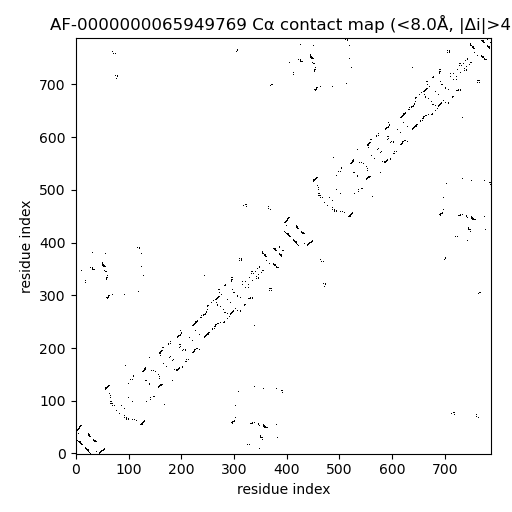4830 N N . LYS B 1 221 ? -2.826 31.219 12.727 1 98.5 221 LYS B N 1
ATOM 4831 C CA . LYS B 1 221 ? -1.952 30.938 11.594 1 98.5 221 LYS B CA 1
ATOM 4832 C C . LYS B 1 221 ? -2.732 30.312 10.438 1 98.5 221 LYS B C 1
ATOM 4834 O O . LYS B 1 221 ? -3.643 29.516 10.664 1 98.5 221 LYS B O 1
ATOM 4839 N N . LEU B 1 222 ? -2.402 30.688 9.219 1 98.69 222 LEU B N 1
ATOM 4840 C CA . LEU B 1 222 ? -3.26 30.359 8.086 1 98.69 222 LEU B CA 1
ATOM 4841 C C . LEU B 1 222 ? -2.635 29.266 7.219 1 98.69 222 LEU B C 1
ATOM 4843 O O . LEU B 1 222 ? -1.417 29.25 7.016 1 98.69 222 LEU B O 1
ATOM 4847 N N . LYS B 1 223 ? -3.434 28.375 6.73 1 98.81 223 LYS B N 1
ATOM 4848 C CA . LYS B 1 223 ? -3.17 27.422 5.664 1 98.81 223 LYS B CA 1
ATOM 4849 C C . LYS B 1 223 ? -4.234 27.5 4.574 1 98.81 223 LYS B C 1
ATOM 4851 O O . LYS B 1 223 ? -5.297 28.094 4.781 1 98.81 223 LYS B O 1
ATOM 4856 N N . ILE B 1 224 ? -3.943 26.875 3.414 1 98.75 224 ILE B N 1
ATOM 4857 C CA . ILE B 1 224 ? -4.957 26.922 2.369 1 98.75 224 ILE B CA 1
ATOM 4858 C C . ILE B 1 224 ? -4.82 25.703 1.466 1 98.75 224 ILE B C 1
ATOM 4860 O O . ILE B 1 224 ? -3.713 25.312 1.083 1 98.75 224 ILE B O 1
ATOM 4864 N N . HIS B 1 225 ? -5.918 24.922 1.295 1 98.56 225 HIS B N 1
ATOM 4865 C CA . HIS B 1 225 ? -6.027 24.016 0.164 1 98.56 225 HIS B CA 1
ATOM 4866 C C . HIS B 1 225 ? -6.203 24.766 -1.146 1 98.56 225 HIS B C 1
ATOM 4868 O O . HIS B 1 225 ? -7.18 25.5 -1.315 1 98.56 225 HIS B O 1
ATOM 4874 N N . ALA B 1 226 ? -5.324 24.547 -2.047 1 97.5 226 ALA B N 1
ATOM 4875 C CA . ALA B 1 226 ? -5.395 25.344 -3.262 1 97.5 226 ALA B CA 1
ATOM 4876 C C . ALA B 1 226 ? -5.113 24.5 -4.5 1 97.5 226 ALA B C 1
ATOM 4878 O O . ALA B 1 226 ? -4.258 23.609 -4.473 1 97.5 226 ALA B O 1
ATOM 4879 N N . ASP B 1 227 ? -5.859 24.766 -5.605 1 97.31 227 ASP B N 1
ATOM 4880 C CA . ASP B 1 227 ? -5.555 24.281 -6.949 1 97.31 227 ASP B CA 1
ATOM 4881 C C . ASP B 1 227 ? -5.59 22.766 -7.016 1 97.31 227 ASP B C 1
ATOM 4883 O O . ASP B 1 227 ? -4.777 22.141 -7.707 1 97.31 227 ASP B O 1
ATOM 4887 N N . GLU B 1 228 ? -6.406 22.094 -6.211 1 95.88 228 GLU B N 1
ATOM 4888 C CA . GLU B 1 228 ? -6.543 20.656 -6.289 1 95.88 228 GLU B CA 1
ATOM 4889 C C . GLU B 1 228 ? -7.309 20.234 -7.539 1 95.88 228 GLU B C 1
ATOM 4891 O O . GLU B 1 228 ? -6.836 19.406 -8.32 1 95.88 228 GLU B O 1
ATOM 4896 N N . LEU B 1 229 ? -8.477 20.875 -7.691 1 94.81 229 LEU B N 1
ATOM 4897 C CA . LEU B 1 229 ? -9.359 20.531 -8.797 1 94.81 229 LEU B CA 1
ATOM 4898 C C . LEU B 1 229 ? -9.203 21.5 -9.961 1 94.81 229 LEU B C 1
ATOM 4900 O O . LEU B 1 229 ? -9.188 21.094 -11.117 1 94.81 229 LEU B O 1
ATOM 4904 N N . LYS B 1 230 ? -9.211 22.781 -9.609 1 95.69 230 LYS B N 1
ATOM 4905 C CA . LYS B 1 230 ? -9.047 23.844 -10.594 1 95.69 230 LYS B CA 1
ATOM 4906 C C . LYS B 1 230 ? -8.242 25.016 -10.023 1 95.69 230 LYS B C 1
ATOM 4908 O O . LYS B 1 230 ? -8.203 25.203 -8.812 1 95.69 230 LYS B O 1
ATOM 4913 N N . ASN B 1 231 ? -7.555 25.656 -10.867 1 97.31 231 ASN B N 1
ATOM 4914 C CA . ASN B 1 231 ? -6.93 26.922 -10.5 1 97.31 231 ASN B CA 1
ATOM 4915 C C . ASN B 1 231 ? -7.914 28.078 -10.602 1 97.31 231 ASN B C 1
ATOM 4917 O O . ASN B 1 231 ? -8.195 28.578 -11.695 1 97.31 231 ASN B O 1
ATOM 4921 N N . ILE B 1 232 ? -8.414 28.547 -9.469 1 96.56 232 ILE B N 1
ATOM 4922 C CA . ILE B 1 232 ? -9.391 29.625 -9.5 1 96.56 232 ILE B CA 1
ATOM 4923 C C . ILE B 1 232 ? -8.758 30.906 -8.945 1 96.56 232 ILE B C 1
ATOM 4925 O O . ILE B 1 232 ? -9.469 31.828 -8.531 1 96.56 232 ILE B O 1
ATOM 4929 N N . GLY B 1 233 ? -7.43 30.875 -8.852 1 95.06 233 GLY B N 1
ATOM 4930 C CA . GLY B 1 233 ? -6.703 32.094 -8.484 1 95.06 233 GLY B CA 1
ATOM 4931 C C . GLY B 1 233 ? -6.422 32.188 -6.996 1 95.06 233 GLY B C 1
ATOM 4932 O O . GLY B 1 233 ? -6.043 33.25 -6.5 1 95.06 233 GLY B O 1
ATOM 4933 N N . CYS B 1 234 ? -6.551 31.156 -6.293 1 94.69 234 CYS B N 1
ATOM 4934 C CA . CYS B 1 234 ? -6.438 31.188 -4.84 1 94.69 234 CYS B CA 1
ATOM 4935 C C . CYS B 1 234 ? -5 31.438 -4.41 1 94.69 234 CYS B C 1
ATOM 4937 O O . CYS B 1 234 ? -4.758 32.094 -3.385 1 94.69 234 CYS B O 1
ATOM 4939 N N . ILE B 1 235 ? -4.02 30.969 -5.148 1 97.12 235 ILE B N 1
ATOM 4940 C CA . ILE B 1 235 ? -2.613 31.094 -4.789 1 97.12 235 ILE B CA 1
ATOM 4941 C C . ILE B 1 235 ? -2.205 32.562 -4.812 1 97.12 235 ILE B C 1
ATOM 4943 O O . ILE B 1 235 ? -1.263 32.969 -4.125 1 97.12 235 ILE B O 1
ATOM 4947 N N . ASP B 1 236 ? -2.963 33.375 -5.578 1 96.25 236 ASP B N 1
ATOM 4948 C CA . ASP B 1 236 ? -2.691 34.812 -5.617 1 96.25 236 ASP B CA 1
ATOM 4949 C C . ASP B 1 236 ? -2.875 35.438 -4.242 1 96.25 236 ASP B C 1
ATOM 4951 O O . ASP B 1 236 ? -2.354 36.531 -3.977 1 96.25 236 ASP B O 1
ATOM 4955 N N . LEU B 1 237 ? -3.615 34.812 -3.365 1 97.31 237 LEU B N 1
ATOM 4956 C CA . LEU B 1 237 ? -3.859 35.312 -2.016 1 97.31 237 LEU B CA 1
ATOM 4957 C C . LEU B 1 237 ? -2.572 35.312 -1.196 1 97.31 237 LEU B C 1
ATOM 4959 O O . LEU B 1 237 ? -2.504 35.938 -0.142 1 97.31 237 LEU B O 1
ATOM 4963 N N . CYS B 1 238 ? -1.549 34.656 -1.654 1 97.06 238 CYS B N 1
ATOM 4964 C CA . CYS B 1 238 ? -0.241 34.719 -1.01 1 97.06 238 CYS B CA 1
ATOM 4965 C C . CYS B 1 238 ? 0.322 36.125 -1 1 97.06 238 CYS B C 1
ATOM 4967 O O . CYS B 1 238 ? 1.192 36.438 -0.19 1 97.06 238 CYS B O 1
ATOM 4969 N N . LYS B 1 239 ? -0.152 36.969 -1.882 1 96.25 239 LYS B N 1
ATOM 4970 C CA . LYS B 1 239 ? 0.287 38.344 -1.941 1 96.25 239 LYS B CA 1
ATOM 4971 C C . LYS B 1 239 ? -0.23 39.156 -0.743 1 96.25 239 LYS B C 1
ATOM 4973 O O . LYS B 1 239 ? 0.336 40.188 -0.384 1 96.25 239 LYS B O 1
ATOM 4978 N N . ARG B 1 240 ? -1.257 38.656 -0.154 1 96 240 ARG B N 1
ATOM 4979 C CA . ARG B 1 240 ? -1.951 39.438 0.866 1 96 240 ARG B CA 1
ATOM 4980 C C . ARG B 1 240 ? -1.858 38.75 2.23 1 96 240 ARG B C 1
ATOM 4982 O O . ARG B 1 240 ? -1.923 39.406 3.264 1 96 240 ARG B O 1
ATOM 4989 N N . PHE B 1 241 ? -1.802 37.438 2.229 1 97.44 241 PHE B N 1
ATOM 4990 C CA . PHE B 1 241 ? -1.835 36.688 3.477 1 97.44 241 PHE B CA 1
ATOM 4991 C C . PHE B 1 241 ? -0.55 35.875 3.662 1 97.44 241 PHE B C 1
ATOM 4993 O O . PHE B 1 241 ? 0.058 35.438 2.686 1 97.44 241 PHE B O 1
ATOM 5000 N N . ASN B 1 242 ? -0.153 35.75 4.863 1 96.5 242 ASN B N 1
ATOM 5001 C CA . ASN B 1 242 ? 0.97 34.906 5.211 1 96.5 242 ASN B CA 1
ATOM 5002 C C . ASN B 1 242 ? 0.506 33.469 5.559 1 96.5 242 ASN B C 1
ATOM 5004 O O . ASN B 1 242 ? 0.049 33.219 6.672 1 96.5 242 ASN B O 1
ATOM 5008 N N . PHE B 1 243 ? 0.73 32.625 4.676 1 98.31 243 PHE B N 1
ATOM 5009 C CA . PHE B 1 243 ? 0.358 31.219 4.902 1 98.31 243 PHE B CA 1
ATOM 5010 C C . PHE B 1 243 ? 1.537 30.438 5.453 1 98.31 243 PHE B C 1
ATOM 5012 O O . PHE B 1 243 ? 2.682 30.656 5.051 1 98.31 243 PHE B O 1
ATOM 5019 N N . THR B 1 244 ? 1.205 29.516 6.355 1 98.25 244 THR B N 1
ATOM 5020 C CA . THR B 1 244 ? 2.221 28.562 6.797 1 98.25 244 THR B CA 1
ATOM 5021 C C . THR B 1 244 ? 2.465 27.5 5.727 1 98.25 244 THR B C 1
ATOM 5023 O O . THR B 1 244 ? 3.604 27.078 5.516 1 98.25 244 THR B O 1
ATOM 5026 N N . SER B 1 245 ? 1.402 27.094 5.082 1 98.75 245 SER B N 1
ATOM 5027 C CA . SER B 1 245 ? 1.51 26.141 3.98 1 98.75 245 SER B CA 1
ATOM 5028 C C . SER B 1 245 ? 0.412 26.359 2.947 1 98.75 245 SER B C 1
ATOM 5030 O O . SER B 1 245 ? -0.648 26.906 3.268 1 98.75 245 SER B O 1
ATOM 5032 N N . VAL B 1 246 ? 0.676 26.078 1.722 1 98.81 246 VAL B N 1
ATOM 5033 C CA . VAL B 1 246 ? -0.273 25.922 0.624 1 98.81 246 VAL B CA 1
ATOM 5034 C C . VAL B 1 246 ? -0.278 24.484 0.135 1 98.81 246 VAL B C 1
ATOM 5036 O O . VAL B 1 246 ? 0.781 23.891 -0.068 1 98.81 246 VAL B O 1
ATOM 5039 N N . ASP B 1 247 ? -1.43 23.922 -0.02 1 98.69 247 ASP B N 1
ATOM 5040 C CA . ASP B 1 247 ? -1.499 22.453 -0.113 1 98.69 247 ASP B CA 1
ATOM 5041 C C . ASP B 1 247 ? -2.188 22.031 -1.405 1 98.69 247 ASP B C 1
ATOM 5043 O O . ASP B 1 247 ? -3.002 22.766 -1.96 1 98.69 247 ASP B O 1
ATOM 5047 N N . HIS B 1 248 ? -1.937 20.781 -1.877 1 98.31 248 HIS B N 1
ATOM 5048 C CA . HIS B 1 248 ? -2.373 20.109 -3.092 1 98.31 248 HIS B CA 1
ATOM 5049 C C . HIS B 1 248 ? -1.593 20.594 -4.309 1 98.31 248 HIS B C 1
ATOM 5051 O O . HIS B 1 248 ? -0.65 19.938 -4.75 1 98.31 248 HIS B O 1
ATOM 5057 N N . LEU B 1 249 ? -1.994 21.703 -4.871 1 98.25 249 LEU B N 1
ATOM 5058 C CA . LEU B 1 249 ? -1.216 22.453 -5.848 1 98.25 249 LEU B CA 1
ATOM 5059 C C . LEU B 1 249 ? -1.148 21.719 -7.18 1 98.25 249 LEU B C 1
ATOM 5061 O O . LEU B 1 249 ? -0.195 21.891 -7.941 1 98.25 249 LEU B O 1
ATOM 5065 N N . LEU B 1 250 ? -2.096 20.859 -7.484 1 97.38 250 LEU B N 1
ATOM 5066 C CA . LEU B 1 250 ? -2.125 20.047 -8.703 1 97.38 250 LEU B CA 1
ATOM 5067 C C . LEU B 1 250 ? -2.223 20.938 -9.938 1 97.38 250 LEU B C 1
ATOM 5069 O O . LEU B 1 250 ? -1.679 20.609 -10.992 1 97.38 250 LEU B O 1
ATOM 5073 N N . ASN B 1 251 ? -2.904 22.109 -9.82 1 96.94 251 ASN B N 1
ATOM 5074 C CA . ASN B 1 251 ? -3.195 22.969 -10.969 1 96.94 251 ASN B CA 1
ATOM 5075 C C . ASN B 1 251 ? -2.551 24.344 -10.828 1 96.94 251 ASN B C 1
ATOM 5077 O O . ASN B 1 251 ? -2.986 25.297 -11.469 1 96.94 251 ASN B O 1
ATOM 5081 N N . THR B 1 252 ? -1.542 24.438 -10.023 1 97.88 252 THR B N 1
ATOM 5082 C CA . THR B 1 252 ? -0.863 25.703 -9.812 1 97.88 252 THR B CA 1
ATOM 5083 C C . THR B 1 252 ? -0.009 26.078 -11.023 1 97.88 252 THR B C 1
ATOM 5085 O O . THR B 1 252 ? 0.763 25.25 -11.516 1 97.88 252 THR B O 1
ATOM 5088 N N . ARG B 1 253 ? -0.122 27.297 -11.477 1 96.94 253 ARG B N 1
ATOM 5089 C CA . ARG B 1 253 ? 0.65 27.75 -12.625 1 96.94 253 ARG B CA 1
ATOM 5090 C C . ARG B 1 253 ? 2.064 28.156 -12.219 1 96.94 253 ARG B C 1
ATOM 5092 O O . ARG B 1 253 ? 2.287 28.578 -11.086 1 96.94 253 ARG B O 1
ATOM 5099 N N . ASN B 1 254 ? 2.932 28.109 -13.141 1 96.62 254 ASN B N 1
ATOM 5100 C CA . ASN B 1 254 ? 4.332 28.422 -12.875 1 96.62 254 ASN B CA 1
ATOM 5101 C C . ASN B 1 254 ? 4.508 29.875 -12.438 1 96.62 254 ASN B C 1
ATOM 5103 O O . ASN B 1 254 ? 5.379 30.188 -11.625 1 96.62 254 ASN B O 1
ATOM 5107 N N . ASP B 1 255 ? 3.701 30.719 -13.055 1 95.75 255 ASP B N 1
ATOM 5108 C CA . ASP B 1 255 ? 3.844 32.125 -12.758 1 95.75 255 ASP B CA 1
ATOM 5109 C C . ASP B 1 255 ? 3.402 32.438 -11.328 1 95.75 255 ASP B C 1
ATOM 5111 O O . ASP B 1 255 ? 3.701 33.531 -10.797 1 95.75 255 ASP B O 1
ATOM 5115 N N . GLN B 1 256 ? 2.764 31.562 -10.648 1 97.31 256 GLN B N 1
ATOM 5116 C CA . GLN B 1 256 ? 2.264 31.766 -9.297 1 97.31 256 GLN B CA 1
ATOM 5117 C C . GLN B 1 256 ? 3.273 31.297 -8.258 1 97.31 256 GLN B C 1
ATOM 5119 O O . GLN B 1 256 ? 3.141 31.594 -7.066 1 97.31 256 GLN B O 1
ATOM 5124 N N . LEU B 1 257 ? 4.266 30.578 -8.664 1 97.88 257 LEU B N 1
ATOM 5125 C CA . LEU B 1 257 ? 5.246 30.016 -7.742 1 97.88 257 LEU B CA 1
ATOM 5126 C C . LEU B 1 257 ? 5.977 31.125 -6.984 1 97.88 257 LEU B C 1
ATOM 5128 O O . LEU B 1 257 ? 6.324 30.953 -5.812 1 97.88 257 LEU B O 1
ATOM 5132 N N . ASN B 1 258 ? 6.16 32.188 -7.645 1 96.94 258 ASN B N 1
ATOM 5133 C CA . ASN B 1 258 ? 6.855 33.281 -7 1 96.94 258 ASN B CA 1
ATOM 5134 C C . ASN B 1 258 ? 6.059 33.844 -5.824 1 96.94 258 ASN B C 1
ATOM 5136 O O . ASN B 1 258 ? 6.637 34.312 -4.836 1 96.94 258 ASN B O 1
ATOM 5140 N N . TYR B 1 259 ? 4.738 33.844 -5.949 1 97.44 259 TYR B N 1
ATOM 5141 C CA . TYR B 1 259 ? 3.906 34.281 -4.836 1 97.44 259 TYR B CA 1
ATOM 5142 C C . TYR B 1 259 ? 4.102 33.406 -3.617 1 97.44 259 TYR B C 1
ATOM 5144 O O . TYR B 1 259 ? 4.152 33.875 -2.484 1 97.44 259 TYR B O 1
ATOM 5152 N N . ILE B 1 260 ? 4.219 32.125 -3.824 1 98.06 260 ILE B N 1
ATOM 5153 C CA . ILE B 1 260 ? 4.449 31.156 -2.744 1 98.06 260 ILE B CA 1
ATOM 5154 C C . ILE B 1 260 ? 5.82 31.406 -2.121 1 98.06 260 ILE B C 1
ATOM 5156 O O . ILE B 1 260 ? 5.941 31.516 -0.898 1 98.06 260 ILE B O 1
ATOM 5160 N N . LYS B 1 261 ? 6.797 31.5 -3.01 1 97.19 261 LYS B N 1
ATOM 5161 C CA . LYS B 1 261 ? 8.164 31.734 -2.557 1 97.19 261 LYS B CA 1
ATOM 5162 C C . LYS B 1 261 ? 8.25 32.969 -1.673 1 97.19 261 LYS B C 1
ATOM 5164 O O . LYS B 1 261 ? 8.797 32.938 -0.569 1 97.19 261 LYS B O 1
ATOM 5169 N N . ASP B 1 262 ? 7.672 34 -2.182 1 96 262 ASP B N 1
ATOM 5170 C CA . ASP B 1 262 ? 7.777 35.312 -1.506 1 96 262 ASP B CA 1
ATOM 5171 C C . ASP B 1 262 ? 7.016 35.281 -0.183 1 96 262 ASP B C 1
ATOM 5173 O O . ASP B 1 262 ? 7.375 36 0.752 1 96 262 ASP B O 1
ATOM 5177 N N . SER B 1 263 ? 5.973 34.531 -0.085 1 94.88 263 SER B N 1
ATOM 5178 C CA . SER B 1 263 ? 5.18 34.438 1.137 1 94.88 263 SER B CA 1
ATOM 5179 C C . SER B 1 263 ? 5.91 33.656 2.213 1 94.88 263 SER B C 1
ATOM 5181 O O . SER B 1 263 ? 5.609 33.781 3.4 1 94.88 263 SER B O 1
ATOM 5183 N N . GLY B 1 264 ? 6.797 32.75 1.791 1 95.62 264 GLY B N 1
ATOM 5184 C CA . GLY B 1 264 ? 7.504 31.875 2.719 1 95.62 264 GLY B CA 1
ATOM 5185 C C . GLY B 1 264 ? 6.727 30.625 3.076 1 95.62 264 GLY B C 1
ATOM 5186 O O . GLY B 1 264 ? 7.164 29.828 3.918 1 95.62 264 GLY B O 1
ATOM 5187 N N . ALA B 1 265 ? 5.621 30.453 2.453 1 98.12 265 ALA B N 1
ATOM 5188 C CA . ALA B 1 265 ? 4.789 29.281 2.729 1 98.12 265 ALA B CA 1
ATOM 5189 C C . ALA B 1 265 ? 5.457 28 2.234 1 98.12 265 ALA B C 1
ATOM 5191 O O . ALA B 1 265 ? 6.172 28.016 1.231 1 98.12 265 ALA B O 1
ATOM 5192 N N . VAL B 1 266 ? 5.246 26.906 2.938 1 98.69 266 VAL B N 1
ATOM 5193 C CA . VAL B 1 266 ? 5.688 25.578 2.486 1 98.69 266 VAL B CA 1
ATOM 5194 C C . VAL B 1 266 ? 4.688 25.031 1.477 1 98.69 266 VAL B C 1
ATOM 5196 O O . VAL B 1 266 ? 3.475 25.094 1.69 1 98.69 266 VAL B O 1
ATOM 5199 N N . ALA B 1 267 ? 5.137 24.562 0.318 1 98.81 267 ALA B N 1
ATOM 5200 C CA . ALA B 1 267 ? 4.289 23.875 -0.656 1 98.81 267 ALA B CA 1
ATOM 5201 C C . ALA B 1 267 ? 4.105 22.406 -0.285 1 98.81 267 ALA B C 1
ATOM 5203 O O . ALA B 1 267 ? 5.035 21.609 -0.414 1 98.81 267 ALA B O 1
ATOM 5204 N N . THR B 1 268 ? 2.938 22.047 0.142 1 98.88 268 THR B N 1
ATOM 5205 C CA . THR B 1 268 ? 2.666 20.656 0.531 1 98.88 268 THR B CA 1
ATOM 5206 C C . THR B 1 268 ? 2.01 19.891 -0.615 1 98.88 268 THR B C 1
ATOM 5208 O O . THR B 1 268 ? 0.885 20.203 -1.013 1 98.88 268 THR B O 1
ATOM 5211 N N . ILE B 1 269 ? 2.732 18.969 -1.097 1 98.56 269 ILE B N 1
ATOM 5212 C CA . ILE B 1 269 ? 2.17 18.141 -2.154 1 98.56 269 ILE B CA 1
ATOM 5213 C C . ILE B 1 269 ? 1.587 16.859 -1.554 1 98.56 269 ILE B C 1
ATOM 5215 O O . ILE B 1 269 ? 2.086 16.359 -0.544 1 98.56 269 ILE B O 1
ATOM 5219 N N . LEU B 1 270 ? 0.589 16.391 -2.133 1 98.75 270 LEU B N 1
ATOM 5220 C CA . LEU B 1 270 ? -0.186 15.266 -1.632 1 98.75 270 LEU B CA 1
ATOM 5221 C C . LEU B 1 270 ? -0.31 14.18 -2.693 1 98.75 270 LEU B C 1
ATOM 5223 O O . LEU B 1 270 ? -1.38 14 -3.277 1 98.75 270 LEU B O 1
ATOM 5227 N N . PRO B 1 271 ? 0.735 13.352 -2.842 1 98.5 271 PRO B N 1
ATOM 5228 C CA . PRO B 1 271 ? 0.775 12.383 -3.941 1 98.5 271 PRO B CA 1
ATOM 5229 C C . PRO B 1 271 ? -0.318 11.32 -3.832 1 98.5 271 PRO B C 1
ATOM 5231 O O . PRO B 1 271 ? -0.806 10.828 -4.852 1 98.5 271 PRO B O 1
ATOM 5234 N N . VAL B 1 272 ? -0.718 10.938 -2.656 1 98.31 272 VAL B N 1
ATOM 5235 C CA . VAL B 1 272 ? -1.744 9.922 -2.471 1 98.31 272 VAL B CA 1
ATOM 5236 C C . VAL B 1 272 ? -3.082 10.43 -2.998 1 98.31 272 VAL B C 1
ATOM 5238 O O . VAL B 1 272 ? -3.879 9.656 -3.539 1 98.31 272 VAL B O 1
ATOM 5241 N N . THR B 1 273 ? -3.344 11.719 -2.814 1 96.62 273 THR B N 1
ATOM 5242 C CA . THR B 1 273 ? -4.547 12.328 -3.375 1 96.62 273 THR B CA 1
ATOM 5243 C C . THR B 1 273 ? -4.547 12.227 -4.898 1 96.62 273 THR B C 1
ATOM 5245 O O . THR B 1 273 ? -5.551 11.852 -5.5 1 96.62 273 THR B O 1
ATOM 5248 N N . ALA B 1 274 ? -3.439 12.625 -5.492 1 96.06 274 ALA B N 1
ATOM 5249 C CA . ALA B 1 274 ? -3.326 12.516 -6.945 1 96.06 274 ALA B CA 1
ATOM 5250 C C . ALA B 1 274 ? -3.576 11.086 -7.406 1 96.06 274 ALA B C 1
ATOM 5252 O O . ALA B 1 274 ? -4.273 10.859 -8.398 1 96.06 274 ALA B O 1
ATOM 5253 N N . PHE B 1 275 ? -3.037 10.078 -6.68 1 96.69 275 PHE B N 1
ATOM 5254 C CA . PHE B 1 275 ? -3.223 8.656 -6.961 1 96.69 275 PHE B CA 1
ATOM 5255 C C . PHE B 1 275 ? -4.695 8.281 -6.879 1 96.69 275 PHE B C 1
ATOM 5257 O O . PHE B 1 275 ? -5.227 7.633 -7.785 1 96.69 275 PHE B O 1
ATOM 5264 N N . SER B 1 276 ? -5.348 8.734 -5.824 1 93.5 276 SER B N 1
ATOM 5265 C CA . SER B 1 276 ? -6.746 8.398 -5.582 1 93.5 276 SER B CA 1
ATOM 5266 C C . SER B 1 276 ? -7.656 9.031 -6.621 1 93.5 276 SER B C 1
ATOM 5268 O O . SER B 1 276 ? -8.672 8.453 -7.008 1 93.5 276 SER B O 1
ATOM 5270 N N . LEU B 1 277 ? -7.293 10.266 -7.055 1 89.88 277 LEU B N 1
ATOM 5271 C CA . LEU B 1 277 ? -8.102 11 -8.023 1 89.88 277 LEU B CA 1
ATOM 5272 C C . LEU B 1 277 ? -7.793 10.539 -9.445 1 89.88 277 LEU B C 1
ATOM 5274 O O . LEU B 1 277 ? -8.516 10.883 -10.383 1 89.88 277 LEU B O 1
ATOM 5278 N N . ASP B 1 278 ? -6.699 9.695 -9.555 1 90.69 278 ASP B N 1
ATOM 5279 C CA . ASP B 1 278 ? -6.195 9.336 -10.875 1 90.69 278 ASP B CA 1
ATOM 5280 C C . ASP B 1 278 ? -5.91 10.578 -11.711 1 90.69 278 ASP B C 1
ATOM 5282 O O . ASP B 1 278 ? -6.391 10.695 -12.836 1 90.69 278 ASP B O 1
ATOM 5286 N N . SER B 1 279 ? -5.301 11.562 -11.078 1 91.75 279 SER B N 1
ATOM 5287 C CA . SER B 1 279 ? -4.926 12.82 -11.719 1 91.75 279 SER B CA 1
ATOM 5288 C C . SER B 1 279 ? -3.426 12.875 -11.992 1 91.75 279 SER B C 1
ATOM 5290 O O . SER B 1 279 ? -2.688 11.961 -11.617 1 91.75 279 SER B O 1
ATOM 5292 N N . ASP B 1 280 ? -3.078 13.922 -12.68 1 93.62 280 ASP B N 1
ATOM 5293 C CA . ASP B 1 280 ? -1.648 14.172 -12.828 1 93.62 280 ASP B CA 1
ATOM 5294 C C . ASP B 1 280 ? -1.013 14.531 -11.484 1 93.62 280 ASP B C 1
ATOM 5296 O O . ASP B 1 280 ? -1.67 15.109 -10.617 1 93.62 280 ASP B O 1
ATOM 5300 N N . TYR B 1 281 ? 0.19 14.164 -11.352 1 96.88 281 TYR B N 1
ATOM 5301 C CA . TYR B 1 281 ? 0.935 14.469 -10.133 1 96.88 281 TYR B CA 1
ATOM 5302 C C . TYR B 1 281 ? 1.588 15.844 -10.227 1 96.88 281 TYR B C 1
ATOM 5304 O O . TYR B 1 281 ? 1.883 16.328 -11.32 1 96.88 281 TYR B O 1
ATOM 5312 N N . VAL B 1 282 ? 1.775 16.438 -9.109 1 97.38 282 VAL B N 1
ATOM 5313 C CA . VAL B 1 282 ? 2.494 17.703 -9.023 1 97.38 282 VAL B CA 1
ATOM 5314 C C . VAL B 1 282 ? 3.975 17.484 -9.32 1 97.38 282 VAL B C 1
ATOM 5316 O O . VAL B 1 282 ? 4.582 16.531 -8.812 1 97.38 282 VAL B O 1
ATOM 5319 N N . ASN B 1 283 ? 4.551 18.297 -10.18 1 97.31 283 ASN B N 1
ATOM 5320 C CA . ASN B 1 283 ? 5.996 18.312 -10.352 1 97.31 283 ASN B CA 1
ATOM 5321 C C . ASN B 1 283 ? 6.691 19.078 -9.227 1 97.31 283 ASN B C 1
ATOM 5323 O O . ASN B 1 283 ? 6.832 20.297 -9.297 1 97.31 283 ASN B O 1
ATOM 5327 N N . ALA B 1 284 ? 7.16 18.391 -8.25 1 97.69 284 ALA B N 1
ATOM 5328 C CA . ALA B 1 284 ? 7.719 19 -7.047 1 97.69 284 ALA B CA 1
ATOM 5329 C C . ALA B 1 284 ? 9 19.766 -7.363 1 97.69 284 ALA B C 1
ATOM 5331 O O . ALA B 1 284 ? 9.328 20.75 -6.691 1 97.69 284 ALA B O 1
ATOM 5332 N N . GLN B 1 285 ? 9.672 19.344 -8.328 1 96.44 285 GLN B N 1
ATOM 5333 C CA . GLN B 1 285 ? 10.969 19.922 -8.672 1 96.44 285 GLN B CA 1
ATOM 5334 C C . GLN B 1 285 ? 10.828 21.406 -9.039 1 96.44 285 GLN B C 1
ATOM 5336 O O . GLN B 1 285 ? 11.734 22.203 -8.789 1 96.44 285 GLN B O 1
ATOM 5341 N N . ARG B 1 286 ? 9.703 21.766 -9.656 1 97.38 286 ARG B N 1
ATOM 5342 C CA . ARG B 1 286 ? 9.516 23.172 -10.039 1 97.38 286 ARG B CA 1
ATOM 5343 C C . ARG B 1 286 ? 9.523 24.078 -8.812 1 97.38 286 ARG B C 1
ATOM 5345 O O . ARG B 1 286 ? 10.016 25.203 -8.867 1 97.38 286 ARG B O 1
ATOM 5352 N N . PHE B 1 287 ? 9 23.609 -7.68 1 98.38 287 PHE B N 1
ATOM 5353 C CA . PHE B 1 287 ? 9.016 24.375 -6.434 1 98.38 287 PHE B CA 1
ATOM 5354 C C . PHE B 1 287 ? 10.422 24.422 -5.848 1 98.38 287 PHE B C 1
ATOM 5356 O O . PHE B 1 287 ? 10.883 25.484 -5.426 1 98.38 287 PHE B O 1
ATOM 5363 N N . ILE B 1 288 ? 11.07 23.281 -5.859 1 97.06 288 ILE B N 1
ATOM 5364 C CA . ILE B 1 288 ? 12.406 23.156 -5.289 1 97.06 288 ILE B CA 1
ATOM 5365 C C . ILE B 1 288 ? 13.383 24.047 -6.051 1 97.06 288 ILE B C 1
ATOM 5367 O O . ILE B 1 288 ? 14.219 24.719 -5.445 1 97.06 288 ILE B O 1
ATOM 5371 N N . ASN B 1 289 ? 13.242 24.047 -7.371 1 96.69 289 ASN B N 1
ATOM 5372 C CA . ASN B 1 289 ? 14.086 24.891 -8.211 1 96.69 289 ASN B CA 1
ATOM 5373 C C . ASN B 1 289 ? 13.945 26.359 -7.848 1 96.69 289 ASN B C 1
ATOM 5375 O O . ASN B 1 289 ? 14.875 27.156 -8.047 1 96.69 289 ASN B O 1
ATOM 5379 N N . LYS B 1 290 ? 12.852 26.734 -7.332 1 97.19 290 LYS B N 1
ATOM 5380 C CA . LYS B 1 290 ? 12.578 28.125 -6.938 1 97.19 290 LYS B CA 1
ATOM 5381 C C . LYS B 1 290 ? 12.898 28.344 -5.461 1 97.19 290 LYS B C 1
ATOM 5383 O O . LYS B 1 290 ? 12.555 29.375 -4.898 1 97.19 290 LYS B O 1
ATOM 5388 N N . LYS B 1 291 ? 13.422 27.328 -4.852 1 96.12 291 LYS B N 1
ATOM 5389 C CA . LYS B 1 291 ? 13.828 27.391 -3.449 1 96.12 291 LYS B CA 1
ATOM 5390 C C . LYS B 1 291 ? 12.609 27.5 -2.531 1 96.12 291 LYS B C 1
ATOM 5392 O O . LYS B 1 291 ? 12.656 28.203 -1.521 1 96.12 291 LYS B O 1
ATOM 5397 N N . ILE B 1 292 ? 11.539 27 -2.961 1 98.12 292 ILE B N 1
ATOM 5398 C CA . ILE B 1 292 ? 10.367 26.844 -2.111 1 98.12 292 ILE B CA 1
ATOM 5399 C C . ILE B 1 292 ? 10.461 25.531 -1.345 1 98.12 292 ILE B C 1
ATOM 5401 O O . ILE B 1 292 ? 10.727 24.484 -1.934 1 98.12 292 ILE B O 1
ATOM 5405 N N . ASP B 1 293 ? 10.281 25.547 -0.051 1 97.88 293 ASP B N 1
ATOM 5406 C CA . ASP B 1 293 ? 10.242 24.312 0.718 1 97.88 293 ASP B CA 1
ATOM 5407 C C . ASP B 1 293 ? 9.047 23.453 0.313 1 97.88 293 ASP B C 1
ATOM 5409 O O . ASP B 1 293 ? 7.93 23.969 0.181 1 97.88 293 ASP B O 1
ATOM 5413 N N . VAL B 1 294 ? 9.305 22.203 0.089 1 98.75 294 VAL B N 1
ATOM 5414 C CA . VAL B 1 294 ? 8.258 21.266 -0.299 1 98.75 294 VAL B CA 1
ATOM 5415 C C . VAL B 1 294 ? 8.031 20.25 0.821 1 98.75 294 VAL B C 1
ATOM 5417 O O . VAL B 1 294 ? 8.992 19.703 1.371 1 98.75 294 VAL B O 1
ATOM 5420 N N . ALA B 1 295 ? 6.801 20.031 1.163 1 98.88 295 ALA B N 1
ATOM 5421 C CA . ALA B 1 295 ? 6.422 18.969 2.084 1 98.88 295 ALA B CA 1
ATOM 5422 C C . ALA B 1 295 ? 5.574 17.906 1.381 1 98.88 295 ALA B C 1
ATOM 5424 O O . ALA B 1 295 ? 4.98 18.188 0.333 1 98.88 295 ALA B O 1
ATOM 5425 N N . ILE B 1 296 ? 5.59 16.688 1.889 1 98.88 296 ILE B N 1
ATOM 5426 C CA . ILE B 1 296 ? 4.734 15.586 1.475 1 98.88 296 ILE B CA 1
ATOM 5427 C C . ILE B 1 296 ? 3.873 15.133 2.65 1 98.88 296 ILE B C 1
ATOM 5429 O O . ILE B 1 296 ? 4.359 15.031 3.781 1 98.88 296 ILE B O 1
ATOM 5433 N N . ALA B 1 297 ? 2.646 14.945 2.436 1 98.94 297 ALA B N 1
ATOM 5434 C CA . ALA B 1 297 ? 1.725 14.445 3.451 1 98.94 297 ALA B CA 1
ATOM 5435 C C . ALA B 1 297 ? 0.736 13.445 2.852 1 98.94 297 ALA B C 1
ATOM 5437 O O . ALA B 1 297 ? 0.668 13.289 1.629 1 98.94 297 ALA B O 1
ATOM 5438 N N . SER B 1 298 ? 0.015 12.766 3.705 1 98.81 298 SER B N 1
ATOM 5439 C CA . SER B 1 298 ? -0.821 11.664 3.242 1 98.81 298 SER B CA 1
ATOM 5440 C C . SER B 1 298 ? -2.154 12.172 2.703 1 98.81 298 SER B C 1
ATOM 5442 O O . SER B 1 298 ? -2.707 11.594 1.761 1 98.81 298 SER B O 1
ATOM 5444 N N . ASP B 1 299 ? -2.652 13.203 3.326 1 98.75 299 ASP B N 1
ATOM 5445 C CA . ASP B 1 299 ? -4.012 13.664 3.066 1 98.75 299 ASP B CA 1
ATOM 5446 C C . ASP B 1 299 ? -5.027 12.547 3.305 1 98.75 299 ASP B C 1
ATOM 5448 O O . ASP B 1 299 ? -6.035 12.461 2.604 1 98.75 299 ASP B O 1
ATOM 5452 N N . ALA B 1 300 ? -4.746 11.641 4.25 1 98.69 300 ALA B N 1
ATOM 5453 C CA . ALA B 1 300 ? -5.691 10.586 4.598 1 98.69 300 ALA B CA 1
ATOM 5454 C C . ALA B 1 300 ? -7.066 11.164 4.926 1 98.69 300 ALA B C 1
ATOM 5456 O O . ALA B 1 300 ? -7.18 12.086 5.727 1 98.69 300 ALA B O 1
ATOM 5457 N N . SER B 1 301 ? -8.078 10.68 4.348 1 98 301 SER B N 1
ATOM 5458 C CA . SER B 1 301 ? -9.453 11.172 4.422 1 98 301 SER B CA 1
ATOM 5459 C C . SER B 1 301 ? -10.453 10.07 4.113 1 98 301 SER B C 1
ATOM 5461 O O . SER B 1 301 ? -10.07 8.953 3.76 1 98 301 SER B O 1
ATOM 5463 N N . PRO B 1 302 ? -11.742 10.328 4.277 1 96.56 302 PRO B N 1
ATOM 5464 C CA . PRO B 1 302 ? -12.734 9.312 3.918 1 96.56 302 PRO B CA 1
ATOM 5465 C C . PRO B 1 302 ? -12.68 8.938 2.438 1 96.56 302 PRO B C 1
ATOM 5467 O O . PRO B 1 302 ? -13.078 7.832 2.062 1 96.56 302 PRO B O 1
ATOM 5470 N N . ALA B 1 303 ? -12.195 9.852 1.602 1 93.12 303 ALA B N 1
ATOM 5471 C CA . ALA B 1 303 ? -12.141 9.609 0.163 1 93.12 303 ALA B CA 1
ATOM 5472 C C . ALA B 1 303 ? -10.891 8.82 -0.212 1 93.12 303 ALA B C 1
ATOM 5474 O O . ALA B 1 303 ? -10.844 8.172 -1.262 1 93.12 303 ALA B O 1
ATOM 5475 N N . SER B 1 304 ? -9.93 8.914 0.566 1 94.88 304 SER B N 1
ATOM 5476 C CA . SER B 1 304 ? -8.664 8.203 0.406 1 94.88 304 SER B CA 1
ATOM 5477 C C . SER B 1 304 ? -8.148 7.68 1.743 1 94.88 304 SER B C 1
ATOM 5479 O O . SER B 1 304 ? -7.336 8.336 2.398 1 94.88 304 SER B O 1
ATOM 5481 N N . TYR B 1 305 ? -8.539 6.488 2.107 1 96.81 305 TYR B N 1
ATOM 5482 C CA . TYR B 1 305 ? -8.234 5.898 3.406 1 96.81 305 TYR B CA 1
ATOM 5483 C C . TYR B 1 30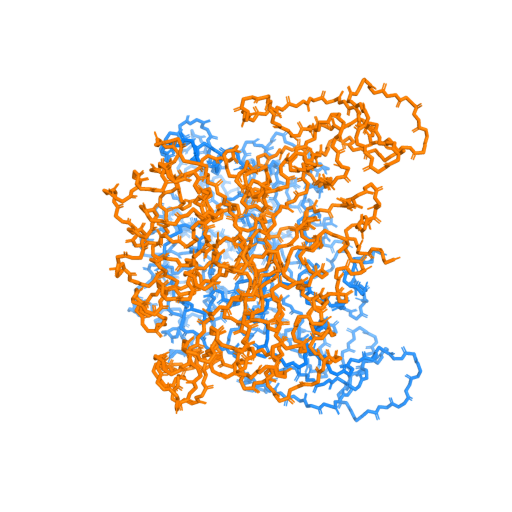5 ? -6.805 5.371 3.441 1 96.81 305 TYR B C 1
ATOM 5485 O O . TYR B 1 305 ? -6.586 4.156 3.504 1 96.81 305 TYR B O 1
ATOM 5493 N N . ASN B 1 306 ? -5.793 6.195 3.402 1 97.69 306 ASN B N 1
ATOM 5494 C CA . ASN B 1 306 ? -4.383 5.824 3.355 1 97.69 306 ASN B CA 1
ATOM 5495 C C . ASN B 1 306 ? -3.51 6.855 4.066 1 97.69 306 ASN B C 1
ATOM 5497 O O . ASN B 1 306 ? -3.289 7.953 3.553 1 97.69 306 ASN B O 1
ATOM 5501 N N . SER B 1 307 ? -3.02 6.523 5.203 1 98.06 307 SER B N 1
ATOM 5502 C CA . SER B 1 307 ? -2.164 7.418 5.977 1 98.06 307 SER B CA 1
ATOM 5503 C C . SER B 1 307 ? -0.71 6.957 5.941 1 98.06 307 SER B C 1
ATOM 5505 O O . SER B 1 307 ? 0.095 7.363 6.781 1 98.06 307 SER B O 1
ATOM 5507 N N . ASN B 1 308 ? -0.359 6.039 5.016 1 98.44 308 ASN B N 1
ATOM 5508 C CA . ASN B 1 308 ? 0.988 5.488 4.918 1 98.44 308 ASN B CA 1
ATOM 5509 C C . ASN B 1 308 ? 1.945 6.461 4.234 1 98.44 308 ASN B C 1
ATOM 5511 O O . ASN B 1 308 ? 1.955 6.574 3.01 1 98.44 308 ASN B O 1
ATOM 5515 N N . MET B 1 309 ? 2.816 7.047 4.996 1 98.88 309 MET B N 1
ATOM 5516 C CA . MET B 1 309 ? 3.732 8.062 4.488 1 98.88 309 MET B CA 1
ATOM 5517 C C . MET B 1 309 ? 4.812 7.438 3.613 1 98.88 309 MET B C 1
ATOM 5519 O O . MET B 1 309 ? 5.422 8.117 2.783 1 98.88 309 MET B O 1
ATOM 5523 N N . ILE B 1 310 ? 5.141 6.148 3.793 1 98.81 310 ILE B N 1
ATOM 5524 C CA . ILE B 1 310 ? 6.113 5.473 2.939 1 98.81 310 ILE B CA 1
ATOM 5525 C C . ILE B 1 310 ? 5.559 5.348 1.523 1 98.81 310 ILE B C 1
ATOM 5527 O O . ILE B 1 310 ? 6.277 5.555 0.545 1 98.81 310 ILE B O 1
ATOM 5531 N N . PHE B 1 311 ? 4.297 5.047 1.428 1 98.75 311 PHE B N 1
ATOM 5532 C CA . PHE B 1 311 ? 3.643 5.012 0.124 1 98.75 311 PHE B CA 1
ATOM 5533 C C . PHE B 1 311 ? 3.639 6.395 -0.518 1 98.75 311 PHE B C 1
ATOM 5535 O O . PHE B 1 311 ? 3.865 6.527 -1.723 1 98.75 311 PHE B O 1
ATOM 5542 N N . ALA B 1 312 ? 3.348 7.426 0.28 1 98.88 312 ALA B N 1
ATOM 5543 C CA . ALA B 1 312 ? 3.398 8.797 -0.226 1 98.88 312 ALA B CA 1
ATOM 5544 C C . ALA B 1 312 ? 4.777 9.117 -0.795 1 98.88 312 ALA B C 1
ATOM 5546 O O . ALA B 1 312 ? 4.891 9.734 -1.857 1 98.88 312 ALA B O 1
ATOM 5547 N N . ILE B 1 313 ? 5.809 8.711 -0.121 1 98.81 313 ILE B N 1
ATOM 5548 C CA . ILE B 1 313 ? 7.18 8.938 -0.566 1 98.81 313 ILE B CA 1
ATOM 5549 C C . ILE B 1 313 ? 7.422 8.188 -1.874 1 98.81 313 ILE B C 1
ATOM 5551 O O . ILE B 1 313 ? 8.008 8.734 -2.811 1 98.81 313 ILE B O 1
ATOM 5555 N N . TYR B 1 314 ? 6.941 6.918 -1.954 1 98.56 314 TYR B N 1
ATOM 5556 C CA . TYR B 1 314 ? 7.074 6.141 -3.184 1 98.56 314 TYR B CA 1
ATOM 5557 C C . TYR B 1 314 ? 6.453 6.879 -4.363 1 98.56 314 TYR B C 1
ATOM 5559 O O . TYR B 1 314 ? 7.098 7.059 -5.398 1 98.56 314 TYR B O 1
ATOM 5567 N N . LEU B 1 315 ? 5.188 7.316 -4.156 1 98.44 315 LEU B N 1
ATOM 5568 C CA . LEU B 1 315 ? 4.48 8.016 -5.227 1 98.44 315 LEU B CA 1
ATOM 5569 C C . LEU B 1 315 ? 5.215 9.297 -5.617 1 98.44 315 LEU B C 1
ATOM 5571 O O . LEU B 1 315 ? 5.301 9.625 -6.801 1 98.44 315 LEU B O 1
ATOM 5575 N N . ALA B 1 316 ? 5.719 9.977 -4.633 1 98.5 316 ALA B N 1
ATOM 5576 C CA . ALA B 1 316 ? 6.414 11.234 -4.91 1 98.5 316 ALA B CA 1
ATOM 5577 C C . ALA B 1 316 ? 7.672 10.992 -5.738 1 98.5 316 ALA B C 1
ATOM 5579 O O . ALA B 1 316 ? 7.902 11.664 -6.742 1 98.5 316 ALA B O 1
ATOM 5580 N N . VAL B 1 317 ? 8.469 10.039 -5.312 1 97.62 317 VAL B N 1
ATOM 5581 C CA . VAL B 1 317 ? 9.719 9.727 -5.988 1 97.62 317 VAL B CA 1
ATOM 5582 C C . VAL B 1 317 ? 9.438 9.242 -7.406 1 97.62 317 VAL B C 1
ATOM 5584 O O . VAL B 1 317 ? 10.164 9.586 -8.344 1 97.62 317 VAL B O 1
ATOM 5587 N N . ARG B 1 318 ? 8.43 8.531 -7.539 1 95.88 318 ARG B N 1
ATOM 5588 C CA . ARG B 1 318 ? 8.125 7.902 -8.82 1 95.88 318 ARG B CA 1
ATOM 5589 C C . ARG B 1 318 ? 7.496 8.906 -9.781 1 95.88 318 ARG B C 1
ATOM 5591 O O . ARG B 1 318 ? 7.758 8.859 -10.992 1 95.88 318 ARG B O 1
ATOM 5598 N N . TYR B 1 319 ? 6.645 9.875 -9.203 1 96.5 319 TYR B N 1
ATOM 5599 C CA . TYR B 1 319 ? 5.754 10.555 -10.141 1 96.5 319 TYR B CA 1
ATOM 5600 C C . TYR B 1 319 ? 5.844 12.062 -9.977 1 96.5 319 TYR B C 1
ATOM 5602 O O . TYR B 1 319 ? 5.371 12.82 -10.836 1 96.5 319 TYR B O 1
ATOM 5610 N N . CYS B 1 320 ? 6.484 12.547 -8.93 1 97.75 320 CYS B N 1
ATOM 5611 C CA . CYS B 1 320 ? 6.445 13.984 -8.672 1 97.75 320 CYS B CA 1
ATOM 5612 C C . CYS B 1 320 ? 7.793 14.625 -8.961 1 97.75 320 CYS B C 1
ATOM 5614 O O . CYS B 1 320 ? 8.055 15.75 -8.531 1 97.75 320 CYS B O 1
ATOM 5616 N N . ASN B 1 321 ? 8.703 13.883 -9.609 1 96.12 321 ASN B N 1
ATOM 5617 C CA . ASN B 1 321 ? 10.008 14.391 -10.008 1 96.12 321 ASN B CA 1
ATOM 5618 C C . ASN B 1 321 ? 10.781 14.945 -8.812 1 96.12 321 ASN B C 1
ATOM 5620 O O . ASN B 1 321 ? 11.281 16.078 -8.859 1 96.12 321 ASN B O 1
ATOM 5624 N N . ILE B 1 322 ? 10.844 14.219 -7.812 1 97.31 322 ILE B N 1
ATOM 5625 C CA . ILE B 1 322 ? 11.586 14.586 -6.609 1 97.31 322 ILE B CA 1
ATOM 5626 C C . ILE B 1 322 ? 12.586 13.484 -6.27 1 97.31 322 ILE B C 1
ATOM 5628 O O . ILE B 1 322 ? 12.281 12.297 -6.391 1 97.31 322 ILE B O 1
ATOM 5632 N N . SER B 1 323 ? 13.789 13.812 -5.906 1 97 323 SER B N 1
ATOM 5633 C CA . SER B 1 323 ? 14.773 12.82 -5.492 1 97 323 SER B CA 1
ATOM 5634 C C . SER B 1 323 ? 14.383 12.164 -4.176 1 97 323 SER B C 1
ATOM 5636 O O . SER B 1 323 ? 13.578 12.711 -3.42 1 97 323 SER B O 1
ATOM 5638 N N . LEU B 1 324 ? 14.906 11 -3.91 1 97.88 324 LEU B N 1
ATOM 5639 C CA . LEU B 1 324 ? 14.586 10.289 -2.676 1 97.88 324 LEU B CA 1
A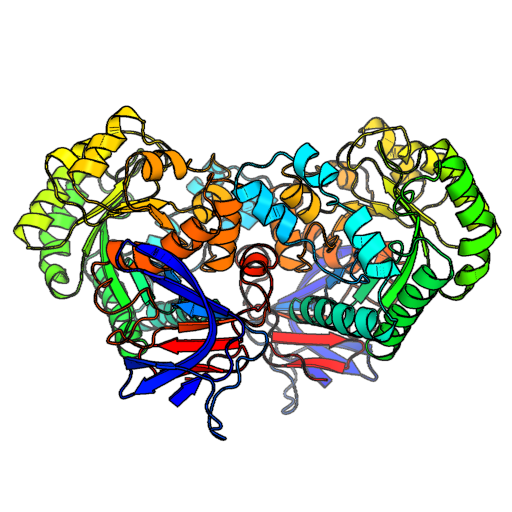TOM 5640 C C . LEU B 1 324 ? 14.953 11.133 -1.457 1 97.88 324 LEU B C 1
ATOM 5642 O O . LEU B 1 324 ? 14.18 11.227 -0.505 1 97.88 324 LEU B O 1
ATOM 5646 N N . GLU B 1 325 ? 16.125 11.773 -1.461 1 98.12 325 GLU B N 1
ATOM 5647 C CA . GLU B 1 325 ? 16.578 12.602 -0.35 1 98.12 325 GLU B CA 1
ATOM 5648 C C . GLU B 1 325 ? 15.633 13.773 -0.106 1 98.12 325 GLU B C 1
ATOM 5650 O O . GLU B 1 325 ? 15.273 14.055 1.037 1 98.12 325 GLU B O 1
ATOM 5655 N N . ASN B 1 326 ? 15.25 14.383 -1.212 1 97.69 326 ASN B N 1
ATOM 5656 C CA . ASN B 1 326 ? 14.312 15.5 -1.076 1 97.69 326 ASN B CA 1
ATOM 5657 C C . ASN B 1 326 ? 12.938 15.023 -0.613 1 97.69 326 ASN B C 1
ATOM 5659 O O . ASN B 1 326 ? 12.242 15.734 0.111 1 97.69 326 ASN B O 1
ATOM 5663 N N . ALA B 1 327 ? 12.539 13.867 -1.059 1 98.5 327 ALA B N 1
ATOM 5664 C CA . ALA B 1 327 ? 11.266 13.312 -0.611 1 98.5 327 ALA B CA 1
ATOM 5665 C C . ALA B 1 327 ? 11.289 13.016 0.886 1 98.5 327 ALA B C 1
ATOM 5667 O O . ALA B 1 327 ? 10.312 13.281 1.591 1 98.5 327 ALA B O 1
ATOM 5668 N N . ILE B 1 328 ? 12.391 12.438 1.384 1 98.75 328 ILE B N 1
ATOM 5669 C CA . ILE B 1 328 ? 12.547 12.188 2.812 1 98.75 328 ILE B CA 1
ATOM 5670 C C . ILE B 1 328 ? 12.523 13.508 3.574 1 98.75 328 ILE B C 1
ATOM 5672 O O . ILE B 1 328 ? 11.844 13.633 4.598 1 98.75 328 ILE B O 1
ATOM 5676 N N . LYS B 1 329 ? 13.242 14.492 3.027 1 98.44 329 LYS B N 1
ATOM 5677 C CA . LYS B 1 329 ? 13.211 15.836 3.607 1 98.44 329 LYS B CA 1
ATOM 5678 C C . LYS B 1 329 ? 11.781 16.375 3.674 1 98.44 329 LYS B C 1
ATOM 5680 O O . LYS B 1 329 ? 11.359 16.906 4.707 1 98.44 329 LYS B O 1
ATOM 5685 N N . ALA B 1 330 ? 11.07 16.188 2.617 1 98.75 330 ALA B N 1
ATOM 5686 C CA . ALA B 1 330 ? 9.711 16.688 2.479 1 98.75 330 ALA B CA 1
ATOM 5687 C C . ALA B 1 330 ? 8.773 16.016 3.48 1 98.75 330 ALA B C 1
ATOM 5689 O O . ALA B 1 330 ? 7.805 16.625 3.941 1 98.75 330 ALA B O 1
ATOM 5690 N N . ALA B 1 331 ? 9.07 14.82 3.883 1 98.81 331 ALA B N 1
ATOM 5691 C CA . ALA B 1 331 ? 8.195 14.039 4.758 1 98.81 331 ALA B CA 1
ATOM 5692 C C . ALA B 1 331 ? 8.617 14.18 6.219 1 98.81 331 ALA B C 1
ATOM 5694 O O . ALA B 1 331 ? 7.996 13.594 7.109 1 98.81 331 ALA B O 1
ATOM 5695 N N . THR B 1 332 ? 9.711 14.922 6.516 1 98.62 332 THR B N 1
ATOM 5696 C CA . THR B 1 332 ? 10.234 15.047 7.871 1 98.62 332 THR B CA 1
ATOM 5697 C C . THR B 1 332 ? 10.414 16.516 8.242 1 98.62 332 THR B C 1
ATOM 5699 O O . THR B 1 332 ? 9.453 17.203 8.586 1 98.62 332 THR B O 1
ATOM 5702 N N . ILE B 1 333 ? 11.539 17.078 7.871 1 98.38 333 ILE B N 1
ATOM 5703 C CA . ILE B 1 333 ? 11.875 18.422 8.367 1 98.38 333 ILE B CA 1
ATOM 5704 C C . ILE B 1 333 ? 11.008 19.453 7.664 1 98.38 333 ILE B C 1
ATOM 5706 O O . ILE B 1 333 ? 10.609 20.453 8.273 1 98.38 333 ILE B O 1
ATOM 5710 N N . ASN B 1 334 ? 10.742 19.281 6.355 1 98.62 334 ASN B N 1
ATOM 5711 C CA . ASN B 1 334 ? 9.883 20.25 5.684 1 98.62 334 ASN B CA 1
ATOM 5712 C C . ASN B 1 334 ? 8.438 20.141 6.141 1 98.62 334 ASN B C 1
ATOM 5714 O O . ASN B 1 334 ? 7.715 21.141 6.195 1 98.62 334 ASN B O 1
ATOM 5718 N N . GLY B 1 335 ? 8 18.875 6.434 1 98.56 335 GLY B N 1
ATOM 5719 C CA . GLY B 1 335 ? 6.719 18.734 7.105 1 98.56 335 GLY B CA 1
ATOM 5720 C C . GLY B 1 335 ? 6.656 19.484 8.422 1 98.56 335 GLY B C 1
ATOM 5721 O O . GLY B 1 335 ? 5.66 20.141 8.727 1 98.56 335 GLY B O 1
ATOM 5722 N N . ALA B 1 336 ? 7.734 19.391 9.195 1 98.31 336 ALA B N 1
ATOM 5723 C CA . ALA B 1 336 ? 7.828 20.109 10.453 1 98.31 336 ALA B CA 1
ATOM 5724 C C . ALA B 1 336 ? 7.75 21.625 10.234 1 98.31 336 ALA B C 1
ATOM 5726 O O . ALA B 1 336 ? 7.094 22.344 10.992 1 98.31 336 ALA B O 1
ATOM 5727 N N . ARG B 1 337 ? 8.375 22.094 9.195 1 98 337 ARG B N 1
ATOM 5728 C CA . ARG B 1 337 ? 8.352 23.531 8.875 1 98 337 ARG B CA 1
ATOM 5729 C C . ARG B 1 337 ? 6.938 23.984 8.539 1 98 337 ARG B C 1
ATOM 5731 O O . ARG B 1 337 ? 6.527 25.078 8.922 1 98 337 ARG B O 1
ATOM 5738 N N . SER B 1 338 ? 6.203 23.094 7.836 1 98.62 338 SER B N 1
ATOM 5739 C CA . SER B 1 338 ? 4.84 23.438 7.453 1 98.62 338 SER B CA 1
ATOM 5740 C C . SER B 1 338 ? 3.934 23.562 8.672 1 98.62 338 SER B C 1
ATOM 5742 O O . SER B 1 338 ? 2.854 24.156 8.602 1 98.62 338 SER B O 1
ATOM 5744 N N . LEU B 1 339 ? 4.402 23.031 9.812 1 98.69 339 LEU B N 1
ATOM 5745 C CA . LEU B 1 339 ? 3.641 23.078 11.055 1 98.69 339 LEU B CA 1
ATOM 5746 C C . LEU B 1 339 ? 4.305 24 12.062 1 98.69 339 LEU B C 1
ATOM 5748 O O . LEU B 1 339 ? 3.842 24.125 13.203 1 98.69 339 LEU B O 1
ATOM 5752 N N . LYS B 1 340 ? 5.379 24.609 11.727 1 98.12 340 LYS B N 1
ATOM 5753 C CA . LYS B 1 340 ? 6.137 25.547 12.562 1 98.12 340 LYS B CA 1
ATOM 5754 C C . LYS B 1 340 ? 6.645 24.859 13.828 1 98.12 340 LYS B C 1
ATOM 5756 O O . LYS B 1 340 ? 6.555 25.422 14.922 1 98.12 340 LYS B O 1
ATOM 5761 N N . ILE B 1 341 ? 7.188 23.656 13.602 1 97.88 341 ILE B N 1
ATOM 5762 C CA . ILE B 1 341 ? 7.707 22.922 14.758 1 97.88 341 ILE B CA 1
ATOM 5763 C C . ILE B 1 341 ? 9.109 22.406 14.445 1 97.88 341 ILE B C 1
ATOM 5765 O O . ILE B 1 341 ? 9.633 21.547 15.164 1 97.88 341 ILE B O 1
ATOM 5769 N N . ASP B 1 342 ? 9.766 22.906 13.383 1 96.56 342 ASP B N 1
ATOM 5770 C CA . ASP B 1 342 ? 11.031 22.391 12.875 1 96.56 342 ASP B CA 1
ATOM 5771 C C . ASP B 1 342 ? 12.172 22.688 13.852 1 96.56 342 ASP B C 1
ATOM 5773 O O . ASP B 1 342 ? 13.234 22.078 13.773 1 96.56 342 ASP B O 1
ATOM 5777 N N . GLU B 1 343 ? 11.961 23.531 14.812 1 96.12 343 GLU B N 1
ATOM 5778 C CA . GLU B 1 343 ? 12.969 23.797 15.828 1 96.12 343 GLU B CA 1
ATOM 5779 C C . GLU B 1 343 ? 13.031 22.672 16.844 1 96.12 343 GLU B C 1
ATOM 5781 O O . GLU B 1 343 ? 14.086 22.422 17.438 1 96.12 343 GLU B O 1
ATOM 5786 N N . SER B 1 344 ? 11.969 21.984 16.969 1 96.56 344 SER B N 1
ATOM 5787 C CA . SER B 1 344 ? 11.867 21 18.047 1 96.56 344 SER B CA 1
ATOM 5788 C C . SER B 1 344 ? 11.961 19.578 17.5 1 96.56 344 SER B C 1
ATOM 5790 O O . SER B 1 344 ? 12.336 18.656 18.219 1 96.56 344 SER B O 1
ATOM 5792 N N . THR B 1 345 ? 11.562 19.391 16.266 1 96.94 345 THR B N 1
ATOM 5793 C CA . THR B 1 345 ? 11.539 18.031 15.711 1 96.94 345 THR B CA 1
ATOM 5794 C C . THR B 1 345 ? 11.703 18.062 14.195 1 96.94 345 THR B C 1
ATOM 5796 O O . THR B 1 345 ? 11.945 19.125 13.609 1 96.94 345 THR B O 1
ATOM 5799 N N . GLY B 1 346 ? 11.75 16.875 13.531 1 97.19 346 GLY B N 1
ATOM 5800 C CA . GLY B 1 346 ? 11.836 16.75 12.086 1 97.19 346 GLY B CA 1
ATOM 5801 C C . GLY B 1 346 ? 13.227 16.391 11.602 1 97.19 346 GLY B C 1
ATOM 5802 O O . GLY B 1 346 ? 13.43 16.125 10.414 1 97.19 346 GLY B O 1
ATOM 5803 N N . SER B 1 347 ? 14.219 16.391 12.469 1 97.88 347 SER B N 1
ATOM 5804 C CA . SER B 1 347 ? 15.57 15.93 12.195 1 97.88 347 SER B CA 1
ATOM 5805 C C . SER B 1 347 ? 16.203 15.281 13.422 1 97.88 347 SER B C 1
ATOM 5807 O O . SER B 1 347 ? 15.695 15.43 14.539 1 97.88 347 SER B O 1
ATOM 5809 N N . ILE B 1 348 ? 17.156 14.469 13.188 1 97.81 348 ILE B N 1
ATOM 5810 C CA . ILE B 1 348 ? 17.938 13.875 14.273 1 97.81 348 ILE B CA 1
ATOM 5811 C C . ILE B 1 348 ? 19.156 14.734 14.57 1 97.81 348 ILE B C 1
ATOM 5813 O O . ILE B 1 348 ? 20.188 14.617 13.898 1 97.81 348 ILE B O 1
ATOM 5817 N N . GLU B 1 349 ? 19 15.508 15.523 1 95.38 349 GLU B N 1
ATOM 5818 C CA . GLU B 1 349 ? 20.031 16.453 15.961 1 95.38 349 GLU B CA 1
ATOM 5819 C C . GLU B 1 349 ? 19.984 16.672 17.469 1 95.38 349 GLU B C 1
ATOM 5821 O O . GLU B 1 349 ? 18.891 16.719 18.047 1 95.38 349 GLU B O 1
ATOM 5826 N N . PRO B 1 350 ? 21.234 16.828 18.047 1 96.12 350 PRO B N 1
ATOM 5827 C CA . PRO B 1 350 ? 21.219 17.125 19.469 1 96.12 350 PRO B CA 1
ATOM 5828 C C . PRO B 1 350 ? 20.359 18.344 19.812 1 96.12 350 PRO B C 1
ATOM 5830 O O . PRO B 1 350 ? 20.406 19.359 19.125 1 96.12 350 PRO B O 1
ATOM 5833 N N . GLY B 1 351 ? 19.547 18.188 20.875 1 96.62 351 GLY B N 1
ATOM 5834 C CA . GLY B 1 351 ? 18.703 19.281 21.312 1 96.62 351 GLY B CA 1
ATOM 5835 C C . GLY B 1 351 ? 17.266 19.125 20.859 1 96.62 351 GLY B C 1
ATOM 5836 O O . GLY B 1 351 ? 16.359 19.734 21.422 1 96.62 351 GLY B O 1
ATOM 5837 N N . LYS B 1 352 ? 16.984 18.344 19.891 1 97.19 352 LYS B N 1
ATOM 5838 C CA . LYS B 1 352 ? 15.625 18.141 19.391 1 97.19 352 LYS B CA 1
ATOM 5839 C C . LYS B 1 352 ? 14.953 16.969 20.078 1 97.19 352 LYS B C 1
ATOM 5841 O O . LYS B 1 352 ? 15.617 16.125 20.672 1 97.19 352 LYS B O 1
ATOM 5846 N N . ASN B 1 353 ? 13.641 17.016 20.031 1 97.88 353 ASN B N 1
ATOM 5847 C CA . ASN B 1 353 ? 12.867 15.906 20.578 1 97.88 353 ASN B CA 1
ATOM 5848 C C . ASN B 1 353 ? 13.234 14.586 19.906 1 97.88 353 ASN B C 1
ATOM 5850 O O . ASN B 1 353 ? 13.531 14.555 18.703 1 97.88 353 ASN B O 1
ATOM 5854 N N . ALA B 1 354 ? 13.234 13.531 20.703 1 97.94 354 ALA B N 1
ATOM 5855 C CA . ALA B 1 354 ? 13.523 12.211 20.156 1 97.94 354 ALA B CA 1
ATOM 5856 C C . ALA B 1 354 ? 12.289 11.617 19.469 1 97.94 354 ALA B C 1
ATOM 5858 O O . ALA B 1 354 ? 11.719 10.641 19.953 1 97.94 354 ALA B O 1
ATOM 5859 N N . ASP B 1 355 ? 11.906 12.203 18.406 1 98.38 355 ASP B N 1
ATOM 5860 C CA . ASP B 1 355 ? 10.906 11.68 17.484 1 98.38 355 ASP B CA 1
ATOM 5861 C C . ASP B 1 355 ? 11.562 10.977 16.297 1 98.38 355 ASP B C 1
ATOM 5863 O O . ASP B 1 355 ? 11.945 11.617 15.32 1 98.38 355 ASP B O 1
ATOM 5867 N N . LEU B 1 356 ? 11.688 9.695 16.406 1 98.38 356 LEU B N 1
ATOM 5868 C CA . LEU B 1 356 ? 12.422 8.984 15.352 1 98.38 356 LEU B CA 1
ATOM 5869 C C . LEU B 1 356 ? 11.875 7.578 15.164 1 98.38 356 LEU B C 1
ATOM 5871 O O . LEU B 1 356 ? 11.102 7.086 15.984 1 98.38 356 LEU B O 1
ATOM 5875 N N . ILE B 1 357 ? 12.188 6.934 14.047 1 98.88 357 ILE B N 1
ATOM 5876 C CA . ILE B 1 357 ? 11.773 5.574 13.711 1 98.88 357 ILE B CA 1
ATOM 5877 C C . ILE B 1 357 ? 12.992 4.754 13.297 1 98.88 357 ILE B C 1
ATOM 5879 O O . ILE B 1 357 ? 13.992 5.305 12.836 1 98.88 357 ILE B O 1
ATOM 5883 N N . ILE B 1 358 ? 12.969 3.527 13.594 1 98.88 358 ILE B N 1
ATOM 5884 C CA . ILE B 1 358 ? 13.961 2.551 13.156 1 98.88 358 ILE B CA 1
ATOM 5885 C C . ILE B 1 358 ? 13.336 1.601 12.133 1 98.88 358 ILE B C 1
ATOM 5887 O O . ILE B 1 358 ? 12.375 0.892 12.445 1 98.88 358 ILE B O 1
ATOM 5891 N N . LEU B 1 359 ? 13.82 1.643 10.906 1 98.88 359 LEU B N 1
ATOM 5892 C CA . LEU B 1 359 ? 13.312 0.833 9.805 1 98.88 359 LEU B CA 1
ATOM 5893 C C . LEU B 1 359 ? 14.117 -0.452 9.656 1 98.88 359 LEU B C 1
ATOM 5895 O O . LEU B 1 359 ? 15.352 -0.423 9.695 1 98.88 359 LEU B O 1
ATOM 5899 N N . ASP B 1 360 ? 13.461 -1.542 9.43 1 98.31 360 ASP B N 1
ATOM 5900 C CA . ASP B 1 360 ? 14.102 -2.846 9.266 1 98.31 360 ASP B CA 1
ATOM 5901 C C . ASP B 1 360 ? 14.602 -3.039 7.84 1 98.31 360 ASP B C 1
ATOM 5903 O O . ASP B 1 360 ? 14.211 -3.996 7.164 1 98.31 360 ASP B O 1
ATOM 5907 N N . ILE B 1 361 ? 15.43 -2.217 7.406 1 98.31 361 ILE B N 1
ATOM 5908 C CA . ILE B 1 361 ? 16.141 -2.262 6.133 1 98.31 361 ILE B CA 1
ATOM 5909 C C . ILE B 1 361 ? 17.594 -1.818 6.336 1 98.31 361 ILE B C 1
ATOM 5911 O O . ILE B 1 361 ? 17.891 -1.064 7.266 1 98.31 361 ILE B O 1
ATOM 5915 N N . ASP B 1 362 ? 18.453 -2.223 5.488 1 98.06 362 ASP B N 1
ATOM 5916 C CA . ASP B 1 362 ? 19.891 -1.962 5.668 1 98.06 362 ASP B CA 1
ATOM 5917 C C . ASP B 1 362 ? 20.344 -0.78 4.812 1 98.06 362 ASP B C 1
ATOM 5919 O O . ASP B 1 362 ? 21.484 -0.354 4.895 1 98.06 362 ASP B O 1
ATOM 5923 N N . ASP B 1 363 ? 19.453 -0.265 3.957 1 98.38 363 ASP B N 1
ATOM 5924 C CA . ASP B 1 363 ? 19.703 0.854 3.057 1 98.38 363 ASP B CA 1
ATOM 5925 C C . ASP B 1 363 ? 18.453 1.716 2.883 1 98.38 363 ASP B C 1
ATOM 5927 O O . ASP B 1 363 ? 17.391 1.21 2.523 1 98.38 363 ASP B O 1
ATOM 5931 N N . TYR B 1 364 ? 18.609 3.023 3.098 1 98.5 364 TYR B N 1
ATOM 5932 C CA . TYR B 1 364 ? 17.469 3.916 3.035 1 98.5 364 TYR B CA 1
ATOM 5933 C C . TYR B 1 364 ? 16.828 3.896 1.646 1 98.5 364 TYR B C 1
ATOM 5935 O O . TYR B 1 364 ? 15.656 4.227 1.488 1 98.5 364 TYR B O 1
ATOM 5943 N N . LYS B 1 365 ? 17.609 3.498 0.623 1 98.25 365 LYS B N 1
ATOM 5944 C CA . LYS B 1 365 ? 17.078 3.436 -0.741 1 98.25 365 LYS B CA 1
ATOM 5945 C C . LYS B 1 365 ? 15.953 2.416 -0.852 1 98.25 365 LYS B C 1
ATOM 5947 O O . LYS B 1 365 ? 15.164 2.459 -1.797 1 98.25 365 LYS B O 1
ATOM 5952 N N . LYS B 1 366 ? 15.852 1.505 0.1 1 98.56 366 LYS B N 1
ATOM 5953 C CA . LYS B 1 366 ? 14.82 0.471 0.08 1 98.56 366 LYS B CA 1
ATOM 5954 C C . LYS B 1 366 ? 13.484 1.02 0.569 1 98.56 366 LYS B C 1
ATOM 5956 O O . LYS B 1 366 ? 12.438 0.383 0.391 1 98.56 366 LYS B O 1
ATOM 5961 N N . LEU B 1 367 ? 13.531 2.232 1.144 1 98.44 367 LEU B N 1
ATOM 5962 C CA . LEU B 1 367 ? 12.336 2.828 1.732 1 98.44 367 LEU B CA 1
ATOM 5963 C C . LEU B 1 367 ? 11.203 2.893 0.715 1 98.44 367 LEU B C 1
ATOM 5965 O O . LEU B 1 367 ? 10.156 2.271 0.906 1 98.44 367 LEU B O 1
ATOM 5969 N N . PRO B 1 368 ? 11.383 3.561 -0.396 1 98 368 PRO B N 1
ATOM 5970 C CA . PRO B 1 368 ? 10.297 3.574 -1.372 1 98 368 PRO B CA 1
ATOM 5971 C C . PRO B 1 368 ? 10.18 2.266 -2.152 1 98 368 PRO B C 1
ATOM 5973 O O . PRO B 1 368 ? 9.109 1.935 -2.66 1 98 368 PRO B O 1
ATOM 5976 N N . TYR B 1 369 ? 11.297 1.449 -2.273 1 97.62 369 TYR B N 1
ATOM 5977 C CA . TYR B 1 369 ? 11.312 0.186 -3.002 1 97.62 369 TYR B CA 1
ATOM 5978 C C . TYR B 1 369 ? 10.383 -0.832 -2.355 1 97.62 369 TYR B C 1
ATOM 5980 O O . TYR B 1 369 ? 9.688 -1.574 -3.051 1 97.62 369 TYR B O 1
ATOM 5988 N N . MET B 1 370 ? 10.336 -0.764 -1.015 1 98.19 370 MET B N 1
ATOM 5989 C CA . MET B 1 370 ? 9.555 -1.722 -0.235 1 98.19 370 MET B CA 1
ATOM 5990 C C . MET B 1 370 ? 8.336 -1.05 0.393 1 98.19 370 MET B C 1
ATOM 5992 O O . MET B 1 370 ? 7.992 -1.331 1.542 1 98.19 370 MET B O 1
ATOM 5996 N N . TYR B 1 371 ? 7.582 -0.214 -0.335 1 97.31 371 TYR B N 1
ATOM 5997 C CA . TYR B 1 371 ? 6.562 0.708 0.156 1 97.31 371 TYR B CA 1
ATOM 5998 C C . TYR B 1 371 ? 5.371 -0.051 0.725 1 97.31 371 TYR B C 1
ATOM 6000 O O . TYR B 1 371 ? 4.555 0.52 1.451 1 97.31 371 TYR B O 1
ATOM 6008 N N . MET B 1 372 ? 5.188 -1.312 0.487 1 96.12 372 MET B N 1
ATOM 6009 C CA . MET B 1 372 ? 4.051 -2.082 0.984 1 96.12 372 MET B CA 1
ATOM 6010 C C . MET B 1 372 ? 4.465 -2.965 2.158 1 96.12 372 MET B C 1
ATOM 6012 O O . MET B 1 372 ? 3.633 -3.664 2.738 1 96.12 372 MET B O 1
ATOM 6016 N N . SER B 1 373 ? 5.73 -2.908 2.553 1 97 373 SER B N 1
ATOM 6017 C CA . SER B 1 373 ? 6.25 -3.766 3.613 1 97 373 SER B CA 1
ATOM 6018 C C . SER B 1 373 ? 6.098 -3.109 4.98 1 97 373 SER B C 1
ATOM 6020 O O . SER B 1 373 ? 5.926 -1.892 5.074 1 97 373 SER B O 1
ATOM 6022 N N . ARG B 1 374 ? 6.102 -3.947 5.996 1 96.31 374 ARG B N 1
ATOM 6023 C CA . ARG B 1 374 ? 6.164 -3.484 7.375 1 96.31 374 ARG B CA 1
ATOM 6024 C C . ARG B 1 374 ? 7.598 -3.135 7.77 1 96.31 374 ARG B C 1
ATOM 6026 O O . ARG B 1 374 ? 8.328 -3.979 8.289 1 96.31 374 ARG B O 1
ATOM 6033 N N . LEU B 1 375 ? 7.914 -1.873 7.633 1 98.12 375 LEU B N 1
ATOM 6034 C CA . LEU B 1 375 ? 9.32 -1.514 7.746 1 98.12 375 LEU B CA 1
ATOM 6035 C C . LEU B 1 375 ? 9.625 -0.935 9.125 1 98.12 375 LEU B C 1
ATOM 6037 O O . LEU B 1 375 ? 10.781 -0.954 9.57 1 98.12 375 LEU B O 1
ATOM 6041 N N . VAL B 1 376 ? 8.617 -0.356 9.797 1 98.62 376 VAL B N 1
ATOM 6042 C CA . VAL B 1 376 ? 8.844 0.393 11.031 1 98.62 376 VAL B CA 1
ATOM 6043 C C . VAL B 1 376 ? 8.906 -0.568 12.219 1 98.62 376 VAL B C 1
ATOM 6045 O O . VAL B 1 376 ? 7.883 -0.887 12.82 1 98.62 376 VAL B O 1
ATOM 6048 N N . ARG B 1 377 ? 10.07 -0.884 12.617 1 98.44 377 ARG B N 1
ATOM 6049 C CA . ARG B 1 377 ? 10.258 -1.831 13.711 1 98.44 377 ARG B CA 1
ATOM 6050 C C . ARG B 1 377 ? 10.07 -1.151 15.07 1 98.44 377 ARG B C 1
ATOM 6052 O O . ARG B 1 377 ? 9.508 -1.741 15.992 1 98.44 377 ARG B O 1
ATOM 6059 N N . TYR B 1 378 ? 10.594 0.093 15.133 1 98.31 378 TYR B N 1
ATOM 6060 C CA . TYR B 1 378 ? 10.438 0.901 16.344 1 98.31 378 TYR B CA 1
ATOM 6061 C C . TYR B 1 378 ? 10.086 2.342 15.984 1 98.31 378 TYR B C 1
ATOM 6063 O O . TYR B 1 378 ? 10.484 2.844 14.93 1 98.31 378 TYR B O 1
ATOM 6071 N N . SER B 1 379 ? 9.344 2.936 16.812 1 98.19 379 SER B N 1
ATOM 6072 C CA . SER B 1 379 ? 9.055 4.363 16.719 1 98.19 379 SER B CA 1
ATOM 6073 C C . SER B 1 379 ? 9.062 5.02 18.094 1 98.19 379 SER B C 1
ATOM 6075 O O . SER B 1 379 ? 8.656 4.406 19.078 1 98.19 379 SER B O 1
ATOM 6077 N N . PHE B 1 380 ? 9.547 6.203 18.156 1 97.62 380 PHE B N 1
ATOM 6078 C CA . PHE B 1 380 ? 9.609 6.996 19.375 1 97.62 380 PHE B CA 1
ATOM 6079 C C . PHE B 1 380 ? 8.938 8.352 19.172 1 97.62 380 PHE B C 1
ATOM 6081 O O . PHE B 1 380 ? 9.188 9.031 18.172 1 97.62 380 PHE B O 1
ATOM 6088 N N . ILE B 1 381 ? 8.086 8.703 20.109 1 97.31 381 ILE B N 1
ATOM 6089 C CA . ILE B 1 381 ? 7.488 10.031 20.188 1 97.31 381 ILE B CA 1
ATOM 6090 C C . ILE B 1 381 ? 7.883 10.688 21.516 1 97.31 381 ILE B C 1
ATOM 6092 O O . ILE B 1 381 ? 7.555 10.18 22.594 1 97.31 381 ILE B O 1
ATOM 6096 N N . ASN B 1 382 ? 8.641 11.758 21.406 1 94.88 382 ASN B N 1
ATOM 6097 C CA . ASN B 1 382 ? 9.156 12.422 22.594 1 94.88 382 ASN B CA 1
ATOM 6098 C C . ASN B 1 382 ? 9.961 11.469 23.469 1 94.88 382 ASN B C 1
ATOM 6100 O O . ASN B 1 382 ? 9.75 11.406 24.672 1 94.88 382 ASN B O 1
ATOM 6104 N N . GLY B 1 383 ? 10.711 10.664 22.812 1 94.75 383 GLY B N 1
ATOM 6105 C CA . GLY B 1 383 ? 11.617 9.766 23.5 1 94.75 383 GLY B CA 1
ATOM 6106 C C . GLY B 1 383 ? 10.93 8.539 24.078 1 94.75 383 GLY B C 1
ATOM 6107 O O . GLY B 1 383 ? 11.578 7.66 24.641 1 94.75 383 GLY B O 1
ATOM 6108 N N . ILE B 1 384 ? 9.664 8.453 23.906 1 95.25 384 ILE B N 1
ATOM 6109 C CA . ILE B 1 384 ? 8.891 7.32 24.406 1 95.25 384 ILE B CA 1
ATOM 6110 C C . ILE B 1 384 ? 8.648 6.316 23.281 1 95.25 384 ILE B C 1
ATOM 6112 O O . ILE B 1 384 ? 8.125 6.668 22.234 1 95.25 384 ILE B O 1
ATOM 6116 N N . LYS B 1 385 ? 9.055 5.031 23.531 1 97.44 385 LYS B N 1
ATOM 6117 C CA . LYS B 1 385 ? 8.82 3.984 22.547 1 97.44 385 LYS B CA 1
ATOM 6118 C C . LYS B 1 385 ? 7.324 3.709 22.375 1 97.44 385 LYS B C 1
ATOM 6120 O O . LYS B 1 385 ? 6.645 3.344 23.344 1 97.44 385 LYS B O 1
ATOM 6125 N N . ILE B 1 386 ? 6.797 3.879 21.172 1 97.38 386 ILE B N 1
ATOM 6126 C CA . ILE B 1 386 ? 5.367 3.713 20.922 1 97.38 386 ILE B CA 1
ATOM 6127 C C . ILE B 1 386 ? 5.137 2.498 20.031 1 97.38 386 ILE B C 1
ATOM 6129 O O . ILE B 1 386 ? 4.062 1.892 20.062 1 97.38 386 ILE B O 1
ATOM 6133 N N . VAL B 1 387 ? 6.043 2.162 19.156 1 98.06 387 VAL B N 1
ATOM 6134 C CA . VAL B 1 387 ? 6.047 0.94 18.359 1 98.06 387 VAL B CA 1
ATOM 6135 C C . VAL B 1 387 ? 7.23 0.063 18.75 1 98.06 387 VAL B C 1
ATOM 6137 O O . VAL B 1 387 ? 8.367 0.533 18.812 1 98.06 387 VAL B O 1
ATOM 6140 N N . ASP B 1 388 ? 6.98 -1.133 19.109 1 97.75 388 ASP B N 1
ATOM 6141 C CA . ASP B 1 388 ? 7.98 -2.117 19.5 1 97.75 388 ASP B CA 1
ATOM 6142 C C . ASP B 1 388 ? 7.855 -3.393 18.672 1 97.75 388 ASP B C 1
ATOM 6144 O O . ASP B 1 388 ? 6.879 -4.133 18.812 1 97.75 388 ASP B O 1
ATOM 6148 N N . ASN B 1 389 ? 8.867 -3.646 17.906 1 96.56 389 ASN B N 1
ATOM 6149 C CA . ASN B 1 389 ? 8.883 -4.812 17.031 1 96.56 389 ASN B CA 1
ATOM 6150 C C . ASN B 1 389 ? 7.617 -4.891 16.172 1 96.56 389 ASN B C 1
ATOM 6152 O O . ASN B 1 389 ? 6.914 -5.902 16.188 1 96.56 389 ASN B O 1
ATOM 6156 N N . PHE B 1 390 ? 7.273 -3.82 15.539 1 96.81 390 PHE B N 1
ATOM 6157 C CA . PHE B 1 390 ? 6.242 -3.66 14.523 1 96.81 390 PHE B CA 1
ATOM 6158 C C . PHE B 1 390 ? 4.859 -3.566 15.156 1 96.81 390 PHE B C 1
ATOM 6160 O O . PHE B 1 390 ? 3.85 -3.521 14.453 1 96.81 390 PHE B O 1
ATOM 6167 N N . ASN B 1 391 ? 4.781 -3.461 16.531 1 96.12 391 ASN B N 1
ATOM 6168 C CA . ASN B 1 391 ? 3.492 -3.412 17.219 1 96.12 391 ASN B CA 1
ATOM 6169 C C . ASN B 1 391 ? 3.348 -2.139 18.047 1 96.12 391 ASN B C 1
ATOM 6171 O O . ASN B 1 391 ? 4.316 -1.668 18.656 1 96.12 391 ASN B O 1
ATOM 6175 N N . LEU B 1 392 ? 2.176 -1.622 18.078 1 95.94 392 LEU B N 1
ATOM 6176 C CA . LEU B 1 392 ? 1.886 -0.481 18.938 1 95.94 392 LEU B CA 1
ATOM 6177 C C . LEU B 1 392 ? 1.935 -0.883 20.406 1 95.94 392 LEU B C 1
ATOM 6179 O O . LEU B 1 392 ? 1.445 -1.952 20.781 1 95.94 392 LEU B O 1
ATOM 6183 N N . ILE B 1 393 ? 2.658 -0.059 21.203 1 90.75 393 ILE B N 1
ATOM 6184 C CA . ILE B 1 393 ? 2.654 -0.353 22.625 1 90.75 393 ILE B CA 1
ATOM 6185 C C . ILE B 1 393 ? 2.053 0.822 23.391 1 90.75 393 ILE B C 1
ATOM 6187 O O . ILE B 1 393 ? 2.258 1.981 23.031 1 90.75 393 ILE B O 1
ATOM 6191 N N . HIS B 1 394 ? 0.778 0.785 23.875 1 70.81 394 HIS B N 1
ATOM 6192 C CA . HIS B 1 394 ? 0.125 1.838 24.641 1 70.81 394 HIS B CA 1
ATOM 6193 C C . HIS B 1 394 ? 0.744 1.971 26.031 1 70.81 394 HIS B C 1
ATOM 6195 O O . HIS B 1 394 ? 1.268 0.997 26.578 1 70.81 394 HIS B O 1
#

Organism: Picrophilus torridus (strain ATCC 700027 / DSM 9790 / JCM 10055 / NBRC 100828 / KAW 2/3) (NCBI:txid1122961)

Foldseek 3Di:
DKAFQAQWEWFADPVRFIDIDGGWMWDDDQLFTADIGHGDDDPVHHYNHLWYKWFFFAFQAAALQFADFQVVVVVCVVVPDDPVRQVVVVGDLLVRLVRLQVDALVRRLVRSLVLVQVLVLLRHLAYEHEAQSHQDLVSSVSRLVSVVVVCVVRVRYFYEYEVEAHHPPDDQQVSLVCCLVPVCVVCVVSGQAYEYEDDVRGHDLVSVVSNVVSCVVSVHAYEYEAQQPHHRPNLVCLQPDQHQAYEQCLHPDLVSLVSQVVSLHAYEHALQSCVLVVHAGAQCVSNVVVVHHYAYHHHCDSSRNDRNLLQRLLSCCVHNNDPSRSSLSRRFLSSCSSSVNNQATRGNDRPHRPFMFIFQHSDCVCSSVVSVDSTTQWTDHSNHTQHHGSRGDD/DKAFQAQWEWFADPVRFIDIDGGWMWDDDQLFTADIGHGDDDPVHHYNHLWYKWFFFAFLAAALQFADFQVVVVVCVVVPDDPVRQVVVPGDLLVRLVRLQVDALVRRLVRSLVLVQVLVLLRHLAYEHEAASHQDLVSSVSRLVSVVVVCVVRVRYFYEYEVEAHHPPDDQQVSLVCCLVPVCVSCVVSGQAYEYEDDVRGHDLVSVVSNVVSCVVSVHAYEYEAQQPHHRPNLVCLVPDQHQAYEQCLHPDLVSLVSQVVSLHAYEHALQSCVLVVHAGAQVVSNVVVVHHYAYHHHCDSSRNDRNLLQRLLSCCVHNNDPSRSSLSRRFLSSCSSSPNNQATRGNDRPHRPFMFIFQHSDCVCSSVVSVDSTTQWTDHSNHTQHHGSRGDD

Secondary structure (DSSP, 8-state):
-EEEEEEEEEEE-TTS-EEEEEEEEEEEETTEEEEEES----TTSEE-TT-EEEEPEEEEEE----SS--HHHHHHHHTT--HHHHHHTT-SHHHHHHHHHTS-HHHHHHHHHHHHHHHHHTTEEEEEEE----SSHHHHHHHHHHHHHHHHHSS-EEEEEEE--PPTTS-HHHHHHHIIIIIHHHHTTT-SEEEEEESTTSB-HHHHHHHHHHHHHTT-EEEEEESSS---SGGGGGGTS-EEEEEE-TT--GGGHHHHHHHT-EEEE-HHHHHHHT-PPP-HHHHHHTT--EEE-----SSS----HHHHHHHHHHHS---HHHHHHHHTHHHHHHTT-TTTSSS--TTSB--EEEES-S-TTHHHHTTTS--EEEEEETTEEEEETTEE--/-EEEEEEEEEEE-TTS-EEEEEEEEEEEETTEEEEEES----TTSEE-TT-EEEEPEEEEEE----SS--HHHHHHHHTT--HHHHHHTT-SHHHHHHHHHTS-HHHHHHHHHHHHHHHHHTTEEEEEEE----SSHHHHHHHHHHHHHHHHHSS-EEEEEEE--PPTTS-HHHHHHHIIIIIHHHHTTT-SEEEEEESTTSB-HHHHHHHHHHHHHTT-EEEEEESSS---SGGGGGGTS-EEEEEE-TT--GGGHHHHHHHT-EEEE-HHHHHHHT-PPP-HHHHHHTT--EEE-----SSS----HHHHHHHHHHHS---HHHHHHHTTHHHHHHTT-TTTSSS--TTSB--EEEES-S-TTHHHHTTTS--EEEEEETTEEEEETTEE--

Radius of gyration: 26.83 Å; Cα contacts (8 Å, |Δi|>4): 1962; chains: 2; bounding box: 59×74×60 Å

InterPro domains:
  IPR005920 Imidazolonepropionase [MF_00372] (1-386)
  IPR005920 Imidazolonepropionase [PTHR42752] (8-386)
  IPR005920 Imidazolonepropionase [TIGR01224] (22-383)
  IPR006680 Amidohydrolase-related [PF01979] (52-369)
  IPR011059 Metal-dependent hydrolase, composite domain superfamily [G3DSA:2.30.40.10] (17-383)
  IPR011059 Metal-dependent hydrolase, composite domain superfamily [SSF51338] (2-388)
  IPR032466 Metal-dependent hydrolase [SSF51556] (55-347)

pLDDT: mean 95.94, std 5.16, range [67.69, 98.94]

Sequence (788 aa):
MIIKNAGQIITFDSEGNFKLIKDKSIVIENNIISDITDNKNNDDAIDASNMVVMPGFIDSHTHLAYAGTRENELYMRSHGQSYLDILNLGGGIHKTMNDTESSGEDKIFNETIKRVDESILNGTTYLEIKSGYGKTINGERRLINAIKRIKSIYRNVKITLLAHAVPDNINEYDYAGYFINNMIPAFKNDVDFLDVFCDAGAFSRKSTEMILEAGVSSRLKLKIHADELKNIGCIDLCKRFNFTSVDHLLNTRNDQLNYIKDSGAVATILPVTAFSLDSDYVNAQRFINKKIDVAIASDASPASYNSNMIFAIYLAVRYCNISLENAIKAATINGARSLKIDESTGSIEPGKNADLIILDIDDYKKLPYMYMSRLVRYSFINGIKIVDNFNLIHMIIKNAGQIITFDSEGNFKLIKDKSIVIENNIISDITDNKNNDDAIDASNMVVMPGFIDSHTHLAYAGTRENELYMRSHGQSYLDILNLGGGIHKTMNDTESSGEDKIFNETIKRVDESILNGTTYLEIKSGYGKTINGERRLINAIKRIKSIYRNVKITLLAHAVPDNINEYDYAGYFINNMIPAFKNDVDFLDVFCDAGAFSRKSTEMILEAGVSSRLKLKIHADELKNIGCIDLCKRFNFTSVDHLLNTRNDQLNYIKDSGAVATILPVTAFSLDSDYVNAQRFINKKIDVAIASDASPASYNSNMIFAIYLAVRYCNISLENAIKAATINGARSLKIDESTGSIEPGKNADLIILDIDDYKKLPYMYMSRLVRYSFINGIKIVDNFNLIH